Protein 5BU5 (pdb70)

Solvent-accessible surface area: 48165 Å² total; per-residue (Å²): 161,120,120,15,68,108,3,61,102,46,3,62,64,0,53,63,71,1,48,58,10,66,142,32,16,86,94,8,60,82,66,4,66,68,4,51,37,110,6,98,80,1,67,68,31,0,63,117,0,44,87,30,5,113,83,0,58,58,52,2,85,63,0,39,114,58,0,80,35,5,59,58,43,5,64,82,5,96,81,19,26,4,4,68,99,61,107,134,66,9,56,7,37,0,30,4,20,2,107,68,11,3,16,1,51,59,76,65,0,2,6,47,82,33,104,55,26,66,49,12,83,37,86,55,33,56,36,98,5,70,0,66,67,91,17,101,24,20,114,88,37,50,67,74,39,4,33,38,5,5,71,1,3,38,59,0,4,41,0,0,5,3,2,0,58,3,4,63,123,2,1,0,1,44,192,87,54,22,83,116,10,53,107,55,3,61,64,1,55,64,64,0,48,61,7,54,150,28,9,78,98,4,84,102,66,5,77,68,5,46,35,108,7,102,81,2,63,70,32,0,68,121,0,45,97,36,4,118,76,0,52,59,49,2,86,63,0,40,115,60,0,82,36,5,61,59,44,6,63,90,4,96,84,20,28,3,4,60,95,63,104,144,74,11,54,7,39,0,28,4,20,1,96,76,12,4,15,1,76,55,80,64,0,2,5,49,85,26,103,54,27,65,55,13,80,37,85,55,31,64,34,98,7,66,0,72,80,79,18,100,21,20,104,94,43,55,76,77,38,5,35,41,5,5,70,1,3,42,63,0,5,39,0,0,7,2,2,0,48,1,2,64,122,1,1,0,1,53,163,135,57,20,76,110,6,71,109,57,4,62,66,0,56,65,71,1,47,59,9,54,141,30,4,76,91,7,60,100,54,4,80,68,4,54,36,105,8,102,81,1,68,63,28,0,65,122,1,43,91,26,3,115,83,1,48,62,54,1,83,63,0,40,113,60,0,79,35,5,65,60,40,5,66,86,4,96,83,22,30,4,5,62,98,65,96,141,76,12,59,6,38,0,31,4,20,1,102,68,10,3,17,1,73,59,87,61,0,2,6,49,83,28,100,58,23,70,50,9,82,34,87,58,32,63,34,98,5,66,0,69,76,82,24,102,23,20,110,99,42,52,80,72,37,4,36,46,8,5,70,2,4,40,63,0,2,37,0,0,7,3,2,0,61,2,2,56,124,1,2,1,1,55,156,133,98,10,77,96,1,64,105,54,2,61,66,1,55,63,71,1,49,57,10,67,143,33,16,87,94,7,61,81,65,5,67,67,4,51,36,107,6,98,79,1,66,69,32,0,62,118,0,42,89,31,3,112,84,1,58,57,53,1,85,63,0,39,117,58,0,79,36,6,61,59,44,6,66,83,4,96,82,20,27,4,5,68,100,62,96,136,68,7,57,6,38,0,30,4,20,1,108,66,12,2,16,1,77,59,79,61,0,2,6,48,82,28,99,55,24,64,50,11,82,37,85,54,34,56,35,100,8,72,0,69,64,94,16,101,24,22,113,90,37,50,70,76,40,3,34,39,6,5,71,1,4,38,54,0,5,40,0,0,5,3,2,0,57,3,3,59,123,1,1,0,1,50,160,112,79,20,80,116,6,48,106,55,2,60,66,2,53,64,62,1,49,61,6,52,145,27,10,73,99,3,82,101,62,4,77,68,4,48,35,109,6,102,81,1,65,68,32,0,66,118,0,45,91,32,5,113,88,0,54,59,52,1,88,64,0,42,113,60,0,82,35,5,63,59,46,5,65,90,5,96,83,21,27,4,5,63,100,65,102,136,74,9,57,8,41,0,28,4,21,1,80,72,10,4,16,1,75,54,80,64,0,1,6,48,83,26,102,52,27,66,56,13,81,36,83,55,31,64,34,99,6,67,0,73,78,79,20,100,18,20,104,96,40,56,84,75,38,4,36,41,4,5,71,1,3,44,61,0,4,38,0,0,7,2,2,0,56,2,3,63,121,1,1,0,1,52,118,121,69,2,81,110,5,76,108,62,2,62,66,1,58,65,69,1,49,60,11,54,137,32,5,75,93,7,60,102,56,4,78,65,4,55,36,106,7,101,78,2,69,65,29,0,66,117,0,45,89,27,3,112,84,1,55,60,52,1,86,62,0,38,113,60,0,78,34,5,64,60,41,5,65,84,3,97,82,22,28,4,6,62,98,65,102,140,76,12,58,7,35,0,25,4,20,1,103,67,10,3,17,1,70,60,84,60,0,2,5,49,85,28,98,58,23,72,51,10,82,36,86,60,32,63,34,99,6,65,0,69,76,85,22,101,22,18,112,91,34,53,72,77,37,4,35,44,6,5,69,1,4,41,65,0,1,39,0,0,7,3,2,0,58,2,2,57,121,1,2,1,1,56

Secondary structure (DSSP, 8-state):
-HHHHHHHHHHHHHHHHHHHHHHHHHHHHHHHHHHHHHHHHHHHHHHHHHHHHHHHHHHHHHHHHHHHHHHHHHHHHHHHBPBSS--S-EE-SS-EEESSEEEETTEEEEESPB--PPPPBS----S--BTT------SS--HHHHHHHHHHHHHHHHHHHHHHHHHHHHTSB-/--HHHHHHHHHHHHHHHHHHHHHHHHHHHHHHHHHHHHHHHHHHHHHHHHHHHHHHHHHHHHHHHHHHHHHHHHHHHHHHBPBSS--S-EE-SS-EEESSEEEETTEEEEESPB--PPPPBS----S--BTT------SS--HHHHHHHHHHHHHHHHHHHHHHHHHHHHTSB-/--SHHHHHHHHHHHHHHHHHHHHHHHHHHHHHHHHHHHHHHHHHHHHHHHHHHHHHHHHHHHHHHHHHHHHHHHHHHHHHBPBSS--S-EE-SS-EEESS-EEETTEEEE-SPB--PPPPBS----S--BTT------SS--HHHHHHHHHHHHHHHHHHHHHHHHHHHHTSB-/-HHHHHHHHHHHHHHHHHHHHHHHHHHHHHHHHHHHHHHHHHHHHHHHHHHHHHHHHHHHHHHHHHHHHHHHHHHHHHHHBPBSS--S-EE-SS-EEESS-EEETTEEEE-SPB--PPPPBS----S--BTT------SS--HHHHHHHHHHHHHHHHHHHHHHHHHHHHTSB-/-HHHHHHHHHHHHHHHHHHHHHHHHHHHHHHHHHHHHHHHHHHHHHHHHHHHHHHHHHHHHHHHHHHHHHHHHHHHHHHHBPBSS--S-EE-SS-EEESS-EEETTEEEE-SPB--PPPPBS----S--BTT------SS--HHHHHHHHHHHHHHHHHHHHHHHHHHHHTSB-/--TTHHHHHHHHHHHHHHHHHHHHHHHHHHHHHHHHHHHHHHHHHHHHHHHHHHHHHHHHHHHHHHHHHHHHHHHHHHHHBPBSS--S-EE-SS-EEESS-EEETTEEEE-SPB--PPPPBS----S--BTT------SS--HHHHHHHHHHHHHHHHHHHHHHHHHHHHTSB-

Nearest PDB structures (foldseek):
  5bvz-assembly1_A  TM=9.975E-01  e=3.913E-26  Enterobacteria phage HK620
  5bu8-assembly2_B  TM=9.197E-01  e=4.224E-26  Enterobacteria phage HK620
  5bu8-assembly1_A  TM=9.192E-01  e=5.741E-26  Enterobacteria phage HK620
  4zkp-assembly1_A  TM=9.195E-01  e=7.118E-16  Lederbergvirus P22
  3c9i-assembly1_B  TM=7.894E-01  e=1.419E-15  unclassified

B-factor: mean 32.87, std 16.38, range [13.89, 162.77]

Sequence (1044 aa):
QVKNDEQDVELADHDARIAANTKAINILEVRLTTAEGKIVVLRSDVDYLLDEVIDIQAHLVTVDQRLDGVESDVSDIKSDYVSKTVTESQSLASPLDVKTSYSVDGIQVVGARQTGWTAATGTPLLGSFNANQSYTVGTTYTQSEVAALATGLEQARQRILALETALRLHGLIDQVKNDEQDVELADHDARIAANTKAINILEVRLTTAEGKIVVLRSDVDYLLDEVIDIQAHLVTVDQRLDGVESDVSDIKSDYVSKTVTESQSLASPLDVKTSYSVDGIQVVGARQTGWTAATGTPLLGSFNANQSYTVGTTYTQSEVAALATGLEQARQRILALETALRLHGLIDQVKNDEQDVELADHDARIAANTKAINILEVRLTTAEGKIVVLRSDVDYLLDEVIDIQAHLVTVDQRLDGVESDVSDIKSDYVSKTVTESQSLASPLDVKTSYSVDGIQVVGARQTGWTAATGTPLLGSFNANQSYTVGTTYTQSEVAALATGLEQARQRILALETALRLHGLIDQVKNDEQDVELADHDARIAANTKAINILEVRLTTAEGKIVVLRSDVDYLLDEVIDIQAHLVTVDQRLDGVESDVSDIKSDYVSKTVTESQSLASPLDVKTSYSVDGIQVVGARQTGWTAATGTPLLGSFNANQSYTVGTTYTQSEVAALATGLEQARQRILALETALRLHGLIDQVKNDEQDVELADHDARIAANTKAINILEVRLTTAEGKIVVLRSDVDYLLDEVIDIQAHLVTVDQRLDGVESDVSDIKSDYVSKTVTESQSLASPLDVKTSYSVDGIQVVGARQTGWTAATGTPLLGSFNANQSYTVGTTYTQSEVAALATGLEQARQRILALETALRLHGLIDQVKNDEQDVELADHDARIAANTKAINILEVRLTTAEGKIVVLRSDVDYLLDEVIDIQAHLVTVDQRLDGVESDVSDIKSDYVSKTVTESQSLASPLDVKTSYSVDGIQVVGARQTGWTAATGTPLLGSFNANQSYTVGTTYTQSEVAALATGLEQARQRILALETALRLHGLID

CATH classification: 1.20.5.340 (+1 more: 6.10.140.940)

Organism: Enterobacteria phage HK620 (NCBI:txid155148)

Foldseek 3Di:
DVVVVVVVVVVVVVVVVVVVVVVVVVVVVVVVVVVVVVVVVVVVVVVVVVVVVVVVVVVVVVVVVVVVVVVVVVVVCVVPDDDPPDDDDDDDPDDDDDPAADADPPHTDAGAAAEDDDQDDDAADPDDDDPPDDQDDDPDDDPVSVVVVVVNVVNVVNPVNNVSVVCVVVRNYD/DCVVVVVVVVVVVVVVVVVVVVVVVVVVVVVVVVVVVVVVVVVVVVVVVVVVVVVVVVVVVVVVVVVVVVVVVVVVCVVPDDDPPDDDDDDDPDDDDDPAADADPPHTDAGAAAEDDDQDDDAADPDDQDPPDDQDDDPDDDPVSVVVVVVNVVNVVSPVNNVVVVCVVVRNYD/DVPVVVVVVVVVVVVVVVVVVVVVVVVVVVVVVVVVVVVVVVVVVVVVVVVVVVVVVVVVVVVVVVVVVVVVVVVVCVVPDDDPPDDDDDDDPDDDDDPAADDDPPHTDAGAAAEDDDQDDDAADPDDDDPPDDQDDDPDDDPVSVVVVVVNVVNVVNPVNNVSVVCVVVRNYD/DVVVVVVVVVVVVVVVVVVVVVVVVVVVVVVVVVVVVVVVVVVVVVVVVVVVVVVVVVVVVVVVVVCVVVVVVVVVCVVPDDDPPDPDDDDDPDDDDDPAADADPPHTDAGAAAEDDDQDDDAADPDDDDPPDDQDDDPDDDPVSVVVVVVNVVNVVNPVNNVRVVCVVVRNYD/DVVVVVVVVVVVVVVVVVVVVVVVVVVVVVVVVVVVVVVVVVVVVVVVVVVVVVVVVVVVVVVVVVVVVVVVVVVVCVVPDDDPPDDDDDDDPDDDDDPAADDDPPHTDAGAAAEDDDQDDDAADPDDDDPPDDQDDDPDDDPVSVVVVVVNVVNVVSPVNNVVVVCVVVRNYD/DVPVVVVVVVVVVVVVVVVVVVVVVVVVVVVVVVVVVVVVVVVVVVVVVVVVVVVVVVVVVVVVVVVVVVVVVVVVCVVPDDDPPDDDDDDDPDDDDDPAADDDPPHTDAGAAAEDDDQDDDAADPDDDDPPDDQDDDPDDDPVRVVVVVVNVVNVVNPVNNVVVVCVVVRNYD

Structure (mmCIF, N/CA/C/O backbone):
data_5BU5
#
_entry.id   5BU5
#
_cell.length_a   53.032
_cell.length_b   73.265
_cell.length_c   77.355
_cell.angle_alpha   96.64
_cell.angle_beta   89.77
_cell.angle_gamma   111.16
#
_symmetry.space_group_name_H-M   'P 1'
#
loop_
_entity.id
_entity.type
_entity.pdbx_description
1 polymer 'DNA stabilization protein'
2 non-polymer 'CHLORIDE ION'
3 non-polymer 'CALCIUM ION'
4 water water
#
loop_
_atom_site.group_PDB
_atom_site.id
_atom_site.type_symbol
_atom_site.label_atom_id
_atom_site.label_alt_id
_atom_site.label_comp_id
_atom_site.label_asym_id
_atom_site.label_entity_id
_atom_site.label_seq_id
_atom_site.pdbx_PDB_ins_code
_atom_site.Cartn_x
_atom_site.Cartn_y
_atom_site.Cartn_z
_atom_site.occupancy
_atom_site.B_iso_or_equiv
_atom_site.auth_seq_id
_atom_site.auth_comp_id
_atom_site.auth_asym_id
_atom_site.auth_atom_id
_atom_site.pdbx_PDB_model_num
ATOM 1 N N . GLN A 1 60 ? 15.217 -102.211 -126.510 1.00 124.08 60 GLN A N 1
ATOM 2 C CA . GLN A 1 60 ? 16.508 -102.035 -125.853 1.00 126.03 60 GLN A CA 1
ATOM 3 C C . GLN A 1 60 ? 16.805 -100.575 -125.531 1.00 125.97 60 GLN A C 1
ATOM 4 O O . GLN A 1 60 ? 17.174 -100.257 -124.410 1.00 129.03 60 GLN A O 1
ATOM 10 N N . VAL A 1 61 ? 16.737 -99.695 -126.523 1.00 122.33 61 VAL A N 1
ATOM 11 C CA . VAL A 1 61 ? 17.006 -98.287 -126.242 1.00 115.84 61 VAL A CA 1
ATOM 12 C C . VAL A 1 61 ? 15.846 -97.604 -125.507 1.00 111.91 61 VAL A C 1
ATOM 13 O O . VAL A 1 61 ? 15.998 -96.499 -124.985 1.00 112.20 61 VAL A O 1
ATOM 17 N N . LYS A 1 62 ? 14.698 -98.270 -125.447 1.00 105.34 62 LYS A N 1
ATOM 18 C CA . LYS A 1 62 ? 13.609 -97.813 -124.595 1.00 97.65 62 LYS A CA 1
ATOM 19 C C . LYS A 1 62 ? 14.092 -98.078 -123.160 1.00 92.11 62 LYS A C 1
ATOM 20 O O . LYS A 1 62 ? 13.691 -97.397 -122.214 1.00 91.86 62 LYS A O 1
ATOM 26 N N . ASN A 1 63 ? 14.947 -99.097 -123.022 1.00 86.08 63 ASN A N 1
ATOM 27 C CA . ASN A 1 63 ? 15.492 -99.524 -121.732 1.00 80.64 63 ASN A CA 1
ATOM 28 C C . ASN A 1 63 ? 16.705 -98.714 -121.226 1.00 78.59 63 ASN A C 1
ATOM 29 O O . ASN A 1 63 ? 16.871 -98.554 -120.016 1.00 81.39 63 ASN A O 1
ATOM 34 N N . ASP A 1 64 ? 17.540 -98.200 -122.129 1.00 74.40 64 ASP A N 1
ATOM 35 C CA . ASP A 1 64 ? 18.576 -97.230 -121.732 1.00 72.27 64 ASP A CA 1
ATOM 36 C C . ASP A 1 64 ? 17.955 -95.941 -121.212 1.00 65.45 64 ASP A C 1
ATOM 37 O O . ASP A 1 64 ? 18.521 -95.275 -120.342 1.00 62.75 64 ASP A O 1
ATOM 42 N N . GLU A 1 65 ? 16.798 -95.587 -121.761 1.00 60.94 65 GLU A N 1
ATOM 43 C CA . GLU A 1 65 ? 16.102 -94.378 -121.350 1.00 62.34 65 GLU A CA 1
ATOM 44 C C . GLU A 1 65 ? 15.567 -94.617 -119.935 1.00 57.31 65 GLU A C 1
ATOM 45 O O . GLU A 1 65 ? 15.391 -93.667 -119.155 1.00 49.30 65 GLU A O 1
ATOM 51 N N . GLN A 1 66 ? 15.303 -95.885 -119.611 1.00 54.76 66 GLN A N 1
ATOM 52 C CA . GLN A 1 66 ? 14.905 -96.243 -118.263 1.00 49.36 66 GLN A CA 1
ATOM 53 C C . GLN A 1 66 ? 16.124 -96.250 -117.347 1.00 47.43 66 GLN A C 1
ATOM 54 O O . GLN A 1 66 ? 16.016 -95.893 -116.175 1.00 46.12 66 GLN A O 1
ATOM 60 N N . ASP A 1 67 ? 17.276 -96.667 -117.874 1.00 44.20 67 ASP A N 1
ATOM 61 C CA . ASP A 1 67 ? 18.526 -96.635 -117.109 1.00 40.60 67 ASP A CA 1
ATOM 62 C C . ASP A 1 67 ? 18.948 -95.209 -116.768 1.00 37.59 67 ASP A C 1
ATOM 63 O O . ASP A 1 67 ? 19.446 -94.947 -115.669 1.00 39.89 67 ASP A O 1
ATOM 68 N N . VAL A 1 68 ? 18.758 -94.296 -117.715 1.00 35.02 68 VAL A N 1
ATOM 69 C CA . VAL A 1 68 ? 19.095 -92.892 -117.505 1.00 38.01 68 VAL A CA 1
ATOM 70 C C . VAL A 1 68 ? 18.257 -92.276 -116.383 1.00 38.62 68 VAL A C 1
ATOM 71 O O . VAL A 1 68 ? 18.780 -91.556 -115.530 1.00 35.92 68 VAL A O 1
ATOM 75 N N . GLU A 1 69 ? 16.960 -92.568 -116.376 1.00 41.53 69 GLU A N 1
ATOM 76 C CA . GLU A 1 69 ? 16.072 -92.024 -115.353 1.00 45.62 69 GLU A CA 1
ATOM 77 C C . GLU A 1 69 ? 16.330 -92.653 -113.983 1.00 37.39 69 GLU A C 1
ATOM 78 O O . GLU A 1 69 ? 16.227 -91.978 -112.960 1.00 33.46 69 GLU A O 1
ATOM 84 N N . LEU A 1 70 ? 16.670 -93.939 -113.959 1.00 31.69 70 LEU A N 1
ATOM 85 C CA . LEU A 1 70 ? 16.979 -94.599 -112.690 1.00 34.11 70 LEU A CA 1
ATOM 86 C C . LEU A 1 70 ? 18.193 -93.951 -112.028 1.00 35.54 70 LEU A C 1
ATOM 87 O O . LEU A 1 70 ? 18.200 -93.724 -110.816 1.00 29.47 70 LEU A O 1
ATOM 92 N N . ALA A 1 71 ? 19.200 -93.627 -112.836 1.00 29.42 71 ALA A N 1
ATOM 93 C CA . ALA A 1 71 ? 20.390 -92.935 -112.353 1.00 25.88 71 ALA A CA 1
ATOM 94 C C . ALA A 1 71 ? 20.054 -91.523 -111.868 1.00 30.60 71 ALA A C 1
ATOM 95 O O . ALA A 1 71 ? 20.605 -91.054 -110.868 1.00 31.54 71 ALA A O 1
ATOM 97 N N . ASP A 1 72 ? 19.165 -90.847 -112.594 1.00 29.91 72 ASP A N 1
ATOM 98 C CA . ASP A 1 72 ? 18.690 -89.521 -112.205 1.00 30.96 72 ASP A CA 1
ATOM 99 C C . ASP A 1 72 ? 17.957 -89.562 -110.868 1.00 31.79 72 ASP A C 1
ATOM 100 O O . ASP A 1 72 ? 18.200 -88.731 -109.994 1.00 30.30 72 ASP A O 1
ATOM 105 N N . HIS A 1 73 ? 17.047 -90.522 -110.725 1.00 34.10 73 HIS A N 1
ATOM 106 C CA . HIS A 1 73 ? 16.297 -90.687 -109.484 1.00 32.59 73 HIS A CA 1
ATOM 107 C C . HIS A 1 73 ? 17.240 -90.989 -108.329 1.00 31.93 73 HIS A C 1
ATOM 108 O O . HIS A 1 73 ? 17.097 -90.438 -107.242 1.00 32.46 73 HIS A O 1
ATOM 115 N N . ASP A 1 74 ? 18.210 -91.862 -108.585 1.00 30.06 74 ASP A N 1
ATOM 116 C CA . ASP A 1 74 ? 19.205 -92.234 -107.588 1.00 33.90 74 ASP A CA 1
ATOM 117 C C . ASP A 1 74 ? 19.962 -91.015 -107.063 1.00 34.15 74 ASP A C 1
ATOM 118 O O . ASP A 1 74 ? 20.180 -90.880 -105.859 1.00 31.05 74 ASP A O 1
ATOM 123 N N . ALA A 1 75 ? 20.371 -90.137 -107.972 1.00 27.41 75 ALA A N 1
ATOM 124 C CA . ALA A 1 75 ? 21.078 -88.919 -107.596 1.00 22.94 75 ALA A CA 1
ATOM 125 C C . ALA A 1 75 ? 20.170 -87.977 -106.809 1.00 26.17 75 ALA A C 1
ATOM 126 O O . ALA A 1 75 ? 20.607 -87.325 -105.862 1.00 27.52 75 ALA A O 1
ATOM 128 N N . ARG A 1 76 ? 18.907 -87.898 -107.219 1.00 23.66 76 ARG A N 1
ATOM 129 C CA . ARG A 1 76 ? 17.933 -87.035 -106.555 1.00 23.64 76 ARG A CA 1
ATOM 130 C C . ARG A 1 76 ? 17.545 -87.582 -105.179 1.00 24.31 76 ARG A C 1
ATOM 131 O O . ARG A 1 76 ? 17.387 -86.821 -104.223 1.00 24.82 76 ARG A O 1
ATOM 139 N N . ILE A 1 77 ? 17.384 -88.898 -105.079 1.00 21.83 77 ILE A N 1
ATOM 140 C CA . ILE A 1 77 ? 17.069 -89.519 -103.795 1.00 21.59 77 ILE A CA 1
ATOM 141 C C . ILE A 1 77 ? 18.218 -89.302 -102.819 1.00 25.08 77 ILE A C 1
ATOM 142 O O . ILE A 1 77 ? 18.001 -88.953 -101.655 1.00 23.84 77 ILE A O 1
ATOM 147 N N . ALA A 1 78 ? 19.442 -89.484 -103.309 1.00 21.46 78 ALA A N 1
ATOM 148 C CA . ALA A 1 78 ? 20.637 -89.275 -102.501 1.00 24.29 78 ALA A CA 1
ATOM 149 C C . ALA A 1 78 ? 20.736 -87.824 -102.042 1.00 23.77 78 ALA A C 1
ATOM 150 O O . ALA A 1 78 ? 21.129 -87.545 -100.907 1.00 25.37 78 ALA A O 1
ATOM 152 N N . ALA A 1 79 ? 20.380 -86.904 -102.934 1.00 24.45 79 ALA A N 1
ATOM 153 C CA . ALA A 1 79 ? 20.366 -85.482 -102.613 1.00 22.96 79 ALA A CA 1
ATOM 154 C C . ALA A 1 79 ? 19.338 -85.173 -101.525 1.00 20.42 79 ALA A C 1
ATOM 155 O O . ALA A 1 79 ? 19.600 -84.378 -100.620 1.00 20.12 79 ALA A O 1
ATOM 157 N N . ASN A 1 80 ? 18.163 -85.791 -101.622 1.00 20.48 80 ASN A N 1
ATOM 158 C CA . ASN A 1 80 ? 17.139 -85.619 -100.594 1.00 22.25 80 ASN A CA 1
ATOM 159 C C . ASN A 1 80 ? 17.586 -86.174 -99.248 1.00 20.65 80 ASN A C 1
ATOM 160 O O . ASN A 1 80 ? 17.352 -85.566 -98.207 1.00 19.74 80 ASN A O 1
ATOM 165 N N . THR A 1 81 ? 18.226 -87.336 -99.279 1.00 22.79 81 THR A N 1
ATOM 166 C CA . THR A 1 81 ? 18.731 -87.975 -98.066 1.00 23.42 81 THR A CA 1
ATOM 167 C C . THR A 1 81 ? 19.770 -87.087 -97.385 1.00 21.56 81 THR A C 1
ATOM 168 O O . THR A 1 81 ? 19.782 -86.944 -96.160 1.00 19.88 81 THR A O 1
ATOM 172 N N . LYS A 1 82 ? 20.631 -86.480 -98.196 1.00 20.03 82 LYS A N 1
ATOM 173 C CA . LYS A 1 82 ? 21.686 -85.617 -97.691 1.00 19.97 82 LYS A CA 1
ATOM 174 C C . LYS A 1 82 ? 21.093 -84.351 -97.099 1.00 22.63 82 LYS A C 1
ATOM 175 O O . LYS A 1 82 ? 21.539 -83.868 -96.058 1.00 19.34 82 LYS A O 1
ATOM 181 N N . ALA A 1 83 ? 20.054 -83.843 -97.752 1.00 19.39 83 ALA A N 1
ATOM 182 C CA . ALA A 1 83 ? 19.364 -82.653 -97.285 1.00 19.08 83 ALA A CA 1
ATOM 183 C C . ALA A 1 83 ? 18.636 -82.927 -95.976 1.00 18.84 83 ALA A C 1
ATOM 184 O O . ALA A 1 83 ? 18.636 -82.095 -95.071 1.00 21.50 83 ALA A O 1
ATOM 186 N N . ILE A 1 84 ? 18.024 -84.103 -95.874 1.00 19.06 84 ILE A N 1
ATOM 187 C CA . ILE A 1 84 ? 17.331 -84.495 -94.650 1.00 19.09 84 ILE A CA 1
ATOM 188 C C . ILE A 1 84 ? 18.304 -84.577 -93.478 1.00 21.98 84 ILE A C 1
ATOM 189 O O . ILE A 1 84 ? 18.023 -84.080 -92.387 1.00 18.85 84 ILE A O 1
ATOM 194 N N . ASN A 1 85 ? 19.455 -85.197 -93.719 1.00 21.82 85 ASN A N 1
ATOM 195 C CA . ASN A 1 85 ? 20.479 -85.343 -92.691 1.00 22.37 85 ASN A CA 1
ATOM 196 C C . ASN A 1 85 ? 21.011 -84.007 -92.184 1.00 23.08 85 ASN A C 1
ATOM 197 O O . ASN A 1 85 ? 21.225 -83.830 -90.984 1.00 23.76 85 ASN A O 1
ATOM 202 N N . ILE A 1 86 ? 21.207 -83.061 -93.096 1.00 22.42 86 ILE A N 1
ATOM 203 C CA . ILE A 1 86 ? 21.664 -81.733 -92.710 1.00 25.01 86 ILE A CA 1
ATOM 204 C C . ILE A 1 86 ? 20.618 -81.046 -91.838 1.00 24.09 86 ILE A C 1
ATOM 205 O O . ILE A 1 86 ? 20.946 -80.433 -90.818 1.00 24.02 86 ILE A O 1
ATOM 210 N N . LEU A 1 87 ? 19.357 -81.166 -92.239 1.00 26.37 87 LEU A N 1
ATOM 211 C CA . LEU A 1 87 ? 18.247 -80.612 -91.471 1.00 17.85 87 LEU A CA 1
ATOM 212 C C . LEU A 1 87 ? 18.125 -81.235 -90.085 1.00 24.02 87 LEU A C 1
ATOM 213 O O . LEU A 1 87 ? 17.876 -80.538 -89.100 1.00 25.40 87 LEU A O 1
ATOM 218 N N . GLU A 1 88 ? 18.280 -82.553 -90.021 1.00 18.38 88 GLU A N 1
ATOM 219 C CA . GLU A 1 88 ? 18.185 -83.279 -88.761 1.00 18.77 88 GLU A CA 1
ATOM 220 C C . GLU A 1 88 ? 19.208 -82.794 -87.736 1.00 19.56 88 GLU A C 1
ATOM 221 O O . GLU A 1 88 ? 18.874 -82.575 -86.571 1.00 20.80 88 GLU A O 1
ATOM 227 N N . VAL A 1 89 ? 20.450 -82.614 -88.175 1.00 18.66 89 VAL A N 1
ATOM 228 C CA . VAL A 1 89 ? 21.513 -82.161 -87.284 1.00 24.39 89 VAL A CA 1
ATOM 229 C C . VAL A 1 89 ? 21.246 -80.721 -86.831 1.00 18.17 89 VAL A C 1
ATOM 230 O O . VAL A 1 89 ? 21.379 -80.402 -85.652 1.00 18.21 89 VAL A O 1
ATOM 234 N N . ARG A 1 90 ? 20.873 -79.858 -87.772 1.00 17.73 90 ARG A N 1
ATOM 235 C CA . ARG A 1 90 ? 20.526 -78.477 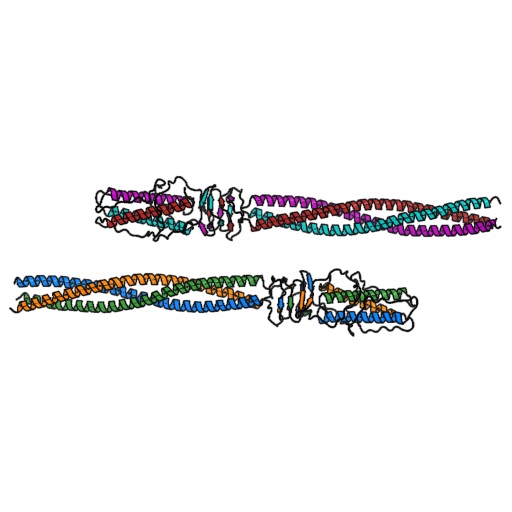-87.443 1.00 21.78 90 ARG A CA 1
ATOM 236 C C . ARG A 1 90 ? 19.391 -78.441 -86.421 1.00 26.66 90 ARG A C 1
ATOM 237 O O . ARG A 1 90 ? 19.419 -77.646 -85.479 1.00 18.74 90 ARG A O 1
ATOM 245 N N . LEU A 1 91 ? 18.395 -79.301 -86.610 1.00 18.35 91 LEU A N 1
ATOM 246 C CA . LEU A 1 91 ? 17.263 -79.360 -85.692 1.00 20.22 91 LEU A CA 1
ATOM 247 C C . LEU A 1 91 ? 17.698 -79.885 -84.322 1.00 25.84 91 LEU A C 1
ATOM 248 O O . LEU A 1 91 ? 17.261 -79.377 -83.286 1.00 17.98 91 LEU A O 1
ATOM 253 N N . THR A 1 92 ? 18.567 -80.894 -84.320 1.00 18.39 92 THR A N 1
ATOM 254 C CA . THR A 1 92 ? 19.095 -81.442 -83.075 1.00 18.98 92 THR A CA 1
ATOM 255 C C . THR A 1 92 ? 19.847 -80.366 -82.296 1.00 18.77 92 THR A C 1
ATOM 256 O O . THR A 1 92 ? 19.696 -80.244 -81.081 1.00 18.91 92 THR A O 1
ATOM 260 N N . THR A 1 93 ? 20.651 -79.582 -83.006 1.00 20.26 93 THR A N 1
ATOM 261 C CA . THR A 1 93 ? 21.369 -78.471 -82.393 1.00 20.84 93 THR A CA 1
ATOM 262 C C . THR A 1 93 ? 20.395 -77.433 -81.847 1.00 20.61 93 THR A C 1
ATOM 263 O O . THR A 1 93 ? 20.553 -76.947 -80.728 1.00 17.42 93 THR A O 1
ATOM 267 N N . ALA A 1 94 ? 19.373 -77.117 -82.635 1.00 19.28 94 ALA A N 1
ATOM 268 C CA . ALA A 1 94 ? 18.358 -76.159 -82.218 1.00 16.77 94 ALA A CA 1
ATOM 269 C C . ALA A 1 94 ? 17.607 -76.660 -80.985 1.00 22.70 94 ALA A C 1
ATOM 270 O O . ALA A 1 94 ? 17.371 -75.900 -80.043 1.00 21.22 94 ALA A O 1
ATOM 272 N N . GLU A 1 95 ? 17.230 -77.936 -80.996 1.00 20.83 95 GLU A N 1
ATOM 273 C CA . GLU A 1 95 ? 16.530 -78.544 -79.864 1.00 20.83 95 GLU A CA 1
ATOM 274 C C . GLU A 1 95 ? 17.341 -78.431 -78.578 1.00 22.22 95 GLU A C 1
ATOM 275 O O . GLU A 1 95 ? 16.789 -78.153 -77.512 1.00 23.00 95 GLU A O 1
ATOM 281 N N . GLY A 1 96 ? 18.650 -78.649 -78.682 1.00 24.74 96 GLY A N 1
ATOM 282 C CA . GLY A 1 96 ? 19.532 -78.517 -77.537 1.00 21.52 96 GLY A CA 1
ATOM 283 C C . GLY A 1 96 ? 19.529 -77.106 -76.978 1.00 27.68 96 G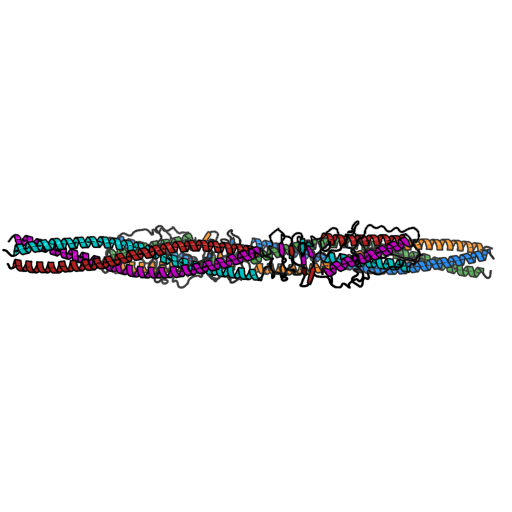LY A C 1
ATOM 284 O O . GLY A 1 96 ? 19.499 -76.904 -75.763 1.00 19.31 96 GLY A O 1
ATOM 285 N N . LYS A 1 97 ? 19.530 -76.123 -77.869 1.00 20.26 97 LYS A N 1
ATOM 286 C CA . LYS A 1 97 ? 19.535 -74.729 -77.450 1.00 19.63 97 LYS A CA 1
ATOM 287 C C . LYS A 1 97 ? 18.227 -74.345 -76.774 1.00 21.13 97 LYS A C 1
ATOM 288 O O . LYS A 1 97 ? 18.210 -73.512 -75.867 1.00 20.79 97 LYS A O 1
ATOM 294 N N . ILE A 1 98 ? 17.131 -74.948 -77.221 1.00 17.35 98 ILE A N 1
ATOM 295 C CA . ILE A 1 98 ? 15.827 -74.693 -76.626 1.00 17.63 98 ILE A CA 1
ATOM 296 C C . ILE A 1 98 ? 15.783 -75.199 -75.179 1.00 22.63 98 ILE A C 1
ATOM 297 O O . ILE A 1 98 ? 15.273 -74.517 -74.286 1.00 18.45 98 ILE A O 1
ATOM 302 N N . VAL A 1 99 ? 16.342 -76.383 -74.947 1.00 23.21 99 VAL A N 1
ATOM 303 C CA . VAL A 1 99 ? 16.413 -76.945 -73.598 1.00 19.99 99 VAL A CA 1
ATOM 304 C C . VAL A 1 99 ? 17.204 -76.027 -72.666 1.00 20.64 99 VAL A C 1
ATOM 305 O O . VAL A 1 99 ? 16.794 -75.767 -71.530 1.00 20.35 99 VAL A O 1
ATOM 309 N N . VAL A 1 100 ? 18.336 -75.530 -73.156 1.00 19.83 100 VAL A N 1
ATOM 310 C CA . VAL A 1 100 ? 19.182 -74.642 -72.368 1.00 19.78 100 VAL A CA 1
ATOM 311 C C . VAL A 1 100 ? 18.481 -73.309 -72.134 1.00 21.29 100 VAL A C 1
ATOM 312 O O . VAL A 1 100 ? 18.562 -72.742 -71.042 1.00 27.34 100 VAL A O 1
ATOM 316 N N . LEU A 1 101 ? 17.782 -72.821 -73.155 1.00 23.28 101 LEU A N 1
ATOM 317 C CA . LEU A 1 101 ? 16.971 -71.613 -73.016 1.00 25.66 101 LEU A CA 1
ATOM 318 C C . LEU A 1 101 ? 15.907 -71.825 -71.947 1.00 26.63 101 LEU A C 1
ATOM 319 O O . LEU A 1 101 ? 15.667 -70.954 -71.112 1.00 20.06 101 LEU A O 1
ATOM 324 N N . ARG A 1 102 ? 15.275 -72.993 -71.979 1.00 18.48 102 ARG A N 1
ATOM 325 C CA . ARG A 1 102 ? 14.260 -73.342 -70.994 1.00 19.88 102 ARG A CA 1
ATOM 326 C C . ARG A 1 102 ? 14.875 -73.398 -69.597 1.00 24.08 102 ARG A C 1
ATOM 327 O O . ARG A 1 102 ? 14.274 -72.928 -68.634 1.00 22.65 102 ARG A O 1
ATOM 335 N N . SER A 1 103 ? 16.079 -73.952 -69.493 1.00 26.57 103 SER A N 1
ATOM 336 C CA . SER A 1 103 ? 16.780 -74.000 -68.214 1.00 20.66 103 SER A CA 1
ATOM 337 C C . SER A 1 103 ? 17.075 -72.596 -67.685 1.00 21.28 103 SER A C 1
ATOM 338 O O . SER A 1 103 ? 16.843 -72.303 -66.511 1.00 23.62 103 SER A O 1
ATOM 341 N N . ASP A 1 104 ? 17.557 -71.723 -68.565 1.00 18.78 104 ASP A N 1
ATOM 342 C CA . ASP A 1 104 ? 17.874 -70.350 -68.188 1.00 22.88 104 ASP A CA 1
ATOM 343 C C . ASP A 1 104 ? 16.632 -69.545 -67.828 1.00 19.08 104 ASP A C 1
ATOM 344 O O . ASP A 1 104 ? 16.638 -68.775 -66.866 1.00 19.29 104 ASP A O 1
ATOM 349 N N . VAL A 1 105 ? 15.575 -69.706 -68.616 1.00 17.93 105 VAL A N 1
ATOM 350 C CA . VAL A 1 105 ? 14.342 -68.971 -68.380 1.00 18.01 105 VAL A CA 1
ATOM 351 C C . VAL A 1 105 ? 13.672 -69.442 -67.087 1.00 21.92 105 VAL A C 1
ATOM 352 O O . VAL A 1 105 ? 13.206 -68.618 -66.298 1.00 27.37 105 VAL A O 1
ATOM 356 N N . ASP A 1 106 ? 13.649 -70.753 -66.854 1.00 21.97 106 ASP A N 1
ATOM 357 C CA . ASP A 1 106 ? 13.135 -71.291 -65.592 1.00 23.04 106 ASP A CA 1
ATOM 358 C C . ASP A 1 106 ? 13.932 -70.751 -64.408 1.00 21.33 106 ASP A C 1
ATOM 359 O O . ASP A 1 106 ? 13.376 -70.472 -63.343 1.00 24.30 106 ASP A O 1
ATOM 364 N N . TYR A 1 107 ? 15.241 -70.615 -64.598 1.00 31.22 107 TYR A N 1
ATOM 365 C CA . TYR A 1 107 ? 16.100 -70.011 -63.589 1.00 26.12 107 TYR A CA 1
ATOM 366 C C . TYR A 1 107 ? 15.703 -68.556 -63.339 1.00 31.16 107 TYR A C 1
ATOM 367 O O . TYR A 1 107 ? 15.582 -68.127 -62.191 1.00 20.22 107 TYR A O 1
ATOM 376 N N . LEU A 1 108 ? 15.509 -67.805 -64.420 1.00 26.56 108 LEU A N 1
ATOM 377 C CA . LEU A 1 108 ? 15.123 -66.399 -64.336 1.00 24.78 108 LEU A CA 1
ATOM 378 C C . LEU A 1 108 ? 13.749 -66.213 -63.702 1.00 24.60 108 LEU A C 1
ATOM 379 O O . LEU A 1 108 ? 13.540 -65.288 -62.919 1.00 18.74 108 LEU A O 1
ATOM 384 N N . LEU A 1 109 ? 12.809 -67.081 -64.063 1.00 19.55 109 LEU A N 1
ATOM 385 C CA . LEU A 1 109 ? 11.471 -67.034 -63.485 1.00 24.01 109 LEU A CA 1
ATOM 386 C C . LEU A 1 109 ? 11.527 -67.264 -61.977 1.00 28.74 109 LEU A C 1
ATOM 387 O O . LEU A 1 109 ? 10.831 -66.599 -61.213 1.00 23.98 109 LEU A O 1
ATOM 392 N N . ASP A 1 110 ? 12.359 -68.209 -61.554 1.00 25.98 110 ASP A N 1
ATOM 393 C CA . ASP A 1 110 ? 12.543 -68.479 -60.132 1.00 26.55 110 ASP A CA 1
ATOM 394 C C . ASP A 1 110 ? 13.227 -67.304 -59.431 1.00 27.00 110 ASP A C 1
ATOM 395 O O . ASP A 1 110 ? 12.884 -66.958 -58.302 1.00 24.73 110 ASP A O 1
ATOM 400 N N . GLU A 1 111 ? 14.199 -66.699 -60.108 1.00 29.60 111 GLU A N 1
ATOM 401 C CA . GLU A 1 111 ? 14.930 -65.557 -59.568 1.00 23.89 111 GLU A CA 1
ATOM 402 C C . GLU A 1 111 ? 14.022 -64.349 -59.366 1.00 27.34 111 GLU A C 1
ATOM 403 O O . GLU A 1 111 ? 14.056 -63.696 -58.321 1.00 27.71 111 GLU A O 1
ATOM 409 N N . VAL A 1 112 ? 13.208 -64.057 -60.372 1.00 20.40 112 VAL A N 1
ATOM 410 C CA . VAL A 1 112 ? 12.321 -62.908 -60.312 1.00 24.86 112 VAL A CA 1
ATOM 411 C C . VAL A 1 112 ? 11.251 -63.097 -59.239 1.00 27.81 112 VAL A C 1
ATOM 412 O O . VAL A 1 112 ? 10.896 -62.148 -58.543 1.00 20.61 112 VAL A O 1
ATOM 416 N N . ILE A 1 113 ? 10.782 -64.329 -59.068 1.00 28.54 113 ILE A N 1
ATOM 417 C CA . ILE A 1 113 ? 9.844 -64.631 -57.991 1.00 27.09 113 ILE A CA 1
ATOM 418 C C . ILE A 1 113 ? 10.493 -64.325 -56.646 1.00 27.33 113 ILE A C 1
ATOM 419 O O . ILE A 1 113 ? 9.876 -63.716 -55.771 1.00 29.58 113 ILE A O 1
ATOM 424 N N . ASP A 1 114 ? 11.752 -64.727 -56.502 1.00 26.19 114 ASP A N 1
ATOM 425 C CA . ASP A 1 114 ? 12.506 -64.466 -55.283 1.00 27.58 114 ASP A CA 1
ATOM 426 C C . ASP A 1 114 ? 12.771 -62.973 -55.113 1.00 25.12 114 ASP A C 1
ATOM 427 O O . ASP A 1 114 ? 12.671 -62.443 -54.009 1.00 28.46 114 ASP A O 1
ATOM 432 N N . ILE A 1 115 ? 13.106 -62.301 -56.210 1.00 22.39 115 ILE A N 1
ATOM 433 C CA . ILE A 1 115 ? 13.361 -60.867 -56.175 1.00 20.89 115 ILE A CA 1
ATOM 434 C C . ILE A 1 115 ? 12.109 -60.093 -55.778 1.00 20.98 115 ILE A C 1
ATOM 435 O O . ILE A 1 115 ? 12.163 -59.211 -54.923 1.00 27.86 115 ILE A O 1
ATOM 440 N N . GLN A 1 116 ? 10.979 -60.440 -56.384 1.00 22.42 116 GLN A N 1
ATOM 441 C CA . GLN A 1 116 ? 9.725 -59.755 -56.089 1.00 24.80 116 GLN A CA 1
ATOM 442 C C . GLN A 1 116 ? 9.263 -60.012 -54.657 1.00 30.76 116 GLN A C 1
ATOM 443 O O . GLN A 1 116 ? 8.652 -59.145 -54.031 1.00 32.21 116 GLN A O 1
ATOM 449 N N . ALA A 1 117 ? 9.550 -61.204 -54.142 1.00 26.87 117 ALA A N 1
ATOM 450 C CA . ALA A 1 117 ? 9.238 -61.523 -52.752 1.00 26.92 117 ALA A CA 1
ATOM 451 C C . ALA A 1 117 ? 10.127 -60.720 -51.814 1.00 29.57 117 ALA A C 1
ATOM 452 O O . ALA A 1 117 ? 9.675 -60.220 -50.781 1.00 33.16 117 ALA A O 1
ATOM 454 N N . HIS A 1 118 ? 11.394 -60.595 -52.189 1.00 25.70 118 HIS A N 1
ATOM 455 C CA . HIS A 1 118 ? 12.351 -59.820 -51.413 1.00 29.34 118 HIS A CA 1
ATOM 456 C C . HIS A 1 118 ? 11.936 -58.353 -51.367 1.00 31.67 118 HIS A C 1
ATOM 457 O O . HIS A 1 118 ? 12.058 -57.697 -50.333 1.00 24.08 118 HIS A O 1
ATOM 464 N N . LEU A 1 119 ? 11.447 -57.843 -52.494 1.00 33.91 119 LEU A N 1
ATOM 465 C CA . LEU A 1 119 ? 11.023 -56.448 -52.585 1.00 26.02 119 LEU A CA 1
ATOM 466 C C . LEU A 1 119 ? 9.791 -56.164 -51.734 1.00 29.30 119 LEU A C 1
ATOM 467 O O . LEU A 1 119 ? 9.613 -55.047 -51.246 1.00 26.74 119 LEU A O 1
ATOM 472 N N . VAL A 1 120 ? 8.936 -57.166 -51.560 1.00 26.12 120 VAL A N 1
ATOM 473 C CA . VAL A 1 120 ? 7.803 -57.015 -50.660 1.00 28.52 120 VAL A CA 1
ATOM 474 C C . VAL A 1 120 ? 8.313 -56.828 -49.235 1.00 33.94 120 VAL A C 1
ATOM 475 O O . VAL A 1 120 ? 7.859 -55.938 -48.516 1.00 30.14 120 VAL A O 1
ATOM 479 N N . THR A 1 121 ? 9.283 -57.651 -48.848 1.00 25.11 121 THR A N 1
ATOM 480 C CA . THR A 1 121 ? 9.902 -57.538 -47.533 1.00 25.90 121 THR A CA 1
ATOM 481 C C . THR A 1 121 ? 10.591 -56.187 -47.360 1.00 24.24 121 THR A C 1
ATOM 482 O O . THR A 1 121 ? 10.488 -55.561 -46.306 1.00 28.32 121 THR A O 1
ATOM 486 N N . VAL A 1 122 ? 11.283 -55.738 -48.402 1.00 22.71 122 VAL A N 1
ATOM 487 C CA . VAL A 1 122 ? 11.971 -54.452 -48.365 1.00 24.34 122 VAL A CA 1
ATOM 488 C C . VAL A 1 122 ? 10.984 -53.313 -48.142 1.00 29.96 122 VAL A C 1
ATOM 489 O O . VAL A 1 122 ? 11.221 -52.433 -47.314 1.00 31.64 122 VAL A O 1
ATOM 493 N N . ASP A 1 123 ? 9.874 -53.343 -48.874 1.00 25.92 123 ASP A N 1
ATOM 494 C CA . ASP A 1 123 ? 8.821 -52.345 -48.722 1.00 30.06 123 ASP A CA 1
ATOM 495 C C . ASP A 1 123 ? 8.230 -52.366 -47.313 1.00 27.75 123 ASP A C 1
ATOM 496 O O . ASP A 1 123 ? 7.917 -51.318 -46.754 1.00 23.72 123 ASP A O 1
ATOM 501 N N . GLN A 1 124 ? 8.077 -53.561 -46.746 1.00 27.71 124 GLN A N 1
ATOM 502 C CA . GLN A 1 124 ? 7.589 -53.700 -45.379 1.00 26.39 124 GLN A CA 1
ATOM 503 C C . GLN A 1 124 ? 8.583 -53.112 -44.388 1.00 28.36 124 GLN A C 1
ATOM 504 O O . GLN A 1 124 ? 8.197 -52.443 -43.427 1.00 26.49 124 GLN A O 1
ATOM 510 N N . ARG A 1 125 ? 9.866 -53.369 -44.621 1.00 24.86 125 ARG A N 1
ATOM 511 C CA . ARG A 1 125 ? 10.899 -52.863 -43.731 1.00 30.16 125 ARG A CA 1
ATOM 512 C C . ARG A 1 125 ? 11.007 -51.344 -43.830 1.00 27.98 125 ARG A C 1
ATOM 513 O O . ARG A 1 125 ? 11.166 -50.662 -42.817 1.00 25.63 125 ARG A O 1
ATOM 521 N N . LEU A 1 126 ? 10.889 -50.815 -45.044 1.00 22.23 126 LEU A N 1
ATOM 522 C CA . LEU A 1 126 ? 10.890 -49.370 -45.242 1.00 21.33 126 LEU A CA 1
ATOM 523 C C . LEU A 1 126 ? 9.701 -48.702 -44.563 1.00 28.84 126 LEU A C 1
ATOM 524 O O . LEU A 1 126 ? 9.859 -47.688 -43.883 1.00 27.89 126 LEU A O 1
ATOM 529 N N . ASP A 1 127 ? 8.512 -49.270 -44.748 1.00 23.38 127 ASP A N 1
ATOM 530 C CA . ASP A 1 127 ? 7.314 -48.760 -44.087 1.00 24.60 127 ASP A CA 1
ATOM 531 C C . ASP A 1 127 ? 7.502 -48.748 -42.575 1.00 32.36 127 ASP A C 1
ATOM 532 O O . ASP A 1 127 ? 7.125 -47.790 -41.900 1.00 25.89 127 ASP A O 1
ATOM 537 N N . GLY A 1 128 ? 8.091 -49.818 -42.051 1.00 28.11 128 GLY A N 1
ATOM 538 C CA . GLY A 1 128 ? 8.321 -49.940 -40.622 1.00 26.88 128 GLY A CA 1
ATOM 539 C C . GLY A 1 128 ? 9.264 -48.875 -40.099 1.00 26.82 128 GLY A C 1
ATOM 540 O O . GLY A 1 128 ? 8.994 -48.242 -39.078 1.00 32.00 128 GLY A O 1
ATOM 541 N N . VAL A 1 129 ? 10.374 -48.666 -40.803 1.00 26.55 129 VAL A N 1
ATOM 542 C CA . VAL A 1 129 ? 11.371 -47.709 -40.343 1.00 30.83 129 VAL A CA 1
ATOM 543 C C . VAL A 1 129 ? 10.864 -46.278 -40.543 1.00 22.76 129 VAL A C 1
ATOM 544 O O . VAL A 1 129 ? 11.111 -45.412 -39.709 1.00 22.70 129 VAL A O 1
ATOM 548 N N . GLU A 1 130 ? 10.135 -46.033 -41.629 1.00 24.79 130 GLU A N 1
ATOM 549 C CA . GLU A 1 130 ? 9.539 -44.720 -41.859 1.00 27.60 130 GLU A CA 1
ATOM 550 C C . GLU A 1 130 ? 8.523 -44.405 -40.772 1.00 28.26 130 GLU A C 1
ATOM 551 O O . GLU A 1 130 ? 8.427 -43.268 -40.304 1.00 26.52 130 GLU A O 1
ATOM 557 N N . SER A 1 131 ? 7.765 -45.419 -40.372 1.00 24.87 131 SER A N 1
ATOM 558 C CA . SER A 1 131 ? 6.781 -45.253 -39.311 1.00 29.79 131 SER A CA 1
ATOM 559 C C . SER A 1 131 ? 7.452 -44.952 -37.972 1.00 26.58 131 SER A C 1
ATOM 560 O O . SER A 1 131 ? 7.043 -44.041 -37.258 1.00 26.98 131 SER A O 1
ATOM 563 N N . ASP A 1 132 ? 8.502 -45.701 -37.647 1.00 26.32 132 ASP A N 1
ATOM 564 C CA . ASP A 1 132 ? 9.220 -45.497 -36.392 1.00 30.91 132 ASP A CA 1
ATOM 565 C C . ASP A 1 132 ? 9.937 -44.149 -36.365 1.00 29.35 132 ASP A C 1
ATOM 566 O O . ASP A 1 132 ? 9.968 -43.478 -35.330 1.00 25.60 132 ASP A O 1
ATOM 571 N N . VAL A 1 133 ? 10.518 -43.757 -37.496 1.00 23.75 133 VAL A N 1
ATOM 572 C CA . VAL A 1 133 ? 11.176 -42.456 -37.592 1.00 22.59 133 VAL A CA 1
ATOM 573 C C . VAL A 1 133 ? 10.147 -41.347 -37.393 1.00 22.92 133 VAL A C 1
ATOM 574 O O . VAL A 1 133 ? 10.392 -40.382 -36.671 1.00 24.50 133 VAL A O 1
ATOM 578 N N . SER A 1 134 ? 8.987 -41.509 -38.022 1.00 23.50 134 SER A N 1
ATOM 579 C CA . SER A 1 134 ? 7.884 -40.563 -37.882 1.00 24.16 134 SER A CA 1
ATOM 580 C C . SER A 1 134 ? 7.431 -40.447 -36.428 1.00 27.39 134 SER A C 1
ATOM 581 O O . SER A 1 134 ? 7.166 -39.347 -35.934 1.00 26.85 134 SER A O 1
ATOM 584 N N . ASP A 1 135 ? 7.337 -41.586 -35.747 1.00 26.48 135 ASP A N 1
ATOM 585 C CA . ASP A 1 135 ? 6.925 -41.605 -34.347 1.00 29.33 135 ASP A CA 1
ATOM 586 C C . ASP A 1 135 ? 7.947 -40.905 -33.459 1.00 27.23 135 ASP A C 1
ATOM 587 O O . ASP A 1 135 ? 7.584 -40.124 -32.585 1.00 27.80 135 ASP A O 1
ATOM 592 N N . ILE A 1 136 ? 9.225 -41.192 -33.685 1.00 29.59 136 ILE A N 1
ATOM 593 C CA . ILE A 1 136 ? 10.292 -40.543 -32.931 1.00 25.52 136 ILE A CA 1
ATOM 594 C C . ILE A 1 136 ? 10.278 -39.038 -33.162 1.00 24.58 136 ILE A C 1
ATOM 595 O O . ILE A 1 136 ? 10.367 -38.260 -32.213 1.00 25.31 136 ILE A O 1
ATOM 600 N N . LYS A 1 137 ? 10.150 -38.637 -34.425 1.00 25.60 137 LYS A N 1
ATOM 601 C CA . LYS A 1 137 ? 10.132 -37.223 -34.792 1.00 26.49 137 LYS A CA 1
ATOM 602 C C . LYS A 1 137 ? 9.082 -36.428 -34.024 1.00 23.88 137 LYS A C 1
ATOM 603 O O . LYS A 1 137 ? 9.327 -35.295 -33.615 1.00 32.76 137 LYS A O 1
ATOM 609 N N . SER A 1 138 ? 7.904 -37.009 -33.846 1.00 25.21 138 SER A N 1
ATOM 610 C CA . SER A 1 138 ? 6.843 -36.305 -33.146 1.00 29.28 138 SER A CA 1
ATOM 611 C C . SER A 1 138 ? 6.955 -36.426 -31.623 1.00 34.49 138 SER A C 1
ATOM 612 O O . SER A 1 138 ? 6.386 -35.615 -30.890 1.00 32.78 138 SER A O 1
ATOM 615 N N . ASP A 1 139 ? 7.648 -37.460 -31.153 1.00 30.18 139 ASP A N 1
ATOM 616 C CA . ASP A 1 139 ? 7.721 -37.742 -29.718 1.00 28.61 139 ASP A CA 1
ATOM 617 C C . ASP A 1 139 ? 8.962 -37.229 -28.963 1.00 35.47 139 ASP A C 1
ATOM 618 O O . ASP A 1 139 ? 8.959 -37.192 -27.732 1.00 28.84 139 ASP A O 1
ATOM 623 N N . TYR A 1 140 ? 10.000 -36.799 -29.677 1.00 26.41 140 TYR A N 1
ATOM 624 C CA . TYR A 1 140 ? 11.297 -36.580 -29.029 1.00 23.47 140 TYR A CA 1
ATOM 625 C C . TYR A 1 140 ? 11.530 -35.133 -28.608 1.00 22.87 140 TYR A C 1
ATOM 626 O O . TYR A 1 140 ? 11.049 -34.199 -29.246 1.00 25.24 140 TYR A O 1
ATOM 635 N N . VAL A 1 141 ? 12.248 -34.958 -27.506 1.00 24.62 141 VAL A N 1
ATOM 636 C CA . VAL A 1 141 ? 12.612 -33.624 -27.042 1.00 25.08 141 VAL A CA 1
ATOM 637 C C . VAL A 1 141 ? 13.791 -33.086 -27.846 1.00 22.89 141 VAL A C 1
ATOM 638 O O . VAL A 1 141 ? 14.874 -33.673 -27.856 1.00 24.19 141 VAL A O 1
ATOM 642 N N . SER A 1 142 ? 13.569 -31.956 -28.509 1.00 22.94 142 SER A N 1
ATOM 643 C CA . SER A 1 142 ? 14.548 -31.375 -29.420 1.00 23.35 142 SER A CA 1
ATOM 644 C C . SER A 1 142 ? 15.398 -30.313 -28.736 1.00 29.69 142 SER A C 1
ATOM 645 O O . SER A 1 142 ? 14.913 -29.571 -27.884 1.00 23.95 142 SER A O 1
ATOM 648 N N . LYS A 1 143 ? 16.673 -30.250 -29.103 1.00 30.67 143 LYS A N 1
ATOM 649 C CA . LYS A 1 143 ? 17.562 -29.248 -28.537 1.00 29.47 143 LYS A CA 1
ATOM 650 C C . LYS A 1 143 ? 17.435 -27.890 -29.235 1.00 33.02 143 LYS A C 1
ATOM 651 O O . LYS A 1 143 ? 17.785 -26.861 -28.660 1.00 43.18 143 LYS A O 1
ATOM 657 N N . THR A 1 144 ? 16.950 -27.887 -30.473 1.00 29.50 144 THR A N 1
ATOM 658 C CA . THR A 1 144 ? 16.827 -26.643 -31.237 1.00 30.38 144 THR A CA 1
ATOM 659 C C . THR A 1 144 ? 15.429 -26.014 -31.348 1.00 29.51 144 THR A C 1
ATOM 660 O O . THR A 1 144 ? 15.297 -24.893 -31.836 1.00 30.45 144 THR A O 1
ATOM 664 N N . VAL A 1 145 ? 14.396 -26.704 -30.882 1.00 24.89 145 VAL A N 1
ATOM 665 C CA . VAL A 1 145 ? 13.038 -26.174 -30.995 1.00 31.25 145 VAL A CA 1
ATOM 666 C C . VAL A 1 145 ? 12.861 -25.044 -29.983 1.00 28.05 145 VAL A C 1
ATOM 667 O O . VAL A 1 145 ? 13.311 -25.168 -28.847 1.00 25.83 145 VAL A O 1
ATOM 671 N N . THR A 1 146 ? 12.271 -23.923 -30.397 1.00 32.28 146 THR A N 1
ATOM 672 C CA . THR A 1 146 ? 12.106 -22.798 -29.470 1.00 27.00 146 THR A CA 1
ATOM 673 C C . THR A 1 146 ? 10.804 -22.788 -28.664 1.00 29.06 146 THR A C 1
ATOM 674 O O . THR A 1 146 ? 10.736 -22.154 -27.617 1.00 32.67 146 THR A O 1
ATOM 678 N N . GLU A 1 147 ? 9.781 -23.506 -29.117 1.00 30.40 147 GLU A N 1
ATOM 679 C CA . GLU A 1 147 ? 8.507 -23.459 -28.405 1.00 28.63 147 GLU A CA 1
ATOM 680 C C . GLU A 1 147 ? 8.513 -24.508 -27.298 1.00 29.24 147 GLU A C 1
ATOM 681 O O . GLU A 1 147 ? 9.111 -25.572 -27.449 1.00 27.35 147 GLU A O 1
ATOM 687 N N . SER A 1 148 ? 7.881 -24.178 -26.174 1.00 21.58 148 SER A N 1
ATOM 688 C CA . SER A 1 148 ? 7.968 -24.993 -24.963 1.00 23.86 148 SER A CA 1
ATOM 689 C C . SER A 1 148 ? 7.633 -26.458 -25.227 1.00 25.13 148 SER A C 1
ATOM 690 O O . SER A 1 148 ? 6.701 -26.776 -25.969 1.00 23.90 148 SER A O 1
ATOM 693 N N . GLN A 1 149 ? 8.421 -27.346 -24.630 1.00 18.43 149 GLN A N 1
ATOM 694 C CA . GLN A 1 149 ? 8.238 -28.781 -24.790 1.00 21.03 149 GLN A CA 1
ATOM 695 C C . GLN A 1 149 ? 7.793 -29.390 -23.469 1.00 23.25 149 GLN A C 1
ATOM 696 O O . GLN A 1 149 ? 8.294 -29.024 -22.404 1.00 28.32 149 GLN A O 1
ATOM 702 N N . SER A 1 150 ? 6.847 -30.318 -23.534 1.00 19.28 150 SER A N 1
ATOM 703 C CA . SER A 1 150 ? 6.288 -30.886 -22.313 1.00 30.50 150 SER A CA 1
ATOM 704 C C . SER A 1 150 ? 6.476 -32.397 -22.235 1.00 26.57 150 SER A C 1
ATOM 705 O O . SER A 1 150 ? 6.237 -33.114 -23.206 1.00 22.35 150 SER A O 1
ATOM 708 N N . LEU A 1 151 ? 6.920 -32.865 -21.072 1.00 20.67 151 LEU A N 1
ATOM 709 C CA . LEU A 1 151 ? 7.029 -34.290 -20.787 1.00 19.45 151 LEU A CA 1
ATOM 710 C C . LEU A 1 151 ? 5.803 -34.770 -20.025 1.00 27.74 151 LEU A C 1
ATOM 711 O O . LEU A 1 151 ? 5.255 -34.045 -19.193 1.00 29.22 151 LEU A O 1
ATOM 716 N N . ALA A 1 152 ? 5.382 -35.997 -20.304 1.00 19.38 152 ALA A N 1
ATOM 717 C CA . ALA A 1 152 ? 4.284 -36.611 -19.573 1.00 20.42 152 ALA A CA 1
ATOM 718 C C . ALA A 1 152 ? 4.819 -37.338 -18.344 1.00 18.15 152 ALA A C 1
ATOM 719 O O . ALA A 1 152 ? 4.071 -37.988 -17.618 1.00 18.31 152 ALA A O 1
ATOM 721 N N . SER A 1 153 ? 6.121 -37.215 -18.115 1.00 19.48 153 SER A N 1
ATOM 722 C CA . SER A 1 153 ? 6.776 -37.902 -17.009 1.00 22.65 153 SER A CA 1
ATOM 723 C C . SER A 1 153 ? 7.547 -36.934 -16.122 1.00 21.59 153 SER A C 1
ATOM 724 O O . SER A 1 153 ? 7.821 -35.801 -16.522 1.00 18.98 153 SER A O 1
ATOM 727 N N . PRO A 1 154 ? 7.908 -37.381 -14.912 1.00 17.25 154 PRO A N 1
ATOM 728 C CA . PRO A 1 154 ? 8.897 -36.629 -14.136 1.00 16.88 154 PRO A CA 1
ATOM 729 C C . PRO A 1 154 ? 10.263 -36.685 -14.808 1.00 18.96 154 PRO A C 1
ATOM 730 O O . PRO A 1 154 ? 10.465 -37.471 -15.734 1.00 17.90 154 PRO A O 1
ATOM 734 N N . LEU A 1 155 ? 11.193 -35.865 -14.337 1.00 18.82 155 LEU A N 1
ATOM 735 C CA . LEU A 1 155 ? 12.514 -35.794 -14.940 1.00 17.88 155 LEU A CA 1
ATOM 736 C C . LEU A 1 155 ? 13.582 -35.785 -13.857 1.00 21.12 155 LEU A C 1
ATOM 737 O O . LEU A 1 155 ? 13.413 -35.168 -12.804 1.00 17.02 155 LEU A O 1
ATOM 742 N N . ASP A 1 156 ? 14.668 -36.502 -14.127 1.00 19.97 156 ASP A N 1
ATOM 743 C CA . ASP A 1 156 ? 15.829 -36.560 -13.250 1.00 21.30 156 ASP A CA 1
ATOM 744 C C . ASP A 1 156 ? 17.087 -36.235 -14.056 1.00 19.01 156 ASP A C 1
ATOM 745 O O . ASP A 1 156 ? 17.249 -36.710 -15.179 1.00 29.59 156 ASP A O 1
ATOM 750 N N . VAL A 1 157 ? 17.968 -35.411 -13.498 1.00 19.46 157 VAL A N 1
ATOM 751 C CA . VAL A 1 157 ? 19.208 -35.056 -14.183 1.00 20.46 157 VAL A CA 1
ATOM 752 C C . VAL A 1 157 ? 20.408 -35.177 -13.262 1.00 26.60 157 VAL A C 1
ATOM 753 O O . VAL A 1 157 ? 20.265 -35.386 -12.054 1.00 20.63 157 VAL A O 1
ATOM 757 N N . LYS A 1 158 ? 21.592 -35.060 -13.852 1.00 24.41 158 LYS A N 1
ATOM 758 C CA . LYS A 1 158 ? 22.831 -35.118 -13.099 1.00 22.28 158 LYS A CA 1
ATOM 759 C C . LYS A 1 158 ? 23.282 -33.715 -12.698 1.00 23.73 158 LYS A C 1
ATOM 760 O O . LYS A 1 158 ? 23.460 -32.837 -13.539 1.00 23.37 158 LYS A O 1
ATOM 766 N N . THR A 1 159 ? 23.375 -33.521 -11.390 1.00 21.70 159 THR A N 1
ATOM 767 C CA . THR A 1 159 ? 24.025 -32.395 -10.718 1.00 31.10 159 THR A CA 1
ATOM 768 C C . THR A 1 159 ? 23.334 -31.024 -10.776 1.00 27.93 159 THR A C 1
ATOM 769 O O . THR A 1 159 ? 23.329 -30.307 -9.768 1.00 21.19 159 THR A O 1
ATOM 773 N N . SER A 1 160 ? 22.648 -30.693 -11.868 1.00 20.62 160 SER A N 1
ATOM 774 C CA . SER A 1 160 ? 22.043 -29.357 -11.933 1.00 23.33 160 SER A CA 1
ATOM 775 C C . SER A 1 160 ? 20.992 -29.117 -13.011 1.00 24.27 160 SER A C 1
ATOM 776 O O . SER A 1 160 ? 20.970 -29.782 -14.053 1.00 23.08 160 SER A O 1
ATOM 779 N N . TYR A 1 161 ? 20.166 -28.106 -12.754 1.00 18.72 161 TYR A N 1
ATOM 780 C CA . TYR A 1 161 ? 19.279 -27.508 -13.745 1.00 22.62 161 TYR A CA 1
ATOM 781 C C . TYR A 1 161 ? 19.704 -26.061 -13.979 1.00 25.02 161 TYR A C 1
ATOM 782 O O . TYR A 1 161 ? 19.948 -25.320 -13.025 1.00 22.54 161 TYR A O 1
ATOM 791 N N . SER A 1 162 ? 19.785 -25.649 -15.240 1.00 28.17 162 SER A N 1
ATOM 792 C CA . SER A 1 162 ? 20.146 -24.271 -15.549 1.00 25.77 162 SER A CA 1
ATOM 793 C C . SER A 1 162 ? 19.075 -23.560 -16.368 1.00 25.76 162 SER A C 1
ATOM 794 O O . SER A 1 162 ? 18.334 -24.188 -17.126 1.00 19.83 162 SER A O 1
ATOM 797 N N . VAL A 1 163 ? 19.001 -22.243 -16.201 1.00 26.46 163 VAL A N 1
ATOM 798 C CA . VAL A 1 163 ? 18.151 -21.406 -17.038 1.00 28.33 163 VAL A CA 1
ATOM 799 C C . VAL A 1 163 ? 19.009 -20.339 -17.709 1.00 26.57 163 VAL A C 1
ATOM 800 O O . VAL A 1 163 ? 19.725 -19.594 -17.037 1.00 28.23 163 VAL A O 1
ATOM 804 N N . ASP A 1 164 ? 18.930 -20.285 -19.037 1.00 21.90 164 ASP A N 1
ATOM 805 C CA . ASP A 1 164 ? 19.671 -19.321 -19.847 1.00 25.65 164 ASP A CA 1
ATOM 806 C C . ASP A 1 164 ? 21.173 -19.387 -19.582 1.00 30.06 164 ASP A C 1
ATOM 807 O O . ASP A 1 164 ? 21.847 -18.357 -19.522 1.00 27.41 164 ASP A O 1
ATOM 812 N N . GLY A 1 165 ? 21.691 -20.605 -19.445 1.00 28.91 165 GLY A N 1
ATOM 813 C CA . GLY A 1 165 ? 23.115 -20.818 -19.256 1.00 33.11 165 GLY A CA 1
ATOM 814 C C . GLY A 1 165 ? 23.597 -20.639 -17.825 1.00 31.61 165 GLY A C 1
ATOM 815 O O . GLY A 1 165 ? 24.798 -20.672 -17.565 1.00 32.70 165 GLY A O 1
ATOM 816 N N . ILE A 1 166 ? 22.663 -20.444 -16.898 1.00 26.71 166 ILE A N 1
ATOM 817 C CA . ILE A 1 166 ? 23.005 -20.206 -15.497 1.00 21.82 166 ILE A CA 1
ATOM 818 C C . ILE A 1 166 ? 22.273 -21.169 -14.560 1.00 20.82 166 ILE A C 1
ATOM 819 O O . ILE A 1 166 ? 21.050 -21.299 -14.632 1.00 24.82 166 ILE A O 1
ATOM 824 N N . GLN A 1 167 ? 23.013 -21.828 -13.667 1.00 21.09 167 GLN A N 1
ATOM 825 C CA . GLN A 1 167 ? 22.400 -22.813 -12.776 1.00 21.24 167 GLN A CA 1
ATOM 826 C C . GLN A 1 167 ? 21.381 -22.176 -11.847 1.00 22.84 167 GLN A C 1
ATOM 827 O O . GLN A 1 167 ? 21.710 -21.259 -11.092 1.00 23.62 167 GLN A O 1
ATOM 833 N N . VAL A 1 168 ? 20.139 -22.646 -11.911 1.00 18.58 168 VAL A N 1
ATOM 834 C CA . VAL A 1 168 ? 19.128 -22.203 -10.959 1.00 17.85 168 VAL A CA 1
ATOM 835 C C . VAL A 1 168 ? 18.832 -23.214 -9.848 1.00 27.55 168 VAL A C 1
ATOM 836 O O . VAL A 1 168 ? 18.413 -22.836 -8.756 1.00 26.39 168 VAL A O 1
ATOM 840 N N . VAL A 1 169 ? 19.056 -24.498 -10.120 1.00 24.70 169 VAL A N 1
ATOM 841 C CA . VAL A 1 169 ? 18.765 -25.543 -9.138 1.00 17.32 169 VAL A CA 1
ATOM 842 C C . VAL A 1 169 ? 19.857 -26.611 -9.114 1.00 18.01 169 VAL A C 1
ATOM 843 O O . VAL A 1 169 ? 20.221 -27.157 -10.156 1.00 23.96 169 VAL A O 1
ATOM 847 N N . GLY A 1 170 ? 20.391 -26.889 -7.929 1.00 19.12 170 GLY A N 1
ATOM 848 C CA . GLY A 1 170 ? 21.361 -27.955 -7.751 1.00 19.03 170 GLY A CA 1
ATOM 849 C C . GLY A 1 170 ? 20.810 -29.121 -6.952 1.00 18.80 170 GLY A C 1
ATOM 850 O O . GLY A 1 170 ? 19.598 -29.266 -6.800 1.00 18.06 170 GLY A O 1
ATOM 851 N N . ALA A 1 171 ? 21.710 -29.941 -6.419 1.00 19.77 171 ALA A N 1
ATOM 852 C CA . ALA A 1 171 ? 21.322 -31.087 -5.603 1.00 27.80 171 ALA A CA 1
ATOM 853 C C . ALA A 1 171 ? 20.666 -30.639 -4.299 1.00 26.66 171 ALA A C 1
ATOM 854 O O . ALA A 1 171 ? 20.928 -29.536 -3.815 1.00 19.79 171 ALA A O 1
ATOM 856 N N . ARG A 1 172 ? 19.805 -31.488 -3.743 1.00 22.88 172 ARG A N 1
ATOM 857 C CA . ARG A 1 172 ? 19.187 -31.202 -2.452 1.00 29.22 172 ARG A CA 1
ATOM 858 C C . ARG A 1 172 ? 20.260 -30.955 -1.395 1.00 31.72 172 ARG A C 1
ATOM 859 O O . ARG A 1 172 ? 21.224 -31.716 -1.284 1.00 34.60 172 ARG A O 1
ATOM 867 N N . GLN A 1 173 ? 20.099 -29.882 -0.630 1.00 25.98 173 GLN A N 1
ATOM 868 C CA . GLN A 1 173 ? 21.071 -29.537 0.398 1.00 28.88 173 GLN A CA 1
ATOM 869 C C . GLN A 1 173 ? 20.694 -30.158 1.732 1.00 26.00 173 GLN A C 1
ATOM 870 O O . GLN A 1 173 ? 19.565 -30.010 2.199 1.00 27.95 173 GLN A O 1
ATOM 876 N N . THR A 1 174 ? 21.642 -30.866 2.333 1.00 27.53 174 THR A N 1
ATOM 877 C CA . THR A 1 174 ? 21.380 -31.569 3.581 1.00 34.08 174 THR A CA 1
ATOM 878 C C . THR A 1 174 ? 21.983 -30.859 4.798 1.00 35.76 174 THR A C 1
ATOM 879 O O . THR A 1 174 ? 22.663 -29.840 4.665 1.00 38.89 174 THR A O 1
ATOM 883 N N . GLY A 1 175 ? 21.735 -31.412 5.982 1.00 28.17 175 GLY A N 1
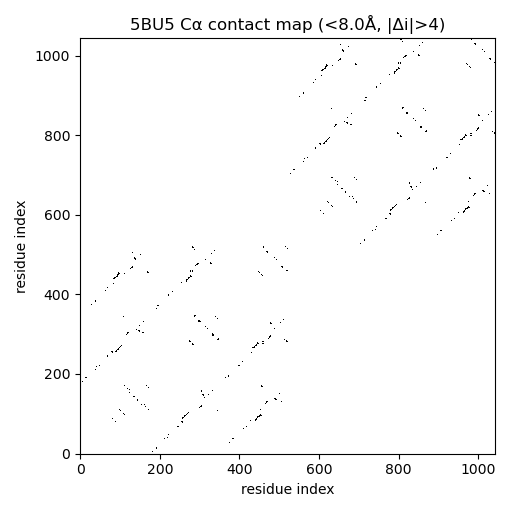ATOM 884 C CA . GLY A 1 175 ? 22.277 -30.863 7.212 1.00 27.10 175 GLY A CA 1
ATOM 885 C C . GLY A 1 175 ? 21.308 -29.994 7.997 1.00 29.86 175 GLY A C 1
ATOM 886 O O . GLY A 1 175 ? 21.678 -29.417 9.017 1.00 38.25 175 GLY A O 1
ATOM 887 N N . TRP A 1 176 ? 20.067 -29.904 7.527 1.00 31.01 176 TRP A N 1
ATOM 888 C CA . TRP A 1 176 ? 19.039 -29.113 8.205 1.00 34.48 176 TRP A CA 1
ATOM 889 C C . TRP A 1 176 ? 18.308 -29.908 9.280 1.00 36.11 176 TRP A C 1
ATOM 890 O O . TRP A 1 176 ? 18.024 -31.093 9.104 1.00 36.02 176 TRP A O 1
ATOM 901 N N . THR A 1 177 ? 18.011 -29.250 10.394 1.00 24.28 177 THR A N 1
ATOM 902 C CA . THR A 1 177 ? 17.031 -29.776 11.330 1.00 26.81 177 THR A CA 1
ATOM 903 C C . THR A 1 177 ? 15.721 -29.075 11.017 1.00 28.94 177 THR A C 1
ATOM 904 O O . THR A 1 177 ? 15.659 -27.847 11.023 1.00 26.32 177 THR A O 1
ATOM 908 N N . ALA A 1 178 ? 14.671 -29.849 10.761 1.00 22.04 178 ALA A N 1
ATOM 909 C CA . ALA A 1 178 ? 13.393 -29.272 10.354 1.00 20.65 178 ALA A CA 1
ATOM 910 C C . ALA A 1 178 ? 12.801 -28.392 11.448 1.00 20.98 178 ALA A C 1
ATOM 911 O O . ALA A 1 178 ? 12.689 -28.808 12.601 1.00 21.78 178 ALA A O 1
ATOM 913 N N . ALA A 1 179 ? 12.429 -27.170 11.079 1.00 26.29 179 ALA A N 1
ATOM 914 C CA . ALA A 1 179 ? 11.765 -26.267 12.007 1.00 24.59 179 ALA A CA 1
ATOM 915 C C . ALA A 1 179 ? 10.390 -26.815 12.375 1.00 24.55 179 ALA A C 1
ATOM 916 O O . ALA A 1 179 ? 9.769 -27.536 11.592 1.00 22.00 179 ALA A O 1
ATOM 918 N N . THR A 1 180 ? 9.921 -26.462 13.566 1.00 21.55 180 THR A N 1
ATOM 919 C CA . THR A 1 180 ? 8.642 -26.946 14.081 1.00 29.82 180 THR A CA 1
ATOM 920 C C . THR A 1 180 ? 7.666 -25.798 14.329 1.00 29.12 180 THR A C 1
ATOM 921 O O . THR A 1 180 ? 8.070 -24.641 14.436 1.00 29.52 180 THR A O 1
ATOM 925 N N . GLY A 1 181 ? 6.379 -26.125 14.411 1.00 25.58 181 GLY A N 1
ATOM 926 C CA . GLY A 1 181 ? 5.352 -25.135 14.676 1.00 26.46 181 GLY A CA 1
ATOM 927 C C . GLY A 1 181 ? 4.325 -24.985 13.571 1.00 25.57 181 GLY A C 1
ATOM 928 O O . GLY A 1 181 ? 4.248 -25.821 12.675 1.00 21.44 181 GLY A O 1
ATOM 929 N N . THR A 1 182 ? 3.528 -23.922 13.642 1.00 23.72 182 THR A N 1
ATOM 930 C CA . THR A 1 182 ? 2.465 -23.680 12.667 1.00 21.12 182 THR A CA 1
ATOM 931 C C . THR A 1 182 ? 2.828 -22.595 11.652 1.00 23.73 182 THR A C 1
ATOM 932 O O . THR A 1 182 ? 2.988 -21.429 12.013 1.00 29.33 182 THR A O 1
ATOM 936 N N . PRO A 1 183 ? 2.955 -22.979 10.372 1.00 24.83 183 PRO A N 1
ATOM 937 C CA . PRO A 1 183 ? 3.367 -22.056 9.307 1.00 21.54 183 PRO A CA 1
ATOM 938 C C . PRO A 1 183 ? 2.382 -20.913 9.072 1.00 24.91 183 PRO A C 1
ATOM 939 O O . PRO A 1 183 ? 1.170 -21.105 9.168 1.00 24.66 183 PRO A O 1
ATOM 943 N N . LEU A 1 184 ? 2.907 -19.726 8.782 1.00 24.72 184 LEU A N 1
ATOM 944 C CA . LEU A 1 184 ? 2.062 -18.575 8.495 1.00 23.26 184 LEU A CA 1
ATOM 945 C C . LEU A 1 184 ? 2.051 -18.289 6.992 1.00 25.89 184 LEU A C 1
ATOM 946 O O . LEU A 1 184 ? 3.018 -17.758 6.447 1.00 20.50 184 LEU A O 1
ATOM 951 N N . LEU A 1 185 ? 0.960 -18.653 6.325 1.00 30.19 185 LEU A N 1
ATOM 952 C CA . LEU A 1 185 ? 0.808 -18.393 4.894 1.00 30.87 185 LEU A CA 1
ATOM 953 C C . LEU A 1 185 ? -0.090 -17.192 4.615 1.00 30.92 185 LEU A C 1
ATOM 954 O O . LEU A 1 185 ? -0.310 -16.828 3.461 1.00 32.14 185 LEU A O 1
ATOM 959 N N . GLY A 1 186 ? -0.616 -16.593 5.677 1.00 18.52 186 GLY A N 1
ATOM 960 C CA . GLY A 1 186 ? -1.584 -15.521 5.547 1.00 19.01 186 GLY A CA 1
ATOM 961 C C . GLY A 1 186 ? -0.931 -14.176 5.326 1.00 21.17 186 GLY A C 1
ATOM 962 O O . GLY A 1 186 ? 0.188 -14.101 4.819 1.00 18.91 186 GLY A O 1
ATOM 963 N N . SER A 1 187 ? -1.642 -13.111 5.690 1.00 22.18 187 SER A N 1
ATOM 964 C CA . SER A 1 187 ? -1.147 -11.754 5.492 1.00 21.04 187 SER A CA 1
ATOM 965 C C . SER A 1 187 ? 0.092 -11.487 6.340 1.00 23.48 187 SER A C 1
ATOM 966 O O . SER A 1 187 ? 0.189 -11.922 7.488 1.00 23.67 187 SER A O 1
ATOM 969 N N . PHE A 1 188 ? 1.067 -10.829 5.730 1.00 21.21 188 PHE A N 1
ATOM 970 C CA . PHE A 1 188 ? 2.311 -10.492 6.400 1.00 22.44 188 PHE A CA 1
ATOM 971 C C . PHE A 1 188 ? 2.704 -9.076 5.991 1.00 27.72 188 PHE A C 1
ATOM 972 O O . PHE A 1 188 ? 3.026 -8.849 4.822 1.00 20.42 188 PHE A O 1
ATOM 980 N N . ASN A 1 189 ? 2.717 -8.132 6.929 1.00 20.81 189 ASN A N 1
ATOM 981 C CA . ASN A 1 189 ? 3.082 -6.762 6.579 1.00 21.25 189 ASN A CA 1
ATOM 982 C C . ASN A 1 189 ? 4.511 -6.483 7.016 1.00 27.79 189 ASN A C 1
ATOM 983 O O . ASN A 1 189 ? 4.787 -6.267 8.197 1.00 23.12 189 ASN A O 1
ATOM 988 N N . ALA A 1 190 ? 5.413 -6.453 6.040 1.00 23.60 190 ALA A N 1
ATOM 989 C CA . ALA A 1 190 ? 6.837 -6.329 6.321 1.00 27.23 190 ALA A CA 1
ATOM 990 C C . ALA A 1 190 ? 7.208 -4.887 6.623 1.00 27.15 190 ALA A C 1
ATOM 991 O O . ALA A 1 190 ? 8.266 -4.614 7.186 1.00 28.92 190 ALA A O 1
ATOM 993 N N . ASN A 1 191 ? 6.334 -3.963 6.240 1.00 26.76 191 ASN A N 1
ATOM 994 C CA . ASN A 1 191 ? 6.567 -2.547 6.497 1.00 23.42 191 ASN A CA 1
ATOM 995 C C . ASN A 1 191 ? 5.906 -2.034 7.769 1.00 27.61 191 ASN A C 1
ATOM 996 O O . ASN A 1 191 ? 5.908 -0.832 8.021 1.00 28.62 191 ASN A O 1
ATOM 1001 N N . GLN A 1 192 ? 5.319 -2.934 8.552 1.00 27.16 192 GLN A N 1
ATOM 1002 C CA . GLN A 1 192 ? 4.808 -2.544 9.858 1.00 35.08 192 GLN A CA 1
ATOM 1003 C C . GLN A 1 192 ? 5.924 -1.920 10.683 1.00 34.31 192 GLN A C 1
ATOM 1004 O O . GLN A 1 192 ? 6.979 -2.525 10.871 1.00 33.08 192 GLN A O 1
ATOM 1010 N N . SER A 1 193 ? 5.685 -0.709 11.169 1.00 36.77 193 SER A N 1
ATOM 1011 C CA . SER A 1 193 ? 6.650 -0.027 12.017 1.00 41.43 193 SER A CA 1
ATOM 1012 C C . SER A 1 193 ? 6.235 -0.233 13.461 1.00 39.76 193 SER A C 1
ATOM 1013 O O . SER A 1 193 ? 5.058 -0.109 13.795 1.00 40.36 193 SER A O 1
ATOM 1016 N N . TYR A 1 194 ? 7.201 -0.538 14.317 1.00 31.71 194 TYR A N 1
ATOM 1017 C CA . TYR A 1 194 ? 6.905 -0.796 15.718 1.00 37.37 194 TYR A CA 1
ATOM 1018 C C . TYR A 1 194 ? 7.304 0.377 16.591 1.00 37.02 194 TYR A C 1
ATOM 1019 O O . TYR A 1 194 ? 8.480 0.729 16.683 1.00 41.28 194 TYR A O 1
ATOM 1028 N N . THR A 1 195 ? 6.302 0.989 17.214 1.00 35.41 195 THR A N 1
ATOM 1029 C CA . THR A 1 195 ? 6.522 2.136 18.079 1.00 33.35 195 THR A CA 1
ATOM 1030 C C . THR A 1 195 ? 7.232 1.705 19.355 1.00 43.44 195 THR A C 1
ATOM 1031 O O . THR A 1 195 ? 6.809 0.759 20.022 1.00 41.00 195 THR A O 1
ATOM 1035 N N . VAL A 1 196 ? 8.320 2.395 19.681 1.00 44.02 196 VAL A N 1
ATOM 1036 C CA . VAL A 1 196 ? 9.044 2.154 20.924 1.00 45.47 196 VAL A CA 1
ATOM 1037 C C . VAL A 1 196 ? 9.226 3.469 21.672 1.00 42.41 196 VAL A C 1
ATOM 1038 O O . VAL A 1 196 ? 9.952 4.352 21.221 1.00 40.52 196 VAL A O 1
ATOM 1042 N N . GLY A 1 197 ? 8.575 3.588 22.822 1.00 43.64 197 GLY A N 1
ATOM 1043 C CA . GLY A 1 197 ? 8.564 4.840 23.555 1.00 43.01 197 GLY A CA 1
ATOM 1044 C C . GLY A 1 197 ? 9.691 5.008 24.554 1.00 46.33 197 GLY A C 1
ATOM 1045 O O . GLY A 1 197 ? 10.443 4.072 24.834 1.00 41.08 197 GLY A O 1
ATOM 1046 N N . THR A 1 198 ? 9.820 6.230 25.063 1.00 48.13 198 THR A N 1
ATOM 1047 C CA . THR A 1 198 ? 10.734 6.548 26.153 1.00 44.52 198 THR A CA 1
ATOM 1048 C C . THR A 1 198 ? 10.518 5.630 27.351 1.00 50.22 198 THR A C 1
ATOM 1049 O O . THR A 1 198 ? 11.463 5.268 28.051 1.00 47.59 198 THR A O 1
ATOM 1053 N N . THR A 1 199 ? 9.261 5.268 27.587 1.00 54.14 199 THR A N 1
ATOM 1054 C CA . THR A 1 199 ? 8.903 4.464 28.747 1.00 58.80 199 THR A CA 1
ATOM 1055 C C . THR A 1 199 ? 8.406 3.082 28.350 1.00 56.04 199 THR A C 1
ATOM 1056 O O . THR A 1 199 ? 7.914 2.882 27.239 1.00 60.87 199 THR A O 1
ATOM 1060 N N . TYR A 1 200 ? 8.560 2.125 29.258 1.00 51.43 200 TYR A N 1
ATOM 1061 C CA . TYR A 1 200 ? 8.127 0.764 28.993 1.00 47.47 200 TYR A CA 1
ATOM 1062 C C . TYR A 1 200 ? 6.612 0.700 28.867 1.00 48.91 200 TYR A C 1
ATOM 1063 O O . TYR A 1 200 ? 5.882 1.135 29.757 1.00 43.68 200 TYR A O 1
ATOM 1072 N N . THR A 1 201 ? 6.151 0.151 27.753 1.00 46.29 201 THR A N 1
ATOM 1073 C CA . THR A 1 201 ? 4.735 -0.074 27.531 1.00 44.63 201 THR A CA 1
ATOM 1074 C C . THR A 1 201 ? 4.579 -1.528 27.129 1.00 45.49 201 THR A C 1
ATOM 1075 O O . THR A 1 201 ? 5.134 -1.952 26.115 1.00 42.43 201 THR A O 1
ATOM 1079 N N . GLN A 1 202 ? 3.850 -2.288 27.941 1.00 39.68 202 GLN A N 1
ATOM 1080 C CA . GLN A 1 202 ? 3.694 -3.721 27.732 1.00 46.88 202 GLN A CA 1
ATOM 1081 C C . GLN A 1 202 ? 3.207 -4.019 26.316 1.00 48.77 202 GLN A C 1
ATOM 1082 O O . GLN A 1 202 ? 3.719 -4.919 25.654 1.00 42.57 202 GLN A O 1
ATOM 1088 N N . SER A 1 203 ? 2.230 -3.244 25.853 1.00 44.26 203 SER A N 1
ATOM 1089 C CA . SER A 1 203 ? 1.632 -3.456 24.538 1.00 40.64 203 SER A CA 1
ATOM 1090 C C . SER A 1 203 ? 2.619 -3.235 23.386 1.00 39.67 203 SER A C 1
ATOM 1091 O O . SER A 1 203 ? 2.526 -3.897 22.350 1.00 34.25 203 SER A O 1
ATOM 1094 N N . GLU A 1 204 ? 3.557 -2.310 23.563 1.00 37.75 204 GLU A N 1
ATOM 1095 C CA . GLU A 1 204 ? 4.550 -2.033 22.527 1.00 34.31 204 GLU A CA 1
ATOM 1096 C C . GLU A 1 204 ? 5.554 -3.179 22.397 1.00 41.94 204 GLU A C 1
ATOM 1097 O O . GLU A 1 204 ? 5.879 -3.616 21.289 1.00 32.34 204 GLU A O 1
ATOM 1103 N N . VAL A 1 205 ? 6.045 -3.665 23.531 1.00 39.42 205 VAL A N 1
ATOM 1104 C CA . VAL A 1 205 ? 6.976 -4.783 23.521 1.00 38.04 205 VAL A CA 1
ATOM 1105 C C . VAL A 1 205 ? 6.233 -6.060 23.127 1.00 36.76 205 VAL A C 1
ATOM 1106 O O . VAL A 1 205 ? 6.798 -6.949 22.495 1.00 41.20 205 VAL A O 1
ATOM 1110 N N . ALA A 1 206 ? 4.954 -6.135 23.485 1.00 33.60 206 ALA A N 1
ATOM 1111 C CA . ALA A 1 206 ? 4.117 -7.262 23.088 1.00 32.19 206 ALA A CA 1
ATOM 1112 C C . ALA A 1 206 ? 3.899 -7.265 21.578 1.00 30.82 206 ALA A C 1
ATOM 1113 O O . ALA A 1 206 ? 3.750 -8.323 20.969 1.00 29.86 206 ALA A O 1
ATOM 1115 N N . ALA A 1 207 ? 3.861 -6.077 20.980 1.00 31.60 207 ALA A N 1
ATOM 1116 C CA . ALA A 1 207 ? 3.736 -5.965 19.531 1.00 33.61 207 ALA A CA 1
ATOM 1117 C C . ALA A 1 207 ? 4.998 -6.501 18.869 1.00 32.42 207 ALA A C 1
ATOM 1118 O O . ALA A 1 207 ? 4.945 -7.103 17.798 1.00 33.64 207 ALA A O 1
ATOM 1120 N N . LEU A 1 208 ? 6.135 -6.275 19.518 1.00 29.31 208 LEU A N 1
ATOM 1121 C CA . LEU A 1 208 ? 7.408 -6.816 19.056 1.00 28.68 208 LEU A CA 1
ATOM 1122 C C . LEU A 1 208 ? 7.386 -8.336 19.131 1.00 28.07 208 LEU A C 1
ATOM 1123 O O . LEU A 1 208 ? 7.817 -9.025 18.204 1.00 30.30 208 LEU A O 1
ATOM 1128 N N . ALA A 1 209 ? 6.881 -8.851 20.247 1.00 28.79 209 ALA A N 1
ATOM 1129 C CA . ALA A 1 209 ? 6.768 -10.289 20.445 1.00 29.15 209 ALA A CA 1
ATOM 1130 C C . ALA A 1 209 ? 5.864 -10.904 19.386 1.00 27.34 209 ALA A C 1
ATOM 1131 O O . ALA A 1 209 ? 6.212 -11.913 18.775 1.00 26.50 209 ALA A O 1
ATOM 1133 N N . THR A 1 210 ? 4.716 -10.275 19.156 1.00 27.45 210 THR A N 1
ATOM 1134 C CA . THR A 1 210 ? 3.782 -10.746 18.142 1.00 26.58 210 THR A CA 1
ATOM 1135 C C . THR A 1 210 ? 4.439 -10.722 16.767 1.00 30.50 210 THR A C 1
ATOM 1136 O O . THR A 1 210 ? 4.318 -11.671 15.992 1.00 24.56 210 THR A O 1
ATOM 1140 N N . GLY A 1 211 ? 5.159 -9.641 16.483 1.00 33.64 211 GLY A N 1
ATOM 1141 C CA . GLY A 1 211 ? 5.831 -9.483 15.206 1.00 30.25 211 GLY A CA 1
ATOM 1142 C C . GLY A 1 211 ? 6.955 -10.476 14.980 1.00 26.27 211 GLY A C 1
ATOM 1143 O O . GLY A 1 211 ? 7.184 -10.914 13.852 1.00 24.58 211 GLY A O 1
ATOM 1144 N N . LEU A 1 212 ? 7.671 -10.815 16.047 1.00 25.11 212 LEU A N 1
ATOM 1145 C CA . LEU A 1 212 ? 8.743 -11.801 15.969 1.00 24.43 212 LEU A CA 1
ATOM 1146 C C . LEU A 1 212 ? 8.179 -13.197 15.727 1.00 27.31 212 LEU A C 1
ATOM 1147 O O . LEU A 1 212 ? 8.707 -13.956 14.914 1.00 30.99 212 LEU A O 1
ATOM 1152 N N . GLU A 1 213 ? 7.115 -13.536 16.451 1.00 27.09 213 GLU A N 1
ATOM 1153 C CA . GLU A 1 213 ? 6.439 -14.818 16.275 1.00 24.89 213 GLU A CA 1
ATOM 1154 C C . GLU A 1 213 ? 5.896 -14.954 14.853 1.00 24.61 213 GLU A C 1
ATOM 1155 O O . GLU A 1 213 ? 5.979 -16.027 14.254 1.00 31.05 213 GLU A O 1
ATOM 1161 N N . GLN A 1 214 ? 5.327 -13.871 14.326 1.00 22.66 214 GLN A N 1
ATOM 1162 C CA . GLN A 1 214 ? 4.872 -13.846 12.937 1.00 21.78 214 GLN A CA 1
ATOM 1163 C C . GLN A 1 214 ? 6.030 -14.151 11.998 1.00 21.04 214 GLN A C 1
ATOM 1164 O O . GLN A 1 214 ? 5.909 -14.991 11.106 1.00 21.03 214 GLN A O 1
ATOM 1170 N N . ALA A 1 215 ? 7.153 -13.471 12.215 1.00 24.92 215 ALA A N 1
ATOM 1171 C CA . ALA A 1 215 ? 8.335 -13.645 11.376 1.00 24.50 215 ALA A CA 1
ATOM 1172 C C . ALA A 1 215 ? 8.844 -15.078 11.413 1.00 20.55 215 ALA A C 1
ATOM 1173 O O . ALA A 1 215 ? 9.141 -15.658 10.374 1.00 23.31 215 ALA A O 1
ATOM 1175 N N . ARG A 1 216 ? 8.923 -15.655 12.607 1.00 21.16 216 ARG A N 1
ATOM 1176 C CA . ARG A 1 216 ? 9.438 -17.011 12.756 1.00 22.53 216 ARG A CA 1
ATOM 1177 C C . ARG A 1 216 ? 8.512 -18.031 12.098 1.00 23.45 216 ARG A C 1
ATOM 1178 O O . ARG A 1 216 ? 8.973 -19.014 11.520 1.00 19.98 216 ARG A O 1
ATOM 1186 N N . GLN A 1 217 ? 7.209 -17.790 12.176 1.00 20.44 217 GLN A N 1
ATOM 1187 C CA . GLN A 1 217 ? 6.248 -18.688 11.557 1.00 19.97 217 GLN A CA 1
ATOM 1188 C C . GLN A 1 217 ? 6.215 -18.498 10.045 1.00 19.11 217 GLN A C 1
ATOM 1189 O O . GLN A 1 217 ? 5.843 -19.410 9.309 1.00 18.63 217 GLN A O 1
ATOM 1195 N N . ARG A 1 218 ? 6.600 -17.315 9.583 1.00 19.00 218 ARG A N 1
ATOM 1196 C CA . ARG A 1 218 ? 6.726 -17.082 8.149 1.00 18.29 218 ARG A CA 1
ATOM 1197 C C . ARG A 1 218 ? 7.996 -17.751 7.624 1.00 25.78 218 ARG A C 1
ATOM 1198 O O . ARG A 1 218 ? 8.005 -18.315 6.529 1.00 17.38 218 ARG A O 1
ATOM 1206 N N . ILE A 1 219 ? 9.069 -17.679 8.410 1.00 24.20 219 ILE A N 1
ATOM 1207 C CA . ILE A 1 219 ? 10.299 -18.397 8.088 1.00 25.34 219 ILE A CA 1
ATOM 1208 C C . ILE A 1 219 ? 10.011 -19.893 7.981 1.00 24.02 219 ILE A C 1
ATOM 1209 O O . ILE A 1 219 ? 10.476 -20.567 7.060 1.00 18.11 219 ILE A O 1
ATOM 1214 N N . LEU A 1 220 ? 9.240 -20.403 8.935 1.00 24.11 220 LEU A N 1
ATOM 1215 C CA . LEU A 1 220 ? 8.818 -21.800 8.924 1.00 18.33 220 LEU A CA 1
ATOM 1216 C C . LEU A 1 220 ? 8.053 -22.138 7.649 1.00 17.63 220 LEU A C 1
ATOM 1217 O O . LEU A 1 220 ? 8.250 -23.200 7.057 1.00 17.36 220 LEU A O 1
ATOM 1222 N N . ALA A 1 221 ? 7.168 -21.237 7.235 1.00 17.80 221 ALA A N 1
ATOM 1223 C CA . ALA A 1 221 ? 6.384 -21.445 6.024 1.00 22.50 221 ALA A CA 1
ATOM 1224 C C . ALA A 1 221 ? 7.292 -21.545 4.804 1.00 23.14 221 ALA A C 1
ATOM 1225 O O . ALA A 1 221 ? 7.097 -22.402 3.942 1.00 15.99 221 ALA A O 1
ATOM 1227 N N . LEU A 1 222 ? 8.287 -20.666 4.739 1.00 25.32 222 LEU A N 1
ATOM 1228 C CA . LEU A 1 222 ? 9.243 -20.683 3.641 1.00 18.69 222 LEU A CA 1
ATOM 1229 C C . LEU A 1 222 ? 10.075 -21.956 3.663 1.00 21.11 222 LEU A C 1
ATOM 1230 O O . LEU A 1 222 ? 10.218 -22.627 2.647 1.00 21.18 222 LEU A O 1
ATOM 1235 N N . GLU A 1 223 ? 10.609 -22.290 4.832 1.00 19.98 223 GLU A N 1
ATOM 1236 C CA . GLU A 1 223 ? 11.433 -23.482 4.977 1.00 20.38 223 GLU A CA 1
ATOM 1237 C C . GLU A 1 223 ? 10.650 -24.740 4.606 1.00 21.27 223 GLU A C 1
ATOM 1238 O O . GLU A 1 223 ? 11.167 -25.628 3.928 1.00 19.11 223 GLU A O 1
ATOM 1244 N N . THR A 1 224 ? 9.397 -24.806 5.047 1.00 17.79 224 THR A N 1
ATOM 1245 C CA . THR A 1 224 ? 8.540 -25.953 4.768 1.00 16.53 224 THR A CA 1
ATOM 1246 C C . THR A 1 224 ? 8.304 -26.078 3.267 1.00 16.28 224 THR A C 1
ATOM 1247 O O . THR A 1 224 ? 8.256 -27.184 2.730 1.00 15.89 224 THR A O 1
ATOM 1251 N N . ALA A 1 225 ? 8.167 -24.937 2.595 1.00 18.45 225 ALA A N 1
ATOM 1252 C CA . ALA A 1 225 ? 7.977 -24.915 1.148 1.00 20.85 225 ALA A CA 1
ATOM 1253 C C . ALA A 1 225 ? 9.177 -25.507 0.410 1.00 22.70 225 ALA A C 1
ATOM 1254 O O . ALA A 1 225 ? 9.006 -26.269 -0.542 1.00 17.88 225 ALA A O 1
ATOM 1256 N N . LEU A 1 226 ? 10.386 -25.146 0.836 1.00 20.31 226 LEU A N 1
ATOM 1257 C CA . LEU A 1 226 ? 11.595 -25.680 0.209 1.00 19.32 226 LEU A CA 1
ATOM 1258 C C . LEU A 1 226 ? 11.748 -27.164 0.489 1.00 18.72 226 LEU A C 1
ATOM 1259 O O . LEU A 1 226 ? 12.157 -27.926 -0.390 1.00 17.42 226 LEU A O 1
ATOM 1264 N N . ARG A 1 227 ? 11.418 -27.572 1.711 1.00 16.00 227 ARG A N 1
ATOM 1265 C CA . ARG A 1 227 ? 11.534 -28.973 2.087 1.00 21.38 227 ARG A CA 1
ATOM 1266 C C . ARG A 1 227 ? 10.531 -29.822 1.317 1.00 22.17 227 ARG A C 1
ATOM 1267 O O . ARG A 1 227 ? 10.857 -30.925 0.880 1.00 22.29 227 ARG A O 1
ATOM 1275 N N . LEU A 1 228 ? 9.313 -29.311 1.143 1.00 17.48 228 LEU A N 1
ATOM 1276 C CA . LEU A 1 228 ? 8.301 -30.046 0.392 1.00 17.48 228 LEU A CA 1
ATOM 1277 C C . LEU A 1 228 ? 8.685 -30.144 -1.088 1.00 21.00 228 LEU A C 1
ATOM 1278 O O . LEU A 1 228 ? 8.432 -31.162 -1.734 1.00 21.96 228 LEU A O 1
ATOM 1283 N N . HIS A 1 229 ? 9.312 -29.097 -1.618 1.00 19.09 229 HIS A N 1
ATOM 1284 C CA . HIS A 1 229 ? 9.831 -29.142 -2.988 1.00 24.05 229 HIS A CA 1
ATOM 1285 C C . HIS A 1 229 ? 10.980 -30.131 -3.104 1.00 25.55 229 HIS A C 1
ATOM 1286 O O . HIS A 1 229 ? 11.108 -30.830 -4.113 1.00 24.59 229 HIS A O 1
ATOM 1293 N N . GLY A 1 230 ? 11.807 -30.189 -2.064 1.00 15.58 230 GLY A N 1
ATOM 1294 C CA . GLY A 1 230 ? 12.981 -31.040 -2.057 1.00 16.05 230 GLY A CA 1
ATOM 1295 C C . GLY A 1 230 ? 14.296 -30.290 -2.184 1.00 19.81 230 GLY A C 1
ATOM 1296 O O . GLY A 1 230 ? 15.355 -30.907 -2.257 1.00 21.59 230 GLY A O 1
ATOM 1297 N N . LEU A 1 231 ? 14.234 -28.961 -2.207 1.00 22.70 231 LEU A N 1
ATOM 1298 C CA . LEU A 1 231 ? 15.438 -28.135 -2.319 1.00 19.62 231 LEU A CA 1
ATOM 1299 C C . LEU A 1 231 ? 16.349 -28.247 -1.100 1.00 20.49 231 LEU A C 1
ATOM 1300 O O . LEU A 1 231 ? 17.564 -28.087 -1.207 1.00 23.24 231 LEU A O 1
ATOM 1305 N N . ILE A 1 232 ? 15.756 -28.519 0.055 1.00 17.76 232 ILE A N 1
ATOM 1306 C CA . ILE A 1 232 ? 16.514 -28.758 1.278 1.00 17.66 232 ILE A CA 1
ATOM 1307 C C . ILE A 1 232 ? 15.977 -30.002 1.976 1.00 23.62 232 ILE A C 1
ATOM 1308 O O . ILE A 1 232 ? 14.840 -30.407 1.731 1.00 26.43 232 ILE A O 1
ATOM 1313 N N . ASP A 1 233 ? 16.783 -30.605 2.847 1.00 25.48 233 ASP A N 1
ATOM 1314 C CA . ASP A 1 233 ? 16.322 -31.761 3.615 1.00 41.05 233 ASP A CA 1
ATOM 1315 C C . ASP A 1 233 ? 15.379 -31.369 4.759 1.00 55.47 233 ASP A C 1
ATOM 1316 O O . ASP A 1 233 ? 15.771 -30.738 5.743 1.00 64.43 233 ASP A O 1
ATOM 1321 N N . GLN B 1 60 ? 6.696 -106.761 -123.616 1.00 125.10 60 GLN B N 1
ATOM 1322 C CA . GLN B 1 60 ? 5.238 -106.794 -123.554 1.00 127.64 60 GLN B CA 1
ATOM 1323 C C . GLN B 1 60 ? 4.736 -105.820 -122.460 1.00 125.69 60 GLN B C 1
ATOM 1324 O O . GLN B 1 60 ? 4.884 -104.614 -122.617 1.00 123.77 60 GLN B O 1
ATOM 1330 N N . VAL B 1 61 ? 4.148 -106.352 -121.379 1.00 122.40 61 VAL B N 1
ATOM 1331 C CA . VAL B 1 61 ? 3.651 -105.605 -120.199 1.00 112.52 61 VAL B CA 1
ATOM 1332 C C . VAL B 1 61 ? 4.802 -105.306 -119.260 1.00 108.02 61 VAL B C 1
ATOM 1333 O O . VAL B 1 61 ? 4.664 -104.727 -118.178 1.00 107.60 61 VAL B O 1
ATOM 1337 N N . LYS B 1 62 ? 5.931 -105.807 -119.715 1.00 102.57 62 LYS B N 1
ATOM 1338 C CA . LYS B 1 62 ? 7.257 -105.598 -119.185 1.00 94.51 62 LYS B CA 1
ATOM 1339 C C . LYS B 1 62 ? 7.569 -104.167 -118.721 1.00 86.65 62 LYS B C 1
ATOM 1340 O O . LYS B 1 62 ? 7.747 -103.893 -117.542 1.00 80.32 62 LYS B O 1
ATOM 1346 N N . ASN B 1 63 ? 7.645 -103.293 -119.711 1.00 84.63 63 ASN B N 1
ATOM 1347 C CA . ASN B 1 63 ? 7.977 -101.871 -119.641 1.00 82.82 63 ASN B CA 1
ATOM 1348 C C . ASN B 1 63 ? 6.843 -100.889 -119.327 1.00 81.60 63 ASN B C 1
ATOM 1349 O O . ASN B 1 63 ? 7.105 -99.752 -118.925 1.00 80.06 63 ASN B O 1
ATOM 1354 N N . ASP B 1 64 ? 5.603 -101.306 -119.566 1.00 80.47 64 ASP B N 1
ATOM 1355 C CA . ASP B 1 64 ? 4.439 -100.549 -119.135 1.00 83.27 64 ASP B CA 1
ATOM 1356 C C . ASP B 1 64 ? 4.418 -100.380 -117.616 1.00 83.51 64 ASP B C 1
ATOM 1357 O O . ASP B 1 64 ? 4.047 -99.333 -117.087 1.00 86.82 64 ASP B O 1
ATOM 1362 N N . GLU B 1 65 ? 4.802 -101.443 -116.922 1.00 79.44 65 GLU B N 1
ATOM 1363 C CA . GLU B 1 65 ? 4.808 -101.465 -115.463 1.00 74.40 65 GLU B CA 1
ATOM 1364 C C . GLU B 1 65 ? 5.996 -100.750 -114.827 1.00 66.99 65 GLU B C 1
ATOM 1365 O O . GLU B 1 65 ? 5.888 -100.208 -113.724 1.00 66.28 65 GLU B O 1
ATOM 1371 N N . GLN B 1 66 ? 7.121 -100.731 -115.534 1.00 57.75 66 GLN B N 1
ATOM 1372 C CA . GLN B 1 66 ? 8.297 -100.024 -115.048 1.00 51.66 66 GLN B CA 1
ATOM 1373 C C . GLN B 1 66 ? 8.216 -98.521 -115.271 1.00 50.94 66 GLN B C 1
ATOM 1374 O O . GLN B 1 66 ? 8.656 -97.744 -114.427 1.00 51.34 66 GLN B O 1
ATOM 1380 N N . ASP B 1 67 ? 7.652 -98.111 -116.402 1.00 50.99 67 ASP B N 1
ATOM 1381 C CA . ASP B 1 67 ? 7.457 -96.690 -116.673 1.00 48.55 67 ASP B CA 1
ATOM 1382 C C . ASP B 1 67 ? 6.459 -96.069 -115.702 1.00 41.57 67 ASP B C 1
ATOM 1383 O O . ASP B 1 67 ? 6.645 -94.937 -115.257 1.00 42.85 67 ASP B O 1
ATOM 1388 N N . VAL B 1 68 ? 5.404 -96.811 -115.375 1.00 43.75 68 VAL B N 1
ATOM 1389 C CA . VAL B 1 68 ? 4.408 -96.343 -114.411 1.00 44.88 68 VAL B CA 1
ATOM 1390 C C . VAL B 1 68 ? 5.039 -96.151 -113.032 1.00 42.76 68 VAL B C 1
ATOM 1391 O O . VAL B 1 68 ? 4.772 -95.159 -112.349 1.00 40.16 68 VAL B O 1
ATOM 1395 N N . GLU B 1 69 ? 5.879 -97.098 -112.626 1.00 42.03 69 GLU B N 1
ATOM 1396 C CA . GLU B 1 69 ? 6.541 -97.007 -111.331 1.00 42.90 69 GLU B CA 1
ATOM 1397 C C . GLU B 1 69 ? 7.593 -95.898 -111.336 1.00 40.11 69 GLU B C 1
ATOM 1398 O O . GLU B 1 69 ? 7.778 -95.210 -110.334 1.00 33.21 69 GLU B O 1
ATOM 1404 N N . LEU B 1 70 ? 8.280 -95.727 -112.463 1.00 37.98 70 LEU B N 1
ATOM 1405 C CA . LEU B 1 70 ? 9.258 -94.648 -112.602 1.00 33.72 70 LEU B CA 1
ATOM 1406 C C . LEU B 1 70 ? 8.586 -93.282 -112.504 1.00 34.89 70 LEU B C 1
ATOM 1407 O O . LEU B 1 70 ? 9.126 -92.357 -111.898 1.00 32.14 70 LEU B O 1
ATOM 1412 N N . ALA B 1 71 ? 7.411 -93.159 -113.110 1.00 37.50 71 ALA B N 1
ATOM 1413 C CA . ALA B 1 71 ? 6.634 -91.929 -113.023 1.00 35.38 71 ALA B CA 1
ATOM 1414 C C . ALA B 1 71 ? 6.182 -91.696 -111.586 1.00 35.24 71 ALA B C 1
ATOM 1415 O O . ALA B 1 71 ? 6.174 -90.564 -111.097 1.00 32.07 71 ALA B O 1
ATOM 1417 N N . ASP B 1 72 ? 5.799 -92.779 -110.917 1.00 38.09 72 ASP B N 1
ATOM 1418 C CA . ASP B 1 72 ? 5.412 -92.723 -109.511 1.00 36.85 72 ASP B CA 1
ATOM 1419 C C . ASP B 1 72 ? 6.563 -92.256 -108.634 1.00 33.24 72 ASP B C 1
ATOM 1420 O O . ASP B 1 72 ? 6.390 -91.380 -107.788 1.00 33.80 72 ASP B O 1
ATOM 1425 N N . HIS B 1 73 ? 7.736 -92.845 -108.837 1.00 30.81 73 HIS B N 1
ATOM 1426 C CA . HIS B 1 73 ? 8.915 -92.468 -108.068 1.00 29.21 73 HIS B CA 1
ATOM 1427 C C . HIS B 1 73 ? 9.279 -91.008 -108.301 1.00 28.11 73 HIS B C 1
ATOM 1428 O O . HIS B 1 73 ? 9.639 -90.297 -107.365 1.00 27.49 73 HIS B O 1
ATOM 1435 N N . ASP B 1 74 ? 9.201 -90.574 -109.556 1.00 34.37 74 ASP B N 1
ATOM 1436 C CA . ASP B 1 74 ? 9.501 -89.191 -109.917 1.00 36.00 74 ASP B CA 1
ATOM 1437 C C . ASP B 1 74 ? 8.622 -88.198 -109.159 1.00 36.57 74 ASP B C 1
ATOM 1438 O O . ASP B 1 74 ? 9.108 -87.196 -108.631 1.00 34.20 74 ASP B O 1
ATOM 1443 N N . ALA B 1 75 ? 7.327 -88.488 -109.107 1.00 36.55 75 ALA B N 1
ATOM 1444 C CA . ALA B 1 75 ? 6.376 -87.638 -108.405 1.00 28.15 75 ALA B CA 1
ATOM 1445 C C . ALA B 1 75 ? 6.648 -87.646 -106.905 1.00 34.66 75 ALA B C 1
ATOM 1446 O O . ALA B 1 75 ? 6.537 -86.618 -106.238 1.00 33.97 75 ALA B O 1
ATOM 1448 N N . ARG B 1 76 ? 7.008 -88.812 -106.380 1.00 30.39 76 ARG B N 1
ATOM 1449 C CA . ARG B 1 76 ? 7.273 -88.952 -104.955 1.00 28.08 76 ARG B CA 1
ATOM 1450 C C . ARG B 1 76 ? 8.570 -88.251 -104.555 1.00 26.92 76 ARG B C 1
ATOM 1451 O O . ARG B 1 76 ? 8.630 -87.612 -103.507 1.00 26.55 76 ARG B O 1
ATOM 1459 N N . ILE B 1 77 ? 9.600 -88.360 -105.390 1.00 26.43 77 ILE B N 1
ATOM 1460 C CA . ILE B 1 77 ? 10.866 -87.689 -105.109 1.00 26.12 77 ILE B CA 1
ATOM 1461 C C . ILE B 1 77 ? 10.671 -86.172 -105.101 1.00 27.32 77 ILE B C 1
ATOM 1462 O O . ILE B 1 77 ? 11.170 -85.478 -104.214 1.00 24.25 77 ILE B O 1
ATOM 1467 N N . ALA B 1 78 ? 9.927 -85.669 -106.082 1.00 25.94 78 ALA B N 1
ATOM 1468 C CA . ALA B 1 78 ? 9.625 -84.243 -106.167 1.00 24.60 78 ALA B CA 1
ATOM 1469 C C . ALA B 1 78 ? 8.804 -83.766 -104.972 1.00 28.99 78 ALA B C 1
ATOM 1470 O O . ALA B 1 78 ? 9.025 -82.667 -104.461 1.00 24.86 78 ALA B O 1
ATOM 1472 N N . ALA B 1 79 ? 7.854 -84.589 -104.533 1.00 25.55 79 ALA B N 1
ATOM 1473 C CA . ALA B 1 79 ? 7.042 -84.261 -103.363 1.00 28.44 79 ALA B CA 1
ATOM 1474 C C . ALA B 1 79 ? 7.908 -84.167 -102.114 1.00 28.31 79 ALA B C 1
ATOM 1475 O O . ALA B 1 79 ? 7.733 -83.269 -101.287 1.00 27.46 79 ALA B O 1
ATOM 1477 N N . ASN B 1 80 ? 8.839 -85.105 -101.983 1.00 27.43 80 ASN B N 1
ATOM 1478 C CA . ASN B 1 80 ? 9.782 -85.096 -100.875 1.00 24.65 80 ASN B CA 1
ATOM 1479 C C . ASN B 1 80 ? 10.655 -83.853 -100.937 1.00 23.68 80 ASN B C 1
ATOM 1480 O O . ASN B 1 80 ? 10.904 -83.211 -99.920 1.00 30.14 80 ASN B O 1
ATOM 1485 N N . THR B 1 81 ? 11.102 -83.517 -102.144 1.00 23.63 81 THR B N 1
ATOM 1486 C CA . THR B 1 81 ? 11.936 -82.342 -102.357 1.00 22.61 81 THR B CA 1
ATOM 1487 C C . THR B 1 81 ? 11.215 -81.062 -101.957 1.00 27.85 81 THR B C 1
ATOM 1488 O O . THR B 1 81 ? 11.786 -80.208 -101.281 1.00 27.22 81 THR B O 1
ATOM 1492 N N . LYS B 1 82 ? 9.946 -80.946 -102.331 1.00 28.48 82 LYS B N 1
ATOM 1493 C CA . LYS B 1 82 ? 9.187 -79.749 -101.995 1.00 30.14 82 LYS B CA 1
ATOM 1494 C C . LYS B 1 82 ? 8.902 -79.701 -100.491 1.00 28.07 82 LYS B C 1
ATOM 1495 O O . LYS B 1 82 ? 8.907 -78.626 -99.892 1.00 30.65 82 LYS B O 1
ATOM 1501 N N . ALA B 1 83 ? 8.649 -80.859 -99.888 1.00 23.36 83 ALA B N 1
ATOM 1502 C CA . ALA B 1 83 ? 8.426 -80.930 -98.451 1.00 23.42 83 ALA B CA 1
ATOM 1503 C C . ALA B 1 83 ? 9.705 -80.598 -97.676 1.00 22.68 83 ALA B C 1
ATOM 1504 O O . ALA B 1 83 ? 9.659 -79.903 -96.658 1.00 22.41 83 ALA B O 1
ATOM 1506 N N . ILE B 1 84 ? 10.843 -81.084 -98.168 1.00 22.41 84 ILE B N 1
ATOM 1507 C CA . ILE B 1 84 ? 12.127 -80.789 -97.541 1.00 21.83 84 ILE B CA 1
ATOM 1508 C C . ILE B 1 84 ? 12.388 -79.283 -97.544 1.00 24.09 84 ILE B C 1
ATOM 1509 O O . ILE B 1 84 ? 12.777 -78.708 -96.526 1.00 20.90 84 ILE B O 1
ATOM 1514 N N . ASN B 1 85 ? 12.139 -78.645 -98.682 1.00 21.16 85 ASN B N 1
ATOM 1515 C CA . ASN B 1 85 ? 12.346 -77.208 -98.813 1.00 20.77 85 ASN B CA 1
ATOM 1516 C C . ASN B 1 85 ? 11.473 -76.397 -97.855 1.00 29.51 85 ASN B C 1
ATOM 1517 O O . ASN B 1 85 ? 11.910 -75.377 -97.321 1.00 29.40 85 ASN B O 1
ATOM 1522 N N . ILE B 1 86 ? 10.239 -76.847 -97.649 1.00 2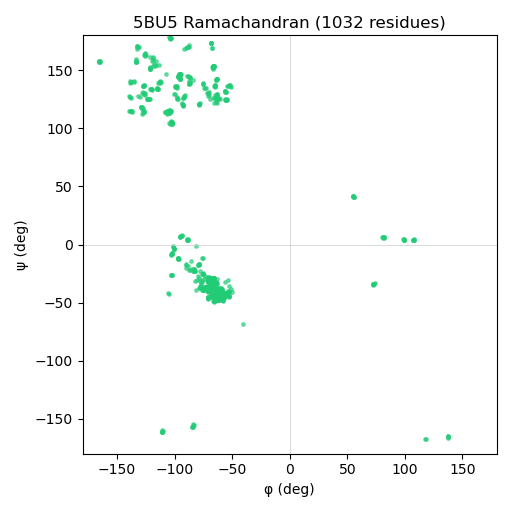6.43 86 ILE B N 1
ATOM 1523 C CA . ILE B 1 86 ? 9.341 -76.202 -96.699 1.00 27.93 86 ILE B CA 1
ATOM 1524 C C . ILE B 1 86 ? 9.920 -76.310 -95.291 1.00 25.29 86 ILE B C 1
ATOM 1525 O O . ILE B 1 86 ? 9.895 -75.346 -94.526 1.00 23.92 86 ILE B O 1
ATOM 1530 N N . LEU B 1 87 ? 10.457 -77.481 -94.958 1.00 25.56 87 LEU B N 1
ATOM 1531 C CA . LEU B 1 87 ? 11.111 -77.680 -93.665 1.00 23.08 87 LEU B CA 1
ATOM 1532 C C . LEU B 1 87 ? 12.290 -76.729 -93.477 1.00 20.82 87 LEU B C 1
ATOM 1533 O O . LEU B 1 87 ? 12.475 -76.184 -92.389 1.00 20.14 87 LEU B O 1
ATOM 1538 N N . GLU B 1 88 ? 13.076 -76.533 -94.534 1.00 20.12 88 GLU B N 1
ATOM 1539 C CA . GLU B 1 88 ? 14.204 -75.601 -94.490 1.00 20.46 88 GLU B CA 1
ATOM 1540 C C . GLU B 1 88 ? 13.789 -74.193 -94.107 1.00 19.40 88 GLU B C 1
ATOM 1541 O O . GLU B 1 88 ? 14.461 -73.531 -93.315 1.00 19.11 88 GLU B O 1
ATOM 1547 N N . VAL B 1 89 ? 12.685 -73.732 -94.682 1.00 20.86 89 VAL B N 1
ATOM 1548 C CA . VAL B 1 89 ? 12.215 -72.38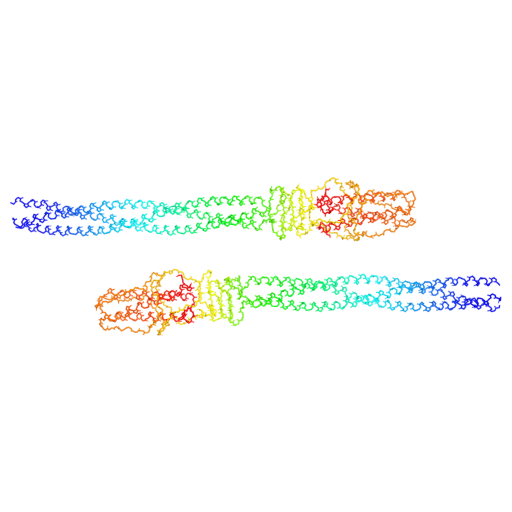2 -94.413 1.00 21.81 89 VAL B CA 1
ATOM 1549 C C . VAL B 1 89 ? 11.786 -72.255 -92.962 1.00 20.10 89 VAL B C 1
ATOM 1550 O O . VAL B 1 89 ? 12.209 -71.342 -92.253 1.00 19.51 89 VAL B O 1
ATOM 1554 N N . ARG B 1 90 ? 10.967 -73.200 -92.518 1.00 21.83 90 ARG B N 1
ATOM 1555 C CA . ARG B 1 90 ? 10.500 -73.225 -91.139 1.00 19.89 90 ARG B CA 1
ATOM 1556 C C . ARG B 1 90 ? 11.654 -73.311 -90.152 1.00 22.62 90 ARG B C 1
ATOM 1557 O O . ARG B 1 90 ? 11.657 -72.631 -89.125 1.00 25.81 90 ARG B O 1
ATOM 1565 N N . LEU B 1 91 ? 12.636 -74.150 -90.467 1.00 19.52 91 LEU B N 1
ATOM 1566 C CA . LEU B 1 91 ? 13.778 -74.333 -89.583 1.00 19.34 91 LEU B CA 1
ATOM 1567 C C . LEU B 1 91 ? 14.613 -73.059 -89.506 1.00 21.44 91 LEU B C 1
ATOM 1568 O O . LEU B 1 91 ? 15.077 -72.681 -88.433 1.00 23.86 91 LEU B O 1
ATOM 1573 N N . THR B 1 92 ? 14.787 -72.398 -90.648 1.00 18.76 92 THR B N 1
ATOM 1574 C CA . THR B 1 92 ? 15.524 -71.140 -90.704 1.00 24.10 92 THR B CA 1
ATOM 1575 C C . THR B 1 92 ? 14.880 -70.077 -89.825 1.00 21.52 92 THR B C 1
ATOM 1576 O O . THR B 1 92 ? 15.565 -69.377 -89.081 1.00 18.20 92 THR B O 1
ATOM 1580 N N . THR B 1 93 ? 13.558 -69.983 -89.898 1.00 19.27 93 THR B N 1
ATOM 1581 C CA . THR B 1 93 ? 12.808 -69.046 -89.073 1.00 20.23 93 THR B CA 1
ATOM 1582 C C . THR B 1 93 ? 12.953 -69.380 -87.589 1.00 23.69 93 THR B C 1
ATOM 1583 O O . THR B 1 93 ? 13.153 -68.492 -86.763 1.00 19.28 93 THR B O 1
ATOM 1587 N N . ALA B 1 94 ? 12.854 -70.664 -87.257 1.00 18.65 94 ALA B N 1
ATOM 1588 C CA . ALA B 1 94 ? 13.011 -71.111 -85.877 1.00 18.71 94 ALA B CA 1
ATOM 1589 C C . ALA B 1 94 ? 14.421 -70.838 -85.344 1.00 18.47 94 ALA B C 1
ATOM 1590 O O . ALA B 1 94 ? 14.580 -70.348 -84.224 1.00 20.58 94 ALA B O 1
ATOM 1592 N N . GLU B 1 95 ? 15.438 -71.158 -86.140 1.00 18.44 95 GLU B N 1
ATOM 1593 C CA . GLU B 1 95 ? 16.824 -70.911 -85.736 1.00 18.35 95 GLU B CA 1
ATOM 1594 C C . GLU B 1 95 ? 17.059 -69.432 -85.441 1.00 22.48 95 GLU B C 1
ATOM 1595 O O . GLU B 1 95 ? 17.726 -69.084 -84.468 1.00 18.11 95 GLU B O 1
ATOM 1601 N N . GLY B 1 96 ? 16.504 -68.573 -86.289 1.00 17.99 96 GLY B N 1
ATOM 1602 C CA . GLY B 1 96 ? 16.580 -67.137 -86.099 1.00 22.34 96 GLY B CA 1
ATOM 1603 C C . GLY B 1 96 ? 15.906 -66.671 -84.819 1.00 23.38 96 GLY B C 1
ATOM 1604 O O . GLY B 1 96 ? 16.395 -65.767 -84.145 1.00 18.94 96 GLY B O 1
ATOM 1605 N N . LYS B 1 97 ? 14.760 -67.261 -84.494 1.00 17.88 97 LYS B N 1
ATOM 1606 C CA . LYS B 1 97 ? 14.054 -66.881 -83.273 1.00 19.63 97 LYS B CA 1
ATOM 1607 C C . LYS B 1 97 ? 14.831 -67.322 -82.040 1.00 17.87 97 LYS B C 1
ATOM 1608 O O . LYS B 1 97 ? 14.799 -66.660 -81.002 1.00 17.80 97 LYS B O 1
ATOM 1614 N N . ILE B 1 98 ? 15.526 -68.445 -82.162 1.00 18.03 98 ILE B N 1
ATOM 1615 C CA . ILE B 1 98 ? 16.352 -68.951 -81.078 1.00 18.17 98 ILE B CA 1
ATOM 1616 C C . ILE B 1 98 ? 17.499 -67.982 -80.788 1.00 21.74 98 ILE B C 1
ATOM 1617 O O . ILE B 1 98 ? 17.814 -67.715 -79.629 1.00 18.11 98 ILE B O 1
ATOM 1622 N N . VAL B 1 99 ? 18.107 -67.443 -81.842 1.00 21.62 99 VAL B N 1
ATOM 1623 C CA . VAL B 1 99 ? 19.174 -66.450 -81.698 1.00 17.99 99 VAL B CA 1
ATOM 1624 C C . VAL B 1 99 ? 18.692 -65.205 -80.951 1.00 18.92 99 VAL B C 1
ATOM 1625 O O . VAL B 1 99 ? 19.371 -64.703 -80.054 1.00 17.94 99 VAL B O 1
ATOM 1629 N N . VAL B 1 100 ? 17.512 -64.717 -81.318 1.00 24.12 100 VAL B N 1
ATOM 1630 C CA . VAL B 1 100 ? 16.948 -63.530 -80.682 1.00 22.31 100 VAL B CA 1
ATOM 1631 C C . VAL B 1 100 ? 16.551 -63.807 -79.231 1.00 24.63 100 VAL B C 1
ATOM 1632 O O . VAL B 1 100 ? 16.778 -62.974 -78.349 1.00 19.51 100 VAL B O 1
ATOM 1636 N N . LEU B 1 101 ? 15.982 -64.983 -78.977 1.00 17.64 101 LEU B N 1
ATOM 1637 C CA . LEU B 1 101 ? 15.667 -65.388 -77.605 1.00 21.26 101 LEU B CA 1
ATOM 1638 C C . LEU B 1 101 ? 16.915 -65.468 -76.731 1.00 20.00 101 LEU B C 1
ATOM 1639 O O . LEU B 1 101 ? 16.908 -65.008 -75.591 1.00 24.77 101 LEU B O 1
ATOM 1644 N N . ARG B 1 102 ? 17.983 -66.050 -77.269 1.00 18.36 102 ARG B N 1
ATOM 1645 C CA . ARG B 1 102 ? 19.242 -66.169 -76.539 1.00 18.31 102 ARG B CA 1
ATOM 1646 C C . ARG B 1 102 ? 19.793 -64.782 -76.211 1.00 23.20 102 ARG B C 1
ATOM 1647 O O . ARG B 1 102 ? 20.312 -64.559 -75.118 1.00 23.23 102 ARG B O 1
ATOM 1655 N N . SER B 1 103 ? 19.667 -63.853 -77.152 1.00 18.07 103 SER B N 1
ATOM 1656 C CA . SER B 1 103 ? 20.084 -62.473 -76.928 1.00 21.89 103 SER B CA 1
ATOM 1657 C C . SER B 1 103 ? 19.282 -61.822 -75.796 1.00 24.34 103 SER B C 1
ATOM 1658 O O . SER B 1 103 ? 19.841 -61.141 -74.936 1.00 20.01 103 SER B O 1
ATOM 1661 N N . ASP B 1 104 ? 17.971 -62.042 -75.798 1.00 18.52 104 ASP B N 1
ATOM 1662 C CA . ASP B 1 104 ? 17.101 -61.494 -74.764 1.00 18.73 104 ASP B CA 1
ATOM 1663 C C . ASP B 1 104 ? 17.383 -62.119 -73.399 1.00 20.27 104 ASP B C 1
ATOM 1664 O O . ASP B 1 104 ? 17.433 -61.422 -72.386 1.00 24.88 104 ASP B O 1
ATOM 1669 N N . VAL B 1 105 ? 17.569 -63.435 -73.377 1.00 17.93 105 VAL B N 1
ATOM 1670 C CA . VAL B 1 105 ? 17.801 -64.147 -72.125 1.00 18.21 105 VAL B CA 1
ATOM 1671 C C . VAL B 1 105 ? 19.154 -63.748 -71.530 1.00 25.37 105 VAL B C 1
ATOM 1672 O O . VAL B 1 105 ? 19.275 -63.564 -70.318 1.00 26.48 105 VAL B O 1
ATOM 1676 N N . ASP B 1 106 ? 20.163 -63.607 -72.386 1.00 22.43 106 ASP B N 1
ATOM 1677 C CA . ASP B 1 106 ? 21.470 -63.128 -71.949 1.00 18.96 106 ASP B CA 1
ATOM 1678 C C . ASP B 1 106 ? 21.349 -61.742 -71.322 1.00 18.86 106 ASP B C 1
ATOM 1679 O O . ASP B 1 106 ? 22.002 -61.444 -70.331 1.00 19.18 106 ASP B O 1
ATOM 1684 N N . TYR B 1 107 ? 20.506 -60.901 -71.911 1.00 18.48 107 TYR B N 1
ATOM 1685 C CA . TYR B 1 107 ? 20.234 -59.578 -71.358 1.00 22.38 107 TYR B CA 1
ATOM 1686 C C . TYR B 1 107 ? 19.598 -59.708 -69.980 1.00 21.98 107 TYR B C 1
ATOM 1687 O O . TYR B 1 107 ? 20.020 -59.049 -69.031 1.00 18.53 107 TYR B O 1
ATOM 1696 N N . LEU B 1 108 ? 18.595 -60.576 -69.877 1.00 18.16 108 LEU B N 1
ATOM 1697 C CA . LEU B 1 108 ? 17.882 -60.805 -68.620 1.00 20.61 108 LEU B CA 1
ATOM 1698 C C . LEU B 1 108 ? 18.780 -61.370 -67.525 1.00 25.96 108 LEU B C 1
ATOM 1699 O O . LEU B 1 108 ? 18.653 -61.000 -66.356 1.00 21.81 108 LEU B O 1
ATOM 1704 N N . LEU B 1 109 ? 19.676 -62.275 -67.901 1.00 18.89 109 LEU B N 1
ATOM 1705 C CA . LEU B 1 109 ? 20.603 -62.861 -66.944 1.00 23.40 109 LEU B CA 1
ATOM 1706 C C . LEU B 1 109 ? 21.478 -61.775 -66.315 1.00 23.64 109 LEU B C 1
ATOM 1707 O O . LEU B 1 109 ? 21.679 -61.764 -65.100 1.00 19.98 109 LEU B O 1
ATOM 1712 N N . ASP B 1 110 ? 21.961 -60.840 -67.131 1.00 20.80 110 ASP B N 1
ATOM 1713 C CA . ASP B 1 110 ? 22.753 -59.720 -66.617 1.00 19.87 110 ASP B CA 1
ATOM 1714 C C . ASP B 1 110 ? 21.943 -58.761 -65.755 1.00 19.60 110 ASP B C 1
ATOM 1715 O O . ASP B 1 110 ? 22.453 -58.243 -64.761 1.00 23.97 110 ASP B O 1
ATOM 1720 N N . GLU B 1 111 ? 20.696 -58.512 -66.140 1.00 22.74 111 GLU B N 1
ATOM 1721 C CA . GLU B 1 111 ? 19.831 -57.619 -65.376 1.00 24.29 111 GLU B CA 1
ATOM 1722 C C . GLU B 1 111 ? 19.583 -58.189 -63.985 1.00 27.83 111 GLU B C 1
ATOM 1723 O O . GLU B 1 111 ? 19.675 -57.476 -62.988 1.00 26.90 111 GLU B O 1
ATOM 1729 N N . VAL B 1 112 ? 19.283 -59.482 -63.921 1.00 19.62 112 VAL B N 1
ATOM 1730 C CA . VAL B 1 112 ? 19.000 -60.124 -62.642 1.00 21.15 112 VAL B CA 1
ATOM 1731 C C . VAL B 1 112 ? 20.241 -60.179 -61.745 1.00 25.26 112 VAL B C 1
ATOM 1732 O O . VAL B 1 112 ? 20.136 -60.010 -60.530 1.00 25.58 112 VAL B O 1
ATOM 1736 N N . ILE B 1 113 ? 21.417 -60.377 -62.337 1.00 24.30 113 ILE B N 1
ATOM 1737 C CA . ILE B 1 113 ? 22.663 -60.329 -61.569 1.00 23.39 113 ILE B CA 1
ATOM 1738 C C . ILE B 1 113 ? 22.842 -58.942 -60.955 1.00 27.29 113 ILE B C 1
ATOM 1739 O O . ILE B 1 113 ? 23.200 -58.805 -59.783 1.00 28.39 113 ILE B O 1
ATOM 1744 N N . ASP B 1 114 ? 22.565 -57.915 -61.749 1.00 24.50 114 ASP B N 1
ATOM 1745 C CA . ASP B 1 114 ? 22.679 -56.538 -61.287 1.00 27.34 114 ASP B CA 1
ATOM 1746 C C . ASP B 1 114 ? 21.649 -56.219 -60.211 1.00 28.60 114 ASP B C 1
ATOM 1747 O O . ASP B 1 114 ? 21.962 -55.561 -59.220 1.00 32.21 114 ASP B O 1
ATOM 1752 N N . ILE B 1 115 ? 20.424 -56.700 -60.407 1.00 24.06 115 ILE B N 1
ATOM 1753 C CA . ILE B 1 115 ? 19.347 -56.480 -59.451 1.00 22.46 115 ILE B CA 1
ATOM 1754 C C . ILE B 1 115 ? 19.639 -57.120 -58.098 1.00 24.21 115 ILE B C 1
ATOM 1755 O O . ILE B 1 115 ? 19.483 -56.483 -57.055 1.00 20.02 115 ILE B O 1
ATOM 1760 N N . GLN B 1 116 ? 20.100 -58.367 -58.122 1.00 27.93 116 GLN B N 1
ATOM 1761 C CA . GLN B 1 116 ? 20.395 -59.098 -56.893 1.00 32.31 116 GLN B CA 1
ATOM 1762 C C . GLN B 1 116 ? 21.560 -58.472 -56.126 1.00 31.69 116 GLN B C 1
ATOM 1763 O O . GLN B 1 116 ? 21.592 -58.507 -54.896 1.00 32.44 116 GLN B O 1
ATOM 1769 N N . ALA B 1 117 ? 22.513 -57.900 -56.854 1.00 23.65 117 ALA B N 1
ATOM 1770 C CA . ALA B 1 117 ? 23.623 -57.198 -56.223 1.00 27.34 117 ALA B CA 1
ATOM 1771 C C . ALA B 1 117 ? 23.120 -55.934 -55.538 1.00 26.23 117 ALA B C 1
ATOM 1772 O O . ALA B 1 117 ? 23.557 -55.591 -54.437 1.00 27.53 117 ALA B O 1
ATOM 1774 N N . HIS B 1 118 ? 22.198 -55.245 -56.202 1.00 21.25 118 HIS B N 1
ATOM 1775 C CA . HIS B 1 118 ? 21.581 -54.046 -55.649 1.00 20.98 118 HIS B CA 1
ATOM 1776 C C . HIS B 1 118 ? 20.782 -54.376 -54.387 1.00 29.50 118 HIS B C 1
ATOM 1777 O O . HIS B 1 118 ? 20.823 -53.634 -53.405 1.00 26.11 118 HIS B O 1
ATOM 1784 N N . LEU B 1 119 ? 20.067 -55.496 -54.408 1.00 28.43 119 LEU B N 1
ATOM 1785 C CA . LEU B 1 119 ? 19.255 -55.893 -53.259 1.00 20.74 119 LEU B CA 1
ATOM 1786 C C . LEU B 1 119 ? 20.109 -56.248 -52.045 1.00 34.53 119 LEU B C 1
ATOM 1787 O O . LEU B 1 119 ? 19.673 -56.073 -50.908 1.00 33.05 119 LEU B O 1
ATOM 1792 N N . VAL B 1 120 ? 21.322 -56.741 -52.283 1.00 31.76 120 VAL B N 1
ATOM 1793 C CA . VAL B 1 120 ? 22.248 -57.002 -51.188 1.00 31.93 120 VAL B CA 1
ATOM 1794 C C . VAL B 1 120 ? 22.606 -55.696 -50.485 1.00 28.42 120 VAL B C 1
ATOM 1795 O O . VAL B 1 120 ? 22.604 -55.615 -49.254 1.00 26.75 120 VAL B O 1
ATOM 1799 N N . THR B 1 121 ? 22.892 -54.671 -51.280 1.00 25.51 121 THR B N 1
ATOM 1800 C CA . THR B 1 121 ? 23.200 -53.345 -50.755 1.00 27.22 121 THR B CA 1
ATOM 1801 C C . THR B 1 121 ? 22.016 -52.773 -49.983 1.00 24.25 121 THR B C 1
ATOM 1802 O O . THR B 1 121 ? 22.190 -52.178 -48.920 1.00 26.36 121 THR B O 1
ATOM 1806 N N . VAL B 1 122 ? 20.815 -52.969 -50.519 1.00 21.73 122 VAL B N 1
ATOM 1807 C CA . VAL B 1 122 ? 19.595 -52.482 -49.883 1.00 21.56 122 VAL B CA 1
ATOM 1808 C C . VAL B 1 122 ? 19.414 -53.091 -48.491 1.00 26.31 122 VAL B C 1
ATOM 1809 O O . VAL B 1 122 ? 19.095 -52.382 -47.536 1.00 29.10 122 VAL B O 1
ATOM 1813 N N . ASP B 1 123 ? 19.627 -54.400 -48.379 1.00 25.85 123 ASP B N 1
ATOM 1814 C CA . ASP B 1 123 ? 19.543 -55.086 -47.089 1.00 27.89 123 ASP B CA 1
ATOM 1815 C C . ASP B 1 123 ? 20.559 -54.562 -46.076 1.00 28.24 123 ASP B C 1
ATOM 1816 O O . ASP B 1 123 ? 20.252 -54.446 -44.889 1.00 33.42 123 ASP B O 1
ATOM 1821 N N . GLN B 1 124 ? 21.766 -54.247 -46.540 1.00 23.62 124 GLN B N 1
ATOM 1822 C CA . GLN B 1 124 ? 22.786 -53.694 -45.654 1.00 24.40 124 GLN B CA 1
ATOM 1823 C C . GLN B 1 124 ? 22.347 -52.337 -45.134 1.00 24.07 124 GLN B C 1
ATOM 1824 O O . GLN B 1 124 ? 22.512 -52.030 -43.956 1.00 24.52 124 GLN B O 1
ATOM 1830 N N . ARG B 1 125 ? 21.781 -51.532 -46.027 1.00 23.34 125 ARG B N 1
ATOM 1831 C CA . ARG B 1 125 ? 21.334 -50.193 -45.672 1.00 28.67 125 ARG B CA 1
ATOM 1832 C C . ARG B 1 125 ? 20.140 -50.265 -44.733 1.00 30.09 125 ARG B C 1
ATOM 1833 O O . ARG B 1 125 ? 20.027 -49.469 -43.800 1.00 31.80 125 ARG B O 1
ATOM 1841 N N . LEU B 1 126 ? 19.254 -51.225 -44.978 1.00 25.20 126 LEU B N 1
ATOM 1842 C CA . LEU B 1 126 ? 18.117 -51.450 -44.093 1.00 25.96 126 LEU B CA 1
ATOM 1843 C C . LEU B 1 126 ? 18.597 -51.854 -42.707 1.00 24.76 126 LEU B C 1
ATOM 1844 O O . LEU B 1 126 ? 18.085 -51.362 -41.703 1.00 22.82 126 LEU B O 1
ATOM 1849 N N . ASP B 1 127 ? 19.573 -52.756 -42.659 1.00 26.67 127 ASP B N 1
ATOM 1850 C CA . ASP B 1 127 ? 20.183 -53.156 -41.395 1.00 31.06 127 ASP B CA 1
ATOM 1851 C C . ASP B 1 127 ? 20.744 -51.954 -40.653 1.00 28.91 127 ASP B C 1
ATOM 1852 O O . ASP B 1 127 ? 20.568 -51.819 -39.445 1.00 25.01 127 ASP B O 1
ATOM 1857 N N . GLY B 1 128 ? 21.423 -51.085 -41.393 1.00 30.52 128 GLY B N 1
ATOM 1858 C CA . GLY B 1 128 ? 22.051 -49.915 -40.814 1.00 25.00 128 GLY B CA 1
ATOM 1859 C C . GLY B 1 128 ? 21.067 -48.942 -40.211 1.00 24.48 128 GLY B C 1
ATOM 1860 O O . GLY B 1 128 ? 21.249 -48.492 -39.080 1.00 24.92 128 GLY B O 1
ATOM 1861 N N . VAL B 1 129 ? 20.011 -48.625 -40.952 1.00 23.59 129 VAL B N 1
ATOM 1862 C CA . VAL B 1 129 ? 19.052 -47.640 -40.477 1.00 33.37 129 VAL B CA 1
ATOM 1863 C C . VAL B 1 129 ? 18.182 -48.215 -39.356 1.00 29.37 129 VAL B C 1
ATOM 1864 O O . VAL B 1 129 ? 17.875 -47.511 -38.398 1.00 24.49 129 VAL B O 1
ATOM 1868 N N . GLU B 1 130 ? 17.821 -49.494 -39.445 1.00 27.08 130 GLU B N 1
ATOM 1869 C CA . GLU B 1 130 ? 17.046 -50.132 -38.383 1.00 25.60 130 GLU B CA 1
ATOM 1870 C C . GLU B 1 130 ? 17.838 -50.157 -37.083 1.00 26.85 130 GLU B C 1
ATOM 1871 O O . GLU B 1 130 ? 17.288 -49.952 -36.003 1.00 30.27 130 GLU B O 1
ATOM 1877 N N . SER B 1 131 ? 19.137 -50.410 -37.197 1.00 27.63 131 SER B N 1
ATOM 1878 C CA . SER B 1 131 ? 20.017 -50.414 -36.038 1.00 25.72 131 SER B CA 1
ATOM 1879 C C . SER B 1 131 ? 20.132 -49.025 -35.423 1.00 32.35 131 SER B C 1
ATOM 1880 O O . SER B 1 131 ? 20.105 -48.879 -34.201 1.00 34.62 131 SER B O 1
ATOM 1883 N N . ASP B 1 132 ? 20.275 -48.007 -36.268 1.00 25.28 132 ASP B N 1
ATOM 1884 C CA . ASP B 1 132 ? 20.383 -46.634 -35.781 1.00 25.32 132 ASP B CA 1
ATOM 1885 C C . ASP B 1 132 ? 19.094 -46.183 -35.116 1.00 32.53 132 ASP B C 1
ATOM 1886 O O . ASP B 1 132 ? 19.124 -45.497 -34.092 1.00 29.16 132 ASP B O 1
ATOM 1891 N N . VAL B 1 133 ? 17.965 -46.565 -35.703 1.00 23.98 133 VAL B N 1
ATOM 1892 C CA . VAL B 1 133 ? 16.664 -46.232 -35.138 1.00 23.49 133 VAL B CA 1
ATOM 1893 C C . VAL B 1 133 ? 16.490 -46.903 -33.774 1.00 26.19 133 VAL B C 1
ATOM 1894 O O . VAL B 1 133 ? 16.008 -46.284 -32.824 1.00 27.30 133 VAL B O 1
ATOM 1898 N N . SER B 1 134 ? 16.900 -48.164 -33.682 1.00 24.48 134 SER B N 1
ATOM 1899 C CA . SER B 1 134 ? 16.841 -48.906 -32.428 1.00 28.05 134 SER B CA 1
ATOM 1900 C C . SER B 1 134 ? 17.669 -48.235 -31.326 1.00 27.06 134 SER B C 1
ATOM 1901 O O . SER B 1 134 ? 17.229 -48.141 -30.180 1.00 28.22 134 SER B O 1
ATOM 1904 N N . ASP B 1 135 ? 18.867 -47.771 -31.673 1.00 29.28 135 ASP B N 1
ATOM 1905 C CA . ASP B 1 135 ? 19.728 -47.101 -30.704 1.00 30.05 135 ASP B CA 1
ATOM 1906 C C . ASP B 1 135 ? 19.106 -45.792 -30.238 1.00 28.24 135 ASP B C 1
ATOM 1907 O O . ASP B 1 135 ? 19.121 -45.479 -29.048 1.00 27.01 135 ASP B O 1
ATOM 1912 N N . ILE B 1 136 ? 18.568 -45.025 -31.179 1.00 28.56 136 ILE B N 1
ATOM 1913 C CA . ILE B 1 136 ? 17.890 -43.780 -30.839 1.00 26.06 136 ILE B CA 1
ATOM 1914 C C . ILE B 1 136 ? 16.687 -44.066 -29.950 1.00 25.59 136 ILE B C 1
ATOM 1915 O O . ILE B 1 136 ? 16.472 -43.379 -28.951 1.00 26.20 136 ILE B O 1
ATOM 1920 N N . LYS B 1 137 ? 15.918 -45.089 -30.316 1.00 24.68 137 LYS B N 1
ATOM 1921 C CA . LYS B 1 137 ? 14.709 -45.468 -29.584 1.00 27.84 137 LYS B CA 1
ATOM 1922 C C . LYS B 1 137 ? 14.957 -45.669 -28.095 1.00 29.26 137 LYS B C 1
ATOM 1923 O O . LYS B 1 137 ? 14.141 -45.270 -27.267 1.00 27.27 137 LYS B O 1
ATOM 1929 N N . SER B 1 138 ? 16.076 -46.297 -27.754 1.00 28.38 138 SER B N 1
ATOM 1930 C CA . SER B 1 138 ? 16.383 -46.550 -26.353 1.00 33.26 138 SER B CA 1
ATOM 1931 C C . SER B 1 138 ? 17.033 -45.352 -25.658 1.00 38.09 138 SER B C 1
ATOM 1932 O O . SER B 1 138 ? 17.001 -45.254 -24.433 1.00 45.14 138 SER B O 1
ATOM 1935 N N . ASP B 1 139 ? 17.642 -44.460 -26.435 1.00 33.55 139 ASP B N 1
ATOM 1936 C CA . ASP B 1 139 ? 18.397 -43.348 -25.859 1.00 27.53 139 ASP B CA 1
ATOM 1937 C C . ASP B 1 139 ? 17.663 -41.998 -25.741 1.00 33.72 139 ASP B C 1
ATOM 1938 O O . ASP B 1 139 ? 18.156 -41.091 -25.070 1.00 28.46 139 ASP B O 1
ATOM 1943 N N . TYR B 1 140 ? 16.496 -41.849 -26.364 1.00 26.00 140 TYR B N 1
ATOM 1944 C CA . TYR B 1 140 ? 15.912 -40.508 -26.489 1.00 25.50 140 TYR B CA 1
ATOM 1945 C C . TYR B 1 140 ? 14.882 -40.201 -25.406 1.00 25.33 140 TYR B C 1
ATOM 1946 O O . TYR B 1 140 ? 14.188 -41.092 -24.920 1.00 25.89 140 TYR B O 1
ATOM 1955 N N . VAL B 1 141 ? 14.820 -38.931 -25.011 1.00 25.35 141 VAL B N 1
ATOM 1956 C CA . VAL B 1 141 ? 13.830 -38.471 -24.044 1.00 25.17 141 VAL B CA 1
ATOM 1957 C C . VAL B 1 141 ? 12.477 -38.282 -24.728 1.00 27.59 141 VAL B C 1
ATOM 1958 O O . VAL B 1 141 ? 12.349 -37.491 -25.663 1.00 27.14 141 VAL B O 1
ATOM 1962 N N . SER B 1 142 ? 11.469 -39.003 -24.250 1.00 25.95 142 SER B N 1
ATOM 1963 C CA . SER B 1 142 ? 10.151 -39.009 -24.882 1.00 23.47 142 SER B CA 1
ATOM 1964 C C . SER B 1 142 ? 9.198 -38.013 -24.241 1.00 28.07 142 SER B C 1
ATOM 1965 O O . SER B 1 142 ? 9.210 -37.826 -23.026 1.00 23.68 142 SER B O 1
ATOM 1968 N N . LYS B 1 143 ? 8.368 -37.375 -25.060 1.00 22.81 143 LYS B N 1
ATOM 1969 C CA . LYS B 1 143 ? 7.379 -36.437 -24.539 1.00 23.21 143 LYS B CA 1
ATOM 1970 C C . LYS B 1 143 ? 6.110 -37.117 -24.038 1.00 23.75 143 LYS B C 1
ATOM 1971 O O . LYS B 1 143 ? 5.367 -36.527 -23.252 1.00 25.97 143 LYS B O 1
ATOM 1977 N N . THR B 1 144 ? 5.834 -38.330 -24.513 1.00 22.51 144 THR B N 1
ATOM 1978 C CA . THR B 1 144 ? 4.625 -39.034 -24.087 1.00 26.05 144 THR B CA 1
ATOM 1979 C C . THR B 1 144 ? 4.766 -40.158 -23.047 1.00 23.07 144 THR B C 1
ATOM 1980 O O . THR B 1 144 ? 3.753 -40.650 -22.555 1.00 34.13 144 THR B O 1
ATOM 1984 N N . VAL B 1 145 ? 5.982 -40.566 -22.689 1.00 25.74 145 VAL B N 1
ATOM 1985 C CA . VAL B 1 145 ? 6.114 -41.661 -21.719 1.00 25.57 145 VAL B CA 1
ATOM 1986 C C . VAL B 1 145 ? 5.806 -41.136 -20.320 1.00 29.89 145 VAL B C 1
ATOM 1987 O O . VAL B 1 145 ? 6.181 -40.015 -19.978 1.00 24.32 145 VAL B O 1
ATOM 1991 N N . THR B 1 146 ? 5.071 -41.924 -19.538 1.00 29.21 146 THR B N 1
ATOM 1992 C CA . THR B 1 146 ? 4.640 -41.499 -18.206 1.00 25.16 146 THR B CA 1
ATOM 1993 C C . THR B 1 146 ? 5.620 -41.816 -17.073 1.00 28.94 146 THR B C 1
ATOM 1994 O O . THR B 1 146 ? 5.542 -41.219 -15.996 1.00 32.26 146 THR B O 1
ATOM 1998 N N . GLU B 1 147 ? 6.542 -42.744 -17.309 1.00 26.27 147 GLU B N 1
ATOM 1999 C CA . GLU B 1 147 ? 7.490 -43.138 -16.271 1.00 31.66 147 GLU B CA 1
ATOM 2000 C C . GLU B 1 147 ? 8.711 -42.228 -16.275 1.00 27.88 147 GLU B C 1
ATOM 2001 O O . GLU B 1 147 ? 9.165 -41.792 -17.333 1.00 26.64 147 GLU B O 1
ATOM 2007 N N . SER B 1 148 ? 9.226 -41.944 -15.081 1.00 19.55 148 SER B N 1
ATOM 2008 C CA . SER B 1 148 ? 10.292 -40.965 -14.897 1.00 30.38 148 SER B CA 1
ATOM 2009 C C . SER B 1 148 ? 11.490 -41.243 -15.788 1.00 27.81 148 SER B C 1
ATOM 2010 O O . SER B 1 148 ? 11.924 -42.386 -15.926 1.00 22.23 148 SER B O 1
ATOM 2013 N N . GLN B 1 149 ? 12.015 -40.186 -16.396 1.00 19.12 149 GLN B N 1
ATOM 2014 C CA . GLN B 1 149 ? 13.167 -40.311 -17.273 1.00 19.44 149 GLN B CA 1
ATOM 2015 C C . GLN B 1 149 ? 14.360 -39.613 -16.644 1.00 22.04 149 GLN B C 1
ATOM 2016 O O . GLN B 1 149 ? 14.219 -38.538 -16.060 1.00 21.68 149 GLN B O 1
ATOM 2022 N N . SER B 1 150 ? 15.532 -40.225 -16.759 1.00 19.70 150 SER B N 1
ATOM 2023 C CA . SER B 1 150 ? 16.728 -39.690 -16.126 1.00 28.19 150 SER B CA 1
ATOM 2024 C C . SER B 1 150 ? 17.833 -39.378 -17.139 1.00 26.26 150 SER B C 1
ATOM 2025 O O . SER B 1 150 ? 18.126 -40.178 -18.024 1.00 27.81 150 SER B O 1
ATOM 2028 N N . LEU B 1 151 ? 18.434 -38.202 -17.002 1.00 23.37 151 LEU B N 1
ATOM 2029 C CA . LEU B 1 151 ? 19.593 -37.820 -17.803 1.00 22.91 151 LEU B CA 1
ATOM 2030 C C . LEU B 1 151 ? 20.880 -38.112 -17.047 1.00 21.60 151 LEU B C 1
ATOM 2031 O O . LEU B 1 151 ? 20.926 -38.019 -15.822 1.00 24.86 151 LEU B O 1
ATOM 2036 N N . ALA B 1 152 ? 21.917 -38.492 -17.784 1.00 21.68 152 ALA B N 1
ATOM 2037 C CA . ALA B 1 152 ? 23.234 -38.690 -17.196 1.00 26.58 152 ALA B CA 1
ATOM 2038 C C . ALA B 1 152 ? 24.013 -37.376 -17.212 1.00 25.33 152 ALA B C 1
ATOM 2039 O O . ALA B 1 152 ? 25.189 -37.332 -16.846 1.00 23.04 152 ALA B O 1
ATOM 2041 N N . SER B 1 153 ? 23.351 -36.310 -17.653 1.00 21.94 153 SER B N 1
ATOM 2042 C CA . SER B 1 153 ? 23.985 -35.004 -17.784 1.00 22.14 153 SER B CA 1
ATOM 2043 C C . SER B 1 153 ? 23.202 -33.932 -17.043 1.00 21.41 153 SER B C 1
ATOM 2044 O O . SER B 1 153 ? 22.039 -34.138 -16.707 1.00 20.75 153 SER B O 1
ATOM 2047 N N . PRO B 1 154 ? 23.837 -32.778 -16.791 1.00 21.64 154 PRO B N 1
ATOM 2048 C CA . PRO B 1 154 ? 23.042 -31.626 -16.365 1.00 26.35 154 PRO B CA 1
ATOM 2049 C C . PRO B 1 154 ? 22.158 -31.134 -17.505 1.00 31.08 154 PRO B C 1
ATOM 2050 O O . PRO B 1 154 ? 22.298 -31.609 -18.636 1.00 21.24 154 PRO B O 1
ATOM 2054 N N . LEU B 1 155 ? 21.286 -30.176 -17.215 1.00 20.41 155 LEU B N 1
ATOM 2055 C CA . LEU B 1 155 ? 20.348 -29.668 -18.205 1.00 20.26 155 LEU B CA 1
ATOM 2056 C C . LEU B 1 155 ? 20.227 -28.151 -18.151 1.00 29.15 155 LEU B C 1
ATOM 2057 O O . LEU B 1 155 ? 20.202 -27.555 -17.077 1.00 20.14 155 LEU B O 1
ATOM 2062 N N . ASP B 1 156 ? 20.151 -27.532 -19.322 1.00 26.00 156 ASP B N 1
ATOM 2063 C CA . ASP B 1 156 ? 19.923 -26.096 -19.419 1.00 26.72 156 ASP B CA 1
ATOM 2064 C C . ASP B 1 156 ? 18.733 -25.857 -20.347 1.00 22.96 156 ASP B C 1
ATOM 2065 O O . ASP B 1 156 ? 18.613 -26.513 -21.381 1.00 25.97 156 ASP B O 1
ATOM 2070 N N . VAL B 1 157 ? 17.835 -24.950 -19.968 1.00 20.55 157 VAL B N 1
ATOM 2071 C CA . VAL B 1 157 ? 16.679 -24.633 -20.805 1.00 24.02 157 VAL B CA 1
ATOM 2072 C C . VAL B 1 157 ? 16.511 -23.129 -20.942 1.00 27.38 157 VAL B C 1
ATOM 2073 O O . VAL B 1 157 ? 17.126 -22.361 -20.201 1.00 21.14 157 VAL B O 1
ATOM 2077 N N . LYS B 1 158 ? 15.650 -22.707 -21.865 1.00 22.50 158 LYS B N 1
ATOM 2078 C CA . LYS B 1 158 ? 15.395 -21.281 -22.041 1.00 29.36 158 LYS B CA 1
ATOM 2079 C C . LYS B 1 158 ? 14.186 -20.800 -21.232 1.00 31.39 158 LYS B C 1
ATOM 2080 O O . LYS B 1 158 ? 13.080 -21.325 -21.351 1.00 31.92 158 LYS B O 1
ATOM 2086 N N . THR B 1 159 ? 14.467 -19.832 -20.367 1.00 21.47 159 THR B N 1
ATOM 2087 C CA . THR B 1 159 ? 13.525 -18.989 -19.623 1.00 21.41 159 THR B CA 1
ATOM 2088 C C . THR B 1 159 ? 12.766 -19.620 -18.450 1.00 21.44 159 THR B C 1
ATOM 2089 O O . THR B 1 159 ? 12.583 -18.953 -17.431 1.00 22.96 159 THR B O 1
ATOM 2093 N N . SER B 1 160 ? 12.424 -20.904 -18.508 1.00 20.12 160 SER B N 1
ATOM 2094 C CA . SER B 1 160 ? 11.667 -21.475 -17.388 1.00 20.97 160 SER B CA 1
ATOM 2095 C C . SER B 1 160 ? 11.591 -22.996 -17.328 1.00 19.03 160 SER B C 1
ATOM 2096 O O . SER B 1 160 ? 11.664 -23.682 -18.350 1.00 19.11 160 SER B O 1
ATOM 2099 N N . TYR B 1 161 ? 11.346 -23.494 -16.120 1.00 20.09 161 TYR B N 1
ATOM 2100 C CA . TYR B 1 161 ? 10.958 -24.877 -15.886 1.00 19.91 161 TYR B CA 1
ATOM 2101 C C . TYR B 1 161 ? 9.537 -24.875 -15.339 1.00 19.54 161 TYR B C 1
ATOM 2102 O O . TYR B 1 161 ? 9.217 -24.089 -14.449 1.00 18.61 161 TYR B O 1
ATOM 2111 N N . SER B 1 162 ? 8.683 -25.743 -15.866 1.00 18.04 162 SER B N 1
ATOM 2112 C CA . SER B 1 162 ? 7.313 -25.829 -15.371 1.00 18.59 162 SER B CA 1
ATOM 2113 C C . SER B 1 162 ? 6.992 -27.224 -14.867 1.00 22.65 162 SER B C 1
ATOM 2114 O O . SER B 1 162 ? 7.585 -28.207 -15.309 1.00 17.68 162 SER B O 1
ATOM 2117 N N . VAL B 1 163 ? 6.061 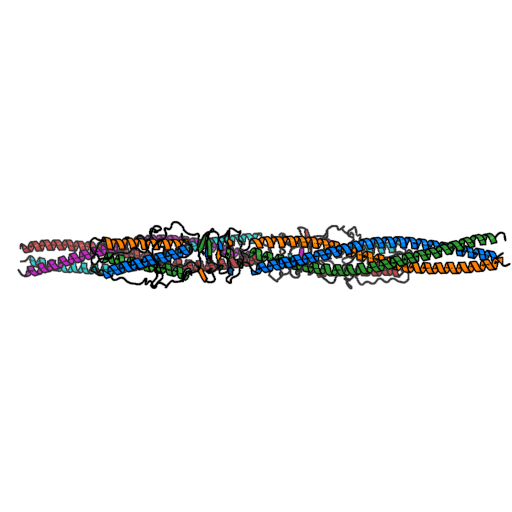-27.296 -13.922 1.00 20.08 163 VAL B N 1
ATOM 2118 C CA . VAL B 1 163 ? 5.538 -28.571 -13.456 1.00 17.78 163 VAL B CA 1
ATOM 2119 C C . VAL B 1 163 ? 4.030 -28.568 -13.657 1.00 22.80 163 VAL B C 1
ATOM 2120 O O . VAL B 1 163 ? 3.349 -27.650 -13.199 1.00 19.10 163 VAL B O 1
ATOM 2124 N N . ASP B 1 164 ? 3.519 -29.577 -14.358 1.00 18.25 164 ASP B N 1
ATOM 2125 C CA . ASP B 1 164 ? 2.085 -29.697 -14.613 1.00 21.34 164 ASP B CA 1
ATOM 2126 C C . ASP B 1 164 ? 1.516 -28.439 -15.266 1.00 19.06 164 ASP B C 1
ATOM 2127 O O . ASP B 1 164 ? 0.442 -27.969 -14.889 1.00 21.05 164 ASP B O 1
ATOM 2132 N N . GLY B 1 165 ? 2.258 -27.883 -16.221 1.00 19.00 165 GLY B N 1
ATOM 2133 C CA . GLY B 1 165 ? 1.796 -26.748 -17.000 1.00 19.45 165 GLY B CA 1
ATOM 2134 C C . GLY B 1 165 ? 1.939 -25.400 -16.319 1.00 24.53 165 GLY B C 1
ATOM 2135 O O . GLY B 1 165 ? 1.498 -24.381 -16.849 1.00 26.48 165 GLY B O 1
ATOM 2136 N N . ILE B 1 166 ? 2.578 -25.385 -15.154 1.00 19.69 166 ILE B N 1
ATOM 2137 C CA . ILE B 1 166 ? 2.698 -24.166 -14.364 1.00 19.27 166 ILE B CA 1
ATOM 2138 C C . ILE B 1 166 ? 4.166 -23.876 -14.037 1.00 18.91 166 ILE B C 1
ATOM 2139 O O . ILE B 1 166 ? 4.879 -24.758 -13.567 1.00 18.50 166 ILE B O 1
ATOM 2144 N N . GLN B 1 167 ? 4.621 -22.649 -14.284 1.00 19.17 167 GLN B N 1
ATOM 2145 C CA . GLN B 1 167 ? 6.026 -22.310 -14.042 1.00 26.55 167 GLN B CA 1
ATOM 2146 C C . GLN B 1 167 ? 6.401 -22.396 -12.558 1.00 18.81 167 GLN B C 1
ATOM 2147 O O . GLN B 1 167 ? 5.746 -21.804 -11.702 1.00 19.10 167 GLN B O 1
ATOM 2153 N N . VAL B 1 168 ? 7.442 -23.172 -12.272 1.00 18.44 168 VAL B N 1
ATOM 2154 C CA . VAL B 1 168 ? 8.012 -23.303 -10.931 1.00 18.37 168 VAL B CA 1
ATOM 2155 C C . VAL B 1 168 ? 9.350 -22.569 -10.790 1.00 22.23 168 VAL B C 1
ATOM 2156 O O . VAL B 1 168 ? 9.623 -21.967 -9.751 1.00 21.03 168 VAL B O 1
ATOM 2160 N N . VAL B 1 169 ? 10.206 -22.670 -11.802 1.00 18.45 169 VAL B N 1
ATOM 2161 C CA . VAL B 1 169 ? 11.522 -22.046 -11.737 1.00 18.70 169 VAL B CA 1
ATOM 2162 C C . VAL B 1 169 ? 11.822 -21.202 -12.977 1.00 21.05 169 VAL B C 1
ATOM 2163 O O . VAL B 1 169 ? 11.682 -21.666 -14.108 1.00 22.41 169 VAL B O 1
ATOM 2167 N N . GLY B 1 170 ? 12.200 -19.946 -12.747 1.00 19.54 170 GLY B N 1
ATOM 2168 C CA . GLY B 1 170 ? 12.619 -19.050 -13.812 1.00 20.03 170 GLY B CA 1
ATOM 2169 C C . GLY B 1 170 ? 14.104 -18.730 -13.763 1.00 24.57 170 GLY B C 1
ATOM 2170 O O . GLY B 1 170 ? 14.884 -19.427 -13.112 1.00 20.19 170 GLY B O 1
ATOM 2171 N N . ALA B 1 171 ? 14.491 -17.648 -14.432 1.00 21.76 171 ALA B N 1
ATOM 2172 C CA . ALA B 1 171 ? 15.885 -17.215 -14.456 1.00 24.76 171 ALA B CA 1
ATOM 2173 C C . ALA B 1 171 ? 16.353 -16.772 -13.077 1.00 22.82 171 ALA B C 1
ATOM 2174 O O . ALA B 1 171 ? 15.548 -16.359 -12.241 1.00 21.78 171 ALA B O 1
ATOM 2176 N N . ARG B 1 172 ? 17.656 -16.888 -12.841 1.00 22.13 172 ARG B N 1
ATOM 2177 C CA . ARG B 1 172 ? 18.259 -16.418 -11.602 1.00 22.55 172 ARG B CA 1
ATOM 2178 C C . ARG B 1 172 ? 17.962 -14.939 -11.377 1.00 23.29 172 ARG B C 1
ATOM 2179 O O . ARG B 1 172 ? 18.120 -14.115 -12.279 1.00 23.85 172 ARG B O 1
ATOM 2187 N N . GLN B 1 173 ? 17.528 -14.609 -10.168 1.00 23.38 173 GLN B N 1
ATOM 2188 C CA . GLN B 1 173 ? 17.194 -13.233 -9.832 1.00 24.17 173 GLN B CA 1
ATOM 2189 C C . GLN B 1 173 ? 18.407 -12.523 -9.259 1.00 25.08 173 GLN B C 1
ATOM 2190 O O . GLN B 1 173 ? 19.069 -13.035 -8.360 1.00 31.89 173 GLN B O 1
ATOM 2196 N N . THR B 1 174 ? 18.713 -11.356 -9.811 1.00 28.05 174 THR B N 1
ATOM 2197 C CA . THR B 1 174 ? 19.895 -10.610 -9.412 1.00 31.62 174 THR B CA 1
ATOM 2198 C C . THR B 1 174 ? 19.532 -9.440 -8.503 1.00 31.49 174 THR B C 1
ATOM 2199 O O . THR B 1 174 ? 18.356 -9.197 -8.230 1.00 28.35 174 THR B O 1
ATOM 2203 N N . GLY B 1 175 ? 20.546 -8.719 -8.033 1.00 31.91 175 GLY B N 1
ATOM 2204 C CA . GLY B 1 175 ? 20.324 -7.541 -7.212 1.00 33.89 175 GLY B CA 1
ATOM 2205 C C . GLY B 1 175 ? 20.456 -7.772 -5.719 1.00 37.21 175 GLY B C 1
ATOM 2206 O O . GLY B 1 175 ? 20.194 -6.869 -4.923 1.00 40.19 175 GLY B O 1
ATOM 2207 N N . TRP B 1 176 ? 20.845 -8.981 -5.332 1.00 24.15 176 TRP B N 1
ATOM 2208 C CA . TRP B 1 176 ? 21.011 -9.301 -3.918 1.00 29.82 176 TRP B CA 1
ATOM 2209 C C . TRP B 1 176 ? 22.395 -8.972 -3.377 1.00 37.71 176 TRP B C 1
ATOM 2210 O O . TRP B 1 176 ? 23.409 -9.217 -4.031 1.00 40.85 176 TRP B O 1
ATOM 2221 N N . THR B 1 177 ? 22.420 -8.425 -2.167 1.00 36.05 177 THR B N 1
ATOM 2222 C CA . THR B 1 177 ? 23.644 -8.336 -1.391 1.00 35.55 177 THR B CA 1
ATOM 2223 C C . THR B 1 177 ? 23.642 -9.507 -0.418 1.00 38.59 177 THR B C 1
ATOM 2224 O O . THR B 1 177 ? 22.673 -9.700 0.318 1.00 33.99 177 THR B O 1
ATOM 2228 N N . ALA B 1 178 ? 24.712 -10.296 -0.427 1.00 38.09 178 ALA B N 1
ATOM 2229 C CA . ALA B 1 178 ? 24.770 -11.493 0.404 1.00 38.86 178 ALA B CA 1
ATOM 2230 C C . ALA B 1 178 ? 24.757 -11.143 1.887 1.00 37.04 178 ALA B C 1
ATOM 2231 O O . ALA B 1 178 ? 25.576 -10.356 2.357 1.00 35.53 178 ALA B O 1
ATOM 2233 N N . ALA B 1 179 ? 23.832 -11.752 2.621 1.00 36.65 179 ALA B N 1
ATOM 2234 C CA . ALA B 1 179 ? 23.774 -11.589 4.065 1.00 36.83 179 ALA B CA 1
ATOM 2235 C C . ALA B 1 179 ? 24.998 -12.219 4.711 1.00 39.52 179 ALA B C 1
ATOM 2236 O O . ALA B 1 179 ? 25.593 -13.145 4.161 1.00 36.90 179 ALA B O 1
ATOM 2238 N N . THR B 1 180 ? 25.369 -11.715 5.882 1.00 38.77 180 THR B N 1
ATOM 2239 C CA . THR B 1 180 ? 26.539 -12.222 6.581 1.00 42.44 180 THR B CA 1
ATOM 2240 C C . THR B 1 180 ? 26.123 -12.843 7.904 1.00 42.65 180 THR B C 1
ATOM 2241 O O . THR B 1 180 ? 25.083 -12.492 8.459 1.00 42.76 180 THR B O 1
ATOM 2245 N N . GLY B 1 181 ? 26.923 -13.784 8.396 1.00 39.26 181 GLY B N 1
ATOM 2246 C CA . GLY B 1 181 ? 26.654 -14.390 9.685 1.00 38.21 181 GLY B CA 1
ATOM 2247 C C . GLY B 1 181 ? 26.852 -15.894 9.710 1.00 38.39 181 GLY B C 1
ATOM 2248 O O . GLY B 1 181 ? 27.436 -16.479 8.798 1.00 35.09 181 GLY B O 1
ATOM 2249 N N . THR B 1 182 ? 26.356 -16.516 10.774 1.00 37.63 182 THR B N 1
ATOM 2250 C CA . THR B 1 182 ? 26.403 -17.963 10.925 1.00 37.33 182 THR B CA 1
ATOM 2251 C C . THR B 1 182 ? 25.006 -18.537 10.706 1.00 38.39 182 THR B C 1
ATOM 2252 O O . THR B 1 182 ? 24.094 -18.247 11.480 1.00 37.07 182 THR B O 1
ATOM 2256 N N . PRO B 1 183 ? 24.824 -19.334 9.641 1.00 37.11 183 PRO B N 1
ATOM 2257 C CA . PRO B 1 183 ? 23.495 -19.885 9.345 1.00 26.49 183 PRO B CA 1
ATOM 2258 C C . PRO B 1 183 ? 23.018 -20.802 10.466 1.00 32.37 183 PRO B C 1
ATOM 2259 O O . PRO B 1 183 ? 23.831 -21.523 11.044 1.00 38.82 183 PRO B O 1
ATOM 2263 N N . LEU B 1 184 ? 21.726 -20.772 10.776 1.00 28.32 184 LEU B N 1
ATOM 2264 C CA . LEU B 1 184 ? 21.199 -21.632 11.825 1.00 32.74 184 LEU B CA 1
ATOM 2265 C C . LEU B 1 184 ? 20.500 -22.813 11.169 1.00 27.84 184 LEU B C 1
ATOM 2266 O O . LEU B 1 184 ? 19.394 -22.684 10.648 1.00 29.81 184 LEU B O 1
ATOM 2271 N N . LEU B 1 185 ? 21.161 -23.964 11.198 1.00 29.44 185 LEU B N 1
ATOM 2272 C CA . LEU B 1 185 ? 20.616 -25.177 10.601 1.00 34.28 185 LEU B CA 1
ATOM 2273 C C . LEU B 1 185 ? 20.010 -26.116 11.638 1.00 36.00 185 LEU B C 1
ATOM 2274 O O . LEU B 1 185 ? 19.438 -27.149 11.290 1.00 29.93 185 LEU B O 1
ATOM 2279 N N . GLY B 1 186 ? 20.127 -25.744 12.909 1.00 38.28 186 GLY B N 1
ATOM 2280 C CA . GLY B 1 186 ? 19.698 -26.599 14.001 1.00 34.89 186 GLY B CA 1
ATOM 2281 C C . GLY B 1 186 ? 18.219 -26.457 14.298 1.00 28.22 186 GLY B C 1
ATOM 2282 O O . GLY B 1 186 ? 17.453 -26.038 13.437 1.00 22.85 186 GLY B O 1
ATOM 2283 N N . SER B 1 187 ? 17.821 -26.793 15.522 1.00 27.25 187 SER B N 1
ATOM 2284 C CA . SER B 1 187 ? 16.413 -26.737 15.902 1.00 30.71 187 SER B CA 1
ATOM 2285 C C . SER B 1 187 ? 15.895 -25.303 15.882 1.00 28.42 187 SER B C 1
ATOM 2286 O O . SER B 1 187 ? 16.579 -24.375 16.315 1.00 26.05 187 SER B O 1
ATOM 2289 N N . PHE B 1 188 ? 14.692 -25.136 15.343 1.00 21.46 188 PHE B N 1
ATOM 2290 C CA . PHE B 1 188 ? 14.035 -23.842 15.243 1.00 31.91 188 PHE B CA 1
ATOM 2291 C C . PHE B 1 188 ? 12.566 -24.007 15.628 1.00 29.81 188 PHE B C 1
ATOM 2292 O O . PHE B 1 188 ? 11.804 -24.657 14.909 1.00 23.06 188 PHE B O 1
ATOM 2300 N N . ASN B 1 189 ? 12.155 -23.397 16.736 1.00 21.41 189 ASN B N 1
ATOM 2301 C CA . ASN B 1 189 ? 10.772 -23.528 17.187 1.00 21.24 189 ASN B CA 1
ATOM 2302 C C . ASN B 1 189 ? 9.978 -22.279 16.849 1.00 27.70 189 ASN B C 1
ATOM 2303 O O . ASN B 1 189 ? 10.084 -21.258 17.530 1.00 21.49 189 ASN B O 1
ATOM 2308 N N . ALA B 1 190 ? 9.134 -22.389 15.829 1.00 27.34 190 ALA B N 1
ATOM 2309 C CA . ALA B 1 190 ? 8.404 -21.238 15.318 1.00 25.92 190 ALA B CA 1
ATOM 2310 C C . ALA B 1 190 ? 7.212 -20.919 16.208 1.00 22.46 190 ALA B C 1
ATOM 2311 O O . ALA B 1 190 ? 6.653 -19.827 16.146 1.00 23.63 190 ALA B O 1
ATOM 2313 N N . ASN B 1 191 ? 6.823 -21.880 17.037 1.00 23.91 191 ASN B N 1
ATOM 2314 C CA . ASN B 1 191 ? 5.713 -21.678 17.957 1.00 29.02 191 ASN B CA 1
ATOM 2315 C C . ASN B 1 191 ? 6.140 -21.238 19.353 1.00 29.62 191 ASN B C 1
ATOM 2316 O O . ASN B 1 191 ? 5.315 -21.183 20.265 1.00 29.62 191 ASN B O 1
ATOM 2321 N N . GLN B 1 192 ? 7.428 -20.960 19.531 1.00 27.68 192 GLN B N 1
ATOM 2322 C CA . GLN B 1 192 ? 7.889 -20.369 20.778 1.00 29.67 192 GLN B CA 1
ATOM 2323 C C . GLN B 1 192 ? 7.125 -19.080 21.045 1.00 31.37 192 GLN B C 1
ATOM 2324 O O . GLN B 1 192 ? 7.110 -18.170 20.217 1.00 30.98 192 GLN B O 1
ATOM 2330 N N . SER B 1 193 ? 6.493 -19.012 22.210 1.00 24.27 193 SER B N 1
ATOM 2331 C CA . SER B 1 193 ? 5.755 -17.826 22.603 1.00 31.19 193 SER B CA 1
ATOM 2332 C C . SER B 1 193 ? 6.624 -16.995 23.526 1.00 29.37 193 SER B C 1
ATOM 2333 O O . SER B 1 193 ? 7.265 -17.531 24.428 1.00 33.65 193 SER B O 1
ATOM 2336 N N . TYR B 1 194 ? 6.652 -15.687 23.303 1.00 31.86 194 TYR B N 1
ATOM 2337 C CA . TYR B 1 194 ? 7.481 -14.816 24.124 1.00 32.42 194 TYR B CA 1
ATOM 2338 C C . TYR B 1 194 ? 6.623 -14.010 25.083 1.00 33.58 194 TYR B C 1
ATOM 2339 O O . TYR B 1 194 ? 5.854 -13.143 24.671 1.00 30.16 194 TYR B O 1
ATOM 2348 N N . THR B 1 195 ? 6.775 -14.302 26.371 1.00 42.61 195 THR B N 1
ATOM 2349 C CA . THR B 1 195 ? 6.011 -13.630 27.410 1.00 42.29 195 THR B CA 1
ATOM 2350 C C . THR B 1 195 ? 6.468 -12.191 27.580 1.00 41.18 195 THR B C 1
ATOM 2351 O O . THR B 1 195 ? 7.661 -11.919 27.706 1.00 45.23 195 THR B O 1
ATOM 2355 N N . VAL B 1 196 ? 5.510 -11.271 27.578 1.00 39.38 196 VAL B N 1
ATOM 2356 C CA . VAL B 1 196 ? 5.795 -9.869 27.834 1.00 37.99 196 VAL B CA 1
ATOM 2357 C C . VAL B 1 196 ? 4.881 -9.394 28.956 1.00 40.15 196 VAL B C 1
ATOM 2358 O O . VAL B 1 196 ? 3.665 -9.316 28.790 1.00 39.16 196 VAL B O 1
ATOM 2362 N N . GLY B 1 197 ? 5.475 -9.061 30.096 1.00 35.02 197 GLY B N 1
ATOM 2363 C CA . GLY B 1 197 ? 4.701 -8.748 31.280 1.00 40.60 197 GLY B CA 1
ATOM 2364 C C . GLY B 1 197 ? 4.305 -7.291 31.344 1.00 46.20 197 GLY B C 1
ATOM 2365 O O . GLY B 1 197 ? 4.776 -6.473 30.552 1.00 47.64 197 GLY B O 1
ATOM 2366 N N . THR B 1 198 ? 3.419 -6.977 32.285 1.00 53.25 198 THR B N 1
ATOM 2367 C CA . THR B 1 198 ? 3.014 -5.602 32.551 1.00 57.68 198 THR B CA 1
ATOM 2368 C C . THR B 1 198 ? 4.221 -4.692 32.738 1.00 60.89 198 THR B C 1
ATOM 2369 O O . THR B 1 198 ? 4.210 -3.534 32.325 1.00 64.86 198 THR B O 1
ATOM 2373 N N . THR B 1 199 ? 5.245 -5.213 33.399 1.00 58.25 199 THR B N 1
ATOM 2374 C CA . THR B 1 199 ? 6.444 -4.440 33.684 1.00 58.94 199 THR B CA 1
ATOM 2375 C C . THR B 1 199 ? 7.718 -5.027 33.080 1.00 60.02 199 THR B C 1
ATOM 2376 O O . THR B 1 199 ? 7.777 -6.217 32.768 1.00 63.97 199 THR B O 1
ATOM 2380 N N . TYR B 1 200 ? 8.729 -4.176 32.912 1.00 56.93 200 TYR B N 1
ATOM 2381 C CA . TYR B 1 200 ? 9.973 -4.570 32.256 1.00 54.50 200 TYR B CA 1
ATOM 2382 C C . TYR B 1 200 ? 10.736 -5.653 33.012 1.00 53.18 200 TYR B C 1
ATOM 2383 O O . TYR B 1 200 ? 11.044 -5.509 34.196 1.00 50.29 200 TYR B O 1
ATOM 2392 N N . THR B 1 201 ? 11.036 -6.735 32.299 1.00 39.54 201 THR B N 1
ATOM 2393 C CA . THR B 1 201 ? 11.834 -7.838 32.816 1.00 45.01 201 THR B CA 1
ATOM 2394 C C . THR B 1 201 ? 12.952 -8.165 31.836 1.00 44.79 201 THR B C 1
ATOM 2395 O O . THR B 1 201 ? 12.683 -8.537 30.690 1.00 40.95 201 THR B O 1
ATOM 2399 N N . GLN B 1 202 ? 14.197 -8.026 32.284 1.00 41.04 202 GLN B N 1
ATOM 2400 C CA . GLN B 1 202 ? 15.356 -8.214 31.412 1.00 43.01 202 GLN B CA 1
ATOM 2401 C C . GLN B 1 202 ? 15.325 -9.553 30.676 1.00 39.52 202 GLN B C 1
ATOM 2402 O O . GLN B 1 202 ? 15.575 -9.614 29.472 1.00 40.24 202 GLN B O 1
ATOM 2408 N N . SER B 1 203 ? 14.999 -10.616 31.402 1.00 38.03 203 SER B N 1
ATOM 2409 C CA . SER B 1 203 ? 15.009 -11.963 30.843 1.00 36.32 203 SER B CA 1
ATOM 2410 C C . SER B 1 203 ? 13.977 -12.136 29.734 1.00 44.21 203 SER B C 1
ATOM 2411 O O . SER B 1 203 ? 14.199 -12.889 28.786 1.00 39.20 203 SER B O 1
ATOM 2414 N N . GLU B 1 204 ? 12.850 -11.442 29.859 1.00 44.41 204 GLU B N 1
ATOM 2415 C CA . GLU B 1 204 ? 11.788 -11.527 28.860 1.00 42.45 204 GLU B CA 1
ATOM 2416 C C . GLU B 1 204 ? 12.193 -10.841 27.560 1.00 32.80 204 GLU B C 1
ATOM 2417 O O . GLU B 1 204 ? 11.999 -11.387 26.478 1.00 31.52 204 GLU B O 1
ATOM 2423 N N . VAL B 1 205 ? 12.759 -9.643 27.673 1.00 40.49 205 VAL B N 1
ATOM 2424 C CA . VAL B 1 205 ? 13.215 -8.902 26.504 1.00 37.70 205 VAL B CA 1
ATOM 2425 C C . VAL B 1 205 ? 14.444 -9.582 25.918 1.00 40.89 205 VAL B C 1
ATOM 2426 O O . VAL B 1 205 ? 14.661 -9.560 24.704 1.00 47.74 205 VAL B O 1
ATOM 2430 N N . ALA B 1 206 ? 15.232 -10.212 26.785 1.00 35.95 206 ALA B N 1
ATOM 2431 C CA . ALA B 1 206 ? 16.394 -10.979 26.349 1.00 33.39 206 ALA B CA 1
ATOM 2432 C C . ALA B 1 206 ? 15.951 -12.194 25.544 1.00 34.98 206 ALA B C 1
ATOM 2433 O O . ALA B 1 206 ? 16.654 -12.637 24.633 1.00 33.74 206 ALA B O 1
ATOM 2435 N N . ALA B 1 207 ? 14.786 -12.735 25.887 1.00 35.67 207 ALA B N 1
ATOM 2436 C CA . ALA B 1 207 ? 14.228 -13.857 25.145 1.00 37.97 207 ALA B CA 1
ATOM 2437 C C . ALA B 1 207 ? 13.850 -13.416 23.734 1.00 37.04 207 ALA B C 1
ATOM 2438 O O . ALA B 1 207 ? 14.011 -14.179 22.777 1.00 27.85 207 ALA B O 1
ATOM 2440 N N . LEU B 1 208 ? 13.364 -12.180 23.610 1.00 29.03 208 LEU B N 1
ATOM 2441 C CA . LEU B 1 208 ? 13.064 -11.596 22.303 1.00 28.10 208 LEU B CA 1
ATOM 2442 C C . LEU B 1 208 ? 14.320 -11.428 21.465 1.00 29.69 208 LEU B C 1
ATOM 2443 O O . LEU B 1 208 ? 14.327 -11.752 20.279 1.00 26.85 208 LEU B O 1
ATOM 2448 N N . ALA B 1 209 ? 15.378 -10.922 22.092 1.00 30.18 209 ALA B N 1
ATOM 2449 C CA . ALA B 1 209 ? 16.653 -10.722 21.415 1.00 28.83 209 ALA B CA 1
ATOM 2450 C C . ALA B 1 209 ? 17.205 -12.040 20.894 1.00 28.99 209 ALA B C 1
ATOM 2451 O O . ALA B 1 209 ? 17.644 -12.126 19.750 1.00 35.52 209 ALA B O 1
ATOM 2453 N N . THR B 1 210 ? 17.177 -13.064 21.741 1.00 28.43 210 THR B N 1
ATOM 2454 C CA . THR B 1 210 ? 17.633 -14.393 21.356 1.00 27.89 210 THR B CA 1
ATOM 2455 C C . THR B 1 210 ? 16.800 -14.948 20.205 1.00 32.26 210 THR B C 1
ATOM 2456 O O . THR B 1 210 ? 17.336 -15.508 19.248 1.00 27.21 210 THR B O 1
ATOM 2460 N N . GLY B 1 211 ? 15.485 -14.772 20.299 1.00 33.27 211 GLY B N 1
ATOM 2461 C CA . GLY B 1 211 ? 14.577 -15.255 19.276 1.00 30.04 211 GLY B CA 1
ATOM 2462 C C . GLY B 1 211 ? 14.745 -14.528 17.958 1.00 25.37 211 GLY B C 1
ATOM 2463 O O . GLY B 1 211 ? 14.613 -15.123 16.890 1.00 23.62 211 GLY B O 1
ATOM 2464 N N . LEU B 1 212 ? 15.036 -13.234 18.039 1.00 26.42 212 LEU B N 1
ATOM 2465 C CA . LEU B 1 212 ? 15.274 -12.424 16.851 1.00 24.82 212 LEU B CA 1
ATOM 2466 C C . LEU B 1 212 ? 16.561 -12.849 16.164 1.00 25.22 212 LEU B C 1
ATOM 2467 O O . LEU B 1 212 ? 16.607 -12.978 14.940 1.00 23.72 212 LEU B O 1
ATOM 2472 N N . GLU B 1 213 ? 17.606 -13.058 16.959 1.00 27.28 213 GLU B N 1
ATOM 2473 C CA . GLU B 1 213 ? 18.887 -13.518 16.435 1.00 28.72 213 GLU B CA 1
ATOM 2474 C C . GLU B 1 213 ? 18.735 -14.874 15.759 1.00 27.22 213 GLU B C 1
ATOM 2475 O O . GLU B 1 213 ? 19.270 -15.095 14.675 1.00 32.35 213 GLU B O 1
ATOM 2481 N N . GLN B 1 214 ? 17.992 -15.772 16.398 1.00 28.81 214 GLN B N 1
ATOM 2482 C CA . GLN B 1 214 ? 17.682 -17.074 15.813 1.00 25.48 214 GLN B CA 1
ATOM 2483 C C . GLN B 1 214 ? 16.955 -16.927 14.482 1.00 22.68 214 GLN B C 1
ATOM 2484 O O . GLN B 1 214 ? 17.304 -17.577 13.498 1.00 22.19 214 GLN B O 1
ATOM 2490 N N . ALA B 1 215 ? 15.936 -16.073 14.466 1.00 23.87 215 ALA B N 1
ATOM 2491 C CA . ALA B 1 215 ? 15.135 -15.839 13.268 1.00 21.60 215 ALA B CA 1
ATOM 2492 C C . ALA B 1 215 ? 15.987 -15.293 12.132 1.00 23.64 215 ALA B C 1
ATOM 2493 O O . ALA B 1 215 ? 15.843 -15.706 10.987 1.00 24.21 215 ALA B O 1
ATOM 2495 N N . ARG B 1 216 ? 16.858 -14.342 12.449 1.00 24.50 216 ARG B N 1
ATOM 2496 C CA . ARG B 1 216 ? 17.717 -13.733 11.441 1.00 25.40 216 ARG B CA 1
ATOM 2497 C C . ARG B 1 216 ? 18.737 -14.738 10.893 1.00 27.91 216 ARG B C 1
ATOM 2498 O O . ARG B 1 216 ? 19.057 -14.727 9.703 1.00 21.70 216 ARG B O 1
ATOM 2506 N N . GLN B 1 217 ? 19.230 -15.615 11.761 1.00 22.49 217 GLN B N 1
ATOM 2507 C CA . GLN B 1 217 ? 20.204 -16.623 11.355 1.00 22.56 217 GLN B CA 1
ATOM 2508 C C . GLN B 1 217 ? 19.532 -17.740 10.567 1.00 22.68 217 GLN B C 1
ATOM 2509 O O . GLN B 1 217 ? 20.165 -18.415 9.756 1.00 23.97 217 GLN B O 1
ATOM 2515 N N . ARG B 1 218 ? 18.241 -17.930 10.808 1.00 23.11 218 ARG B N 1
ATOM 2516 C CA . ARG B 1 218 ? 17.470 -18.897 10.046 1.00 20.56 218 ARG B CA 1
ATOM 2517 C C . ARG B 1 218 ? 17.155 -18.334 8.662 1.00 27.51 218 ARG B C 1
ATOM 2518 O O . ARG B 1 218 ? 17.176 -19.059 7.667 1.00 25.58 218 ARG B O 1
ATOM 2526 N N . ILE B 1 219 ? 16.857 -17.038 8.611 1.00 22.96 219 ILE B N 1
ATOM 2527 C CA . ILE B 1 219 ? 16.686 -16.338 7.341 1.00 21.95 219 ILE B CA 1
ATOM 2528 C C . ILE B 1 219 ? 17.955 -16.467 6.506 1.00 25.93 219 ILE B C 1
ATOM 2529 O O . ILE B 1 219 ? 17.898 -16.734 5.301 1.00 24.51 219 ILE B O 1
ATOM 2534 N N . LEU B 1 220 ? 19.100 -16.282 7.160 1.00 25.89 220 LEU B N 1
ATOM 2535 C CA . LEU B 1 220 ? 20.396 -16.439 6.509 1.00 26.03 220 LEU B CA 1
ATOM 2536 C C . LEU B 1 220 ? 20.577 -17.838 5.922 1.00 24.13 220 LEU B C 1
ATOM 2537 O O . LEU B 1 220 ? 21.059 -17.986 4.800 1.00 23.25 220 LEU B O 1
ATOM 2542 N N . ALA B 1 221 ? 20.181 -18.858 6.681 1.00 26.02 221 ALA B N 1
ATOM 2543 C CA . ALA B 1 221 ? 20.290 -20.246 6.230 1.00 20.46 221 ALA B CA 1
ATOM 2544 C C . ALA B 1 221 ? 19.458 -20.496 4.971 1.00 20.65 221 ALA B C 1
ATOM 2545 O O . ALA B 1 221 ? 19.903 -21.183 4.053 1.00 26.28 221 ALA B O 1
ATOM 2547 N N . LEU B 1 222 ? 18.244 -19.948 4.946 1.00 19.23 222 LEU B N 1
ATOM 2548 C CA . LEU B 1 222 ? 17.365 -20.052 3.787 1.00 18.60 222 LEU B CA 1
ATOM 2549 C C . LEU B 1 222 ? 17.947 -19.321 2.583 1.00 22.48 222 LEU B C 1
ATOM 2550 O O . LEU B 1 222 ? 17.951 -19.844 1.470 1.00 24.87 222 LEU B O 1
ATOM 2555 N N . GLU B 1 223 ? 18.406 -18.094 2.809 1.00 20.75 223 GLU B N 1
ATOM 2556 C CA . GLU B 1 223 ? 19.000 -17.289 1.749 1.00 28.25 223 GLU B CA 1
ATOM 2557 C C . GLU B 1 223 ? 20.225 -17.992 1.179 1.00 33.32 223 GLU B C 1
ATOM 2558 O O . GLU B 1 223 ? 20.438 -17.996 -0.032 1.00 43.36 223 GLU B O 1
ATOM 2564 N N . THR B 1 224 ? 21.027 -18.581 2.063 1.00 25.55 224 THR B N 1
ATOM 2565 C CA . THR B 1 224 ? 22.231 -19.302 1.664 1.00 20.54 224 THR B CA 1
ATOM 2566 C C . THR B 1 224 ? 21.878 -20.499 0.784 1.00 30.14 224 THR B C 1
ATOM 2567 O O . THR B 1 224 ? 22.575 -20.801 -0.188 1.00 33.45 224 THR B O 1
ATOM 2571 N N . ALA B 1 225 ? 20.790 -21.176 1.133 1.00 21.37 225 ALA B N 1
ATOM 2572 C CA . ALA B 1 225 ? 20.310 -22.313 0.361 1.00 20.99 225 ALA B CA 1
ATOM 2573 C C . ALA B 1 225 ? 19.888 -21.900 -1.045 1.00 23.09 225 ALA B C 1
ATOM 2574 O O . ALA B 1 225 ? 20.182 -22.593 -2.017 1.00 24.73 225 ALA B O 1
ATOM 2576 N N . LEU B 1 226 ? 19.188 -20.772 -1.141 1.00 20.21 226 LEU B N 1
ATOM 2577 C CA . LEU B 1 226 ? 18.699 -20.270 -2.420 1.00 19.84 226 LEU B CA 1
ATOM 2578 C C . LEU B 1 226 ? 19.842 -19.831 -3.322 1.00 19.03 226 LEU B C 1
ATOM 2579 O O . LEU B 1 226 ? 19.826 -20.076 -4.528 1.00 27.81 226 LEU B O 1
ATOM 2584 N N . ARG B 1 227 ? 20.834 -19.176 -2.731 1.00 19.50 227 ARG B N 1
ATOM 2585 C CA . ARG B 1 227 ? 21.991 -18.703 -3.484 1.00 29.18 227 ARG B CA 1
ATOM 2586 C C . ARG B 1 227 ? 22.835 -19.878 -3.969 1.00 31.34 227 ARG B C 1
ATOM 2587 O O . ARG B 1 227 ? 23.363 -19.862 -5.084 1.00 27.92 227 ARG B O 1
ATOM 2595 N N . LEU B 1 228 ? 22.969 -20.895 -3.125 1.00 30.25 228 LEU B N 1
ATOM 2596 C CA . LEU B 1 228 ? 23.744 -22.075 -3.486 1.00 33.35 228 LEU B CA 1
ATOM 2597 C C . LEU B 1 228 ? 23.082 -22.864 -4.611 1.00 26.08 228 LEU B C 1
ATOM 2598 O O . LEU B 1 228 ? 23.764 -23.435 -5.460 1.00 29.90 228 LEU B O 1
ATOM 2603 N N . HIS B 1 229 ? 21.753 -22.897 -4.614 1.00 27.69 229 HIS B N 1
ATOM 2604 C CA . HIS B 1 229 ? 21.013 -23.522 -5.705 1.00 29.61 229 HIS B CA 1
ATOM 2605 C C . HIS B 1 229 ? 21.182 -22.716 -6.987 1.00 31.67 229 HIS B C 1
ATOM 2606 O O . HIS B 1 229 ? 21.306 -23.281 -8.076 1.00 27.07 229 HIS B O 1
ATOM 2613 N N . GLY B 1 230 ? 21.216 -21.393 -6.846 1.00 21.24 230 GLY B N 1
ATOM 2614 C CA . GLY B 1 230 ? 21.312 -20.508 -7.991 1.00 20.15 230 GLY B CA 1
ATOM 2615 C C . GLY B 1 230 ? 20.036 -19.750 -8.298 1.00 23.27 230 GLY B C 1
ATOM 2616 O O . GLY B 1 230 ? 19.955 -19.042 -9.301 1.00 24.12 230 GLY B O 1
ATOM 2617 N N . LEU B 1 231 ? 19.030 -19.910 -7.444 1.00 25.20 231 LEU B N 1
ATOM 2618 C CA . LEU B 1 231 ? 17.758 -19.215 -7.618 1.00 23.19 231 LEU B CA 1
ATOM 2619 C C . LEU B 1 231 ? 17.911 -17.701 -7.459 1.00 22.79 231 LEU B C 1
ATOM 2620 O O . LEU B 1 231 ? 17.150 -16.930 -8.046 1.00 20.93 231 LEU B O 1
ATOM 2625 N N . ILE B 1 232 ? 18.885 -17.282 -6.653 1.00 26.96 232 ILE B N 1
ATOM 2626 C CA . ILE B 1 232 ? 19.230 -15.866 -6.514 1.00 21.90 232 ILE B CA 1
ATOM 2627 C C . ILE B 1 232 ? 20.747 -15.718 -6.601 1.00 29.47 232 ILE B C 1
ATOM 2628 O O . ILE B 1 232 ? 21.472 -16.681 -6.356 1.00 27.26 232 ILE B O 1
ATOM 2633 N N . ASP B 1 233 ? 21.234 -14.533 -6.964 1.00 29.76 233 ASP B N 1
ATOM 2634 C CA . ASP B 1 233 ? 22.680 -14.314 -6.999 1.00 41.43 233 ASP B CA 1
ATOM 2635 C C . ASP B 1 233 ? 23.240 -14.045 -5.603 1.00 47.58 233 ASP B C 1
ATOM 2636 O O . ASP B 1 233 ? 22.513 -13.634 -4.698 1.00 48.15 233 ASP B O 1
ATOM 2641 N N . GLN C 1 60 ? 16.369 -108.805 -121.196 1.00 143.27 60 GLN C N 1
ATOM 2642 C CA . GLN C 1 60 ? 15.708 -109.725 -120.277 1.00 142.34 60 GLN C CA 1
ATOM 2643 C C . GLN C 1 60 ? 16.662 -110.142 -119.153 1.00 135.52 60 GLN C C 1
ATOM 2644 O O . GLN C 1 60 ? 16.235 -110.606 -118.099 1.00 134.98 60 GLN C O 1
ATOM 2650 N N . VAL C 1 61 ? 17.957 -110.047 -119.408 1.00 128.18 61 VAL C N 1
ATOM 2651 C CA . VAL C 1 61 ? 18.964 -110.339 -118.404 1.00 118.01 61 VAL C CA 1
ATOM 2652 C C . VAL C 1 61 ? 19.114 -109.100 -117.530 1.00 111.43 61 VAL C C 1
ATOM 2653 O O . VAL C 1 61 ? 19.314 -109.157 -116.317 1.00 109.91 61 VAL C O 1
ATOM 2657 N N . LYS C 1 62 ? 19.047 -107.980 -118.241 1.00 106.97 62 LYS C N 1
ATOM 2658 C CA . LYS C 1 62 ? 19.072 -106.591 -117.785 1.00 100.41 62 LYS C CA 1
ATOM 2659 C C . LYS C 1 62 ? 17.841 -106.001 -117.044 1.00 93.41 62 LYS C C 1
ATOM 2660 O O . LYS C 1 62 ? 18.021 -105.134 -116.189 1.00 95.30 62 LYS C O 1
ATOM 2666 N N . ASN C 1 63 ? 16.621 -106.485 -117.318 1.00 91.22 63 ASN C N 1
ATOM 2667 C CA . ASN C 1 63 ? 15.394 -105.896 -116.728 1.00 88.43 63 ASN C CA 1
ATOM 2668 C C . ASN C 1 63 ? 15.104 -106.246 -115.255 1.00 85.14 63 ASN C C 1
ATOM 2669 O O . ASN C 1 63 ? 14.489 -105.456 -114.528 1.00 86.80 63 ASN C O 1
ATOM 2674 N N . ASP C 1 64 ? 15.520 -107.437 -114.831 1.00 80.41 64 ASP C N 1
ATOM 2675 C CA . ASP C 1 64 ? 15.457 -107.858 -113.444 1.00 74.57 64 ASP C CA 1
ATOM 2676 C C . ASP C 1 64 ? 16.342 -106.960 -112.585 1.00 67.07 64 ASP C C 1
ATOM 2677 O O . ASP C 1 64 ? 16.055 -106.733 -111.404 1.00 72.12 64 ASP C O 1
ATOM 2682 N N . GLU C 1 65 ? 17.410 -106.446 -113.196 1.00 54.30 65 GLU C N 1
ATOM 2683 C CA . GLU C 1 65 ? 18.354 -105.582 -112.509 1.00 48.70 65 GLU C CA 1
ATOM 2684 C C . GLU C 1 65 ? 17.669 -104.261 -112.223 1.00 46.24 65 GLU C C 1
ATOM 2685 O O . GLU C 1 65 ? 17.976 -103.574 -111.242 1.00 40.36 65 GLU C O 1
ATOM 2691 N N . GLN C 1 66 ? 16.716 -103.929 -113.086 1.00 45.76 66 GLN C N 1
ATOM 2692 C CA . GLN C 1 66 ? 15.907 -102.736 -112.923 1.00 41.68 66 GLN C CA 1
ATOM 2693 C C . GLN C 1 66 ? 14.850 -102.983 -111.856 1.00 36.70 66 GLN C C 1
ATOM 2694 O O . GLN C 1 66 ? 14.489 -102.071 -111.115 1.00 38.40 66 GLN C O 1
ATOM 2700 N N . ASP C 1 67 ? 14.375 -104.223 -111.770 1.00 40.59 67 ASP C N 1
ATOM 2701 C CA . ASP C 1 67 ? 13.422 -104.613 -110.738 1.00 45.31 67 ASP C CA 1
ATOM 2702 C C . ASP C 1 67 ? 14.068 -104.453 -109.369 1.00 41.21 67 ASP C C 1
ATOM 2703 O O . ASP C 1 67 ? 13.448 -103.961 -108.427 1.00 40.61 67 ASP C O 1
ATOM 2708 N N . VAL C 1 68 ? 15.334 -104.855 -109.284 1.00 38.77 68 VAL C N 1
ATOM 2709 C CA . VAL C 1 68 ? 16.108 -104.752 -108.054 1.00 36.26 68 VAL C CA 1
ATOM 2710 C C . VAL C 1 68 ? 16.339 -103.309 -107.634 1.00 32.57 68 VAL C C 1
ATOM 2711 O O . VAL C 1 68 ? 16.139 -102.953 -106.474 1.00 31.84 68 VAL C O 1
ATOM 2715 N N . GLU C 1 69 ? 16.732 -102.468 -108.584 1.00 31.92 69 GLU C N 1
ATOM 2716 C CA . GLU C 1 69 ? 16.990 -101.069 -108.270 1.00 29.59 69 GLU C CA 1
ATOM 2717 C C . GLU C 1 69 ? 15.717 -100.300 -107.971 1.00 30.98 69 GLU C C 1
ATOM 2718 O O . GLU C 1 69 ? 15.707 -99.434 -107.099 1.00 29.47 69 GLU C O 1
ATOM 2724 N N . LEU C 1 70 ? 14.647 -100.619 -108.688 1.00 24.98 70 LEU C N 1
ATOM 2725 C CA . LEU C 1 70 ? 13.360 -99.984 -108.441 1.00 29.64 70 LEU C CA 1
ATOM 2726 C C . LEU C 1 70 ? 12.841 -100.293 -107.040 1.00 31.00 70 LEU C C 1
ATOM 2727 O O . LEU C 1 70 ? 12.272 -99.421 -106.379 1.00 24.17 70 LEU C O 1
ATOM 2732 N N . ALA C 1 71 ? 13.028 -101.532 -106.594 1.00 27.08 71 ALA C N 1
ATOM 2733 C CA . ALA C 1 71 ? 12.631 -101.917 -105.244 1.00 23.73 71 ALA C CA 1
ATOM 2734 C C . ALA C 1 71 ? 13.459 -101.149 -104.221 1.00 32.54 71 ALA C C 1
ATOM 2735 O O . ALA C 1 71 ? 12.943 -100.706 -103.195 1.00 29.14 71 ALA C O 1
ATOM 2737 N N . ASP C 1 72 ? 14.747 -100.995 -104.513 1.00 28.51 72 ASP C N 1
ATOM 2738 C CA . ASP C 1 72 ? 15.642 -100.216 -103.668 1.00 29.28 72 ASP C CA 1
ATOM 2739 C C . ASP C 1 72 ? 15.184 -98.760 -103.604 1.00 26.89 72 ASP C C 1
ATOM 2740 O O . ASP C 1 72 ? 15.123 -98.164 -102.522 1.00 21.42 72 ASP C O 1
ATOM 2745 N N . HIS C 1 73 ? 14.873 -98.185 -104.763 1.00 23.59 73 HIS C N 1
ATOM 2746 C CA . HIS C 1 73 ? 14.407 -96.803 -104.806 1.00 25.94 73 HIS C CA 1
ATOM 2747 C C . HIS C 1 73 ? 13.105 -96.613 -104.042 1.00 24.51 73 HIS C C 1
ATOM 2748 O O . HIS C 1 73 ? 12.959 -95.643 -103.301 1.00 26.95 73 HIS C O 1
ATOM 2755 N N . ASP C 1 74 ? 12.169 -97.540 -104.220 1.00 22.45 74 ASP C N 1
ATOM 2756 C CA . ASP C 1 74 ? 10.881 -97.470 -103.535 1.00 32.11 74 ASP C CA 1
ATOM 2757 C C . ASP C 1 74 ? 11.077 -97.426 -102.020 1.00 28.36 74 ASP C C 1
ATOM 2758 O O . ASP C 1 74 ? 10.468 -96.607 -101.333 1.00 27.31 74 ASP C O 1
ATOM 2763 N N . ALA C 1 75 ? 11.948 -98.292 -101.510 1.00 28.23 75 ALA C N 1
ATOM 2764 C CA . ALA C 1 75 ? 12.233 -98.341 -100.077 1.00 26.30 75 ALA C CA 1
ATOM 2765 C C . ALA C 1 75 ? 12.928 -97.071 -99.585 1.00 31.18 75 ALA C C 1
ATOM 2766 O O . ALA C 1 75 ? 12.629 -96.574 -98.496 1.00 21.63 75 ALA C O 1
ATOM 2768 N N . ARG C 1 76 ? 13.850 -96.546 -100.389 1.00 27.72 76 ARG C N 1
ATOM 2769 C CA . ARG C 1 76 ? 14.591 -95.345 -100.018 1.00 24.34 76 ARG C CA 1
ATOM 2770 C C . ARG C 1 76 ? 13.720 -94.088 -100.059 1.00 25.47 76 ARG C C 1
ATOM 2771 O O . ARG C 1 76 ? 13.833 -93.223 -99.190 1.00 20.16 76 ARG C O 1
ATOM 2779 N N . ILE C 1 77 ? 12.861 -93.986 -101.071 1.00 21.07 77 ILE C N 1
ATOM 2780 C CA . ILE C 1 77 ? 11.945 -92.852 -101.184 1.00 21.20 77 ILE C CA 1
ATOM 2781 C C . ILE C 1 77 ? 10.964 -92.857 -100.019 1.00 22.81 77 ILE C C 1
ATOM 2782 O O . ILE C 1 77 ? 10.707 -91.821 -99.404 1.00 21.92 77 ILE C O 1
ATOM 2787 N N . ALA C 1 78 ? 10.439 -94.036 -99.703 1.00 22.97 78 ALA C N 1
ATOM 2788 C CA . ALA C 1 78 ? 9.521 -94.191 -98.581 1.00 24.03 78 ALA C CA 1
ATOM 2789 C C . ALA C 1 78 ? 10.216 -93.823 -97.273 1.00 24.44 78 ALA C C 1
ATOM 2790 O O . ALA C 1 78 ? 9.614 -93.202 -96.395 1.00 21.79 78 ALA C O 1
ATOM 2792 N N . ALA C 1 79 ? 11.488 -94.196 -97.155 1.00 21.17 79 ALA C N 1
ATOM 2793 C CA . ALA C 1 79 ? 12.273 -93.863 -95.971 1.00 24.62 79 ALA C CA 1
ATOM 2794 C C . ALA C 1 79 ? 12.429 -92.351 -95.813 1.00 25.92 79 ALA C C 1
ATOM 2795 O O . ALA C 1 79 ? 12.297 -91.819 -94.712 1.00 20.04 79 ALA C O 1
ATOM 2797 N N . ASN C 1 80 ? 12.707 -91.662 -96.915 1.00 23.04 80 ASN C N 1
ATOM 2798 C CA . ASN C 1 80 ? 12.803 -90.209 -96.890 1.00 19.63 80 ASN C CA 1
ATOM 2799 C C . ASN C 1 80 ? 11.474 -89.547 -96.556 1.00 21.75 80 ASN C C 1
ATOM 2800 O O . ASN C 1 80 ? 11.436 -88.590 -95.789 1.00 21.91 80 ASN C O 1
ATOM 2805 N N . THR C 1 81 ? 10.388 -90.055 -97.125 1.00 20.69 81 THR C N 1
ATOM 2806 C CA . THR C 1 81 ? 9.070 -89.493 -96.850 1.00 21.28 81 THR C CA 1
ATOM 2807 C C . THR C 1 81 ? 8.748 -89.603 -95.362 1.00 21.30 81 THR C C 1
ATOM 2808 O O . THR C 1 81 ? 8.233 -88.655 -94.758 1.00 21.36 81 THR C O 1
ATOM 2812 N N . LYS C 1 82 ? 9.065 -90.752 -94.766 1.00 21.33 82 LYS C N 1
ATOM 2813 C CA . LYS C 1 82 ? 8.791 -90.959 -93.347 1.00 21.51 82 LYS C CA 1
ATOM 2814 C C . LYS C 1 82 ? 9.720 -90.131 -92.487 1.00 20.71 82 LYS C C 1
ATOM 2815 O O . LYS C 1 82 ? 9.331 -89.630 -91.434 1.00 30.24 82 LYS C O 1
ATOM 2821 N N . ALA C 1 83 ? 10.955 -89.992 -92.948 1.00 20.05 83 ALA C N 1
ATOM 2822 C CA . ALA C 1 83 ? 11.942 -89.211 -92.228 1.00 19.40 83 ALA C CA 1
ATOM 2823 C C . ALA C 1 83 ? 11.531 -87.750 -92.208 1.00 23.72 83 ALA C C 1
ATOM 2824 O O . ALA C 1 83 ? 11.716 -87.060 -91.203 1.00 21.05 83 ALA C O 1
ATOM 2826 N N . ILE C 1 84 ? 10.980 -87.284 -93.324 1.00 21.32 84 ILE C N 1
ATOM 2827 C CA . ILE C 1 84 ? 10.481 -85.917 -93.425 1.00 21.70 84 ILE C CA 1
ATOM 2828 C C . ILE C 1 84 ? 9.342 -85.687 -92.434 1.00 19.93 84 ILE C C 1
ATOM 2829 O O . ILE C 1 84 ? 9.294 -84.662 -91.753 1.00 19.73 84 ILE C O 1
ATOM 2834 N N . ASN C 1 85 ? 8.426 -86.647 -92.369 1.00 20.61 85 ASN C N 1
ATOM 2835 C CA . ASN C 1 85 ? 7.297 -86.578 -91.452 1.00 31.63 85 ASN C CA 1
ATOM 2836 C C . ASN C 1 85 ? 7.745 -86.541 -89.999 1.00 29.69 85 ASN C C 1
ATOM 2837 O O . ASN C 1 85 ? 7.171 -85.824 -89.182 1.00 28.11 85 ASN C O 1
ATOM 2842 N N . ILE C 1 86 ? 8.771 -87.325 -89.685 1.00 23.77 86 ILE C N 1
ATOM 2843 C CA . ILE C 1 86 ? 9.336 -87.344 -88.343 1.00 20.15 86 ILE C CA 1
ATOM 2844 C C . ILE C 1 86 ? 9.967 -85.991 -88.001 1.00 24.11 86 ILE C C 1
ATOM 2845 O O . ILE C 1 86 ? 9.776 -85.473 -86.898 1.00 24.09 86 ILE C O 1
ATOM 2850 N N . LEU C 1 87 ? 10.700 -85.414 -88.949 1.00 21.46 87 LEU C N 1
ATOM 2851 C CA . LEU C 1 87 ? 11.279 -84.083 -88.766 1.00 21.47 87 LEU C CA 1
ATOM 2852 C C . LEU C 1 87 ? 10.209 -83.021 -88.544 1.00 18.70 87 LEU C C 1
ATOM 2853 O O . LEU C 1 87 ? 10.374 -82.138 -87.704 1.00 24.40 87 LEU C O 1
ATOM 2858 N N . GLU C 1 88 ? 9.123 -83.109 -89.308 1.00 27.13 88 GLU C N 1
ATOM 2859 C CA . GLU C 1 88 ? 8.002 -82.176 -89.187 1.00 25.64 88 GLU C CA 1
ATOM 2860 C C . GLU C 1 88 ? 7.434 -82.189 -87.776 1.00 24.65 88 GLU C C 1
ATOM 2861 O O . GLU C 1 88 ? 7.087 -81.141 -87.226 1.00 22.29 88 GLU C O 1
ATOM 2867 N N . VAL C 1 89 ? 7.315 -83.380 -87.201 1.00 25.16 89 VAL C N 1
ATOM 2868 C CA . VAL C 1 89 ? 6.786 -83.500 -85.852 1.00 28.16 89 VAL C CA 1
ATOM 2869 C C . VAL C 1 89 ? 7.742 -82.839 -84.861 1.00 25.04 89 VAL C C 1
ATOM 2870 O O . VAL C 1 89 ? 7.326 -82.045 -84.016 1.00 26.89 89 VAL C O 1
ATOM 2874 N N . ARG C 1 90 ? 9.027 -83.157 -84.983 1.00 20.59 90 ARG C N 1
ATOM 2875 C CA . ARG C 1 90 ? 10.049 -82.563 -84.127 1.00 21.07 90 ARG C CA 1
ATOM 2876 C C . ARG C 1 90 ? 10.086 -81.040 -84.242 1.00 20.44 90 ARG C C 1
ATOM 2877 O O . ARG C 1 90 ? 10.214 -80.329 -83.241 1.00 21.95 90 ARG C O 1
ATOM 2885 N N . LEU C 1 91 ? 9.980 -80.548 -85.469 1.00 18.25 91 LEU C N 1
ATOM 2886 C CA . LEU C 1 91 ? 10.026 -79.117 -85.731 1.00 19.23 91 LEU C CA 1
ATOM 2887 C C . LEU C 1 91 ? 8.804 -78.416 -85.151 1.00 28.38 91 LEU C C 1
ATOM 2888 O O . LEU C 1 91 ? 8.908 -77.320 -84.604 1.00 29.39 91 LEU C O 1
ATOM 2893 N N . THR C 1 92 ? 7.646 -79.053 -85.283 1.00 26.36 92 THR C N 1
ATOM 2894 C CA . THR C 1 92 ? 6.409 -78.529 -84.715 1.00 25.83 92 THR C CA 1
ATOM 2895 C C . THR C 1 92 ? 6.518 -78.418 -83.196 1.00 31.93 92 THR C C 1
ATOM 2896 O O . THR C 1 92 ? 6.083 -77.430 -82.601 1.00 31.39 92 THR C O 1
ATOM 2900 N N . THR C 1 93 ? 7.104 -79.437 -82.575 1.00 30.69 93 THR C N 1
ATOM 2901 C CA . THR C 1 93 ? 7.323 -79.434 -81.133 1.00 23.95 93 THR C CA 1
ATOM 2902 C C . THR C 1 93 ? 8.263 -78.297 -80.733 1.00 24.72 93 THR C C 1
ATOM 2903 O O . THR C 1 93 ? 8.018 -77.594 -79.750 1.00 30.40 93 THR C O 1
ATOM 2907 N N . ALA C 1 94 ? 9.336 -78.119 -81.498 1.00 20.25 94 ALA C N 1
ATOM 2908 C CA . ALA C 1 94 ? 10.297 -77.050 -81.238 1.00 22.48 94 ALA C CA 1
ATOM 2909 C C . ALA C 1 94 ? 9.666 -75.667 -81.405 1.00 22.34 94 ALA C C 1
ATOM 2910 O O . ALA C 1 94 ? 9.859 -74.785 -80.566 1.00 22.60 94 ALA C O 1
ATOM 2912 N N . GLU C 1 95 ? 8.919 -75.481 -82.490 1.00 24.41 95 GLU C N 1
ATOM 2913 C CA . GLU C 1 95 ? 8.237 -74.210 -82.743 1.00 25.94 95 GLU C CA 1
ATOM 2914 C C . GLU C 1 95 ? 7.289 -73.860 -81.605 1.00 29.13 95 GLU C C 1
ATOM 2915 O O . GLU C 1 95 ? 7.211 -72.707 -81.182 1.00 28.87 95 GLU C O 1
ATOM 2921 N N . GLY C 1 96 ? 6.566 -74.864 -81.119 1.00 24.54 96 GLY C N 1
ATOM 2922 C CA . GLY C 1 96 ? 5.664 -74.682 -80.000 1.00 19.87 96 GLY C CA 1
ATOM 2923 C C . GLY C 1 96 ? 6.389 -74.251 -78.740 1.00 26.37 96 GLY C C 1
ATOM 2924 O O . GLY C 1 96 ? 5.910 -73.389 -78.005 1.00 23.78 96 GLY C O 1
ATOM 2925 N N . LYS C 1 97 ? 7.547 -74.849 -78.483 1.00 20.10 97 LYS C N 1
ATOM 2926 C CA . LYS C 1 97 ? 8.320 -74.494 -77.298 1.00 19.90 97 LYS C CA 1
ATOM 2927 C C . LYS C 1 97 ? 8.890 -73.084 -77.412 1.00 22.15 97 LYS C C 1
ATOM 2928 O O . LYS C 1 97 ? 8.985 -72.365 -76.416 1.00 17.53 97 LYS C O 1
ATOM 2934 N N . ILE C 1 98 ? 9.238 -72.683 -78.631 1.00 20.67 98 ILE C N 1
ATOM 2935 C CA . ILE C 1 98 ? 9.767 -71.341 -78.869 1.00 18.46 98 ILE C CA 1
ATOM 2936 C C . ILE C 1 98 ? 8.730 -70.274 -78.535 1.00 17.75 98 ILE C C 1
ATOM 2937 O O . ILE C 1 98 ? 9.053 -69.255 -77.916 1.00 18.25 98 ILE C O 1
ATOM 2942 N N . VAL C 1 99 ? 7.484 -70.523 -78.925 1.00 18.48 99 VAL C N 1
ATOM 2943 C CA . VAL C 1 99 ? 6.384 -69.610 -78.618 1.00 19.18 99 VAL C CA 1
ATOM 2944 C C . VAL C 1 99 ? 6.216 -69.435 -77.111 1.00 27.83 99 VAL C C 1
ATOM 2945 O O . VAL C 1 99 ? 6.062 -68.317 -76.621 1.00 23.66 99 VAL C O 1
ATOM 2949 N N . VAL C 1 100 ? 6.260 -70.540 -76.374 1.00 23.62 100 VAL C N 1
ATOM 2950 C CA . VAL C 1 100 ? 6.102 -70.479 -74.924 1.00 21.26 100 VAL C CA 1
ATOM 2951 C C . VAL C 1 100 ? 7.307 -69.783 -74.289 1.00 26.48 100 VAL C C 1
ATOM 2952 O O . VAL C 1 100 ? 7.162 -69.008 -73.343 1.00 27.72 100 VAL C O 1
ATOM 2956 N N . LEU C 1 101 ? 8.496 -70.050 -74.819 1.00 24.19 101 LEU C N 1
ATOM 2957 C CA . LEU C 1 101 ? 9.698 -69.362 -74.363 1.00 20.69 101 LEU C CA 1
ATOM 2958 C C . LEU C 1 101 ? 9.577 -67.851 -74.570 1.00 23.81 101 LEU C C 1
ATOM 2959 O O . LEU C 1 101 ? 9.934 -67.069 -73.691 1.00 16.85 101 LEU C O 1
ATOM 2964 N N . ARG C 1 102 ? 9.063 -67.450 -75.731 1.00 25.37 102 ARG C N 1
ATOM 2965 C CA . ARG C 1 102 ? 8.883 -66.034 -76.053 1.00 26.05 102 ARG C CA 1
ATOM 2966 C C . ARG C 1 102 ? 7.906 -65.360 -75.090 1.00 27.81 102 ARG C C 1
ATOM 2967 O O . ARG C 1 102 ? 8.142 -64.236 -74.652 1.00 20.37 102 ARG C O 1
ATOM 2975 N N . SER C 1 103 ? 6.818 -66.047 -74.751 1.00 18.62 103 SER C N 1
ATOM 2976 C CA . SER C 1 103 ? 5.859 -65.513 -73.788 1.00 29.91 103 SER C CA 1
ATOM 2977 C C . SER C 1 103 ? 6.514 -65.318 -72.422 1.00 32.97 103 SER C C 1
ATOM 2978 O O . SER C 1 103 ? 6.285 -64.310 -71.749 1.00 29.79 103 SER C O 1
ATOM 2981 N N . ASP C 1 104 ? 7.327 -66.287 -72.013 1.00 28.93 104 ASP C N 1
ATOM 2982 C CA . ASP C 1 104 ? 8.020 -66.204 -70.732 1.00 27.60 104 ASP C CA 1
ATOM 2983 C C . ASP C 1 104 ? 9.042 -65.072 -70.716 1.00 23.87 104 ASP C C 1
ATOM 2984 O O . ASP C 1 104 ? 9.132 -64.322 -69.742 1.00 27.71 104 ASP C O 1
ATOM 2989 N N . VAL C 1 105 ? 9.800 -64.945 -71.802 1.00 18.49 105 VAL C N 1
ATOM 2990 C CA . VAL C 1 105 ? 10.840 -63.927 -71.894 1.00 16.59 105 VAL C CA 1
ATOM 2991 C C . VAL C 1 105 ? 10.218 -62.533 -71.953 1.00 28.91 105 VAL C C 1
ATOM 2992 O O . VAL C 1 105 ? 10.690 -61.605 -71.289 1.00 25.93 105 VAL C O 1
ATOM 2996 N N . ASP C 1 106 ? 9.141 -62.397 -72.723 1.00 23.96 106 ASP C N 1
ATOM 2997 C CA . ASP C 1 106 ? 8.400 -61.140 -72.786 1.00 21.04 106 ASP C CA 1
ATOM 2998 C C . ASP C 1 106 ? 7.870 -60.732 -71.412 1.00 19.88 106 ASP C C 1
ATOM 2999 O O . ASP C 1 106 ? 7.860 -59.552 -71.070 1.00 22.54 106 ASP C O 1
ATOM 3004 N N . TYR C 1 107 ? 7.417 -61.711 -70.637 1.00 21.12 107 TYR C N 1
ATOM 3005 C CA . TYR C 1 107 ? 6.991 -61.466 -69.263 1.00 21.36 107 TYR C CA 1
ATOM 3006 C C . TYR C 1 107 ? 8.163 -60.973 -68.419 1.00 22.91 107 TYR C C 1
ATOM 3007 O O . TYR C 1 107 ? 8.046 -59.985 -67.693 1.00 25.34 107 TYR C O 1
ATOM 3016 N N . LEU C 1 108 ? 9.296 -61.661 -68.529 1.00 19.68 108 LEU C N 1
ATOM 3017 C CA . LEU C 1 108 ? 10.494 -61.305 -67.772 1.00 16.67 108 LEU C CA 1
ATOM 3018 C C . LEU C 1 108 ? 11.033 -59.931 -68.149 1.00 16.69 108 LEU C C 1
ATOM 3019 O O . LEU C 1 108 ? 11.457 -59.164 -67.282 1.00 17.57 108 LEU C O 1
ATOM 3024 N N . LEU C 1 109 ? 11.007 -59.617 -69.440 1.00 16.91 109 LEU C N 1
ATOM 3025 C CA . LEU C 1 109 ? 11.496 -58.326 -69.912 1.00 21.20 109 LEU C CA 1
ATOM 3026 C C . LEU C 1 109 ? 10.710 -57.187 -69.271 1.00 19.74 109 LEU C C 1
ATOM 3027 O O . LEU C 1 109 ? 11.285 -56.178 -68.874 1.00 17.96 109 LEU C O 1
ATOM 3032 N N . ASP C 1 110 ? 9.395 -57.355 -69.176 1.00 18.79 110 ASP C N 1
ATOM 3033 C CA . ASP C 1 110 ? 8.545 -56.380 -68.508 1.00 24.67 110 ASP C CA 1
ATOM 3034 C C . ASP C 1 110 ? 8.791 -56.353 -66.999 1.00 26.39 110 ASP C C 1
ATOM 3035 O O . ASP C 1 110 ? 8.740 -55.292 -66.372 1.00 18.60 110 ASP C O 1
ATOM 3040 N N . GLU C 1 111 ? 9.039 -57.524 -66.418 1.00 21.66 111 GLU C N 1
ATOM 3041 C CA . GLU C 1 111 ? 9.270 -57.627 -64.977 1.00 26.61 111 GLU C CA 1
ATOM 3042 C C . GLU C 1 111 ? 10.514 -56.881 -64.506 1.00 26.54 111 GLU C C 1
ATOM 3043 O O . GLU C 1 111 ? 10.461 -56.177 -63.497 1.00 28.12 111 GLU C O 1
ATOM 3049 N N . VAL C 1 112 ? 11.626 -57.031 -65.221 1.00 17.44 112 VAL C N 1
ATOM 3050 C CA . VAL C 1 112 ? 12.858 -56.365 -64.813 1.00 21.98 112 VAL C CA 1
ATOM 3051 C C . VAL C 1 112 ? 12.725 -54.845 -64.934 1.00 25.06 112 VAL C C 1
ATOM 3052 O O . VAL C 1 112 ? 13.314 -54.110 -64.149 1.00 29.50 112 VAL C O 1
ATOM 3056 N N . ILE C 1 113 ? 11.956 -54.377 -65.913 1.00 20.13 113 ILE C N 1
ATOM 3057 C CA . ILE C 1 113 ? 11.677 -52.950 -66.041 1.00 23.63 113 ILE C CA 1
ATOM 3058 C C . ILE C 1 113 ? 10.946 -52.438 -64.798 1.00 25.41 113 ILE C C 1
ATOM 3059 O O . ILE C 1 113 ? 11.273 -51.378 -64.264 1.00 18.25 113 ILE C O 1
ATOM 3064 N N . ASP C 1 114 ? 9.966 -53.205 -64.330 1.00 22.66 114 ASP C N 1
ATOM 3065 C CA . ASP C 1 114 ? 9.227 -52.836 -63.128 1.00 24.65 114 ASP C CA 1
ATOM 3066 C C . ASP C 1 114 ? 10.110 -52.910 -61.885 1.00 18.83 114 ASP C C 1
ATOM 3067 O O . ASP C 1 114 ? 10.067 -52.028 -61.032 1.00 19.65 114 ASP C O 1
ATOM 3072 N N . ILE C 1 115 ? 10.923 -53.957 -61.799 1.00 17.27 115 ILE C N 1
ATOM 3073 C CA . ILE C 1 115 ? 11.825 -54.136 -60.665 1.00 29.10 115 ILE C CA 1
ATOM 3074 C C . ILE C 1 115 ? 12.865 -53.016 -60.578 1.00 24.62 115 ILE C C 1
ATOM 3075 O O . ILE C 1 115 ? 13.123 -52.484 -59.496 1.00 18.19 115 ILE C O 1
ATOM 3080 N N . GLN C 1 116 ? 13.458 -52.654 -61.713 1.00 17.07 116 GLN C N 1
ATOM 3081 C CA . GLN C 1 116 ? 14.467 -51.595 -61.721 1.00 22.77 116 GLN C CA 1
ATOM 3082 C C . GLN C 1 116 ? 13.880 -50.227 -61.365 1.00 18.39 116 GLN C C 1
ATOM 3083 O O . GLN C 1 116 ? 14.562 -49.390 -60.779 1.00 17.88 116 GLN C O 1
ATOM 3089 N N . ALA C 1 117 ? 12.625 -49.993 -61.735 1.00 18.21 117 ALA C N 1
ATOM 3090 C CA . ALA C 1 117 ? 11.944 -48.762 -61.347 1.00 21.87 117 ALA C CA 1
ATOM 3091 C C . ALA C 1 117 ? 11.700 -48.773 -59.843 1.00 18.57 117 ALA C C 1
ATOM 3092 O O . ALA C 1 117 ? 11.842 -47.757 -59.167 1.00 18.61 117 ALA C O 1
ATOM 3094 N N . HIS C 1 118 ? 11.333 -49.941 -59.331 1.00 20.92 118 HIS C N 1
ATOM 3095 C CA . HIS C 1 118 ? 11.091 -50.114 -57.909 1.00 24.09 118 HIS C CA 1
ATOM 3096 C C . HIS C 1 118 ? 12.370 -49.874 -57.105 1.00 23.89 118 HIS C C 1
ATOM 3097 O O . HIS C 1 118 ? 12.336 -49.249 -56.046 1.00 23.33 118 HIS C O 1
ATOM 3104 N N . LEU C 1 119 ? 13.499 -50.356 -57.617 1.00 17.37 119 LEU C N 1
ATOM 3105 C CA . LEU C 1 119 ? 14.775 -50.221 -56.913 1.00 17.33 119 LEU C CA 1
ATOM 3106 C C . LEU C 1 119 ? 15.255 -48.770 -56.819 1.00 26.47 119 LEU C C 1
ATOM 3107 O O . LEU C 1 119 ? 15.930 -48.394 -55.856 1.00 25.53 119 LEU C O 1
ATOM 3112 N N . VAL C 1 120 ? 14.913 -47.963 -57.819 1.00 19.39 120 VAL C N 1
ATOM 3113 C CA . VAL C 1 120 ? 15.206 -46.535 -57.788 1.00 18.49 120 VAL C CA 1
ATOM 3114 C C . VAL C 1 120 ? 14.404 -45.885 -56.669 1.00 25.24 120 VAL C C 1
ATOM 3115 O O . VAL C 1 120 ? 14.917 -45.059 -55.918 1.00 21.42 120 VAL C O 1
ATOM 3119 N N . THR C 1 121 ? 13.137 -46.274 -56.566 1.00 22.90 121 THR C N 1
ATOM 3120 C CA . THR C 1 121 ? 12.266 -45.787 -55.508 1.00 21.49 121 THR C CA 1
ATOM 3121 C C . THR C 1 121 ? 12.793 -46.177 -54.127 1.00 24.75 121 THR C C 1
ATOM 3122 O O . THR C 1 121 ? 12.780 -45.369 -53.197 1.00 22.73 121 THR C O 1
ATOM 3126 N N . VAL C 1 122 ? 13.255 -47.416 -53.999 1.00 18.01 122 VAL C N 1
ATOM 3127 C CA . VAL C 1 122 ? 13.811 -47.911 -52.740 1.00 17.91 122 VAL C CA 1
ATOM 3128 C C . VAL C 1 122 ? 15.041 -47.121 -52.293 1.00 23.20 122 VAL C C 1
ATOM 3129 O O . VAL C 1 122 ? 15.162 -46.761 -51.120 1.00 21.43 122 VAL C O 1
ATOM 3133 N N . ASP C 1 123 ? 15.954 -46.855 -53.222 1.00 18.17 123 ASP C N 1
ATOM 3134 C CA . ASP C 1 123 ? 17.146 -46.067 -52.909 1.00 19.95 123 ASP C CA 1
ATOM 3135 C C . ASP C 1 123 ? 16.788 -44.659 -52.454 1.00 18.87 123 ASP C C 1
ATOM 3136 O O . ASP C 1 123 ? 17.415 -44.115 -51.548 1.00 26.10 123 ASP C O 1
ATOM 3141 N N . GLN C 1 124 ? 15.776 -44.075 -53.087 1.00 20.58 124 GLN C N 1
ATOM 3142 C CA . GLN C 1 124 ? 15.305 -42.745 -52.714 1.00 23.48 124 GLN C CA 1
ATOM 3143 C C . GLN C 1 124 ? 14.723 -42.758 -51.303 1.00 24.51 124 GLN C C 1
ATOM 3144 O O . GLN C 1 124 ? 14.951 -41.835 -50.517 1.00 23.82 124 GLN C O 1
ATOM 3150 N N . ARG C 1 125 ? 13.971 -43.808 -50.988 1.00 18.90 125 ARG C N 1
ATOM 3151 C CA . ARG C 1 125 ? 13.372 -43.947 -49.667 1.00 24.56 125 ARG C CA 1
ATOM 3152 C C . ARG C 1 125 ? 14.438 -44.201 -48.608 1.00 18.90 125 ARG C C 1
ATOM 3153 O O . ARG C 1 125 ? 14.335 -43.707 -47.487 1.00 24.10 125 ARG C O 1
ATOM 3161 N N . LEU C 1 126 ? 15.457 -44.979 -48.960 1.00 18.82 126 LEU C N 1
ATOM 3162 C CA . LEU C 1 126 ? 16.580 -45.199 -48.057 1.00 18.97 126 LEU C CA 1
ATOM 3163 C C . LEU C 1 126 ? 17.294 -43.879 -47.793 1.00 23.04 126 LEU C C 1
ATOM 3164 O O . LEU C 1 126 ? 17.626 -43.565 -46.652 1.00 25.44 126 LEU C O 1
ATOM 3169 N N . ASP C 1 127 ? 17.514 -43.104 -48.851 1.00 23.66 127 ASP C N 1
ATOM 3170 C CA . ASP C 1 127 ? 18.103 -41.776 -48.713 1.00 26.43 127 ASP C CA 1
ATOM 3171 C C . ASP C 1 127 ? 17.286 -40.924 -47.747 1.00 21.66 127 ASP C C 1
ATOM 3172 O O . ASP C 1 127 ? 17.843 -40.208 -46.920 1.00 22.82 127 ASP C O 1
ATOM 3177 N N . GLY C 1 128 ? 15.965 -41.012 -47.858 1.00 19.87 128 GLY C N 1
ATOM 3178 C CA . GLY C 1 128 ? 15.073 -40.233 -47.021 1.00 20.03 128 GLY C CA 1
ATOM 3179 C C . GLY C 1 128 ? 15.185 -40.552 -45.541 1.00 20.50 128 GLY C C 1
ATOM 3180 O O . GLY C 1 128 ? 15.250 -39.643 -44.716 1.00 25.08 128 GLY C O 1
ATOM 3181 N N . VAL C 1 129 ? 15.191 -41.835 -45.192 1.00 19.77 129 VAL C N 1
ATOM 3182 C CA . VAL C 1 129 ? 15.253 -42.219 -43.784 1.00 28.26 129 VAL C CA 1
ATOM 3183 C C . VAL C 1 129 ? 16.648 -42.015 -43.201 1.00 27.74 129 VAL C C 1
ATOM 3184 O O . VAL C 1 129 ? 16.789 -41.628 -42.044 1.00 27.44 129 VAL C O 1
ATOM 3188 N N . GLU C 1 130 ? 17.677 -42.265 -44.004 1.00 28.24 130 GLU C N 1
ATOM 3189 C CA . GLU C 1 130 ? 19.049 -42.055 -43.561 1.00 23.98 130 GLU C CA 1
ATOM 3190 C C . GLU C 1 130 ? 19.254 -40.580 -43.228 1.00 23.97 130 GLU C C 1
ATOM 3191 O O . GLU C 1 130 ? 19.890 -40.239 -42.233 1.00 23.06 130 GLU C O 1
ATOM 3197 N N . SER C 1 131 ? 18.677 -39.713 -44.054 1.00 21.08 131 SER C N 1
ATOM 3198 C CA . SER C 1 131 ? 18.737 -38.275 -43.838 1.00 32.88 131 SER C CA 1
ATOM 3199 C C . SER C 1 131 ? 17.984 -37.866 -42.572 1.00 31.35 131 SER C C 1
ATOM 3200 O O . SER C 1 131 ? 18.477 -37.057 -41.785 1.00 32.28 131 SER C O 1
ATOM 3203 N N . ASP C 1 132 ? 16.790 -38.424 -42.385 1.00 25.42 132 ASP C N 1
ATOM 3204 C CA . ASP C 1 132 ? 15.974 -38.120 -41.211 1.00 26.63 132 ASP C CA 1
ATOM 3205 C C . ASP C 1 132 ? 16.599 -38.643 -39.922 1.00 27.70 132 ASP C C 1
ATOM 3206 O O . ASP C 1 132 ? 16.577 -37.965 -38.896 1.00 25.60 132 ASP C O 1
ATOM 3211 N N . VAL C 1 133 ? 17.162 -39.844 -39.981 1.00 25.85 133 VAL C N 1
ATOM 3212 C CA . VAL C 1 133 ? 17.840 -40.424 -38.828 1.00 26.54 133 VAL C CA 1
ATOM 3213 C C . VAL C 1 133 ? 19.040 -39.568 -38.440 1.00 27.03 133 VAL C C 1
ATOM 3214 O O . VAL C 1 133 ? 19.286 -39.316 -37.259 1.00 23.94 133 VAL C O 1
ATOM 3218 N N . SER C 1 134 ? 19.777 -39.119 -39.449 1.00 25.47 134 SER C N 1
ATOM 3219 C CA . SER C 1 134 ? 20.924 -38.251 -39.237 1.00 27.05 134 SER C CA 1
ATOM 3220 C C . SER C 1 134 ? 20.526 -36.947 -38.547 1.00 25.95 134 SER C C 1
ATOM 3221 O O . SER C 1 134 ? 21.221 -36.479 -37.649 1.00 24.92 134 SER C O 1
ATOM 3224 N N . ASP C 1 135 ? 19.412 -36.360 -38.975 1.00 23.09 135 ASP C N 1
ATOM 3225 C CA . ASP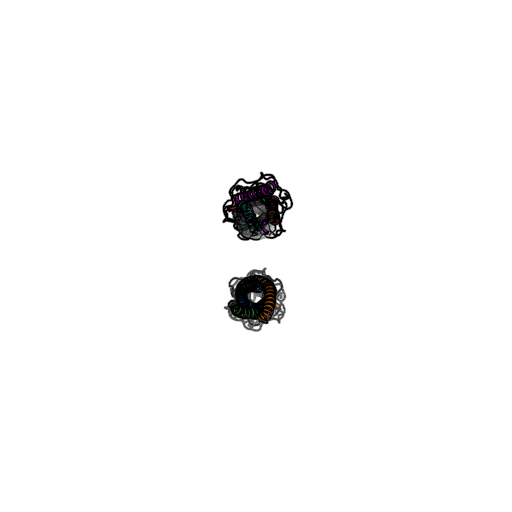 C 1 135 ? 18.937 -35.105 -38.395 1.00 26.98 135 ASP C CA 1
ATOM 3226 C C . ASP C 1 135 ? 18.516 -35.279 -36.939 1.00 29.82 135 ASP C C 1
ATOM 3227 O O . ASP C 1 135 ? 18.837 -34.451 -36.087 1.00 28.02 135 ASP C O 1
ATOM 3232 N N . ILE C 1 136 ? 17.793 -36.359 -36.663 1.00 29.91 136 ILE C N 1
ATOM 3233 C CA . ILE C 1 136 ? 17.355 -36.663 -35.305 1.00 28.24 136 ILE C CA 1
ATOM 3234 C C . ILE C 1 136 ? 18.543 -36.865 -34.373 1.00 23.68 136 ILE C C 1
ATOM 3235 O O . ILE C 1 136 ? 18.570 -36.322 -33.270 1.00 24.12 136 ILE C O 1
ATOM 3240 N N . LYS C 1 137 ? 19.532 -37.626 -34.838 1.00 27.60 137 LYS C N 1
ATOM 3241 C CA . LYS C 1 137 ? 20.718 -37.949 -34.043 1.00 33.49 137 LYS C CA 1
ATOM 3242 C C . LYS C 1 137 ? 21.420 -36.726 -33.457 1.00 33.38 137 LYS C C 1
ATOM 3243 O O . LYS C 1 137 ? 21.861 -36.749 -32.309 1.00 38.20 137 LYS C O 1
ATOM 3249 N N . SER C 1 138 ? 21.533 -35.663 -34.243 1.00 29.09 138 SER C N 1
ATOM 3250 C CA . SER C 1 138 ? 22.214 -34.463 -33.770 1.00 33.85 138 SER C CA 1
ATOM 3251 C C . SER C 1 138 ? 21.303 -33.561 -32.943 1.00 37.70 138 SER C C 1
ATOM 3252 O O . SER C 1 138 ? 21.778 -32.747 -32.152 1.00 45.81 138 SER C O 1
ATOM 3255 N N . ASP C 1 139 ? 19.995 -33.702 -33.130 1.00 34.60 139 ASP C N 1
ATOM 3256 C CA . ASP C 1 139 ? 19.048 -32.799 -32.488 1.00 27.63 139 ASP C CA 1
ATOM 3257 C C . ASP C 1 139 ? 18.431 -33.291 -31.172 1.00 32.16 139 ASP C C 1
ATOM 3258 O O . ASP C 1 139 ? 17.837 -32.500 -30.438 1.00 28.55 139 ASP C O 1
ATOM 3263 N N . TYR C 1 140 ? 18.601 -34.568 -30.841 1.00 23.14 140 TYR C N 1
ATOM 3264 C CA . TYR C 1 140 ? 17.808 -35.153 -29.758 1.00 24.81 140 TYR C CA 1
ATOM 3265 C C . TYR C 1 140 ? 18.514 -35.129 -28.406 1.00 22.25 140 TYR C C 1
ATOM 3266 O O . TYR C 1 140 ? 19.740 -35.233 -28.323 1.00 24.99 140 TYR C O 1
ATOM 3275 N N . VAL C 1 141 ? 17.724 -34.968 -27.349 1.00 26.77 141 VAL C N 1
ATOM 3276 C CA . VAL C 1 141 ? 18.244 -35.002 -25.987 1.00 26.53 141 VAL C CA 1
ATOM 3277 C C . VAL C 1 141 ? 18.470 -36.443 -25.562 1.00 29.73 141 VAL C C 1
ATOM 3278 O O . VAL C 1 141 ? 17.539 -37.249 -25.545 1.00 25.92 141 VAL C O 1
ATOM 3282 N N . SER C 1 142 ? 19.716 -36.752 -25.216 1.00 21.87 142 SER C N 1
ATOM 3283 C CA . SER C 1 142 ? 20.128 -38.108 -24.897 1.00 22.20 142 SER C CA 1
ATOM 3284 C C . SER C 1 142 ? 20.095 -38.401 -23.401 1.00 21.85 142 SER C C 1
ATOM 3285 O O . SER C 1 142 ? 20.440 -37.553 -22.581 1.00 21.58 142 SER C O 1
ATOM 3288 N N . LYS C 1 143 ? 19.686 -39.617 -23.055 1.00 21.93 143 LYS C N 1
ATOM 3289 C CA . LYS C 1 143 ? 19.663 -40.042 -21.664 1.00 21.71 143 LYS C CA 1
ATOM 3290 C C . LYS C 1 143 ? 21.021 -40.536 -21.170 1.00 22.23 143 LYS C C 1
ATOM 3291 O O . LYS C 1 143 ? 21.242 -40.617 -19.965 1.00 28.24 143 LYS C O 1
ATOM 3297 N N . THR C 1 144 ? 21.906 -40.931 -22.081 1.00 22.89 144 THR C N 1
ATOM 3298 C CA . THR C 1 144 ? 23.209 -41.447 -21.652 1.00 31.11 144 THR C CA 1
ATOM 3299 C C . THR C 1 144 ? 24.440 -40.533 -21.767 1.00 30.81 144 THR C C 1
ATOM 3300 O O . THR C 1 144 ? 25.496 -40.876 -21.240 1.00 31.17 144 THR C O 1
ATOM 3304 N N . VAL C 1 145 ? 24.323 -39.375 -22.410 1.00 27.72 145 VAL C N 1
ATOM 3305 C CA . VAL C 1 145 ? 25.492 -38.502 -22.554 1.00 29.86 145 VAL C CA 1
ATOM 3306 C C . VAL C 1 145 ? 25.765 -37.812 -21.215 1.00 26.59 145 VAL C C 1
ATOM 3307 O O . VAL C 1 145 ? 24.829 -37.444 -20.505 1.00 25.62 145 VAL C O 1
ATOM 3311 N N . THR C 1 146 ? 27.036 -37.711 -20.832 1.00 24.32 146 THR C N 1
ATOM 3312 C CA . THR C 1 146 ? 27.380 -37.126 -19.536 1.00 30.01 146 THR C CA 1
ATOM 3313 C C . THR C 1 146 ? 27.550 -35.607 -19.510 1.00 33.38 146 THR C C 1
ATOM 3314 O O . THR C 1 146 ? 27.409 -34.977 -18.458 1.00 33.04 146 THR C O 1
ATOM 3318 N N . GLU C 1 147 ? 27.824 -35.013 -20.664 1.00 33.69 147 GLU C N 1
ATOM 3319 C CA . GLU C 1 147 ? 28.073 -33.578 -20.717 1.00 35.01 147 GLU C CA 1
ATOM 3320 C C . GLU C 1 147 ? 26.791 -32.775 -20.922 1.00 37.28 147 GLU C C 1
ATOM 3321 O O . GLU C 1 147 ? 25.869 -33.210 -21.617 1.00 33.32 147 GLU C O 1
ATOM 3327 N N . SER C 1 148 ? 26.750 -31.602 -20.296 1.00 35.32 148 SER C N 1
ATOM 3328 C CA . SER C 1 148 ? 25.534 -30.800 -20.182 1.00 30.48 148 SER C CA 1
ATOM 3329 C C . SER C 1 148 ? 24.821 -30.568 -21.509 1.00 27.31 148 SER C C 1
ATOM 3330 O O . SER C 1 148 ? 25.436 -30.261 -22.527 1.00 28.00 148 SER C O 1
ATOM 3333 N N . GLN C 1 149 ? 23.504 -30.719 -21.469 1.00 30.06 149 GLN C N 1
ATOM 3334 C CA . GLN C 1 149 ? 22.665 -30.544 -22.640 1.00 28.88 149 GLN C CA 1
ATOM 3335 C C . GLN C 1 149 ? 21.795 -29.313 -22.461 1.00 27.20 149 GLN C C 1
ATOM 3336 O O . GLN C 1 149 ? 21.278 -29.054 -21.372 1.00 22.16 149 GLN C O 1
ATOM 3342 N N . SER C 1 150 ? 21.635 -28.562 -23.543 1.00 25.34 150 SER C N 1
ATOM 3343 C CA . SER C 1 150 ? 20.915 -27.299 -23.510 1.00 31.26 150 SER C CA 1
ATOM 3344 C C . SER C 1 150 ? 19.710 -27.329 -24.438 1.00 31.21 150 SER C C 1
ATOM 3345 O O . SER C 1 150 ? 19.812 -27.755 -25.589 1.00 31.32 150 SER C O 1
ATOM 3348 N N . LEU C 1 151 ? 18.571 -26.876 -23.928 1.00 24.67 151 LEU C N 1
ATOM 3349 C CA . LEU C 1 151 ? 17.363 -26.730 -24.729 1.00 22.85 151 LEU C CA 1
ATOM 3350 C C . LEU C 1 151 ? 17.220 -25.287 -25.208 1.00 30.72 151 LEU C C 1
ATOM 3351 O O . LEU C 1 151 ? 17.549 -24.352 -24.476 1.00 26.34 151 LEU C O 1
ATOM 3356 N N . ALA C 1 152 ? 16.710 -25.100 -26.420 1.00 20.72 152 ALA C N 1
ATOM 3357 C CA . ALA C 1 152 ? 16.443 -23.759 -26.931 1.00 21.27 152 ALA C CA 1
ATOM 3358 C C . ALA C 1 152 ? 15.033 -23.322 -26.556 1.00 22.70 152 ALA C C 1
ATOM 3359 O O . ALA C 1 152 ? 14.588 -22.237 -26.924 1.00 25.08 152 ALA C O 1
ATOM 3361 N N . SER C 1 153 ? 14.357 -24.170 -25.789 1.00 22.48 153 SER C N 1
ATOM 3362 C CA . SER C 1 153 ? 12.964 -23.968 -25.413 1.00 23.96 153 SER C CA 1
ATOM 3363 C C . SER C 1 153 ? 12.783 -23.999 -23.906 1.00 25.52 153 SER C C 1
ATOM 3364 O O . SER C 1 153 ? 13.661 -24.467 -23.182 1.00 25.46 153 SER C O 1
ATOM 3367 N N . PRO C 1 154 ? 11.640 -23.495 -23.421 1.00 20.14 154 PRO C N 1
ATOM 3368 C CA . PRO C 1 154 ? 11.300 -23.797 -22.029 1.00 20.10 154 PRO C CA 1
ATOM 3369 C C . PRO C 1 154 ? 10.967 -25.273 -21.879 1.00 18.17 154 PRO C C 1
ATOM 3370 O O . PRO C 1 154 ? 10.875 -25.978 -22.879 1.00 20.49 154 PRO C O 1
ATOM 3374 N N . LEU C 1 155 ? 10.768 -25.733 -20.652 1.00 20.07 155 LEU C N 1
ATOM 3375 C CA . LEU C 1 155 ? 10.471 -27.139 -20.426 1.00 17.69 155 LEU C CA 1
ATOM 3376 C C . LEU C 1 155 ? 9.369 -27.287 -19.384 1.00 19.41 155 LEU C C 1
ATOM 3377 O O . LEU C 1 155 ? 9.342 -26.565 -18.385 1.00 17.18 155 LEU C O 1
ATOM 3382 N N . ASP C 1 156 ? 8.462 -28.225 -19.629 1.00 17.37 156 ASP C N 1
ATOM 3383 C CA . ASP C 1 156 ? 7.411 -28.558 -18.681 1.00 23.64 156 ASP C CA 1
ATOM 3384 C C . ASP C 1 156 ? 7.437 -30.059 -18.427 1.00 22.76 156 ASP C C 1
ATOM 3385 O O . ASP C 1 156 ? 7.578 -30.843 -19.363 1.00 17.43 156 ASP C O 1
ATOM 3390 N N . VAL C 1 157 ? 7.309 -30.464 -17.168 1.00 17.00 157 VAL C N 1
ATOM 3391 C CA . VAL C 1 157 ? 7.306 -31.888 -16.843 1.00 22.04 157 VAL C CA 1
ATOM 3392 C C . VAL C 1 157 ? 6.157 -32.253 -15.921 1.00 18.74 157 VAL C C 1
ATOM 3393 O O . VAL C 1 157 ? 5.482 -31.381 -15.366 1.00 19.26 157 VAL C O 1
ATOM 3397 N N . LYS C 1 158 ? 5.955 -33.554 -15.749 1.00 17.20 158 LYS C N 1
ATOM 3398 C CA . LYS C 1 158 ? 4.907 -34.051 -14.880 1.00 19.83 158 LYS C CA 1
ATOM 3399 C C . LYS C 1 158 ? 5.444 -34.301 -13.471 1.00 21.59 158 LYS C C 1
ATOM 3400 O O . LYS C 1 158 ? 6.393 -35.058 -13.274 1.00 25.85 158 LYS C O 1
ATOM 3406 N N . THR C 1 159 ? 4.850 -33.592 -12.520 1.00 17.76 159 THR C N 1
ATOM 3407 C CA . THR C 1 159 ? 4.967 -33.797 -11.075 1.00 16.90 159 THR C CA 1
ATOM 3408 C C . THR C 1 159 ? 6.277 -33.410 -10.387 1.00 20.68 159 THR C C 1
ATOM 3409 O O . THR C 1 159 ? 6.235 -32.842 -9.291 1.00 22.29 159 THR C O 1
ATOM 3413 N N . SER C 1 160 ? 7.422 -33.573 -11.044 1.00 19.76 160 SER C N 1
ATOM 3414 C CA . SER C 1 160 ? 8.676 -33.256 -10.350 1.00 20.67 160 SER C CA 1
ATOM 3415 C C . SER C 1 160 ? 9.928 -33.129 -11.210 1.00 20.43 160 SER C C 1
ATOM 3416 O O . SER C 1 160 ? 10.024 -33.707 -12.296 1.00 21.54 160 SER C O 1
ATOM 3419 N N . TYR C 1 161 ? 10.907 -32.412 -10.664 1.00 16.82 161 TYR C N 1
ATOM 3420 C CA . TYR C 1 161 ? 12.274 -32.398 -11.171 1.00 18.59 161 TYR C CA 1
ATOM 3421 C C . TYR C 1 161 ? 13.184 -33.005 -10.113 1.00 20.79 161 TYR C C 1
ATOM 3422 O O . TYR C 1 161 ? 13.073 -32.666 -8.932 1.00 17.18 161 TYR C O 1
ATOM 3431 N N . SER C 1 162 ? 14.085 -33.891 -10.529 1.00 21.97 162 SER C N 1
ATOM 3432 C CA . SER C 1 162 ? 15.030 -34.489 -9.594 1.00 25.69 162 SER C CA 1
ATOM 3433 C C . SER C 1 162 ? 16.476 -34.219 -9.995 1.00 18.18 162 SER C C 1
ATOM 3434 O O . SER C 1 162 ? 16.777 -34.031 -11.171 1.00 18.25 162 SER C O 1
ATOM 3437 N N . VAL C 1 163 ? 17.356 -34.177 -8.998 1.00 19.11 163 VAL C N 1
ATOM 3438 C CA . VAL C 1 163 ? 18.797 -34.106 -9.227 1.00 24.48 163 VAL C CA 1
ATOM 3439 C C . VAL C 1 163 ? 19.481 -35.271 -8.520 1.00 23.93 163 VAL C C 1
ATOM 3440 O O . VAL C 1 163 ? 19.301 -35.463 -7.315 1.00 19.38 163 VAL C O 1
ATOM 3444 N N . ASP C 1 164 ? 20.255 -36.047 -9.275 1.00 29.28 164 ASP C N 1
ATOM 3445 C CA . ASP C 1 164 ? 20.984 -37.193 -8.736 1.00 26.07 164 ASP C CA 1
ATOM 3446 C C . ASP C 1 164 ? 20.053 -38.164 -8.007 1.00 24.38 164 ASP C C 1
ATOM 3447 O O . ASP C 1 164 ? 20.386 -38.669 -6.934 1.00 23.11 164 ASP C O 1
ATOM 3452 N N . GLY C 1 165 ? 18.883 -38.401 -8.593 1.00 22.33 165 GLY C N 1
ATOM 3453 C CA . GLY C 1 165 ? 17.934 -39.374 -8.078 1.00 31.27 165 GLY C CA 1
ATOM 3454 C C . GLY C 1 165 ? 17.048 -38.912 -6.934 1.00 30.37 165 GLY C C 1
ATOM 3455 O O . GLY C 1 165 ? 16.302 -39.708 -6.369 1.00 31.41 165 GLY C O 1
ATOM 3456 N N . ILE C 1 166 ? 17.136 -37.633 -6.584 1.00 24.33 166 ILE C N 1
ATOM 3457 C CA . ILE C 1 166 ? 16.379 -37.081 -5.462 1.00 18.93 166 ILE C CA 1
ATOM 3458 C C . ILE C 1 166 ? 15.610 -35.823 -5.890 1.00 30.83 166 ILE C C 1
ATOM 3459 O O . ILE C 1 166 ? 16.192 -34.929 -6.508 1.00 18.34 166 ILE C O 1
ATOM 3464 N N . GLN C 1 167 ? 14.314 -35.755 -5.575 1.00 21.97 167 GLN C N 1
ATOM 3465 C CA . GLN C 1 167 ? 13.486 -34.629 -6.016 1.00 17.69 167 GLN C CA 1
ATOM 3466 C C . GLN C 1 167 ? 13.935 -33.299 -5.425 1.00 17.61 167 GLN C C 1
ATOM 3467 O O . GLN C 1 167 ? 14.085 -33.176 -4.210 1.00 18.14 167 GLN C O 1
ATOM 3473 N N . VAL C 1 168 ? 14.228 -32.332 -6.292 1.00 20.79 168 VAL C N 1
ATOM 3474 C CA . VAL C 1 168 ? 14.513 -30.971 -5.845 1.00 20.20 168 VAL C CA 1
ATOM 3475 C C . VAL C 1 168 ? 13.366 -29.962 -6.034 1.00 27.39 168 VAL C C 1
ATOM 3476 O O . VAL C 1 168 ? 13.280 -28.966 -5.316 1.00 17.08 168 VAL C O 1
ATOM 3480 N N . VAL C 1 169 ? 12.496 -30.214 -7.008 1.00 21.79 169 VAL C N 1
ATOM 3481 C CA . VAL C 1 169 ? 11.389 -29.303 -7.307 1.00 20.69 169 VAL C CA 1
ATOM 3482 C C . VAL C 1 169 ? 10.102 -30.060 -7.628 1.00 22.04 169 VAL C C 1
ATOM 3483 O O . VAL C 1 169 ? 10.098 -30.962 -8.473 1.00 20.32 169 VAL C O 1
ATOM 3487 N N . GLY C 1 170 ? 9.022 -29.702 -6.939 1.00 16.87 170 GLY C N 1
ATOM 3488 C CA . GLY C 1 170 ? 7.701 -30.254 -7.197 1.00 18.01 170 GLY C CA 1
ATOM 3489 C C . GLY C 1 170 ? 6.741 -29.244 -7.805 1.00 20.05 170 GLY C C 1
ATOM 3490 O O . GLY C 1 170 ? 7.160 -28.247 -8.394 1.00 19.36 170 GLY C O 1
ATOM 3491 N N . ALA C 1 171 ? 5.445 -29.518 -7.680 1.00 20.21 171 ALA C N 1
ATOM 3492 C CA . ALA C 1 171 ? 4.405 -28.618 -8.175 1.00 16.28 171 ALA C CA 1
ATOM 3493 C C . ALA C 1 171 ? 4.360 -27.307 -7.390 1.00 20.83 171 ALA C C 1
ATOM 3494 O O . ALA C 1 171 ? 4.735 -27.270 -6.214 1.00 19.29 171 ALA C O 1
ATOM 3496 N N . ARG C 1 172 ? 3.899 -26.236 -8.037 1.00 20.79 172 ARG C N 1
ATOM 3497 C CA . ARG C 1 172 ? 3.733 -24.955 -7.352 1.00 19.34 172 ARG C CA 1
ATOM 3498 C C . ARG C 1 172 ? 2.839 -25.124 -6.132 1.00 16.84 172 ARG C C 1
ATOM 3499 O O . ARG C 1 172 ? 1.774 -25.730 -6.212 1.00 16.52 172 ARG C O 1
ATOM 3507 N N . GLN C 1 173 ? 3.284 -24.600 -4.998 1.00 16.45 173 GLN C N 1
ATOM 3508 C CA . GLN C 1 173 ? 2.506 -24.715 -3.779 1.00 17.62 173 GLN C CA 1
ATOM 3509 C C . GLN C 1 173 ? 1.608 -23.498 -3.613 1.00 19.79 173 GLN C C 1
ATOM 3510 O O . GLN C 1 173 ? 2.070 -22.357 -3.626 1.00 25.01 173 GLN C O 1
ATOM 3516 N N . THR C 1 174 ? 0.318 -23.752 -3.439 1.00 21.57 174 THR C N 1
ATOM 3517 C CA . THR C 1 174 ? -0.652 -22.673 -3.371 1.00 27.28 174 THR C CA 1
ATOM 3518 C C . THR C 1 174 ? -1.093 -22.403 -1.937 1.00 28.74 174 THR C C 1
ATOM 3519 O O . THR C 1 174 ? -0.681 -23.098 -1.007 1.00 25.26 174 THR C O 1
ATOM 3523 N N . GLY C 1 175 ? -1.939 -21.394 -1.765 1.00 25.61 175 GLY C N 1
ATOM 3524 C CA . GLY C 1 175 ? -2.455 -21.052 -0.455 1.00 26.29 175 GLY C CA 1
ATOM 3525 C C . GLY C 1 175 ? -1.731 -19.885 0.188 1.00 28.32 175 GLY C C 1
ATOM 3526 O O . GLY C 1 175 ? -2.015 -19.528 1.332 1.00 28.23 175 GLY C O 1
ATOM 3527 N N . TRP C 1 176 ? -0.797 -19.282 -0.541 1.00 21.41 176 TRP C N 1
ATOM 3528 C CA . TRP C 1 176 ? -0.068 -18.135 -0.013 1.00 21.67 176 TRP C CA 1
ATOM 3529 C C . TRP C 1 176 ? -0.780 -16.818 -0.282 1.00 26.57 176 TRP C C 1
ATOM 3530 O O . TRP C 1 176 ? -1.319 -16.592 -1.364 1.00 19.86 176 TRP C O 1
ATOM 3541 N N . THR C 1 177 ? -0.788 -15.956 0.725 1.00 27.46 177 THR C N 1
ATOM 3542 C CA . THR C 1 177 ? -1.116 -14.554 0.531 1.00 25.67 177 THR C CA 1
ATOM 3543 C C . THR C 1 177 ? 0.202 -13.793 0.484 1.00 25.52 177 THR C C 1
ATOM 3544 O O . THR C 1 177 ? 1.069 -13.999 1.334 1.00 25.48 177 THR C O 1
ATOM 3548 N N . ALA C 1 178 ? 0.378 -12.968 -0.543 1.00 19.24 178 ALA C N 1
ATOM 3549 C CA . ALA C 1 178 ? 1.632 -12.249 -0.735 1.00 19.32 178 ALA C CA 1
ATOM 3550 C C . ALA C 1 178 ? 1.897 -11.281 0.409 1.00 26.30 178 ALA C C 1
ATOM 3551 O O . ALA C 1 178 ? 1.023 -10.501 0.790 1.00 21.16 178 ALA C O 1
ATOM 3553 N N . ALA C 1 179 ? 3.093 -11.361 0.981 1.00 26.43 179 ALA C N 1
ATOM 3554 C CA . ALA C 1 179 ? 3.503 -10.392 1.984 1.00 26.65 179 ALA C CA 1
ATOM 3555 C C . ALA C 1 179 ? 3.648 -9.039 1.303 1.00 26.58 179 ALA C C 1
ATOM 3556 O O . ALA C 1 179 ? 3.948 -8.972 0.112 1.00 24.32 179 ALA C O 1
ATOM 3558 N N . THR C 1 180 ? 3.437 -7.961 2.048 1.00 26.00 180 THR C N 1
ATOM 3559 C CA . THR C 1 180 ? 3.529 -6.627 1.468 1.00 30.97 180 THR C CA 1
ATOM 3560 C C . THR C 1 180 ? 4.634 -5.832 2.139 1.00 31.27 180 THR C C 1
ATOM 3561 O O . THR C 1 180 ? 5.014 -6.116 3.275 1.00 31.54 180 THR C O 1
ATOM 3565 N N . GLY C 1 181 ? 5.166 -4.847 1.428 1.00 28.39 181 GLY C N 1
ATOM 3566 C CA . GLY C 1 181 ? 6.188 -3.998 2.002 1.00 29.12 181 GLY C CA 1
ATOM 3567 C C . GLY C 1 181 ? 7.305 -3.721 1.023 1.00 33.02 181 GLY C C 1
ATOM 3568 O O . GLY C 1 181 ? 7.176 -3.969 -0.174 1.00 30.08 181 GLY C O 1
ATOM 3569 N N . THR C 1 182 ? 8.414 -3.218 1.549 1.00 30.36 182 THR C N 1
ATOM 3570 C CA . THR C 1 182 ? 9.587 -2.941 0.741 1.00 25.69 182 THR C CA 1
ATOM 3571 C C . THR C 1 182 ? 10.634 -4.016 1.005 1.00 29.13 182 THR C C 1
ATOM 3572 O O . THR C 1 182 ? 11.172 -4.102 2.108 1.00 31.44 182 THR C O 1
ATOM 3576 N N . PRO C 1 183 ? 10.925 -4.845 -0.008 1.00 29.54 183 PRO C N 1
ATOM 3577 C CA . PRO C 1 183 ? 11.869 -5.953 0.179 1.00 28.18 183 PRO C CA 1
ATOM 3578 C C . PRO C 1 183 ? 13.270 -5.447 0.499 1.00 27.08 183 PRO C C 1
ATOM 3579 O O . PRO C 1 183 ? 13.697 -4.442 -0.066 1.00 33.06 183 PRO C O 1
ATOM 3583 N N . LEU C 1 184 ? 13.975 -6.136 1.390 1.00 24.12 184 LEU C N 1
ATOM 3584 C CA . LEU C 1 184 ? 15.326 -5.724 1.750 1.00 29.50 184 LEU C CA 1
ATOM 3585 C C . LEU C 1 184 ? 16.328 -6.619 1.035 1.00 31.36 184 LEU C C 1
ATOM 3586 O O . LEU C 1 184 ? 16.543 -7.765 1.422 1.00 31.14 184 LEU C O 1
ATOM 3591 N N . LEU C 1 185 ? 16.943 -6.075 -0.011 1.00 36.12 185 LEU C N 1
ATOM 3592 C CA . LEU C 1 185 ? 17.921 -6.810 -0.798 1.00 34.98 185 LEU C CA 1
ATOM 3593 C C . LEU C 1 185 ? 19.349 -6.427 -0.432 1.00 36.20 185 LEU C C 1
ATOM 3594 O O . LEU C 1 185 ? 20.307 -7.010 -0.940 1.00 36.87 185 LEU C O 1
ATOM 3599 N N . GLY C 1 186 ? 19.486 -5.454 0.463 1.00 29.16 186 GLY C N 1
ATOM 3600 C CA . GLY C 1 186 ? 20.788 -4.905 0.793 1.00 28.60 186 GLY C CA 1
ATOM 3601 C C . GLY C 1 186 ? 21.523 -5.714 1.839 1.00 28.99 186 GLY C C 1
ATOM 3602 O O . GLY C 1 186 ? 21.253 -6.900 2.017 1.00 28.29 186 GLY C O 1
ATOM 3603 N N . SER C 1 187 ? 22.456 -5.070 2.534 1.00 30.71 187 SER C N 1
ATOM 3604 C CA . SER C 1 187 ? 23.250 -5.761 3.538 1.00 35.90 187 SER C CA 1
ATOM 3605 C C . SER C 1 187 ? 22.376 -6.218 4.704 1.00 38.71 187 SER C C 1
ATOM 3606 O O . SER C 1 187 ? 21.504 -5.484 5.174 1.00 35.01 187 SER C O 1
ATOM 3609 N N . PHE C 1 188 ? 22.611 -7.451 5.140 1.00 40.26 188 PHE C N 1
ATOM 3610 C CA . PHE C 1 188 ? 21.874 -8.064 6.238 1.00 36.90 188 PHE C CA 1
ATOM 3611 C C . PHE C 1 188 ? 22.852 -8.815 7.136 1.00 33.36 188 PHE C C 1
ATOM 3612 O O . PHE C 1 188 ? 23.457 -9.791 6.703 1.00 34.49 188 PHE C O 1
ATOM 3620 N N . ASN C 1 189 ? 23.006 -8.377 8.382 1.00 29.86 189 ASN C N 1
ATOM 3621 C CA . ASN C 1 189 ? 23.949 -9.037 9.280 1.00 28.96 189 ASN C CA 1
ATOM 3622 C C . ASN C 1 189 ? 23.230 -9.929 10.287 1.00 28.51 189 ASN C C 1
ATOM 3623 O O . ASN C 1 189 ? 22.656 -9.442 11.260 1.00 30.07 189 ASN C O 1
ATOM 3628 N N . ALA C 1 190 ? 23.319 -11.238 10.075 1.00 27.92 190 ALA C N 1
ATOM 3629 C CA . ALA C 1 190 ? 22.561 -12.207 10.863 1.00 27.41 190 ALA C CA 1
ATOM 3630 C C . ALA C 1 190 ? 23.172 -12.471 12.234 1.00 31.47 190 ALA C C 1
ATOM 3631 O O . ALA C 1 190 ? 22.512 -13.004 13.124 1.00 36.66 190 ALA C O 1
ATOM 3633 N N . ASN C 1 191 ? 24.433 -12.094 12.402 1.00 30.49 191 ASN C N 1
ATOM 3634 C CA . ASN C 1 191 ? 25.127 -12.280 13.671 1.00 33.73 191 ASN C CA 1
ATOM 3635 C C . ASN C 1 191 ? 25.041 -11.045 14.554 1.00 34.77 191 ASN C C 1
ATOM 3636 O O . ASN C 1 191 ? 25.711 -10.963 15.585 1.00 32.23 191 ASN C O 1
ATOM 3641 N N . GLN C 1 192 ? 24.237 -10.075 14.128 1.00 34.37 192 GLN C N 1
ATOM 3642 C CA . GLN C 1 192 ? 23.974 -8.897 14.944 1.00 40.23 192 GLN C CA 1
ATOM 3643 C C . GLN C 1 192 ? 23.458 -9.289 16.323 1.00 42.85 192 GLN C C 1
ATOM 3644 O O . GLN C 1 192 ? 22.466 -10.008 16.448 1.00 43.80 192 GLN C O 1
ATOM 3650 N N . SER C 1 193 ? 24.148 -8.810 17.352 1.00 43.79 193 SER C N 1
ATOM 3651 C CA . SER C 1 193 ? 23.771 -9.062 18.736 1.00 40.16 193 SER C CA 1
ATOM 3652 C C . SER C 1 193 ? 23.025 -7.866 19.305 1.00 42.40 193 SER C C 1
ATOM 3653 O O . SER C 1 193 ? 23.409 -6.722 19.074 1.00 49.87 193 SER C O 1
ATOM 3656 N N . TYR C 1 194 ? 21.944 -8.133 20.028 1.00 38.92 194 TYR C N 1
ATOM 3657 C CA . TYR C 1 194 ? 21.135 -7.075 20.614 1.00 36.78 194 TYR C CA 1
ATOM 3658 C C . TYR C 1 194 ? 21.298 -7.013 22.130 1.00 44.35 194 TYR C C 1
ATOM 3659 O O . TYR C 1 194 ? 20.917 -7.943 22.842 1.00 45.10 194 TYR C O 1
ATOM 3668 N N . THR C 1 195 ? 21.875 -5.915 22.613 1.00 46.37 195 THR C N 1
ATOM 3669 C CA . THR C 1 195 ? 22.107 -5.719 24.043 1.00 49.54 195 THR C CA 1
ATOM 3670 C C . THR C 1 195 ? 20.805 -5.463 24.799 1.00 49.93 195 THR C C 1
ATOM 3671 O O . THR C 1 195 ? 20.005 -4.617 24.402 1.00 54.64 195 THR C O 1
ATOM 3675 N N . VAL C 1 196 ? 20.600 -6.197 25.889 1.00 46.30 196 VAL C N 1
ATOM 3676 C CA . VAL C 1 196 ? 19.430 -6.001 26.739 1.00 42.75 196 VAL C CA 1
ATOM 3677 C C . VAL C 1 196 ? 19.845 -5.800 28.196 1.00 44.95 196 VAL C C 1
ATOM 3678 O O . VAL C 1 196 ? 20.405 -6.701 28.823 1.00 43.97 196 VAL C O 1
ATOM 3682 N N . GLY C 1 197 ? 19.577 -4.607 28.721 1.00 44.45 197 GLY C N 1
ATOM 3683 C CA . GLY C 1 197 ? 20.030 -4.229 30.049 1.00 46.39 197 GLY C CA 1
ATOM 3684 C C . GLY C 1 197 ? 19.084 -4.575 31.184 1.00 50.72 197 GLY C C 1
ATOM 3685 O O . GLY C 1 197 ? 17.944 -4.980 30.960 1.00 49.86 197 GLY C O 1
ATOM 3686 N N . THR C 1 198 ? 19.579 -4.428 32.410 1.00 55.64 198 THR C N 1
ATOM 3687 C CA . THR C 1 198 ? 18.779 -4.595 33.621 1.00 56.11 198 THR C CA 1
ATOM 3688 C C . THR C 1 198 ? 17.500 -3.757 33.634 1.00 52.71 198 THR C C 1
ATOM 3689 O O . THR C 1 198 ? 16.447 -4.215 34.079 1.00 53.08 198 THR C O 1
ATOM 3693 N N . THR C 1 199 ? 17.602 -2.525 33.145 1.00 47.64 199 THR C N 1
ATOM 3694 C CA . THR C 1 199 ? 16.478 -1.598 33.149 1.00 50.02 199 THR C CA 1
ATOM 3695 C C . THR C 1 199 ? 16.080 -1.244 31.725 1.00 50.82 199 THR C C 1
ATOM 3696 O O . THR C 1 199 ? 16.881 -1.377 30.798 1.00 45.53 199 THR C O 1
ATOM 3700 N N . TYR C 1 200 ? 14.839 -0.801 31.554 1.00 55.99 200 TYR C N 1
ATOM 3701 C CA . TYR C 1 200 ? 14.325 -0.483 30.229 1.00 50.44 200 TYR C CA 1
ATOM 3702 C C . TYR C 1 200 ? 15.115 0.658 29.601 1.00 45.49 200 TYR C C 1
ATOM 3703 O O . TYR C 1 200 ? 15.249 1.734 30.183 1.00 42.60 200 TYR C O 1
ATOM 3712 N N . THR C 1 201 ? 15.631 0.408 28.404 1.00 42.47 201 THR C N 1
ATOM 3713 C CA . THR C 1 201 ? 16.347 1.418 27.641 1.00 47.55 201 THR C CA 1
ATOM 3714 C C . THR C 1 201 ? 15.755 1.491 26.239 1.00 46.92 201 THR C C 1
ATOM 3715 O O . THR C 1 201 ? 15.810 0.516 25.488 1.00 38.59 201 THR C O 1
ATOM 3719 N N . GLN C 1 202 ? 15.190 2.647 25.897 1.00 47.29 202 GLN C N 1
ATOM 3720 C CA . GLN C 1 202 ? 14.508 2.839 24.618 1.00 47.38 202 GLN C CA 1
ATOM 3721 C C . GLN C 1 202 ? 15.369 2.454 23.421 1.00 40.89 202 GLN C C 1
ATOM 3722 O O . GLN C 1 202 ? 14.901 1.772 22.509 1.00 38.52 202 GLN C O 1
ATOM 3728 N N . SER C 1 203 ? 16.633 2.866 23.438 1.00 44.48 203 SER C N 1
ATOM 3729 C CA . SER C 1 203 ? 17.523 2.614 22.308 1.00 46.14 203 SER C CA 1
ATOM 3730 C C . SER C 1 203 ? 17.753 1.118 22.088 1.00 49.07 203 SER C C 1
ATOM 3731 O O . SER C 1 203 ? 17.894 0.665 20.949 1.00 46.80 203 SER C O 1
ATOM 3734 N N . GLU C 1 204 ? 17.767 0.352 23.175 1.00 47.33 204 GLU C N 1
ATOM 3735 C CA . GLU C 1 204 ? 17.968 -1.092 23.082 1.00 41.90 204 GLU C CA 1
ATOM 3736 C C . GLU C 1 204 ? 16.746 -1.769 22.472 1.00 43.87 204 GLU C C 1
ATOM 3737 O O . GLU C 1 204 ? 16.872 -2.629 21.597 1.00 44.27 204 GLU C O 1
ATOM 3743 N N . VAL C 1 205 ? 15.563 -1.384 22.940 1.00 35.63 205 VAL C N 1
ATOM 3744 C CA . VAL C 1 205 ? 14.322 -1.936 22.413 1.00 34.50 205 VAL C CA 1
ATOM 3745 C C . VAL C 1 205 ? 14.050 -1.413 20.999 1.00 38.39 205 VAL C C 1
ATOM 3746 O O . VAL C 1 205 ? 13.465 -2.113 20.171 1.00 38.90 205 VAL C O 1
ATOM 3750 N N . ALA C 1 206 ? 14.483 -0.186 20.717 1.00 39.80 206 ALA C N 1
ATOM 3751 C CA . ALA C 1 206 ? 14.347 0.370 19.370 1.00 37.02 206 ALA C CA 1
ATOM 3752 C C . ALA C 1 206 ? 15.247 -0.358 18.377 1.00 38.33 206 ALA C C 1
ATOM 3753 O O . ALA C 1 206 ? 14.888 -0.525 17.212 1.00 36.49 206 ALA C O 1
ATOM 3755 N N . ALA C 1 207 ? 16.418 -0.785 18.842 1.00 37.22 207 ALA C N 1
ATOM 3756 C CA . ALA C 1 207 ? 17.335 -1.557 18.013 1.00 33.46 207 ALA C CA 1
ATOM 3757 C C . ALA C 1 207 ? 16.730 -2.924 17.724 1.00 37.24 207 ALA C C 1
ATOM 3758 O O . ALA C 1 207 ? 16.899 -3.483 16.640 1.00 38.27 207 ALA C O 1
ATOM 3760 N N . LEU C 1 208 ? 16.016 -3.449 18.713 1.00 36.56 208 LEU C N 1
ATOM 3761 C CA . LEU C 1 208 ? 15.291 -4.702 18.573 1.00 36.00 208 LEU C CA 1
ATOM 3762 C C . LEU C 1 208 ? 14.195 -4.557 17.521 1.00 35.03 208 LEU C C 1
ATOM 3763 O O . LEU C 1 208 ? 14.020 -5.426 16.671 1.00 34.82 208 LEU C O 1
ATOM 3768 N N . ALA C 1 209 ? 13.465 -3.447 17.588 1.00 33.28 209 ALA C N 1
ATOM 3769 C CA . ALA C 1 209 ? 12.416 -3.144 16.620 1.00 33.81 209 ALA C CA 1
ATOM 3770 C C . ALA C 1 209 ? 12.987 -3.029 15.210 1.00 35.51 209 ALA C C 1
ATOM 3771 O O . ALA C 1 209 ? 12.416 -3.553 14.254 1.00 28.66 209 ALA C O 1
ATOM 3773 N N . THR C 1 210 ? 14.111 -2.328 15.091 1.00 30.29 210 THR C N 1
ATOM 3774 C CA . THR C 1 210 ? 14.784 -2.157 13.809 1.00 33.03 210 THR C CA 1
ATOM 3775 C C . THR C 1 210 ? 15.214 -3.507 13.233 1.00 37.17 210 THR C C 1
ATOM 3776 O O . THR C 1 210 ? 15.039 -3.767 12.041 1.00 30.45 210 THR C O 1
ATOM 3780 N N . GLY C 1 211 ? 15.758 -4.369 14.088 1.00 29.25 211 GLY C N 1
ATOM 3781 C CA . GLY C 1 211 ? 16.191 -5.689 13.669 1.00 28.52 211 GLY C CA 1
ATOM 3782 C C . GLY C 1 211 ? 15.033 -6.570 13.242 1.00 27.45 211 GLY C C 1
ATOM 3783 O O . GLY C 1 211 ? 15.157 -7.378 12.321 1.00 26.71 211 GLY C O 1
ATOM 3784 N N . LEU C 1 212 ? 13.896 -6.418 13.912 1.00 28.03 212 LEU C N 1
ATOM 3785 C CA . LEU C 1 212 ? 12.707 -7.185 13.557 1.00 29.54 212 LEU C CA 1
ATOM 3786 C C . LEU C 1 212 ? 12.158 -6.761 12.194 1.00 26.03 212 LEU C C 1
ATOM 3787 O O . LEU C 1 212 ? 11.813 -7.607 11.367 1.00 31.45 212 LEU C O 1
ATOM 3792 N N . GLU C 1 213 ? 12.086 -5.453 11.962 1.00 26.58 213 GLU C N 1
ATOM 3793 C CA . GLU C 1 213 ? 11.619 -4.929 10.682 1.00 26.24 213 GLU C CA 1
ATOM 3794 C C . GLU C 1 213 ? 12.523 -5.389 9.543 1.00 26.28 213 GLU C C 1
ATOM 3795 O O . GLU C 1 213 ? 12.046 -5.779 8.478 1.00 25.13 213 GLU C O 1
ATOM 3801 N N . GLN C 1 214 ? 13.830 -5.345 9.779 1.00 28.15 214 GLN C N 1
ATOM 3802 C CA . GLN C 1 214 ? 14.794 -5.855 8.815 1.00 26.03 214 GLN C CA 1
ATOM 3803 C C . GLN C 1 214 ? 14.535 -7.323 8.517 1.00 25.34 214 GLN C C 1
ATOM 3804 O O . GLN C 1 214 ? 14.515 -7.733 7.356 1.00 35.17 214 GLN C O 1
ATOM 3810 N N . ALA C 1 215 ? 14.341 -8.110 9.570 1.00 25.03 215 ALA C N 1
ATOM 3811 C CA . ALA C 1 215 ? 14.101 -9.537 9.415 1.00 24.27 215 ALA C CA 1
ATOM 3812 C C . ALA C 1 215 ? 12.847 -9.775 8.588 1.00 23.51 215 ALA C C 1
ATOM 3813 O O . ALA C 1 215 ? 12.843 -10.587 7.667 1.00 22.88 215 ALA C O 1
ATOM 3815 N N . ARG C 1 216 ? 11.790 -9.034 8.898 1.00 23.66 216 ARG C N 1
ATOM 3816 C CA . ARG C 1 216 ? 10.521 -9.198 8.204 1.00 29.39 216 ARG C CA 1
ATOM 3817 C C . ARG C 1 216 ? 10.609 -8.781 6.737 1.00 34.30 216 ARG C C 1
ATOM 3818 O O . ARG C 1 216 ? 10.005 -9.412 5.865 1.00 27.64 216 ARG C O 1
ATOM 3826 N N . GLN C 1 217 ? 11.377 -7.731 6.464 1.00 33.77 217 GLN C N 1
ATOM 3827 C CA . GLN C 1 217 ? 11.544 -7.250 5.097 1.00 28.79 217 GLN C CA 1
ATOM 3828 C C . GLN C 1 217 ? 12.477 -8.146 4.288 1.00 26.98 217 GLN C C 1
ATOM 3829 O O . GLN C 1 217 ? 12.386 -8.200 3.061 1.00 22.92 217 GLN C O 1
ATOM 3835 N N . ARG C 1 218 ? 13.366 -8.854 4.978 1.00 22.97 218 ARG C N 1
ATOM 3836 C CA . ARG C 1 218 ? 14.236 -9.816 4.323 1.00 24.24 218 ARG C CA 1
ATOM 3837 C C . ARG C 1 218 ? 13.430 -11.057 3.969 1.00 25.07 218 ARG C C 1
ATOM 3838 O O . ARG C 1 218 ? 13.617 -11.651 2.908 1.00 24.22 218 ARG C O 1
ATOM 3846 N N . ILE C 1 219 ? 12.531 -11.436 4.872 1.00 23.43 219 ILE C N 1
ATOM 3847 C CA . ILE C 1 219 ? 11.582 -12.508 4.615 1.00 20.97 219 ILE C CA 1
ATOM 3848 C C . ILE C 1 219 ? 10.754 -12.199 3.369 1.00 21.84 219 ILE C C 1
ATOM 3849 O O . ILE C 1 219 ? 10.546 -13.066 2.515 1.00 24.54 219 ILE C O 1
ATOM 3854 N N . LEU C 1 220 ? 10.295 -10.954 3.273 1.00 24.21 220 LEU C N 1
ATOM 3855 C CA . LEU C 1 220 ? 9.542 -10.486 2.115 1.00 20.76 220 LEU C CA 1
ATOM 3856 C C . LEU C 1 220 ? 10.326 -10.653 0.821 1.00 24.32 220 LEU C C 1
ATOM 3857 O O . LEU C 1 220 ? 9.779 -11.091 -0.191 1.00 20.42 220 LEU C O 1
ATOM 3862 N N . ALA C 1 221 ? 11.608 -10.304 0.862 1.00 22.42 221 ALA C N 1
ATOM 3863 C CA . ALA C 1 221 ? 12.470 -10.438 -0.306 1.00 25.83 221 ALA C CA 1
ATOM 3864 C C . ALA C 1 221 ? 12.603 -11.897 -0.740 1.00 24.42 221 ALA C C 1
ATOM 3865 O O . ALA C 1 221 ? 12.541 -12.206 -1.932 1.00 23.06 221 ALA C O 1
ATOM 3867 N N . LEU C 1 222 ? 12.784 -12.789 0.231 1.00 22.78 222 LEU C N 1
ATOM 3868 C CA . LEU C 1 222 ? 12.902 -14.218 -0.052 1.00 25.55 222 LEU C CA 1
ATOM 3869 C C . LEU C 1 222 ? 11.605 -14.768 -0.624 1.00 28.08 222 LEU C C 1
ATOM 3870 O O . LEU C 1 222 ? 11.612 -15.506 -1.610 1.00 29.17 222 LEU C O 1
ATOM 3875 N N . GLU C 1 223 ? 10.496 -14.420 0.019 1.00 19.14 223 GLU C N 1
ATOM 3876 C CA . GLU C 1 223 ? 9.179 -14.849 -0.430 1.00 20.07 223 GLU C CA 1
ATOM 3877 C C . GLU C 1 223 ? 8.898 -14.354 -1.847 1.00 24.20 223 GLU C C 1
ATOM 3878 O O . GLU C 1 223 ? 8.392 -15.098 -2.685 1.00 18.27 223 GLU C O 1
ATOM 3884 N N . THR C 1 224 ? 9.250 -13.099 -2.111 1.00 23.53 224 THR C N 1
ATOM 3885 C CA . THR C 1 224 ? 9.034 -12.503 -3.422 1.00 19.10 224 THR C CA 1
ATOM 3886 C C . THR C 1 224 ? 9.836 -13.249 -4.476 1.00 26.18 224 THR C C 1
ATOM 3887 O O . THR C 1 224 ? 9.364 -13.468 -5.593 1.00 24.56 224 THR C O 1
ATOM 3891 N N . ALA C 1 225 ? 11.049 -13.650 -4.109 1.00 23.38 225 ALA C N 1
ATOM 3892 C CA . ALA C 1 225 ? 11.899 -14.410 -5.013 1.00 22.71 225 ALA C CA 1
ATOM 3893 C C . ALA C 1 225 ? 11.262 -15.745 -5.357 1.00 23.61 225 ALA C C 1
ATOM 3894 O O . ALA C 1 225 ? 11.251 -16.159 -6.517 1.00 20.94 225 ALA C O 1
ATOM 3896 N N . LEU C 1 226 ? 10.710 -16.404 -4.345 1.00 18.06 226 LEU C N 1
ATOM 3897 C CA . LEU C 1 226 ? 10.100 -17.708 -4.537 1.00 17.63 226 LEU C CA 1
ATOM 3898 C C . LEU C 1 226 ? 8.862 -17.591 -5.425 1.00 23.95 226 LEU C C 1
ATOM 3899 O O . LEU C 1 226 ? 8.615 -18.446 -6.277 1.00 26.54 226 LEU C O 1
ATOM 3904 N N . ARG C 1 227 ? 8.091 -16.527 -5.222 1.00 17.63 227 ARG C N 1
ATOM 3905 C CA . ARG C 1 227 ? 6.870 -16.294 -5.993 1.00 18.94 227 ARG C CA 1
ATOM 3906 C C . ARG C 1 227 ? 7.162 -15.948 -7.456 1.00 22.35 227 ARG C C 1
ATOM 3907 O O . ARG C 1 227 ? 6.467 -16.411 -8.360 1.00 21.80 227 ARG C O 1
ATOM 3915 N N . LEU C 1 228 ? 8.194 -15.143 -7.689 1.00 17.93 228 LEU C N 1
ATOM 3916 C CA . LEU C 1 228 ? 8.566 -14.762 -9.048 1.00 22.63 228 LEU C CA 1
ATOM 3917 C C . LEU C 1 228 ? 9.062 -15.979 -9.828 1.00 17.80 228 LEU C C 1
ATOM 3918 O O . LEU C 1 228 ? 8.851 -16.082 -11.036 1.00 21.99 228 LEU C O 1
ATOM 3923 N N . HIS C 1 229 ? 9.723 -16.898 -9.133 1.00 19.55 229 HIS C N 1
ATOM 3924 C CA . HIS C 1 229 ? 10.133 -18.157 -9.748 1.00 20.61 229 HIS C CA 1
ATOM 3925 C C . HIS C 1 229 ? 8.917 -19.010 -10.083 1.00 20.88 229 HIS C C 1
ATOM 3926 O O . HIS C 1 229 ? 8.859 -19.638 -11.141 1.00 19.96 229 HIS C O 1
ATOM 3933 N N . GLY C 1 230 ? 7.934 -19.001 -9.189 1.00 21.20 230 GLY C N 1
ATOM 3934 C CA . GLY C 1 230 ? 6.747 -19.821 -9.350 1.00 21.61 230 GLY C CA 1
ATOM 3935 C C . GLY C 1 230 ? 6.692 -21.002 -8.399 1.00 24.19 230 GLY C C 1
ATOM 3936 O O . GLY C 1 230 ? 5.780 -21.821 -8.485 1.00 20.15 230 GLY C O 1
ATOM 3937 N N . LEU C 1 231 ? 7.668 -21.095 -7.497 1.00 26.64 231 LEU C N 1
ATOM 3938 C CA . LEU C 1 231 ? 7.713 -22.181 -6.517 1.00 23.26 231 LEU C CA 1
ATOM 3939 C C . LEU C 1 231 ? 6.544 -22.112 -5.536 1.00 19.68 231 LEU C C 1
ATOM 3940 O O . LEU C 1 231 ? 6.112 -23.134 -4.998 1.00 19.36 231 LEU C O 1
ATOM 3945 N N . ILE C 1 232 ? 6.062 -20.899 -5.288 1.00 16.67 232 ILE C N 1
ATOM 3946 C CA . ILE C 1 232 ? 4.856 -20.676 -4.498 1.00 16.76 232 ILE C CA 1
ATOM 3947 C C . ILE C 1 232 ? 3.973 -19.677 -5.235 1.00 23.09 232 ILE C C 1
ATOM 3948 O O . ILE C 1 232 ? 4.468 -18.912 -6.063 1.00 24.21 232 ILE C O 1
ATOM 3953 N N . ASP C 1 233 ? 2.671 -19.689 -4.960 1.00 16.98 233 ASP C N 1
ATOM 3954 C CA . ASP C 1 233 ? 1.778 -18.703 -5.564 1.00 27.55 233 ASP C CA 1
ATOM 3955 C C . ASP C 1 233 ? 1.866 -17.364 -4.838 1.00 37.72 233 ASP C C 1
ATOM 3956 O O . ASP C 1 233 ? 1.380 -16.347 -5.335 1.00 48.50 233 ASP C O 1
ATOM 3961 N N . GLN D 1 60 ? 42.745 45.824 45.920 1.00 122.17 60 GLN D N 1
ATOM 3962 C CA . GLN D 1 60 ? 44.111 45.314 45.931 1.00 125.15 60 GLN D CA 1
ATOM 3963 C C . GLN D 1 60 ? 44.172 43.786 45.894 1.00 122.33 60 GLN D C 1
ATOM 3964 O O . GLN D 1 60 ? 44.737 43.215 44.961 1.00 124.96 60 GLN D O 1
ATOM 3970 N N . VAL D 1 61 ? 43.605 43.122 46.898 1.00 116.67 61 VAL D N 1
ATOM 3971 C CA . VAL D 1 61 ? 43.641 41.661 46.923 1.00 112.70 61 VAL D CA 1
ATOM 3972 C C . VAL D 1 61 ? 42.614 41.018 45.991 1.00 106.65 61 VAL D C 1
ATOM 3973 O O . VAL D 1 61 ? 42.807 39.896 45.512 1.00 108.27 61 VAL D O 1
ATOM 3977 N N . LYS D 1 62 ? 41.559 41.748 45.664 1.00 96.38 62 LYS D N 1
ATOM 3978 C CA . LYS D 1 62 ? 40.630 41.278 44.649 1.00 86.84 62 LYS D CA 1
ATOM 3979 C C . LYS D 1 62 ? 41.316 41.462 43.307 1.00 80.56 62 LYS D C 1
ATOM 3980 O O . LYS D 1 62 ? 41.089 40.705 42.355 1.00 79.56 62 LYS D O 1
ATOM 3986 N N . ASN D 1 63 ? 42.179 42.475 43.262 1.00 73.61 63 ASN D N 1
ATOM 3987 C CA . ASN D 1 63 ? 42.874 42.884 42.047 1.00 66.66 63 ASN D CA 1
ATOM 3988 C C . ASN D 1 63 ? 44.076 42.022 41.629 1.00 65.85 63 ASN D C 1
ATOM 3989 O O . ASN D 1 63 ? 44.362 41.888 40.436 1.00 66.04 63 ASN D O 1
ATOM 3994 N N . ASP D 1 64 ? 44.787 41.446 42.590 1.00 62.96 64 ASP D N 1
ATOM 3995 C CA . ASP D 1 64 ? 45.772 40.421 42.249 1.00 63.20 64 ASP D CA 1
ATOM 3996 C C . ASP D 1 64 ? 45.110 39.172 41.686 1.00 55.68 64 ASP D C 1
ATOM 3997 O O . ASP D 1 64 ? 45.684 38.494 40.836 1.00 54.29 64 ASP D O 1
ATOM 4002 N N . GLU D 1 65 ? 43.906 38.867 42.160 1.00 49.75 65 GLU D N 1
ATOM 4003 C CA . GLU D 1 65 ? 43.200 37.679 41.691 1.00 50.22 65 GLU D CA 1
ATOM 4004 C C . GLU D 1 65 ? 42.747 37.930 40.254 1.00 47.00 65 GLU D C 1
ATOM 4005 O O . GLU D 1 65 ? 42.659 37.010 39.436 1.00 36.56 65 GLU D O 1
ATOM 4011 N N . GLN D 1 66 ? 42.521 39.201 39.941 1.00 44.55 66 GLN D N 1
ATOM 4012 C CA . GLN D 1 66 ? 42.171 39.603 38.588 1.00 39.35 66 GLN D CA 1
ATOM 4013 C C . GLN D 1 66 ? 43.401 39.640 37.683 1.00 42.67 66 GLN D C 1
ATOM 4014 O O . GLN D 1 66 ? 43.317 39.289 36.510 1.00 46.05 66 GLN D O 1
ATOM 4020 N N . ASP D 1 67 ? 44.541 40.055 38.230 1.00 39.04 67 ASP D N 1
ATOM 4021 C CA . ASP D 1 67 ? 45.796 40.034 37.480 1.00 38.33 67 ASP D CA 1
ATOM 4022 C C . ASP D 1 67 ? 46.231 38.606 37.155 1.00 33.91 67 ASP D C 1
ATOM 4023 O O . ASP D 1 67 ? 46.705 38.327 36.052 1.00 32.92 67 ASP D O 1
ATOM 4028 N N . VAL D 1 68 ? 46.064 37.706 38.119 1.00 29.95 68 VAL D N 1
ATOM 4029 C CA . VAL D 1 68 ? 46.404 36.301 37.923 1.00 33.29 68 VAL D CA 1
ATOM 4030 C C . VAL D 1 68 ? 45.526 35.677 36.842 1.00 39.54 68 VAL D C 1
ATOM 4031 O O . VAL D 1 68 ? 46.017 34.957 35.972 1.00 38.15 68 VAL D O 1
ATOM 4035 N N . GLU D 1 69 ? 44.231 35.979 36.883 1.00 38.99 69 GLU D N 1
ATOM 4036 C CA . GLU D 1 69 ? 43.290 35.423 35.915 1.00 42.15 69 GLU D CA 1
ATOM 4037 C C . GLU D 1 69 ? 43.499 36.005 34.516 1.00 35.24 69 GLU D C 1
ATOM 4038 O O . GLU D 1 69 ? 43.371 35.298 33.516 1.00 35.55 69 GLU D O 1
ATOM 4044 N N . LEU D 1 70 ? 43.832 37.289 34.452 1.00 31.95 70 LEU D N 1
ATOM 4045 C CA . LEU D 1 70 ? 44.124 37.935 33.177 1.00 28.11 70 LEU D CA 1
ATOM 4046 C C . LEU D 1 70 ? 45.351 37.297 32.521 1.00 30.23 70 LEU D C 1
ATOM 4047 O O . LEU D 1 70 ? 45.375 37.076 31.308 1.00 29.85 70 LEU D O 1
ATOM 4052 N N . ALA D 1 71 ? 46.362 36.990 33.328 1.00 28.90 71 ALA D N 1
ATOM 4053 C CA . ALA D 1 71 ? 47.555 36.305 32.837 1.00 23.93 71 ALA D CA 1
ATOM 4054 C C . ALA D 1 71 ? 47.213 34.892 32.367 1.00 29.71 71 ALA D C 1
ATOM 4055 O O . ALA D 1 71 ? 47.749 34.412 31.368 1.00 34.00 71 ALA D O 1
ATOM 4057 N N . ASP D 1 72 ? 46.328 34.225 33.105 1.00 35.22 72 ASP D N 1
ATOM 4058 C CA . ASP D 1 72 ? 45.840 32.900 32.730 1.00 32.84 72 ASP D CA 1
ATOM 4059 C C . ASP D 1 72 ? 45.102 32.928 31.396 1.00 33.87 72 ASP D C 1
ATOM 4060 O O . ASP D 1 72 ? 45.346 32.088 30.524 1.00 30.69 72 ASP D O 1
ATOM 4065 N N . HIS D 1 73 ? 44.192 33.887 31.245 1.00 31.35 73 HIS D N 1
ATOM 4066 C CA . HIS D 1 73 ? 43.440 34.035 30.003 1.00 32.49 73 HIS D CA 1
ATOM 4067 C C . HIS D 1 73 ? 44.390 34.326 28.847 1.00 32.08 73 HIS D C 1
ATOM 4068 O O . HIS D 1 73 ? 44.251 33.765 27.760 1.00 28.60 73 HIS D O 1
ATOM 4075 N N . ASP D 1 74 ? 45.363 35.194 29.101 1.00 27.38 74 ASP D N 1
ATOM 4076 C CA . ASP D 1 74 ? 46.357 35.557 28.099 1.00 26.89 74 ASP D CA 1
ATOM 4077 C C . ASP D 1 74 ? 47.100 34.331 27.567 1.00 30.83 74 ASP D C 1
ATOM 4078 O O . ASP D 1 74 ? 47.296 34.196 26.360 1.00 30.14 74 ASP D O 1
ATOM 4083 N N . ALA D 1 75 ? 47.514 33.444 28.468 1.00 26.55 75 ALA D N 1
ATOM 4084 C CA . ALA D 1 75 ? 48.204 32.218 28.071 1.00 25.46 75 ALA D CA 1
ATOM 4085 C C . ALA D 1 75 ? 47.273 31.285 27.299 1.00 27.13 75 ALA D C 1
ATOM 4086 O O . ALA D 1 75 ? 47.686 30.629 26.343 1.00 25.48 75 ALA D O 1
ATOM 4088 N N . ARG D 1 76 ? 46.015 31.222 27.726 1.00 28.99 76 ARG D N 1
ATOM 4089 C CA . ARG D 1 76 ? 45.028 30.363 27.078 1.00 28.72 76 ARG D CA 1
ATOM 4090 C C . ARG D 1 76 ? 44.637 30.896 25.698 1.00 25.01 76 ARG D C 1
ATOM 4091 O O . ARG D 1 76 ? 44.466 30.125 24.756 1.00 20.86 76 ARG D O 1
ATOM 4099 N N . ILE D 1 77 ? 44.485 32.212 25.587 1.00 21.56 77 ILE D N 1
ATOM 4100 C CA . ILE D 1 77 ? 44.174 32.837 24.303 1.00 23.40 77 ILE D CA 1
ATOM 4101 C C . ILE D 1 77 ? 45.326 32.628 23.330 1.00 22.27 77 ILE D C 1
ATOM 4102 O O . ILE D 1 77 ? 45.109 32.322 22.157 1.00 22.56 77 ILE D O 1
ATOM 4107 N N . ALA D 1 78 ? 46.550 32.795 23.826 1.00 18.20 78 ALA D N 1
ATOM 4108 C CA . ALA D 1 78 ? 47.746 32.580 23.017 1.00 22.87 78 ALA D CA 1
ATOM 4109 C C . ALA D 1 78 ? 47.832 31.128 22.556 1.00 22.88 78 ALA D C 1
ATOM 4110 O O . ALA D 1 78 ? 48.226 30.849 21.422 1.00 22.42 78 ALA D O 1
ATOM 4112 N N . ALA D 1 79 ? 47.466 30.206 23.442 1.00 21.85 79 ALA D N 1
ATOM 4113 C CA . ALA D 1 79 ? 47.441 28.784 23.108 1.00 21.35 79 ALA D CA 1
ATOM 4114 C C . ALA D 1 79 ? 46.410 28.479 22.020 1.00 21.19 79 ALA D C 1
ATOM 4115 O O . ALA D 1 79 ? 46.664 27.679 21.113 1.00 19.01 79 ALA D O 1
ATOM 4117 N N . ASN D 1 80 ? 45.239 29.099 22.121 1.00 20.15 80 ASN D N 1
ATOM 4118 C CA . ASN D 1 80 ? 44.209 28.929 21.102 1.00 17.43 80 ASN D CA 1
ATOM 4119 C C . ASN D 1 80 ? 44.653 29.481 19.759 1.00 18.60 80 ASN D C 1
ATOM 4120 O O . ASN D 1 80 ? 44.405 28.879 18.719 1.00 16.97 80 ASN D O 1
ATOM 4125 N N . THR D 1 81 ? 45.292 30.645 19.792 1.00 18.83 81 THR D N 1
ATOM 4126 C CA . THR D 1 81 ? 45.800 31.279 18.582 1.00 18.47 81 THR D CA 1
ATOM 4127 C C . THR D 1 81 ? 46.848 30.394 17.916 1.00 22.27 81 THR D C 1
ATOM 4128 O O . THR D 1 81 ? 46.860 30.233 16.694 1.00 17.33 81 THR D O 1
ATOM 4132 N N . LYS D 1 82 ? 47.713 29.801 18.731 1.00 20.24 82 LYS D N 1
ATOM 4133 C CA . LYS D 1 82 ? 48.769 28.946 18.214 1.00 17.79 82 LYS D CA 1
ATOM 4134 C C . LYS D 1 82 ? 48.177 27.679 17.616 1.00 22.28 82 LYS D C 1
ATOM 4135 O O . LYS D 1 82 ? 48.630 27.198 16.574 1.00 23.34 82 LYS D O 1
ATOM 4141 N N . ALA D 1 83 ? 47.134 27.170 18.261 1.00 17.41 83 ALA D N 1
ATOM 4142 C CA . ALA D 1 83 ? 46.449 25.972 17.792 1.00 17.09 83 ALA D CA 1
ATOM 4143 C C . ALA D 1 83 ? 45.715 26.208 16.476 1.00 20.65 83 ALA D C 1
ATOM 4144 O O . ALA D 1 83 ? 45.706 25.347 15.597 1.00 24.52 83 ALA D O 1
ATOM 4146 N N . ILE D 1 84 ? 45.089 27.374 16.351 1.00 21.23 84 ILE D N 1
ATOM 4147 C CA . ILE D 1 84 ? 44.388 27.750 15.127 1.00 18.28 84 ILE D CA 1
ATOM 4148 C C . ILE D 1 84 ? 45.355 27.842 13.947 1.00 19.13 84 ILE D C 1
ATOM 4149 O O . ILE D 1 84 ? 45.070 27.356 12.849 1.00 17.29 84 ILE D O 1
ATOM 4154 N N . ASN D 1 85 ? 46.504 28.464 14.184 1.00 16.92 85 ASN D N 1
ATOM 4155 C CA . ASN D 1 85 ? 47.514 28.622 13.146 1.00 17.19 85 ASN D CA 1
ATOM 4156 C C . ASN D 1 85 ? 48.029 27.287 12.619 1.00 25.97 85 ASN D C 1
ATOM 4157 O O . ASN D 1 85 ? 48.228 27.122 11.417 1.00 30.40 85 ASN D O 1
ATOM 4162 N N . ILE D 1 86 ? 48.229 26.331 13.519 1.00 22.28 86 ILE D N 1
ATOM 4163 C CA . ILE D 1 86 ? 48.663 25.000 13.117 1.00 26.22 86 ILE D CA 1
ATOM 4164 C C . ILE D 1 86 ? 47.593 24.319 12.271 1.00 26.79 86 ILE D C 1
ATOM 4165 O O . ILE D 1 86 ? 47.896 23.713 11.242 1.00 25.70 86 ILE D O 1
ATOM 4170 N N . LEU D 1 87 ? 46.340 24.438 12.699 1.00 22.84 87 LEU D N 1
ATOM 4171 C CA . LEU D 1 87 ? 45.216 23.890 11.947 1.00 20.32 87 LEU D CA 1
ATOM 4172 C C . LEU D 1 87 ? 45.088 24.539 10.572 1.00 23.88 87 LEU D C 1
ATOM 4173 O O . LEU D 1 87 ? 44.856 23.859 9.569 1.00 22.43 87 LEU D O 1
ATOM 4178 N N . GLU D 1 88 ? 45.242 25.859 10.535 1.00 19.87 88 GLU D N 1
ATOM 4179 C CA . GLU D 1 88 ? 45.159 26.603 9.286 1.00 22.53 88 GLU D CA 1
ATOM 4180 C C . GLU D 1 88 ? 46.191 26.127 8.268 1.00 21.57 88 GLU D C 1
ATOM 4181 O O . GLU D 1 88 ? 45.862 25.924 7.101 1.00 17.07 88 GLU D O 1
ATOM 4187 N N . VAL D 1 89 ? 47.429 25.939 8.715 1.00 16.79 89 VAL D N 1
ATOM 4188 C CA . VAL D 1 89 ? 48.506 25.491 7.836 1.00 24.71 89 VAL D CA 1
ATOM 4189 C C . VAL D 1 89 ? 48.246 24.063 7.370 1.00 16.60 89 VAL D C 1
ATOM 4190 O O . VAL D 1 89 ? 48.378 23.756 6.187 1.00 19.35 89 VAL D O 1
ATOM 4194 N N . ARG D 1 90 ? 47.874 23.194 8.306 1.00 16.28 90 ARG D N 1
ATOM 4195 C CA . ARG D 1 90 ? 47.524 21.820 7.969 1.00 23.58 90 ARG D CA 1
ATOM 4196 C C . ARG D 1 90 ? 46.388 21.780 6.953 1.00 27.04 90 ARG D C 1
ATOM 4197 O O . ARG D 1 90 ? 46.437 21.011 5.989 1.00 15.72 90 ARG D O 1
ATOM 4205 N N . LEU D 1 91 ? 45.383 22.625 7.156 1.00 21.78 91 LEU D N 1
ATOM 4206 C CA . LEU D 1 91 ? 44.236 22.674 6.253 1.00 15.95 91 LEU D CA 1
ATOM 4207 C C . LEU D 1 91 ? 44.654 23.184 4.876 1.00 25.08 91 LEU D C 1
ATOM 4208 O O . LEU D 1 91 ? 44.193 22.676 3.852 1.00 17.86 91 LEU D O 1
ATOM 4213 N N . THR D 1 92 ? 45.535 24.182 4.862 1.00 16.54 92 THR D N 1
ATOM 4214 C CA . THR D 1 92 ? 46.059 24.730 3.615 1.00 18.33 92 THR D CA 1
ATOM 4215 C C . THR D 1 92 ? 46.787 23.652 2.816 1.00 20.89 92 THR D C 1
ATOM 4216 O O . THR D 1 92 ? 46.633 23.552 1.599 1.00 17.09 92 THR D O 1
ATOM 4220 N N . THR D 1 93 ? 47.583 22.847 3.511 1.00 18.97 93 THR D N 1
ATOM 4221 C CA . THR D 1 93 ? 48.280 21.734 2.879 1.00 21.24 93 THR D CA 1
ATOM 4222 C C . THR D 1 93 ? 47.283 20.715 2.331 1.00 20.91 93 THR D C 1
ATOM 4223 O O . THR D 1 93 ? 47.427 20.227 1.209 1.00 16.11 93 THR D O 1
ATOM 4227 N N . ALA D 1 94 ? 46.258 20.415 3.121 1.00 22.56 94 ALA D N 1
ATOM 4228 C CA . ALA D 1 94 ? 45.229 19.469 2.707 1.00 17.82 94 ALA D CA 1
ATOM 4229 C C . ALA D 1 94 ? 44.494 19.967 1.464 1.00 19.62 94 ALA D C 1
ATOM 4230 O O . ALA D 1 94 ? 44.266 19.207 0.521 1.00 19.29 94 ALA D O 1
ATOM 4232 N N . GLU D 1 95 ? 44.131 21.246 1.471 1.00 17.85 95 GLU D N 1
ATOM 4233 C CA . GLU D 1 95 ? 43.446 21.866 0.339 1.00 19.06 95 GLU D CA 1
ATOM 4234 C C . GLU D 1 95 ? 44.265 21.755 -0.943 1.00 20.21 95 GLU D C 1
ATOM 4235 O O . GLU D 1 95 ? 43.719 21.492 -2.013 1.00 19.56 95 GLU D O 1
ATOM 4241 N N . GLY D 1 96 ? 45.573 21.964 -0.831 1.00 23.75 96 GLY D N 1
ATOM 4242 C CA . GLY D 1 96 ? 46.466 21.830 -1.967 1.00 22.81 96 GLY D CA 1
ATOM 4243 C C . GLY D 1 96 ? 46.469 20.419 -2.525 1.00 24.31 96 GLY D C 1
ATOM 4244 O O . GLY D 1 96 ? 46.468 20.212 -3.737 1.00 26.74 96 GLY D O 1
ATOM 4245 N N . LYS D 1 97 ? 46.462 19.439 -1.631 1.00 16.29 97 LYS D N 1
ATOM 4246 C CA . LYS D 1 97 ? 46.458 18.044 -2.044 1.00 16.33 97 LYS D CA 1
ATOM 4247 C C . LYS D 1 97 ? 45.136 17.674 -2.703 1.00 20.48 97 LYS D C 1
ATOM 4248 O O . LYS D 1 97 ? 45.102 16.850 -3.614 1.00 20.46 97 LYS D O 1
ATOM 4254 N N . ILE D 1 98 ? 44.048 18.282 -2.241 1.00 16.08 98 ILE D N 1
ATOM 4255 C CA . ILE D 1 98 ? 42.732 18.042 -2.830 1.00 16.33 98 ILE D CA 1
ATOM 4256 C C . ILE D 1 98 ? 42.684 18.558 -4.273 1.00 17.08 98 ILE D C 1
ATOM 4257 O O . ILE D 1 98 ? 42.143 17.903 -5.169 1.00 17.04 98 ILE D O 1
ATOM 4262 N N . VAL D 1 99 ? 43.264 19.733 -4.496 1.00 18.07 99 VAL D N 1
ATOM 4263 C CA . VAL D 1 99 ? 43.345 20.298 -5.838 1.00 18.10 99 VAL D CA 1
ATOM 4264 C C . VAL D 1 99 ? 44.136 19.378 -6.771 1.00 17.99 99 VAL D C 1
ATOM 4265 O O . VAL D 1 99 ? 43.727 19.122 -7.907 1.00 20.87 99 VAL D O 1
ATOM 4269 N N . VAL D 1 100 ? 45.265 18.875 -6.285 1.00 17.39 100 VAL D N 1
ATOM 4270 C CA . VAL D 1 100 ? 46.100 17.991 -7.088 1.00 17.25 100 VAL D CA 1
ATOM 4271 C C . VAL D 1 100 ? 45.382 16.667 -7.337 1.00 21.77 100 VAL D C 1
ATOM 4272 O O . VAL D 1 100 ? 45.448 16.114 -8.436 1.00 29.56 100 VAL D O 1
ATOM 4276 N N . LEU D 1 101 ? 44.679 16.173 -6.321 1.00 19.38 101 LEU D N 1
ATOM 4277 C CA . LEU D 1 101 ? 43.857 14.971 -6.465 1.00 23.52 101 LEU D CA 1
ATOM 4278 C C . LEU D 1 101 ? 42.779 15.155 -7.529 1.00 25.12 101 LEU D C 1
ATOM 4279 O O . LEU D 1 101 ? 42.545 14.261 -8.341 1.00 16.65 101 LEU D O 1
ATOM 4284 N N . ARG D 1 102 ? 42.122 16.312 -7.511 1.00 17.17 102 ARG D N 1
ATOM 4285 C CA . ARG D 1 102 ? 41.095 16.638 -8.495 1.00 17.96 102 ARG D CA 1
ATOM 4286 C C . ARG D 1 102 ? 41.711 16.687 -9.890 1.00 25.77 102 ARG D C 1
ATOM 4287 O O . ARG D 1 102 ? 41.122 16.205 -10.858 1.00 22.11 102 ARG D O 1
ATOM 4295 N N . SER D 1 103 ? 42.910 17.253 -9.983 1.00 26.31 103 SER D N 1
ATOM 4296 C CA . SER D 1 103 ? 43.627 17.313 -11.252 1.00 25.97 103 SER D CA 1
ATOM 4297 C C . SER D 1 103 ? 43.937 15.912 -11.786 1.00 23.51 103 SER D C 1
ATOM 4298 O O . SER D 1 103 ? 43.733 15.629 -12.969 1.00 21.61 103 SER D O 1
ATOM 4301 N N . ASP D 1 104 ? 44.409 15.034 -10.908 1.00 17.37 104 ASP D N 1
ATOM 4302 C CA . ASP D 1 104 ? 44.724 13.660 -11.293 1.00 21.83 104 ASP D CA 1
ATOM 4303 C C . ASP D 1 104 ? 43.471 12.865 -11.661 1.00 16.86 104 ASP D C 1
ATOM 4304 O O . ASP D 1 104 ? 43.470 12.111 -12.632 1.00 16.90 104 ASP D O 1
ATOM 4309 N N . VAL D 1 105 ? 42.411 13.026 -10.877 1.00 17.15 105 VAL D N 1
ATOM 4310 C CA . VAL D 1 105 ? 41.178 12.289 -11.122 1.00 20.92 105 VAL D CA 1
ATOM 4311 C C . VAL D 1 105 ? 40.512 12.747 -12.423 1.00 27.28 105 VAL D C 1
ATOM 4312 O O . VAL D 1 105 ? 40.059 11.917 -13.214 1.00 29.12 105 VAL D O 1
ATOM 4316 N N . ASP D 1 106 ? 40.483 14.058 -12.659 1.00 25.34 106 ASP D N 1
ATOM 4317 C CA . ASP D 1 106 ? 39.970 14.599 -13.919 1.00 24.03 106 ASP D CA 1
ATOM 4318 C C . ASP D 1 106 ? 40.769 14.066 -15.104 1.00 21.91 106 ASP D C 1
ATOM 4319 O O . ASP D 1 106 ? 40.214 13.804 -16.170 1.00 23.80 106 ASP D O 1
ATOM 4324 N N . TYR D 1 107 ? 42.078 13.928 -14.913 1.00 23.54 107 TYR D N 1
ATOM 4325 C CA . TYR D 1 107 ? 42.939 13.316 -15.917 1.00 25.45 107 TYR D CA 1
ATOM 4326 C C . TYR D 1 107 ? 42.539 11.861 -16.156 1.00 26.01 107 TYR D C 1
ATOM 4327 O O . TYR D 1 107 ? 42.408 11.425 -17.295 1.00 19.86 107 TYR D O 1
ATOM 4336 N N . LEU D 1 108 ? 42.347 11.118 -15.071 1.00 25.73 108 LEU D N 1
ATOM 4337 C CA . LEU D 1 108 ? 41.962 9.714 -15.153 1.00 23.73 108 LEU D CA 1
ATOM 4338 C C . LEU D 1 108 ? 40.583 9.518 -15.781 1.00 25.47 108 LEU D C 1
ATOM 4339 O O . LEU D 1 108 ? 40.379 8.594 -16.569 1.00 23.17 108 LEU D O 1
ATOM 4344 N N . LEU D 1 109 ? 39.636 10.376 -15.417 1.00 18.59 109 LEU D N 1
ATOM 4345 C CA . LEU D 1 109 ? 38.291 10.302 -15.976 1.00 26.39 109 LEU D CA 1
ATOM 4346 C C . LEU D 1 109 ? 38.324 10.520 -17.485 1.00 25.53 109 LEU D C 1
ATOM 4347 O O . LEU D 1 109 ? 37.656 9.813 -18.237 1.00 21.78 109 LEU D O 1
ATOM 4352 N N . ASP D 1 110 ? 39.122 11.490 -17.921 1.00 21.24 110 ASP D N 1
ATOM 4353 C CA . ASP D 1 110 ? 39.281 11.767 -19.344 1.00 24.19 110 ASP D CA 1
ATOM 4354 C C . ASP D 1 110 ? 39.986 10.608 -20.047 1.00 27.15 110 ASP D C 1
ATOM 4355 O O . ASP D 1 110 ? 39.630 10.244 -21.170 1.00 24.95 110 ASP D O 1
ATOM 4360 N N . GLU D 1 111 ? 40.980 10.029 -19.377 1.00 24.88 111 GLU D N 1
ATOM 4361 C CA . GLU D 1 111 ? 41.723 8.897 -19.922 1.00 24.41 111 GLU D CA 1
ATOM 4362 C C . GLU D 1 111 ? 40.818 7.691 -20.115 1.00 25.79 111 GLU D C 1
ATOM 4363 O O . GLU D 1 111 ? 40.845 7.040 -21.160 1.00 29.17 111 GLU D O 1
ATOM 4369 N N . VAL D 1 112 ? 40.013 7.400 -19.100 1.00 21.23 112 VAL D N 1
ATOM 4370 C CA . VAL D 1 112 ? 39.125 6.251 -19.155 1.00 24.19 112 VAL D CA 1
ATOM 4371 C C . VAL D 1 112 ? 38.048 6.444 -20.218 1.00 24.48 112 VAL D C 1
ATOM 4372 O O . VAL D 1 112 ? 37.683 5.495 -20.912 1.00 24.13 112 VAL D O 1
ATOM 4376 N N . ILE D 1 113 ? 37.580 7.677 -20.388 1.00 27.06 113 ILE D N 1
ATOM 4377 C CA . ILE D 1 113 ? 36.627 7.977 -21.454 1.00 29.07 113 ILE D CA 1
ATOM 4378 C C . ILE D 1 113 ? 37.244 7.669 -22.814 1.00 29.56 113 ILE D C 1
ATOM 4379 O O . ILE D 1 113 ? 36.600 7.054 -23.666 1.00 26.39 113 ILE D O 1
ATOM 4384 N N . ASP D 1 114 ? 38.500 8.070 -23.002 1.00 28.82 114 ASP D N 1
ATOM 4385 C CA . ASP D 1 114 ? 39.220 7.787 -24.243 1.00 34.85 114 ASP D CA 1
ATOM 4386 C C . ASP D 1 114 ? 39.487 6.294 -24.403 1.00 32.80 114 ASP D C 1
ATOM 4387 O O . ASP D 1 114 ? 39.392 5.758 -25.507 1.00 27.09 114 ASP D O 1
ATOM 4392 N N . ILE D 1 115 ? 39.844 5.634 -23.306 1.00 19.92 115 ILE D N 1
ATOM 4393 C CA . ILE D 1 115 ? 40.095 4.200 -23.331 1.00 30.91 115 ILE D CA 1
ATOM 4394 C C . ILE D 1 115 ? 38.828 3.431 -23.704 1.00 30.51 115 ILE D C 1
ATOM 4395 O O . ILE D 1 115 ? 38.872 2.511 -24.526 1.00 29.54 115 ILE D O 1
ATOM 4400 N N . GLN D 1 116 ? 37.702 3.805 -23.102 1.00 23.57 116 GLN D N 1
ATOM 4401 C CA . GLN D 1 116 ? 36.440 3.127 -23.381 1.00 21.12 116 GLN D CA 1
ATOM 4402 C C . GLN D 1 116 ? 35.974 3.363 -24.816 1.00 24.28 116 GLN D C 1
ATOM 4403 O O . GLN D 1 116 ? 35.382 2.478 -25.432 1.00 26.87 116 GLN D O 1
ATOM 4409 N N . ALA D 1 117 ? 36.252 4.551 -25.347 1.00 24.66 117 ALA D N 1
ATOM 4410 C CA . ALA D 1 117 ? 35.941 4.858 -26.741 1.00 26.32 117 ALA D CA 1
ATOM 4411 C C . ALA D 1 117 ? 36.837 4.053 -27.669 1.00 31.13 117 ALA D C 1
ATOM 4412 O O . ALA D 1 117 ? 36.401 3.566 -28.715 1.00 35.97 117 ALA D O 1
ATOM 4414 N N . HIS D 1 118 ? 38.101 3.929 -27.280 1.00 23.65 118 HIS D N 1
ATOM 4415 C CA . HIS D 1 118 ? 39.064 3.150 -28.044 1.00 21.66 118 HIS D CA 1
ATOM 4416 C C . HIS D 1 118 ? 38.654 1.681 -28.083 1.00 29.29 118 HIS D C 1
ATOM 4417 O O . HIS D 1 118 ? 38.771 1.027 -29.120 1.00 22.17 118 HIS D O 1
ATOM 4424 N N . LEU D 1 119 ? 38.174 1.164 -26.953 1.00 21.28 119 LEU D N 1
ATOM 4425 C CA . LEU D 1 119 ? 37.751 -0.232 -26.880 1.00 21.81 119 LEU D CA 1
ATOM 4426 C C . LEU D 1 119 ? 36.501 -0.502 -27.719 1.00 27.21 119 LEU D C 1
ATOM 4427 O O . LEU D 1 119 ? 36.315 -1.611 -28.219 1.00 27.11 119 LEU D O 1
ATOM 4432 N N . VAL D 1 120 ? 35.642 0.504 -27.867 1.00 22.85 120 VAL D N 1
ATOM 4433 C CA . VAL D 1 120 ? 34.491 0.380 -28.751 1.00 29.03 120 VAL D CA 1
ATOM 4434 C C . VAL D 1 120 ? 34.976 0.219 -30.188 1.00 34.75 120 VAL D C 1
ATOM 4435 O O . VAL D 1 120 ? 34.483 -0.633 -30.928 1.00 40.71 120 VAL D O 1
ATOM 4439 N N . THR D 1 121 ? 35.954 1.032 -30.575 1.00 27.06 121 THR D N 1
ATOM 4440 C CA . THR D 1 121 ? 36.548 0.925 -31.902 1.00 26.54 121 THR D CA 1
ATOM 4441 C C . THR D 1 121 ? 37.227 -0.433 -32.090 1.00 23.43 121 THR D C 1
ATOM 4442 O O . THR D 1 121 ? 37.096 -1.061 -33.139 1.00 27.51 121 THR D O 1
ATOM 4446 N N . VAL D 1 122 ? 37.936 -0.890 -31.063 1.00 22.86 122 VAL D N 1
ATOM 4447 C CA . VAL D 1 122 ? 38.607 -2.183 -31.113 1.00 22.32 122 VAL D CA 1
ATOM 4448 C C . VAL D 1 122 ? 37.597 -3.306 -31.326 1.00 28.42 122 VAL D C 1
ATOM 4449 O O . VAL D 1 122 ? 37.814 -4.197 -32.144 1.00 33.12 122 VAL D O 1
ATOM 4453 N N . ASP D 1 123 ? 36.487 -3.249 -30.596 1.00 29.73 123 ASP D N 1
ATOM 4454 C CA . ASP D 1 123 ? 35.424 -4.239 -30.738 1.00 31.16 123 ASP D CA 1
ATOM 4455 C C . ASP D 1 123 ? 34.843 -4.245 -32.154 1.00 25.41 123 ASP D C 1
ATOM 4456 O O . ASP D 1 123 ? 34.520 -5.300 -32.688 1.00 24.06 123 ASP D O 1
ATOM 4461 N N . GLN D 1 124 ? 34.703 -3.064 -32.751 1.00 28.56 124 GLN D N 1
ATOM 4462 C CA . GLN D 1 124 ? 34.214 -2.951 -34.123 1.00 26.07 124 GLN D CA 1
ATOM 4463 C C . GLN D 1 124 ? 35.196 -3.554 -35.116 1.00 25.42 124 GLN D C 1
ATOM 4464 O O . GLN D 1 124 ? 34.799 -4.229 -36.067 1.00 26.41 124 GLN D O 1
ATOM 4470 N N . ARG D 1 125 ? 36.480 -3.302 -34.895 1.00 24.27 125 ARG D N 1
ATOM 4471 C CA . ARG D 1 125 ? 37.510 -3.817 -35.783 1.00 29.38 125 ARG D CA 1
ATOM 4472 C C . ARG D 1 125 ? 37.624 -5.337 -35.676 1.00 29.53 125 ARG D C 1
ATOM 4473 O O . ARG D 1 125 ? 37.810 -6.022 -36.682 1.00 22.95 125 ARG D O 1
ATOM 4481 N N . LEU D 1 126 ? 37.504 -5.859 -34.459 1.00 22.76 126 LEU D N 1
ATOM 4482 C CA . LEU D 1 126 ? 37.498 -7.301 -34.251 1.00 21.49 126 LEU D CA 1
ATOM 4483 C C . LEU D 1 126 ? 36.294 -7.953 -34.925 1.00 29.42 126 LEU D C 1
ATOM 4484 O O . LEU D 1 126 ? 36.431 -8.967 -35.610 1.00 32.35 126 LEU D O 1
ATOM 4489 N N . ASP D 1 127 ? 35.118 -7.364 -34.730 1.00 23.77 127 ASP D N 1
ATOM 4490 C CA . ASP D 1 127 ? 33.903 -7.841 -35.380 1.00 25.14 127 ASP D CA 1
ATOM 4491 C C . ASP D 1 127 ? 34.073 -7.850 -36.891 1.00 32.57 127 ASP D C 1
ATOM 4492 O O . ASP D 1 127 ? 33.671 -8.797 -37.566 1.00 26.15 127 ASP D O 1
ATOM 4497 N N . GLY D 1 128 ? 34.670 -6.783 -37.413 1.00 29.86 128 GLY D N 1
ATOM 4498 C CA . GLY D 1 128 ? 34.900 -6.654 -38.839 1.00 27.16 128 GLY D CA 1
ATOM 4499 C C . GLY D 1 128 ? 35.843 -7.722 -39.356 1.00 25.41 128 GLY D C 1
ATOM 4500 O O . GLY D 1 128 ? 35.576 -8.358 -40.377 1.00 25.99 128 GLY D O 1
ATOM 4501 N N . VAL D 1 129 ? 36.949 -7.934 -38.650 1.00 23.92 129 VAL D N 1
ATOM 4502 C CA . VAL D 1 129 ? 37.937 -8.899 -39.117 1.00 22.97 129 VAL D CA 1
ATOM 4503 C C . VAL D 1 129 ? 37.425 -10.327 -38.916 1.00 22.73 129 VAL D C 1
ATOM 4504 O O . VAL D 1 129 ? 37.670 -11.193 -39.749 1.00 22.65 129 VAL D O 1
ATOM 4508 N N . GLU D 1 130 ? 36.701 -10.575 -37.828 1.00 23.74 130 GLU D N 1
ATOM 4509 C CA . GLU D 1 130 ? 36.105 -11.891 -37.613 1.00 23.88 130 GLU D CA 1
ATOM 4510 C C . GLU D 1 130 ? 35.076 -12.195 -38.697 1.00 24.20 130 GLU D C 1
ATOM 4511 O O . GLU D 1 130 ? 34.979 -13.328 -39.173 1.00 26.41 130 GLU D O 1
ATOM 4517 N N . SER D 1 131 ? 34.314 -11.179 -39.092 1.00 25.45 131 SER D N 1
ATOM 4518 C CA . SER D 1 131 ? 33.323 -11.355 -40.148 1.00 33.72 131 SER D CA 1
ATOM 4519 C C . SER D 1 131 ? 33.988 -11.678 -41.489 1.00 31.27 131 SER D C 1
ATOM 4520 O O . SER D 1 131 ? 33.557 -12.585 -42.200 1.00 27.61 131 SER D O 1
ATOM 4523 N N . ASP D 1 132 ? 35.051 -10.951 -41.820 1.00 26.23 132 ASP D N 1
ATOM 4524 C CA . ASP D 1 132 ? 35.766 -11.170 -43.074 1.00 26.18 132 ASP D CA 1
ATOM 4525 C C . ASP D 1 132 ? 36.464 -12.528 -43.110 1.00 25.25 132 ASP D C 1
ATOM 4526 O O . ASP D 1 132 ? 36.478 -13.196 -44.147 1.00 25.29 132 ASP D O 1
ATOM 4531 N N . VAL D 1 133 ? 37.046 -12.936 -41.986 1.00 23.70 133 VAL D N 1
ATOM 4532 C CA . VAL D 1 133 ? 37.694 -14.241 -41.907 1.00 22.70 133 VAL D CA 1
ATOM 4533 C C . VAL D 1 133 ? 36.660 -15.346 -42.116 1.00 27.61 133 VAL D C 1
ATOM 4534 O O . VAL D 1 133 ? 36.891 -16.301 -42.864 1.00 25.01 133 VAL D O 1
ATOM 4538 N N . SER D 1 134 ? 35.506 -15.189 -41.476 1.00 24.25 134 SER D N 1
ATOM 4539 C CA . SER D 1 134 ? 34.398 -16.130 -41.614 1.00 25.25 134 SER D CA 1
ATOM 4540 C C . SER D 1 134 ? 33.926 -16.239 -43.065 1.00 26.36 134 SER D C 1
ATOM 4541 O O . SER D 1 134 ? 33.659 -17.336 -43.559 1.00 26.64 134 SER D O 1
ATOM 4544 N N . ASP D 1 135 ? 33.828 -15.098 -43.744 1.00 28.08 135 ASP D N 1
ATOM 4545 C CA . ASP D 1 135 ? 33.406 -15.074 -45.141 1.00 29.59 135 ASP D CA 1
ATOM 4546 C C . ASP D 1 135 ? 34.426 -15.782 -46.023 1.00 27.45 135 ASP D C 1
ATOM 4547 O O . ASP D 1 135 ? 34.061 -16.573 -46.890 1.00 28.06 135 ASP D O 1
ATOM 4552 N N . ILE D 1 136 ? 35.705 -15.501 -45.795 1.00 26.09 136 ILE D N 1
ATOM 4553 C CA . ILE D 1 136 ? 36.773 -16.155 -46.543 1.00 25.25 136 ILE D CA 1
ATOM 4554 C C . ILE D 1 136 ? 36.761 -17.663 -46.314 1.00 27.66 136 ILE D C 1
ATOM 4555 O O . ILE D 1 136 ? 36.851 -18.440 -47.263 1.00 28.32 136 ILE D O 1
ATOM 4560 N N . LYS D 1 137 ? 36.637 -18.066 -45.052 1.00 31.61 137 LYS D N 1
ATOM 4561 C CA . LYS D 1 137 ? 36.620 -19.482 -44.689 1.00 23.62 137 LYS D CA 1
ATOM 4562 C C . LYS D 1 137 ? 35.566 -20.273 -45.452 1.00 24.82 137 LYS D C 1
ATOM 4563 O O . LYS D 1 137 ? 35.805 -21.407 -45.851 1.00 26.92 137 LYS D O 1
ATOM 4569 N N . SER D 1 138 ? 34.386 -19.694 -45.628 1.00 26.25 138 SER D N 1
ATOM 4570 C CA . SER D 1 138 ? 33.331 -20.407 -46.329 1.00 36.58 138 SER D CA 1
ATOM 4571 C C . SER D 1 138 ? 33.454 -20.273 -47.846 1.00 35.71 138 SER D C 1
ATOM 4572 O O . SER D 1 138 ? 32.923 -21.097 -48.590 1.00 36.82 138 SER D O 1
ATOM 4575 N N . ASP D 1 139 ? 34.136 -19.225 -48.299 1.00 30.65 139 ASP D N 1
ATOM 4576 C CA . ASP D 1 139 ? 34.213 -18.931 -49.728 1.00 32.10 139 ASP D CA 1
ATOM 4577 C C . ASP D 1 139 ? 35.461 -19.431 -50.475 1.00 31.96 139 ASP D C 1
ATOM 4578 O O . ASP D 1 139 ? 35.474 -19.444 -51.705 1.00 32.98 139 ASP D O 1
ATOM 4583 N N . TYR D 1 140 ? 36.493 -19.869 -49.760 1.00 26.93 140 TYR D N 1
ATOM 4584 C CA . TYR D 1 140 ? 37.782 -20.095 -50.419 1.00 24.58 140 TYR D CA 1
ATOM 4585 C C . TYR D 1 140 ? 37.998 -21.543 -50.847 1.00 21.61 140 TYR D C 1
ATOM 4586 O O . TYR D 1 140 ? 37.512 -22.474 -50.209 1.00 26.94 140 TYR D O 1
ATOM 4595 N N . VAL D 1 141 ? 38.703 -21.717 -51.960 1.00 22.53 141 VAL D N 1
ATOM 4596 C CA . VAL D 1 141 ? 39.052 -23.048 -52.447 1.00 22.73 141 VAL D CA 1
ATOM 4597 C C . VAL D 1 141 ? 40.242 -23.599 -51.660 1.00 25.97 141 VAL D C 1
ATOM 4598 O O . VAL D 1 141 ? 41.321 -23.006 -51.651 1.00 26.58 141 VAL D O 1
ATOM 4602 N N . SER D 1 142 ? 40.038 -24.738 -51.006 1.00 27.27 142 SER D N 1
ATOM 4603 C CA . SER D 1 142 ? 41.042 -25.318 -50.121 1.00 22.65 142 SER D CA 1
ATOM 4604 C C . SER D 1 142 ? 41.895 -26.383 -50.807 1.00 26.52 142 SER D C 1
ATOM 4605 O O . SER D 1 142 ? 41.407 -27.146 -51.639 1.00 21.87 142 SER D O 1
ATOM 4608 N N . LYS D 1 143 ? 43.173 -26.428 -50.450 1.00 26.74 143 LYS D N 1
ATOM 4609 C CA . LYS D 1 143 ? 44.076 -27.430 -51.001 1.00 28.49 143 LYS D CA 1
ATOM 4610 C C . LYS D 1 143 ? 43.966 -28.775 -50.274 1.00 33.14 143 LYS D C 1
ATOM 4611 O O . LYS D 1 143 ? 44.344 -29.808 -50.825 1.00 40.89 143 LYS D O 1
ATOM 4617 N N . THR D 1 144 ? 43.481 -28.763 -49.033 1.00 29.37 144 THR D N 1
ATOM 4618 C CA . THR D 1 144 ? 43.363 -30.003 -48.259 1.00 27.72 144 THR D CA 1
ATOM 4619 C C . THR D 1 144 ? 41.965 -30.631 -48.153 1.00 29.43 144 THR D C 1
ATOM 4620 O O . THR D 1 144 ? 41.837 -31.758 -47.677 1.00 33.74 144 THR D O 1
ATOM 4624 N N . VAL D 1 145 ? 40.929 -29.941 -48.622 1.00 25.40 145 VAL D N 1
ATOM 4625 C CA . VAL D 1 145 ? 39.568 -30.471 -48.515 1.00 30.37 145 VAL D CA 1
ATOM 4626 C C . VAL D 1 145 ? 39.367 -31.598 -49.529 1.00 29.81 145 VAL D C 1
ATOM 4627 O O . VAL D 1 145 ? 39.792 -31.474 -50.668 1.00 25.69 145 VAL D O 1
ATOM 4631 N N . THR D 1 146 ? 38.765 -32.709 -49.106 1.00 30.81 146 THR D N 1
ATOM 4632 C CA . THR D 1 146 ? 38.553 -33.858 -49.996 1.00 30.75 146 THR D CA 1
ATOM 4633 C C . THR D 1 146 ? 37.227 -33.831 -50.750 1.00 30.36 146 THR D C 1
ATOM 4634 O O . THR D 1 146 ? 37.061 -34.530 -51.752 1.00 30.25 146 THR D O 1
ATOM 4638 N N . GLU D 1 147 ? 36.296 -33.004 -50.290 1.00 30.20 147 GLU D N 1
ATOM 4639 C CA . GLU D 1 147 ? 34.965 -32.963 -50.873 1.00 27.48 147 GLU D CA 1
ATOM 4640 C C . GLU D 1 147 ? 34.981 -32.050 -52.085 1.00 26.66 147 GLU D C 1
ATOM 4641 O O . GLU D 1 147 ? 35.642 -31.011 -52.064 1.00 29.22 147 GLU D O 1
ATOM 4647 N N . SER D 1 148 ? 34.248 -32.433 -53.130 1.00 23.35 148 SER D N 1
ATOM 4648 C CA . SER D 1 148 ? 34.294 -31.709 -54.396 1.00 24.25 148 SER D CA 1
ATOM 4649 C C . SER D 1 148 ? 33.999 -30.229 -54.196 1.00 24.62 148 SER D C 1
ATOM 4650 O O . SER D 1 148 ? 33.093 -29.865 -53.446 1.00 26.94 148 SER D O 1
ATOM 4653 N N . GLN D 1 149 ? 34.783 -29.385 -54.858 1.00 18.73 149 GLN D N 1
ATOM 4654 C CA . GLN D 1 149 ? 34.613 -27.946 -54.742 1.00 18.68 149 GLN D CA 1
ATOM 4655 C C . GLN D 1 149 ? 34.164 -27.347 -56.067 1.00 23.00 149 GLN D C 1
ATOM 4656 O O . GLN D 1 149 ? 34.660 -27.724 -57.132 1.00 25.15 149 GLN D O 1
ATOM 4662 N N . SER D 1 150 ? 33.227 -26.408 -56.001 1.00 21.51 150 SER D N 1
ATOM 4663 C CA . SER D 1 150 ? 32.662 -25.836 -57.213 1.00 30.33 150 SER D CA 1
ATOM 4664 C C . SER D 1 150 ? 32.859 -24.323 -57.286 1.00 26.77 150 SER D C 1
ATOM 4665 O O . SER D 1 150 ? 32.647 -23.608 -56.301 1.00 18.80 150 SER D O 1
ATOM 4668 N N . LEU D 1 151 ? 33.287 -23.850 -58.455 1.00 17.24 151 LEU D N 1
ATOM 4669 C CA . LEU D 1 151 ? 33.386 -22.419 -58.738 1.00 17.34 151 LEU D CA 1
ATOM 4670 C C . LEU D 1 151 ? 32.160 -21.926 -59.493 1.00 29.40 151 LEU D C 1
ATOM 4671 O O . LEU D 1 151 ? 31.607 -22.638 -60.333 1.00 26.50 151 LEU D O 1
ATOM 4676 N N . ALA D 1 152 ? 31.751 -20.696 -59.201 1.00 23.76 152 ALA D N 1
ATOM 4677 C CA . ALA D 1 152 ? 30.655 -20.061 -59.922 1.00 17.60 152 ALA D CA 1
ATOM 4678 C C . ALA D 1 152 ? 31.195 -19.332 -61.151 1.00 17.42 152 ALA D C 1
ATOM 4679 O O . ALA D 1 152 ? 30.453 -18.668 -61.871 1.00 18.30 152 ALA D O 1
ATOM 4681 N N . SER D 1 153 ? 32.495 -19.472 -61.385 1.00 18.93 153 SER D N 1
ATOM 4682 C CA . SER D 1 153 ? 33.163 -18.788 -62.486 1.00 19.96 153 SER D CA 1
ATOM 4683 C C . SER D 1 153 ? 33.913 -19.768 -63.373 1.00 21.13 153 SER D C 1
ATOM 4684 O O . SER D 1 153 ? 34.155 -20.909 -62.979 1.00 16.52 153 SER D O 1
ATOM 4687 N N . PRO D 1 154 ? 34.281 -19.328 -64.584 1.00 17.55 154 PRO D N 1
ATOM 4688 C CA . PRO D 1 154 ? 35.257 -20.085 -65.371 1.00 17.71 154 PRO D CA 1
ATOM 4689 C C . PRO D 1 154 ? 36.626 -20.044 -64.703 1.00 16.64 154 PRO D C 1
ATOM 4690 O O . PRO D 1 154 ? 36.828 -19.266 -63.775 1.00 17.04 154 PRO D O 1
ATOM 4694 N N . LEU D 1 155 ? 37.554 -20.866 -65.172 1.00 16.97 155 LEU D N 1
ATOM 4695 C CA . LEU D 1 155 ? 38.874 -20.930 -64.562 1.00 20.55 155 LEU D CA 1
ATOM 4696 C C . LEU D 1 155 ? 39.963 -20.945 -65.623 1.00 18.30 155 LEU D C 1
ATOM 4697 O O . LEU D 1 155 ? 39.823 -21.587 -66.667 1.00 22.21 155 LEU D O 1
ATOM 4702 N N . ASP D 1 156 ? 41.041 -20.221 -65.348 1.00 18.90 156 ASP D N 1
ATOM 4703 C CA . ASP D 1 156 ? 42.201 -20.179 -66.223 1.00 17.81 156 ASP D CA 1
ATOM 4704 C C . ASP D 1 156 ? 43.455 -20.496 -65.414 1.00 23.33 156 ASP D C 1
ATOM 4705 O O . ASP D 1 156 ? 43.620 -20.001 -64.301 1.00 30.50 156 ASP D O 1
ATOM 4710 N N . VAL D 1 157 ? 44.332 -21.330 -65.958 1.00 20.11 157 VAL D N 1
ATOM 4711 C CA . VAL D 1 157 ? 45.570 -21.673 -65.265 1.00 19.88 157 VAL D CA 1
ATOM 4712 C C . VAL D 1 157 ? 46.763 -21.561 -66.191 1.00 24.31 157 VAL D C 1
ATOM 4713 O O . VAL D 1 157 ? 46.615 -21.361 -67.398 1.00 19.44 157 VAL D O 1
ATOM 4717 N N . LYS D 1 158 ? 47.951 -21.666 -65.609 1.00 22.07 158 LYS D N 1
ATOM 4718 C CA . LYS D 1 158 ? 49.172 -21.609 -66.386 1.00 21.10 158 LYS D CA 1
ATOM 4719 C C . LYS D 1 158 ? 49.624 -23.012 -66.780 1.00 26.52 158 LYS D C 1
ATOM 4720 O O . LYS D 1 158 ? 49.817 -23.879 -65.935 1.00 21.18 158 LYS D O 1
ATOM 4726 N N . THR D 1 159 ? 49.697 -23.215 -68.089 1.00 20.91 159 THR D N 1
ATOM 4727 C CA . THR D 1 159 ? 50.351 -24.333 -68.771 1.00 26.22 159 THR D CA 1
ATOM 4728 C C . THR D 1 159 ? 49.684 -25.713 -68.714 1.00 26.03 159 THR D C 1
ATOM 4729 O O . THR D 1 159 ? 49.684 -26.421 -69.722 1.00 20.30 159 THR D O 1
ATOM 4733 N N . SER D 1 160 ? 49.012 -26.065 -67.621 1.00 20.09 160 SER D N 1
ATOM 4734 C CA . SER D 1 160 ? 48.429 -27.412 -67.571 1.00 19.61 160 SER D CA 1
ATOM 4735 C C . SER D 1 160 ? 47.389 -27.666 -66.490 1.00 27.02 160 SER D C 1
ATOM 4736 O O . SER D 1 160 ? 47.374 -27.008 -65.444 1.00 27.31 160 SER D O 1
ATOM 4739 N N . TYR D 1 161 ? 46.563 -28.678 -66.746 1.00 21.14 161 TYR D N 1
ATOM 4740 C CA . TYR D 1 161 ? 45.681 -29.274 -65.750 1.00 20.92 161 TYR D CA 1
ATOM 4741 C C . TYR D 1 161 ? 46.112 -30.719 -65.514 1.00 26.13 161 TYR D C 1
ATOM 4742 O O . TYR D 1 161 ? 46.345 -31.466 -66.467 1.00 21.14 161 TYR D O 1
ATOM 4751 N N . SER D 1 162 ? 46.207 -31.121 -64.253 1.00 27.95 162 SER D N 1
ATOM 4752 C CA . SER D 1 162 ? 46.573 -32.497 -63.947 1.00 23.72 162 SER D CA 1
ATOM 4753 C C . SER D 1 162 ? 45.507 -33.200 -63.126 1.00 26.60 162 SER D C 1
ATOM 4754 O O . SER D 1 162 ? 44.774 -32.572 -62.358 1.00 21.46 162 SER D O 1
ATOM 4757 N N . VAL D 1 163 ? 45.434 -34.514 -63.294 1.00 21.82 163 VAL D N 1
ATOM 4758 C CA . VAL D 1 163 ? 44.588 -35.347 -62.457 1.00 25.34 163 VAL D CA 1
ATOM 4759 C C . VAL D 1 163 ? 45.456 -36.392 -61.775 1.00 26.56 163 VAL D C 1
ATOM 4760 O O . VAL D 1 163 ? 46.193 -37.128 -62.437 1.00 22.03 163 VAL D O 1
ATOM 4764 N N . ASP D 1 164 ? 45.370 -36.433 -60.448 1.00 25.20 164 ASP D N 1
ATOM 4765 C CA . ASP D 1 164 ? 46.121 -37.381 -59.630 1.00 27.34 164 ASP D CA 1
ATOM 4766 C C . ASP D 1 164 ? 47.625 -37.300 -59.893 1.00 30.14 164 ASP D C 1
ATOM 4767 O O . ASP D 1 164 ? 48.312 -38.322 -59.953 1.00 25.80 164 ASP D O 1
ATOM 4772 N N . GLY D 1 165 ? 48.131 -36.079 -60.039 1.00 27.24 165 GLY D N 1
ATOM 4773 C CA . GLY D 1 165 ? 49.554 -35.856 -60.227 1.00 27.89 165 GLY D CA 1
ATOM 4774 C C . GLY D 1 165 ? 50.044 -36.056 -61.654 1.00 25.25 165 GLY D C 1
ATOM 4775 O O . GLY D 1 165 ? 51.246 -36.005 -61.912 1.00 28.67 165 GLY D O 1
ATOM 4776 N N . ILE D 1 166 ? 49.117 -36.283 -62.581 1.00 22.19 166 ILE D N 1
ATOM 4777 C CA . ILE D 1 166 ? 49.459 -36.544 -63.977 1.00 25.10 166 ILE D CA 1
ATOM 4778 C C . ILE D 1 166 ? 48.699 -35.595 -64.909 1.00 25.24 166 ILE D C 1
ATOM 4779 O O . ILE D 1 166 ? 47.477 -35.473 -64.811 1.00 20.25 166 ILE D O 1
ATOM 4784 N N . GLN D 1 167 ? 49.412 -34.930 -65.818 1.00 21.14 167 GLN D N 1
ATOM 4785 C CA . GLN D 1 167 ? 48.775 -33.946 -66.698 1.00 20.63 167 GLN D CA 1
ATOM 4786 C C . GLN D 1 167 ? 47.749 -34.562 -67.636 1.00 24.09 167 GLN D C 1
ATOM 4787 O O . GLN D 1 167 ? 48.066 -35.485 -68.387 1.00 23.20 167 GLN D O 1
ATOM 4793 N N . VAL D 1 168 ? 46.509 -34.083 -67.568 1.00 22.77 168 VAL D N 1
ATOM 4794 C CA . VAL D 1 168 ? 45.496 -34.499 -68.533 1.00 23.26 168 VAL D CA 1
ATOM 4795 C C . VAL D 1 168 ? 45.187 -33.482 -69.637 1.00 24.81 168 VAL D C 1
ATOM 4796 O O . VAL D 1 168 ? 44.790 -33.862 -70.736 1.00 29.65 168 VAL D O 1
ATOM 4800 N N . VAL D 1 169 ? 45.402 -32.196 -69.361 1.00 21.27 169 VAL D N 1
ATOM 4801 C CA . VAL D 1 169 ? 45.090 -31.147 -70.332 1.00 17.43 169 VAL D CA 1
ATOM 4802 C C . VAL D 1 169 ? 46.195 -30.095 -70.380 1.00 18.45 169 VAL D C 1
ATOM 4803 O O . VAL D 1 169 ? 46.575 -29.537 -69.349 1.00 22.18 169 VAL D O 1
ATOM 4807 N N . GLY D 1 170 ? 46.718 -29.833 -71.574 1.00 22.80 170 GLY D N 1
ATOM 4808 C CA . GLY D 1 170 ? 47.706 -28.785 -71.766 1.00 18.77 170 GLY D CA 1
ATOM 4809 C C . GLY D 1 170 ? 47.173 -27.610 -72.563 1.00 18.52 170 GLY D C 1
ATOM 4810 O O . GLY D 1 170 ? 45.964 -27.451 -72.714 1.00 18.89 170 GLY D O 1
ATOM 4811 N N . ALA D 1 171 ? 48.082 -26.805 -73.104 1.00 21.00 171 ALA D N 1
ATOM 4812 C CA . ALA D 1 171 ? 47.703 -25.649 -73.910 1.00 25.96 171 ALA D CA 1
ATOM 4813 C C . ALA D 1 171 ? 47.029 -26.079 -75.208 1.00 31.43 171 ALA D C 1
ATOM 4814 O O . ALA D 1 171 ? 47.296 -27.171 -75.717 1.00 18.82 171 ALA D O 1
ATOM 4816 N N . ARG D 1 172 ? 46.160 -25.220 -75.740 1.00 22.15 172 ARG D N 1
ATOM 4817 C CA . ARG D 1 172 ? 45.520 -25.494 -77.025 1.00 29.08 172 ARG D CA 1
ATOM 4818 C C . ARG D 1 172 ? 46.575 -25.737 -78.101 1.00 28.62 172 ARG D C 1
ATOM 4819 O O . ARG D 1 172 ? 47.526 -24.966 -78.241 1.00 33.87 172 ARG D O 1
ATOM 4827 N N . GLN D 1 173 ? 46.403 -26.813 -78.858 1.00 27.63 173 GLN D N 1
ATOM 4828 C CA . GLN D 1 173 ? 47.354 -27.168 -79.900 1.00 25.52 173 GLN D CA 1
ATOM 4829 C C . GLN D 1 173 ? 46.942 -26.562 -81.233 1.00 24.00 173 GLN D C 1
ATOM 4830 O O . GLN D 1 173 ? 45.805 -26.726 -81.676 1.00 28.45 173 GLN D O 1
ATOM 4836 N N . THR D 1 174 ? 47.866 -25.845 -81.858 1.00 23.39 174 THR D N 1
ATOM 4837 C CA . THR D 1 174 ? 47.582 -25.154 -83.107 1.00 33.59 174 THR D CA 1
ATOM 4838 C C . THR D 1 174 ? 48.200 -25.869 -84.304 1.00 34.68 174 THR D C 1
ATOM 4839 O O . THR D 1 174 ? 48.873 -26.890 -84.155 1.00 38.26 174 THR D O 1
ATOM 4843 N N . GLY D 1 175 ? 47.965 -25.326 -85.494 1.00 28.85 175 GLY D N 1
ATOM 4844 C CA . GLY D 1 175 ? 48.524 -25.891 -86.706 1.00 28.70 175 GLY D CA 1
ATOM 4845 C C . GLY D 1 175 ? 47.522 -26.751 -87.449 1.00 30.84 175 GLY D C 1
ATOM 4846 O O . GLY D 1 175 ? 47.853 -27.361 -88.463 1.00 38.42 175 GLY D O 1
ATOM 4847 N N . TRP D 1 176 ? 46.291 -26.792 -86.948 1.00 31.44 176 TRP D N 1
ATOM 4848 C CA . TRP D 1 176 ? 45.231 -27.564 -87.591 1.00 36.10 176 TRP D CA 1
ATOM 4849 C C . TRP D 1 176 ? 44.520 -26.767 -88.673 1.00 37.50 176 TRP D C 1
ATOM 4850 O O . TRP D 1 176 ? 44.250 -25.576 -88.510 1.00 33.86 176 TRP D O 1
ATOM 4861 N N . THR D 1 177 ? 44.225 -27.438 -89.779 1.00 30.59 177 THR D N 1
ATOM 4862 C CA . THR D 1 177 ? 43.275 -26.919 -90.745 1.00 30.42 177 THR D CA 1
ATOM 4863 C C . THR D 1 177 ? 41.954 -27.602 -90.436 1.00 32.81 177 THR D C 1
ATOM 4864 O O . THR D 1 177 ? 41.885 -28.830 -90.400 1.00 26.82 177 THR D O 1
ATOM 4868 N N . ALA D 1 178 ? 40.908 -26.814 -90.209 1.00 21.10 178 ALA D N 1
ATOM 4869 C CA . ALA D 1 178 ? 39.623 -27.376 -89.809 1.00 26.58 178 ALA D CA 1
ATOM 4870 C C . ALA D 1 178 ? 39.034 -28.247 -90.913 1.00 20.85 178 ALA D C 1
ATOM 4871 O O . ALA D 1 178 ? 38.932 -27.825 -92.063 1.00 21.59 178 ALA D O 1
ATOM 4873 N N . ALA D 1 179 ? 38.655 -29.468 -90.548 1.00 23.85 179 ALA D N 1
ATOM 4874 C CA . ALA D 1 179 ? 37.982 -30.377 -91.467 1.00 29.49 179 ALA D CA 1
ATOM 4875 C C . ALA D 1 179 ? 36.605 -29.829 -91.833 1.00 25.56 179 ALA D C 1
ATOM 4876 O O . ALA D 1 179 ? 36.006 -29.071 -91.068 1.00 22.28 179 ALA D O 1
ATOM 4878 N N . THR D 1 180 ? 36.117 -30.202 -93.011 1.00 21.80 180 THR D N 1
ATOM 4879 C CA . THR D 1 180 ? 34.837 -29.712 -93.517 1.00 23.75 180 THR D CA 1
ATOM 4880 C C . THR D 1 180 ? 33.850 -30.854 -93.744 1.00 26.35 180 THR D C 1
ATOM 4881 O O . THR D 1 180 ? 34.244 -32.019 -93.826 1.00 29.24 180 THR D O 1
ATOM 4885 N N . GLY D 1 181 ? 32.568 -30.516 -93.831 1.00 22.24 181 GLY D N 1
ATOM 4886 C CA . GLY D 1 181 ? 31.534 -31.502 -94.090 1.00 25.93 181 GLY D CA 1
ATOM 4887 C C . GLY D 1 181 ? 30.515 -31.655 -92.979 1.00 25.77 181 GLY D C 1
ATOM 4888 O O . GLY D 1 181 ? 30.449 -30.831 -92.068 1.00 27.47 181 GLY D O 1
ATOM 4889 N N . THR D 1 182 ? 29.719 -32.717 -93.058 1.00 24.80 182 THR D N 1
ATOM 4890 C CA . THR D 1 182 ? 28.659 -32.967 -92.086 1.00 21.79 182 THR D CA 1
ATOM 4891 C C . THR D 1 182 ? 29.047 -34.051 -91.083 1.00 24.49 182 THR D C 1
ATOM 4892 O O . THR D 1 182 ? 29.229 -35.212 -91.451 1.00 25.75 182 THR D O 1
ATOM 4896 N N . PRO D 1 183 ? 29.181 -33.667 -89.804 1.00 23.01 183 PRO D N 1
ATOM 4897 C CA . PRO D 1 183 ? 29.613 -34.584 -88.741 1.00 26.34 183 PRO D CA 1
ATOM 4898 C C . PRO D 1 183 ? 28.629 -35.726 -88.501 1.00 28.74 183 PRO D C 1
ATOM 4899 O O . PRO D 1 183 ? 27.419 -35.519 -88.591 1.00 23.56 183 PRO D O 1
ATOM 4903 N N . LEU D 1 184 ? 29.146 -36.920 -88.221 1.00 26.21 184 LEU D N 1
ATOM 4904 C CA . LEU D 1 184 ? 28.289 -38.063 -87.935 1.00 22.98 184 LEU D CA 1
ATOM 4905 C C . LEU D 1 184 ? 28.283 -38.368 -86.433 1.00 26.59 184 LEU D C 1
ATOM 4906 O O . LEU D 1 184 ? 29.248 -38.921 -85.901 1.00 22.18 184 LEU D O 1
ATOM 4911 N N . LEU D 1 185 ? 27.198 -38.002 -85.755 1.00 23.67 185 LEU D N 1
ATOM 4912 C CA . LEU D 1 185 ? 27.047 -38.263 -84.323 1.00 26.99 185 LEU D CA 1
ATOM 4913 C C . LEU D 1 185 ? 26.147 -39.458 -84.029 1.00 28.22 185 LEU D C 1
ATOM 4914 O O . LEU D 1 185 ? 25.946 -39.819 -82.870 1.00 30.09 185 LEU D O 1
ATOM 4919 N N . GLY D 1 186 ? 25.601 -40.056 -85.083 1.00 20.90 186 GLY D N 1
ATOM 4920 C CA . GLY D 1 186 ? 24.633 -41.131 -84.957 1.00 20.89 186 GLY D CA 1
ATOM 4921 C C . GLY D 1 186 ? 25.273 -42.492 -84.769 1.00 20.96 186 GLY D C 1
ATOM 4922 O O . GLY D 1 186 ? 26.392 -42.591 -84.265 1.00 21.86 186 GLY D O 1
ATOM 4923 N N . SER D 1 187 ? 24.554 -43.543 -85.159 1.00 24.86 187 SER D N 1
ATOM 4924 C CA . SER D 1 187 ? 25.043 -44.910 -84.987 1.00 22.39 187 SER D CA 1
ATOM 4925 C C . SER D 1 187 ? 26.291 -45.167 -85.823 1.00 26.08 187 SER D C 1
ATOM 4926 O O . SER D 1 187 ? 26.401 -44.716 -86.964 1.00 23.88 187 SER D O 1
ATOM 4929 N N . PHE D 1 188 ? 27.259 -45.836 -85.207 1.00 24.92 188 PHE D N 1
ATOM 4930 C CA . PHE D 1 188 ? 28.516 -46.171 -85.855 1.00 21.63 188 PHE D CA 1
ATOM 4931 C C . PHE D 1 188 ? 28.926 -47.589 -85.460 1.00 25.10 188 PHE D C 1
ATOM 4932 O O . PHE D 1 188 ? 29.234 -47.831 -84.295 1.00 25.81 188 PHE D O 1
ATOM 4940 N N . ASN D 1 189 ? 28.969 -48.520 -86.410 1.00 22.82 189 ASN D N 1
ATOM 4941 C CA . ASN D 1 189 ? 29.340 -49.889 -86.067 1.00 26.95 189 ASN D CA 1
ATOM 4942 C C . ASN D 1 189 ? 30.781 -50.155 -86.480 1.00 30.20 189 ASN D C 1
ATOM 4943 O O . ASN D 1 189 ? 31.075 -50.376 -87.657 1.00 26.57 189 ASN D O 1
ATOM 4948 N N . ALA D 1 190 ? 31.672 -50.187 -85.494 1.00 22.87 190 ALA D N 1
ATOM 4949 C CA . ALA D 1 190 ? 33.098 -50.296 -85.768 1.00 29.71 190 ALA D CA 1
ATOM 4950 C C . ALA D 1 190 ? 33.481 -51.734 -86.083 1.00 30.78 190 ALA D C 1
ATOM 4951 O O . ALA D 1 190 ? 34.540 -51.990 -86.655 1.00 26.49 190 ALA D O 1
ATOM 4953 N N . ASN D 1 191 ? 32.611 -52.667 -85.709 1.00 24.34 191 ASN D N 1
ATOM 4954 C CA . ASN D 1 191 ? 32.836 -54.082 -85.971 1.00 28.75 191 ASN D CA 1
ATOM 4955 C C . ASN D 1 191 ? 32.170 -54.558 -87.250 1.00 31.42 191 ASN D C 1
ATOM 4956 O O . ASN D 1 191 ? 32.137 -55.752 -87.523 1.00 30.34 191 ASN D O 1
ATOM 4961 N N . GLN D 1 192 ? 31.612 -53.629 -88.016 1.00 30.95 192 GLN D N 1
ATOM 4962 C CA . GLN D 1 192 ? 31.065 -53.969 -89.323 1.00 37.53 192 GLN D CA 1
ATOM 4963 C C . GLN D 1 192 ? 32.125 -54.644 -90.194 1.00 34.76 192 GLN D C 1
ATOM 4964 O O . GLN D 1 192 ? 33.209 -54.101 -90.414 1.00 29.07 192 GLN D O 1
ATOM 4970 N N . SER D 1 193 ? 31.808 -55.836 -90.687 1.00 35.74 193 SER D N 1
ATOM 4971 C CA . SER D 1 193 ? 32.727 -56.555 -91.559 1.00 40.72 193 SER D CA 1
ATOM 4972 C C . SER D 1 193 ? 32.328 -56.338 -93.005 1.00 39.96 193 SER D C 1
ATOM 4973 O O . SER D 1 193 ? 31.155 -56.445 -93.357 1.00 44.08 193 SER D O 1
ATOM 4976 N N . TYR D 1 194 ? 33.314 -56.056 -93.846 1.00 29.94 194 TYR D N 1
ATOM 4977 C CA . TYR D 1 194 ? 33.048 -55.793 -95.250 1.00 36.54 194 TYR D CA 1
ATOM 4978 C C . TYR D 1 194 ? 33.452 -56.972 -96.113 1.00 34.33 194 TYR D C 1
ATOM 4979 O O . TYR D 1 194 ? 34.625 -57.328 -96.191 1.00 46.65 194 TYR D O 1
ATOM 4988 N N . THR D 1 195 ? 32.461 -57.584 -96.749 1.00 36.85 195 THR D N 1
ATOM 4989 C CA . THR D 1 195 ? 32.704 -58.740 -97.598 1.00 40.99 195 THR D CA 1
ATOM 4990 C C . THR D 1 195 ? 33.432 -58.328 -98.873 1.00 46.17 195 THR D C 1
ATOM 4991 O O . THR D 1 195 ? 33.008 -57.404 -99.569 1.00 44.44 195 THR D O 1
ATOM 4995 N N . VAL D 1 196 ? 34.539 -59.006 -99.164 1.00 47.31 196 VAL D N 1
ATOM 4996 C CA . VAL D 1 196 ? 35.266 -58.785 -100.408 1.00 45.16 196 VAL D CA 1
ATOM 4997 C C . VAL D 1 196 ? 35.513 -60.108 -101.119 1.00 46.11 196 VAL D C 1
ATOM 4998 O O . VAL D 1 196 ? 36.285 -60.944 -100.648 1.00 43.81 196 VAL D O 1
ATOM 5002 N N . GLY D 1 197 ? 34.863 -60.291 -102.260 1.00 38.36 197 GLY D N 1
ATOM 5003 C CA . GLY D 1 197 ? 34.941 -61.552 -102.967 1.00 39.92 197 GLY D CA 1
ATOM 5004 C C . GLY D 1 197 ? 36.046 -61.616 -104.000 1.00 45.71 197 GLY D C 1
ATOM 5005 O O . GLY D 1 197 ? 36.681 -60.610 -104.323 1.00 41.98 197 GLY D O 1
ATOM 5006 N N . THR D 1 198 ? 36.286 -62.828 -104.488 1.00 45.59 198 THR D N 1
ATOM 5007 C CA . THR D 1 198 ? 37.155 -63.085 -105.631 1.00 49.03 198 THR D CA 1
ATOM 5008 C C . THR D 1 198 ? 36.729 -62.238 -106.827 1.00 53.95 198 THR D C 1
ATOM 5009 O O . THR D 1 198 ? 37.552 -61.865 -107.662 1.00 50.00 198 THR D O 1
ATOM 5013 N N . THR D 1 199 ? 35.433 -61.949 -106.907 1.00 60.82 199 THR D N 1
ATOM 5014 C CA . THR D 1 199 ? 34.877 -61.243 -108.052 1.00 59.88 199 THR D CA 1
ATOM 5015 C C . THR D 1 199 ? 34.508 -59.805 -107.694 1.00 55.91 199 THR D C 1
ATOM 5016 O O . THR D 1 199 ? 34.113 -59.518 -106.564 1.00 54.44 199 THR D O 1
ATOM 5020 N N . TYR D 1 200 ? 34.655 -58.898 -108.658 1.00 53.46 200 TYR D N 1
ATOM 5021 C CA . TYR D 1 200 ? 34.298 -57.508 -108.428 1.00 52.07 200 TYR D CA 1
ATOM 5022 C C . TYR D 1 200 ? 32.789 -57.408 -108.295 1.00 54.45 200 TYR D C 1
ATOM 5023 O O . TYR D 1 200 ? 32.048 -57.830 -109.185 1.00 62.01 200 TYR D O 1
ATOM 5032 N N . THR D 1 201 ? 32.337 -56.838 -107.190 1.00 48.88 201 THR D N 1
ATOM 5033 C CA . THR D 1 201 ? 30.920 -56.601 -106.992 1.00 43.71 201 THR D CA 1
ATOM 5034 C C . THR D 1 201 ? 30.750 -55.152 -106.597 1.00 38.94 201 THR D C 1
ATOM 5035 O O . THR D 1 201 ? 31.287 -54.722 -105.577 1.00 37.64 201 THR D O 1
ATOM 5039 N N . GLN D 1 202 ? 30.026 -54.403 -107.423 1.00 41.61 202 GLN D N 1
ATOM 5040 C CA . GLN D 1 202 ? 29.852 -52.971 -107.219 1.00 45.56 202 GLN D CA 1
ATOM 5041 C C . GLN D 1 202 ? 29.340 -52.681 -105.812 1.00 50.24 202 GLN D C 1
ATOM 5042 O O . GLN D 1 202 ? 29.831 -51.778 -105.141 1.00 51.41 202 GLN D O 1
ATOM 5048 N N . SER D 1 203 ? 28.366 -53.467 -105.367 1.00 51.32 203 SER D N 1
ATOM 5049 C CA . SER D 1 203 ? 27.753 -53.259 -104.061 1.00 46.16 203 SER D CA 1
ATOM 5050 C C . SER D 1 203 ? 28.741 -53.467 -102.914 1.00 42.39 203 SER D C 1
ATOM 5051 O O . SER D 1 203 ? 28.647 -52.802 -101.883 1.00 43.28 203 SER D O 1
ATOM 5054 N N . GLU D 1 204 ? 29.686 -54.386 -103.091 1.00 38.99 204 GLU D N 1
ATOM 5055 C CA . GLU D 1 204 ? 30.677 -54.650 -102.052 1.00 36.58 204 GLU D CA 1
ATOM 5056 C C . GLU D 1 204 ? 31.666 -53.498 -101.923 1.00 38.22 204 GLU D C 1
ATOM 5057 O O . GLU D 1 204 ? 31.972 -53.048 -100.819 1.00 34.86 204 GLU D O 1
ATOM 5063 N N . VAL D 1 205 ? 32.160 -53.020 -103.059 1.00 43.66 205 VAL D N 1
ATOM 5064 C CA . VAL D 1 205 ? 33.097 -51.906 -103.066 1.00 40.27 205 VAL D CA 1
ATOM 5065 C C . VAL D 1 205 ? 32.367 -50.622 -102.677 1.00 38.26 205 VAL D C 1
ATOM 5066 O O . VAL D 1 205 ? 32.944 -49.729 -102.057 1.00 38.07 205 VAL D O 1
ATOM 5070 N N . ALA D 1 206 ? 31.084 -50.546 -103.021 1.00 38.38 206 ALA D N 1
ATOM 5071 C CA . ALA D 1 206 ? 30.258 -49.412 -102.627 1.00 32.55 206 ALA D CA 1
ATOM 5072 C C . ALA D 1 206 ? 30.070 -49.391 -101.115 1.00 33.86 206 ALA D C 1
ATOM 5073 O O . ALA D 1 206 ? 29.948 -48.324 -100.513 1.00 30.45 206 ALA D O 1
ATOM 5075 N N . ALA D 1 207 ? 30.040 -50.576 -100.508 1.00 33.52 207 ALA D N 1
ATOM 5076 C CA . ALA D 1 207 ? 29.923 -50.690 -99.056 1.00 30.48 207 ALA D CA 1
ATOM 5077 C C . ALA D 1 207 ? 31.172 -50.150 -98.375 1.00 29.44 207 ALA D C 1
ATOM 5078 O O . ALA D 1 207 ? 31.097 -49.562 -97.295 1.00 30.29 207 ALA D O 1
ATOM 5080 N N . LEU D 1 208 ? 32.320 -50.361 -99.011 1.00 29.79 208 LEU D N 1
ATOM 5081 C CA . LEU D 1 208 ? 33.583 -49.813 -98.531 1.00 29.03 208 LEU D CA 1
ATOM 5082 C C . LEU D 1 208 ? 33.559 -48.291 -98.588 1.00 28.37 208 LEU D C 1
ATOM 5083 O O . LEU D 1 208 ? 33.994 -47.619 -97.654 1.00 31.96 208 LEU D O 1
ATOM 5088 N N . ALA D 1 209 ? 33.058 -47.756 -99.696 1.00 30.86 209 ALA D N 1
ATOM 5089 C CA . ALA D 1 209 ? 32.946 -46.315 -99.870 1.00 28.59 209 ALA D CA 1
ATOM 5090 C C . ALA D 1 209 ? 32.043 -45.718 -98.803 1.00 30.83 209 ALA D C 1
ATOM 5091 O O . ALA D 1 209 ? 32.381 -44.709 -98.188 1.00 26.86 209 ALA D O 1
ATOM 5093 N N . THR D 1 210 ? 30.897 -46.354 -98.580 1.00 31.63 210 THR D N 1
ATOM 5094 C CA . THR D 1 210 ? 29.964 -45.901 -97.558 1.00 27.31 210 THR D CA 1
ATOM 5095 C C . THR D 1 210 ? 30.636 -45.953 -96.195 1.00 26.24 210 THR D C 1
ATOM 5096 O O . THR D 1 210 ? 30.518 -45.025 -95.398 1.00 25.41 210 THR D O 1
ATOM 5100 N N . GLY D 1 211 ? 31.362 -47.037 -95.944 1.00 33.54 211 GLY D N 1
ATOM 5101 C CA . GLY D 1 211 ? 32.059 -47.214 -94.684 1.00 25.53 211 GLY D CA 1
ATOM 5102 C C . GLY D 1 211 ? 33.185 -46.217 -94.483 1.00 24.86 211 GLY D C 1
ATOM 5103 O O . GLY D 1 211 ? 33.429 -45.775 -93.364 1.00 24.02 211 GLY D O 1
ATOM 5104 N N . LEU D 1 212 ? 33.875 -45.869 -95.564 1.00 25.33 212 LEU D N 1
ATOM 5105 C CA . LEU D 1 212 ? 34.948 -44.883 -95.498 1.00 24.88 212 LEU D CA 1
ATOM 5106 C C . LEU D 1 212 ? 34.378 -43.497 -95.230 1.00 24.47 212 LEU D C 1
ATOM 5107 O O . LEU D 1 212 ? 34.902 -42.750 -94.404 1.00 25.34 212 LEU D O 1
ATOM 5112 N N . GLU D 1 213 ? 33.303 -43.161 -95.937 1.00 25.52 213 GLU D N 1
ATOM 5113 C CA . GLU D 1 213 ? 32.625 -41.882 -95.746 1.00 26.65 213 GLU D CA 1
ATOM 5114 C C . GLU D 1 213 ? 32.098 -41.748 -94.320 1.00 23.45 213 GLU D C 1
ATOM 5115 O O . GLU D 1 213 ? 32.220 -40.685 -93.712 1.00 27.72 213 GLU D O 1
ATOM 5121 N N . GLN D 1 214 ? 31.516 -42.824 -93.790 1.00 23.52 214 GLN D N 1
ATOM 5122 C CA . GLN D 1 214 ? 31.065 -42.845 -92.399 1.00 22.79 214 GLN D CA 1
ATOM 5123 C C . GLN D 1 214 ? 32.227 -42.552 -91.463 1.00 22.83 214 GLN D C 1
ATOM 5124 O O . GLN D 1 214 ? 32.118 -41.722 -90.557 1.00 25.32 214 GLN D O 1
ATOM 5130 N N . ALA D 1 215 ? 33.340 -43.240 -91.698 1.00 22.22 215 ALA D N 1
ATOM 5131 C CA . ALA D 1 215 ? 34.534 -43.088 -90.878 1.00 21.68 215 ALA D CA 1
ATOM 5132 C C . ALA D 1 215 ? 35.057 -41.657 -90.916 1.00 21.27 215 ALA D C 1
ATOM 5133 O O . ALA D 1 215 ? 35.387 -41.091 -89.883 1.00 20.60 215 ALA D O 1
ATOM 5135 N N . ARG D 1 216 ? 35.120 -41.074 -92.107 1.00 21.75 216 ARG D N 1
ATOM 5136 C CA . ARG D 1 216 ? 35.642 -39.721 -92.256 1.00 21.79 216 ARG D CA 1
ATOM 5137 C C . ARG D 1 216 ? 34.731 -38.689 -91.592 1.00 24.54 216 ARG D C 1
ATOM 5138 O O . ARG D 1 216 ? 35.209 -37.710 -91.016 1.00 20.51 216 ARG D O 1
ATOM 5146 N N . GLN D 1 217 ? 33.423 -38.915 -91.663 1.00 21.13 217 GLN D N 1
ATOM 5147 C CA . GLN D 1 217 ? 32.469 -38.010 -91.032 1.00 20.73 217 GLN D CA 1
ATOM 5148 C C . GLN D 1 217 ? 32.442 -38.194 -89.517 1.00 19.97 217 GLN D C 1
ATOM 5149 O O . GLN D 1 217 ? 32.095 -37.270 -88.781 1.00 19.52 217 GLN D O 1
ATOM 5155 N N . ARG D 1 218 ? 32.814 -39.380 -89.051 1.00 20.52 218 ARG D N 1
ATOM 5156 C CA . ARG D 1 218 ? 32.933 -39.610 -87.616 1.00 19.31 218 ARG D CA 1
ATOM 5157 C C . ARG D 1 218 ? 34.202 -38.938 -87.097 1.00 25.58 218 ARG D C 1
ATOM 5158 O O . ARG D 1 218 ? 34.209 -38.358 -86.010 1.00 19.28 218 ARG D O 1
ATOM 5166 N N . ILE D 1 219 ? 35.271 -39.011 -87.886 1.00 20.06 219 ILE D N 1
ATOM 5167 C CA . ILE D 1 219 ? 36.499 -38.288 -87.573 1.00 24.14 219 ILE D CA 1
ATOM 5168 C C . ILE D 1 219 ? 36.220 -36.793 -87.469 1.00 21.50 219 ILE D C 1
ATOM 5169 O O . ILE D 1 219 ? 36.691 -36.125 -86.544 1.00 19.02 219 ILE D O 1
ATOM 5174 N N . LEU D 1 220 ? 35.450 -36.270 -88.418 1.00 19.25 220 LEU D N 1
ATOM 5175 C CA . LEU D 1 220 ? 35.041 -34.868 -88.376 1.00 19.65 220 LEU D CA 1
ATOM 5176 C C . LEU D 1 220 ? 34.292 -34.546 -87.090 1.00 18.28 220 LEU D C 1
ATOM 5177 O O . LEU D 1 220 ? 34.528 -33.510 -86.468 1.00 17.95 220 LEU D O 1
ATOM 5182 N N . ALA D 1 221 ? 33.396 -35.442 -86.691 1.00 18.22 221 ALA D N 1
ATOM 5183 C CA . ALA D 1 221 ? 32.607 -35.237 -85.483 1.00 29.93 221 ALA D CA 1
ATOM 5184 C C . ALA D 1 221 ? 33.507 -35.139 -84.260 1.00 25.20 221 ALA D C 1
ATOM 5185 O O . ALA D 1 221 ? 33.307 -34.279 -83.402 1.00 16.87 221 ALA D O 1
ATOM 5187 N N . LEU D 1 222 ? 34.503 -36.016 -84.192 1.00 25.41 222 LEU D N 1
ATOM 5188 C CA . LEU D 1 222 ? 35.459 -36.002 -83.092 1.00 19.91 222 LEU D CA 1
ATOM 5189 C C . LEU D 1 222 ? 36.288 -34.733 -83.107 1.00 21.60 222 LEU D C 1
ATOM 5190 O O . LEU D 1 222 ? 36.424 -34.063 -82.088 1.00 20.33 222 LEU D O 1
ATOM 5195 N N . GLU D 1 223 ? 36.829 -34.398 -84.274 1.00 19.37 223 GLU D N 1
ATOM 5196 C CA . GLU D 1 223 ? 37.652 -33.205 -84.418 1.00 21.56 223 GLU D CA 1
ATOM 5197 C C . GLU D 1 223 ? 36.882 -31.933 -84.065 1.00 22.13 223 GLU D C 1
ATOM 5198 O O . GLU D 1 223 ? 37.408 -31.050 -83.382 1.00 18.65 223 GLU D O 1
ATOM 5204 N N . THR D 1 224 ? 35.636 -31.849 -84.528 1.00 21.03 224 THR D N 1
ATOM 5205 C CA . THR D 1 224 ? 34.791 -30.689 -84.266 1.00 19.54 224 THR D CA 1
ATOM 5206 C C . THR D 1 224 ? 34.531 -30.564 -82.768 1.00 19.24 224 THR D C 1
ATOM 5207 O O . THR D 1 224 ? 34.494 -29.459 -82.226 1.00 16.43 224 THR D O 1
ATOM 5211 N N . ALA D 1 225 ? 34.361 -31.706 -82.104 1.00 20.29 225 ALA D N 1
ATOM 5212 C CA . ALA D 1 225 ? 34.153 -31.732 -80.660 1.00 20.93 225 ALA D CA 1
ATOM 5213 C C . ALA D 1 225 ? 35.360 -31.175 -79.910 1.00 22.68 225 ALA D C 1
ATOM 5214 O O . ALA D 1 225 ? 35.203 -30.423 -78.952 1.00 18.14 225 ALA D O 1
ATOM 5216 N N . LEU D 1 226 ? 36.563 -31.558 -80.330 1.00 20.63 226 LEU D N 1
ATOM 5217 C CA . LEU D 1 226 ? 37.778 -31.050 -79.696 1.00 20.11 226 LEU D CA 1
ATOM 5218 C C . LEU D 1 226 ? 37.948 -29.567 -79.960 1.00 16.70 226 LEU D C 1
ATOM 5219 O O . LEU D 1 226 ? 38.355 -28.817 -79.070 1.00 19.21 226 LEU D O 1
ATOM 5224 N N . ARG D 1 227 ? 37.623 -29.141 -81.177 1.00 16.32 227 ARG D N 1
ATOM 5225 C CA . ARG D 1 227 ? 37.769 -27.736 -81.535 1.00 16.59 227 ARG D CA 1
ATOM 5226 C C . ARG D 1 227 ? 36.794 -26.874 -80.740 1.00 18.02 227 ARG D C 1
ATOM 5227 O O . ARG D 1 227 ? 37.146 -25.783 -80.290 1.00 22.34 227 ARG D O 1
ATOM 5235 N N . LEU D 1 228 ? 35.572 -27.366 -80.564 1.00 17.75 228 LEU D N 1
ATOM 5236 C CA . LEU D 1 228 ? 34.571 -26.635 -79.801 1.00 24.93 228 LEU D CA 1
ATOM 5237 C C . LEU D 1 228 ? 34.964 -26.577 -78.323 1.00 23.66 228 LEU D C 1
ATOM 5238 O O . LEU D 1 228 ? 34.703 -25.582 -77.650 1.00 23.69 228 LEU D O 1
ATOM 5243 N N . HIS D 1 229 ? 35.589 -27.639 -77.819 1.00 15.45 229 HIS D N 1
ATOM 5244 C CA . HIS D 1 229 ? 36.125 -27.612 -76.455 1.00 30.24 229 HIS D CA 1
ATOM 5245 C C . HIS D 1 229 ? 37.292 -26.634 -76.356 1.00 26.58 229 HIS D C 1
ATOM 5246 O O . HIS D 1 229 ? 37.424 -25.915 -75.364 1.00 27.35 229 HIS D O 1
ATOM 5253 N N . GLY D 1 230 ? 38.120 -26.592 -77.399 1.00 18.71 230 GLY D N 1
ATOM 5254 C CA . GLY D 1 230 ? 39.301 -25.747 -77.406 1.00 16.12 230 GLY D CA 1
ATOM 5255 C C . GLY D 1 230 ? 40.618 -26.495 -77.263 1.00 18.24 230 GLY D C 1
ATOM 5256 O O . GLY D 1 230 ? 41.680 -25.876 -77.167 1.00 19.36 230 GLY D O 1
ATOM 5257 N N . LEU D 1 231 ? 40.556 -27.825 -77.237 1.00 18.97 231 LEU D N 1
ATOM 5258 C CA . LEU D 1 231 ? 41.761 -28.646 -77.116 1.00 22.52 231 LEU D CA 1
ATOM 5259 C C . LEU D 1 231 ? 42.661 -28.513 -78.345 1.00 25.96 231 LEU D C 1
ATOM 5260 O O . LEU D 1 231 ? 43.880 -28.664 -78.257 1.00 29.64 231 LEU D O 1
ATOM 5265 N N . ILE D 1 232 ? 42.052 -28.241 -79.493 1.00 24.75 232 ILE D N 1
ATOM 5266 C CA . ILE D 1 232 ? 42.797 -27.953 -80.712 1.00 17.57 232 ILE D CA 1
ATOM 5267 C C . ILE D 1 232 ? 42.201 -26.720 -81.374 1.00 25.17 232 ILE D C 1
ATOM 5268 O O . ILE D 1 232 ? 41.037 -26.392 -81.133 1.00 28.28 232 ILE D O 1
ATOM 5273 N N . ASP D 1 233 ? 42.976 -26.025 -82.202 1.00 30.22 233 ASP D N 1
ATOM 5274 C CA . ASP D 1 233 ? 42.403 -24.899 -82.934 1.00 44.40 233 ASP D CA 1
ATOM 5275 C C . ASP D 1 233 ? 41.591 -25.434 -84.116 1.00 58.57 233 ASP D C 1
ATOM 5276 O O . ASP D 1 233 ? 41.776 -25.027 -85.264 1.00 65.81 233 ASP D O 1
ATOM 5281 N N . GLN E 1 60 ? 34.934 47.745 44.504 1.00 137.58 60 GLN E N 1
ATOM 5282 C CA . GLN E 1 60 ? 33.855 48.690 44.229 1.00 137.39 60 GLN E CA 1
ATOM 5283 C C . GLN E 1 60 ? 33.051 48.191 43.029 1.00 134.05 60 GLN E C 1
ATOM 5284 O O . GLN E 1 60 ? 33.213 47.046 42.629 1.00 134.19 60 GLN E O 1
ATOM 5290 N N . VAL E 1 61 ? 32.221 49.031 42.424 1.00 128.56 61 VAL E N 1
ATOM 5291 C CA . VAL E 1 61 ? 31.410 48.566 41.292 1.00 117.82 61 VAL E CA 1
ATOM 5292 C C . VAL E 1 61 ? 32.136 48.410 39.939 1.00 110.26 61 VAL E C 1
ATOM 5293 O O . VAL E 1 61 ? 31.625 47.784 39.010 1.00 110.26 61 VAL E O 1
ATOM 5297 N N . LYS E 1 62 ? 33.348 48.932 39.855 1.00 100.51 62 LYS E N 1
ATOM 5298 C CA . LYS E 1 62 ? 34.234 48.683 38.720 1.00 90.56 62 LYS E CA 1
ATOM 5299 C C . LYS E 1 62 ? 34.747 47.253 38.651 1.00 79.61 62 LYS E C 1
ATOM 5300 O O . LYS E 1 62 ? 35.089 46.750 37.574 1.00 74.48 62 LYS E O 1
ATOM 5306 N N . ASN E 1 63 ? 34.855 46.623 39.813 1.00 75.98 63 ASN E N 1
ATOM 5307 C CA . ASN E 1 63 ? 35.376 45.274 39.886 1.00 75.86 63 ASN E CA 1
ATOM 5308 C C . ASN E 1 63 ? 34.312 44.253 39.516 1.00 75.64 63 ASN E C 1
ATOM 5309 O O . ASN E 1 63 ? 34.651 43.173 39.055 1.00 76.03 63 ASN E O 1
ATOM 5314 N N . ASP E 1 64 ? 33.035 44.576 39.724 1.00 73.69 64 ASP E N 1
ATOM 5315 C CA . ASP E 1 64 ? 31.957 43.697 39.267 1.00 74.80 64 ASP E CA 1
ATOM 5316 C C . ASP E 1 64 ? 31.929 43.517 37.762 1.00 70.49 64 ASP E C 1
ATOM 5317 O O . ASP E 1 64 ? 31.740 42.416 37.248 1.00 76.67 64 ASP E O 1
ATOM 5322 N N . GLU E 1 65 ? 32.153 44.611 37.053 1.00 62.17 65 GLU E N 1
ATOM 5323 C CA . GLU E 1 65 ? 32.083 44.598 35.601 1.00 62.58 65 GLU E CA 1
ATOM 5324 C C . GLU E 1 65 ? 33.289 43.897 35.023 1.00 59.93 65 GLU E C 1
ATOM 5325 O O . GLU E 1 65 ? 33.220 43.291 33.953 1.00 66.12 65 GLU E O 1
ATOM 5331 N N . GLN E 1 66 ? 34.377 43.933 35.781 1.00 49.62 66 GLN E N 1
ATOM 5332 C CA . GLN E 1 66 ? 35.577 43.226 35.403 1.00 48.19 66 GLN E CA 1
ATOM 5333 C C . GLN E 1 66 ? 35.433 41.744 35.712 1.00 42.37 66 GLN E C 1
ATOM 5334 O O . GLN E 1 66 ? 35.884 40.912 34.939 1.00 40.14 66 GLN E O 1
ATOM 5340 N N . ASP E 1 67 ? 34.786 41.414 36.827 1.00 42.80 67 ASP E N 1
ATOM 5341 C CA . ASP E 1 67 ? 34.513 40.013 37.152 1.00 44.41 67 ASP E CA 1
ATOM 5342 C C . ASP E 1 67 ? 33.518 39.399 36.169 1.00 43.70 67 ASP E C 1
ATOM 5343 O O . ASP E 1 67 ? 33.672 38.250 35.757 1.00 50.35 67 ASP E O 1
ATOM 5348 N N . VAL E 1 68 ? 32.494 40.167 35.805 1.00 41.34 68 VAL E N 1
ATOM 5349 C CA . VAL E 1 68 ? 31.506 39.732 34.818 1.00 38.51 68 VAL E CA 1
ATOM 5350 C C . VAL E 1 68 ? 32.175 39.557 33.457 1.00 39.85 68 VAL E C 1
ATOM 5351 O O . VAL E 1 68 ? 31.911 38.593 32.734 1.00 36.68 68 VAL E O 1
ATOM 5355 N N . GLU E 1 69 ? 33.046 40.498 33.114 1.00 42.01 69 GLU E N 1
ATOM 5356 C CA . GLU E 1 69 ? 33.762 40.450 31.846 1.00 39.93 69 GLU E CA 1
ATOM 5357 C C . GLU E 1 69 ? 34.778 39.309 31.834 1.00 34.83 69 GLU E C 1
ATOM 5358 O O . GLU E 1 69 ? 34.943 38.631 30.826 1.00 27.60 69 GLU E O 1
ATOM 5364 N N . LEU E 1 70 ? 35.436 39.083 32.968 1.00 29.17 70 LEU E N 1
ATOM 5365 C CA . LEU E 1 70 ? 36.372 37.969 33.099 1.00 30.25 70 LEU E CA 1
ATOM 5366 C C . LEU E 1 70 ? 35.650 36.631 32.977 1.00 35.81 70 LEU E C 1
ATOM 5367 O O . LEU E 1 70 ? 36.153 35.700 32.346 1.00 30.98 70 LEU E O 1
ATOM 5372 N N . ALA E 1 71 ? 34.468 36.542 33.580 1.00 34.91 71 ALA E N 1
ATOM 5373 C CA . ALA E 1 71 ? 33.654 35.336 33.484 1.00 32.27 71 ALA E CA 1
ATOM 5374 C C . ALA E 1 71 ? 33.199 35.109 32.050 1.00 33.00 71 ALA E C 1
ATOM 5375 O O . ALA E 1 71 ? 33.184 33.978 31.563 1.00 30.28 71 ALA E O 1
ATOM 5377 N N . ASP E 1 72 ? 32.831 36.194 31.377 1.00 39.04 72 ASP E N 1
ATOM 5378 C CA . ASP E 1 72 ? 32.445 36.123 29.974 1.00 38.07 72 ASP E CA 1
ATOM 5379 C C . ASP E 1 72 ? 33.603 35.630 29.124 1.00 29.05 72 ASP E C 1
ATOM 5380 O O . ASP E 1 72 ? 33.435 34.740 28.293 1.00 33.12 72 ASP E O 1
ATOM 5385 N N . HIS E 1 73 ? 34.781 36.208 29.339 1.00 26.93 73 HIS E N 1
ATOM 5386 C CA . HIS E 1 73 ? 35.963 35.815 28.579 1.00 26.06 73 HIS E CA 1
ATOM 5387 C C . HIS E 1 73 ? 36.341 34.355 28.806 1.00 30.90 73 HIS E C 1
ATOM 5388 O O . HIS E 1 73 ? 36.673 33.644 27.861 1.00 27.99 73 HIS E O 1
ATOM 5395 N N . ASP E 1 74 ? 36.296 33.921 30.061 1.00 34.85 74 ASP E N 1
ATOM 5396 C CA . ASP E 1 74 ? 36.613 32.540 30.417 1.00 33.09 74 ASP E CA 1
ATOM 5397 C C . ASP E 1 74 ? 35.707 31.557 29.681 1.00 34.92 74 ASP E C 1
ATOM 5398 O O . ASP E 1 74 ? 36.168 30.542 29.157 1.00 32.91 74 ASP E O 1
ATOM 5403 N N . ALA E 1 75 ? 34.414 31.864 29.651 1.00 34.51 75 ALA E N 1
ATOM 5404 C CA . ALA E 1 75 ? 33.445 31.018 28.966 1.00 28.32 75 ALA E CA 1
ATOM 5405 C C . ALA E 1 75 ? 33.702 31.015 27.464 1.00 32.57 75 ALA E C 1
ATOM 5406 O O . ALA E 1 75 ? 33.600 29.977 26.808 1.00 34.76 75 ALA E O 1
ATOM 5408 N N . ARG E 1 76 ? 34.058 32.176 26.925 1.00 31.11 76 ARG E N 1
ATOM 5409 C CA . ARG E 1 76 ? 34.324 32.300 25.496 1.00 26.84 76 ARG E CA 1
ATOM 5410 C C . ARG E 1 76 ? 35.618 31.596 25.092 1.00 23.69 76 ARG E C 1
ATOM 5411 O O . ARG E 1 76 ? 35.680 30.966 24.036 1.00 23.37 76 ARG E O 1
ATOM 5419 N N . ILE E 1 77 ? 36.651 31.702 25.924 1.00 23.25 77 ILE E N 1
ATOM 5420 C CA . ILE E 1 77 ? 37.916 31.029 25.632 1.00 27.85 77 ILE E CA 1
ATOM 5421 C C . ILE E 1 77 ? 37.718 29.514 25.615 1.00 27.02 77 ILE E C 1
ATOM 5422 O O . ILE E 1 77 ? 38.232 28.821 24.735 1.00 24.52 77 ILE E O 1
ATOM 5427 N N . ALA E 1 78 ? 36.967 29.007 26.587 1.00 22.34 78 ALA E N 1
ATOM 5428 C CA . ALA E 1 78 ? 36.667 27.581 26.661 1.00 27.00 78 ALA E CA 1
ATOM 5429 C C . ALA E 1 78 ? 35.853 27.103 25.459 1.00 22.34 78 ALA E C 1
ATOM 5430 O O . ALA E 1 78 ? 36.082 26.010 24.943 1.00 21.97 78 ALA E O 1
ATOM 5432 N N . ALA E 1 79 ? 34.898 27.922 25.023 1.00 22.94 79 ALA E N 1
ATOM 5433 C CA . ALA E 1 79 ? 34.086 27.603 23.851 1.00 23.20 79 ALA E CA 1
ATOM 5434 C C . ALA E 1 79 ? 34.956 27.526 22.598 1.00 26.22 79 ALA E C 1
ATOM 5435 O O . ALA E 1 79 ? 34.779 26.641 21.761 1.00 29.70 79 ALA E O 1
ATOM 5437 N N . ASN E 1 80 ? 35.895 28.460 22.476 1.00 27.03 80 ASN E N 1
ATOM 5438 C CA . ASN E 1 80 ? 36.842 28.449 21.367 1.00 23.32 80 ASN E CA 1
ATOM 5439 C C . ASN E 1 80 ? 37.712 27.201 21.406 1.00 21.09 80 ASN E C 1
ATOM 5440 O O . ASN E 1 80 ? 37.941 26.563 20.380 1.00 24.41 80 ASN E O 1
ATOM 5445 N N . THR E 1 81 ? 38.166 26.846 22.604 1.00 20.94 81 THR E N 1
ATOM 5446 C CA . THR E 1 81 ? 39.004 25.669 22.805 1.00 23.16 81 THR E CA 1
ATOM 5447 C C . THR E 1 81 ? 38.282 24.396 22.380 1.00 29.44 81 THR E C 1
ATOM 5448 O O . THR E 1 81 ? 38.864 23.524 21.731 1.00 31.91 81 THR E O 1
ATOM 5452 N N . LYS E 1 82 ? 37.003 24.307 22.732 1.00 28.89 82 LYS E N 1
ATOM 5453 C CA . LYS E 1 82 ? 36.193 23.145 22.392 1.00 30.97 82 LYS E CA 1
ATOM 5454 C C . LYS E 1 82 ? 35.928 23.096 20.889 1.00 26.44 82 LYS E C 1
ATOM 5455 O O . LYS E 1 82 ? 35.927 22.023 20.284 1.00 23.36 82 LYS E O 1
ATOM 5461 N N . ALA E 1 83 ? 35.711 24.264 20.293 1.00 23.67 83 ALA E N 1
ATOM 5462 C CA . ALA E 1 83 ? 35.489 24.366 18.854 1.00 26.71 83 ALA E CA 1
ATOM 5463 C C . ALA E 1 83 ? 36.759 24.018 18.079 1.00 20.46 83 ALA E C 1
ATOM 5464 O O . ALA E 1 83 ? 36.708 23.353 17.037 1.00 22.53 83 ALA E O 1
ATOM 5466 N N . ILE E 1 84 ? 37.898 24.471 18.595 1.00 20.16 84 ILE E N 1
ATOM 5467 C CA . ILE E 1 84 ? 39.191 24.146 18.004 1.00 19.67 84 ILE E CA 1
ATOM 5468 C C . ILE E 1 84 ? 39.419 22.642 18.034 1.00 19.37 84 ILE E C 1
ATOM 5469 O O . ILE E 1 84 ? 39.812 22.048 17.032 1.00 19.10 84 ILE E O 1
ATOM 5474 N N . ASN E 1 85 ? 39.139 22.024 19.176 1.00 19.52 85 ASN E N 1
ATOM 5475 C CA . ASN E 1 85 ? 39.320 20.586 19.327 1.00 21.18 85 ASN E CA 1
ATOM 5476 C C . ASN E 1 85 ? 38.448 19.786 18.361 1.00 25.71 85 ASN E C 1
ATOM 5477 O O . ASN E 1 85 ? 38.881 18.766 17.827 1.00 23.85 85 ASN E O 1
ATOM 5482 N N . ILE E 1 86 ? 37.218 20.245 18.146 1.00 27.04 86 ILE E N 1
ATOM 5483 C CA . ILE E 1 86 ? 36.321 19.605 17.186 1.00 27.30 86 ILE E CA 1
ATOM 5484 C C . ILE E 1 86 ? 36.880 19.723 15.764 1.00 24.64 86 ILE E C 1
ATOM 5485 O O . ILE E 1 86 ? 36.840 18.764 14.993 1.00 27.10 86 ILE E O 1
ATOM 5490 N N . LEU E 1 87 ? 37.414 20.892 15.426 1.00 23.95 87 LEU E N 1
ATOM 5491 C CA . LEU E 1 87 ? 38.056 21.088 14.127 1.00 25.89 87 LEU E CA 1
ATOM 5492 C C . LEU E 1 87 ? 39.238 20.127 13.938 1.00 21.80 87 LEU E C 1
ATOM 5493 O O . LEU E 1 87 ? 39.417 19.568 12.856 1.00 21.21 87 LEU E O 1
ATOM 5498 N N . GLU E 1 88 ? 40.028 19.934 14.992 1.00 21.57 88 GLU E N 1
ATOM 5499 C CA . GLU E 1 88 ? 41.162 19.007 14.953 1.00 18.42 88 GLU E CA 1
ATOM 5500 C C . GLU E 1 88 ? 40.760 17.593 14.575 1.00 22.34 88 GLU E C 1
ATOM 5501 O O . GLU E 1 88 ? 41.454 16.923 13.807 1.00 20.45 88 GLU E O 1
ATOM 5507 N N . VAL E 1 89 ? 39.652 17.132 15.141 1.00 25.03 89 VAL E N 1
ATOM 5508 C CA . VAL E 1 89 ? 39.179 15.784 14.878 1.00 21.74 89 VAL E CA 1
ATOM 5509 C C . VAL E 1 89 ? 38.748 15.646 13.428 1.00 18.70 89 VAL E C 1
ATOM 5510 O O . VAL E 1 89 ? 39.162 14.720 12.732 1.00 19.56 89 VAL E O 1
ATOM 5514 N N . ARG E 1 90 ? 37.938 16.593 12.972 1.00 21.74 90 ARG E N 1
ATOM 5515 C CA . ARG E 1 90 ? 37.473 16.613 11.592 1.00 18.69 90 ARG E CA 1
ATOM 5516 C C . ARG E 1 90 ? 38.633 16.684 10.606 1.00 27.96 90 ARG E C 1
ATOM 5517 O O . ARG E 1 90 ? 38.639 15.992 9.583 1.00 26.60 90 ARG E O 1
ATOM 5525 N N . LEU E 1 91 ? 39.620 17.517 10.918 1.00 18.12 91 LEU E N 1
ATOM 5526 C CA . LEU E 1 91 ? 40.767 17.684 10.033 1.00 18.45 91 LEU E CA 1
ATOM 5527 C C . LEU E 1 91 ? 41.594 16.402 9.971 1.00 20.04 91 LEU E C 1
ATOM 5528 O O . LEU E 1 91 ? 42.057 16.012 8.903 1.00 23.55 91 LEU E O 1
ATOM 5533 N N . THR E 1 92 ? 41.760 15.747 11.117 1.00 18.50 92 THR E N 1
ATOM 5534 C CA . THR E 1 92 ? 42.498 14.489 11.182 1.00 23.80 92 THR E CA 1
ATOM 5535 C C . THR E 1 92 ? 41.842 13.430 10.304 1.00 21.79 92 THR E C 1
ATOM 5536 O O . THR E 1 92 ? 42.515 12.713 9.564 1.00 19.61 92 THR E O 1
ATOM 5540 N N . THR E 1 93 ? 40.520 13.355 10.379 1.00 18.07 93 THR E N 1
ATOM 5541 C CA . THR E 1 93 ? 39.758 12.433 9.548 1.00 20.46 93 THR E CA 1
ATOM 5542 C C . THR E 1 93 ? 39.910 12.777 8.068 1.00 21.18 93 THR E C 1
ATOM 5543 O O . THR E 1 93 ? 40.102 11.896 7.229 1.00 22.47 93 THR E O 1
ATOM 5547 N N . ALA E 1 94 ? 39.827 14.065 7.756 1.00 17.69 94 ALA E N 1
ATOM 5548 C CA . ALA E 1 94 ? 39.970 14.528 6.385 1.00 17.52 94 ALA E CA 1
ATOM 5549 C C . ALA E 1 94 ? 41.366 14.224 5.848 1.00 17.36 94 ALA E C 1
ATOM 5550 O O . ALA E 1 94 ? 41.507 13.709 4.740 1.00 17.27 94 ALA E O 1
ATOM 5552 N N . GLU E 1 95 ? 42.389 14.526 6.643 1.00 17.96 95 GLU E N 1
ATOM 5553 C CA . GLU E 1 95 ? 43.769 14.251 6.244 1.00 21.03 95 GLU E CA 1
ATOM 5554 C C . GLU E 1 95 ? 43.975 12.770 5.956 1.00 17.52 95 GLU E C 1
ATOM 5555 O O . GLU E 1 95 ? 44.631 12.413 4.982 1.00 21.19 95 GLU E O 1
ATOM 5561 N N . GLY E 1 96 ? 43.403 11.915 6.798 1.00 17.64 96 GLY E N 1
ATOM 5562 C CA . GLY E 1 96 ? 43.473 10.479 6.595 1.00 17.84 96 GLY E CA 1
ATOM 5563 C C . GLY E 1 96 ? 42.822 10.014 5.299 1.00 17.65 96 GLY E C 1
ATOM 5564 O O . GLY E 1 96 ? 43.345 9.134 4.612 1.00 18.19 96 GLY E O 1
ATOM 5565 N N . LYS E 1 97 ? 41.674 10.592 4.964 1.00 17.94 97 LYS E N 1
ATOM 5566 C CA . LYS E 1 97 ? 40.974 10.223 3.735 1.00 19.02 97 LYS E CA 1
ATOM 5567 C C . LYS E 1 97 ? 41.752 10.683 2.515 1.00 18.72 97 LYS E C 1
ATOM 5568 O O . LYS E 1 97 ? 41.732 10.030 1.467 1.00 21.53 97 LYS E O 1
ATOM 5574 N N . ILE E 1 98 ? 42.436 11.813 2.651 1.00 17.14 98 ILE E N 1
ATOM 5575 C CA . ILE E 1 98 ? 43.267 12.322 1.572 1.00 18.64 98 ILE E CA 1
ATOM 5576 C C . ILE E 1 98 ? 44.423 11.359 1.303 1.00 21.69 98 ILE E C 1
ATOM 5577 O O . ILE E 1 98 ? 44.752 11.087 0.149 1.00 17.32 98 ILE E O 1
ATOM 5582 N N . VAL E 1 99 ? 45.025 10.828 2.364 1.00 17.51 99 VAL E N 1
ATOM 5583 C CA . VAL E 1 99 ? 46.095 9.836 2.204 1.00 17.86 99 VAL E CA 1
ATOM 5584 C C . VAL E 1 99 ? 45.598 8.596 1.452 1.00 20.51 99 VAL E C 1
ATOM 5585 O O . VAL E 1 99 ? 46.264 8.105 0.540 1.00 19.70 99 VAL E O 1
ATOM 5589 N N . VAL E 1 100 ? 44.418 8.103 1.822 1.00 26.08 100 VAL E N 1
ATOM 5590 C CA . VAL E 1 100 ? 43.855 6.914 1.185 1.00 23.76 100 VAL E CA 1
ATOM 5591 C C . VAL E 1 100 ? 43.457 7.179 -0.269 1.00 21.79 100 VAL E C 1
ATOM 5592 O O . VAL E 1 100 ? 43.680 6.338 -1.142 1.00 21.52 100 VAL E O 1
ATOM 5596 N N . LEU E 1 101 ? 42.888 8.353 -0.530 1.00 17.14 101 LEU E N 1
ATOM 5597 C CA . LEU E 1 101 ? 42.570 8.761 -1.898 1.00 18.10 101 LEU E CA 1
ATOM 5598 C C . LEU E 1 101 ? 43.823 8.840 -2.761 1.00 20.14 101 LEU E C 1
ATOM 5599 O O . LEU E 1 101 ? 43.819 8.401 -3.909 1.00 22.37 101 LEU E O 1
ATOM 5604 N N . ARG E 1 102 ? 44.891 9.402 -2.204 1.00 22.11 102 ARG E N 1
ATOM 5605 C CA . ARG E 1 102 ? 46.157 9.504 -2.923 1.00 17.63 102 ARG E CA 1
ATOM 5606 C C . ARG E 1 102 ? 46.680 8.110 -3.263 1.00 19.52 102 ARG E C 1
ATOM 5607 O O . ARG E 1 102 ? 47.177 7.880 -4.365 1.00 20.18 102 ARG E O 1
ATOM 5615 N N . SER E 1 103 ? 46.541 7.179 -2.327 1.00 17.95 103 SER E N 1
ATOM 5616 C CA . SER E 1 103 ? 46.945 5.798 -2.563 1.00 23.76 103 SER E CA 1
ATOM 5617 C C . SER E 1 103 ? 46.136 5.162 -3.702 1.00 24.91 103 SER E C 1
ATOM 5618 O O . SER E 1 103 ? 46.692 4.490 -4.572 1.00 21.97 103 SER E O 1
ATOM 5621 N N . ASP E 1 104 ? 44.826 5.391 -3.698 1.00 24.72 104 ASP E N 1
ATOM 5622 C CA . ASP E 1 104 ? 43.946 4.866 -4.736 1.00 17.41 104 ASP E CA 1
ATOM 5623 C C . ASP E 1 104 ? 44.230 5.498 -6.094 1.00 17.44 104 ASP E C 1
ATOM 5624 O O . ASP E 1 104 ? 44.274 4.811 -7.111 1.00 18.36 104 ASP E O 1
ATOM 5629 N N . VAL E 1 105 ? 44.436 6.809 -6.107 1.00 17.21 105 VAL E N 1
ATOM 5630 C CA . VAL E 1 105 ? 44.676 7.516 -7.358 1.00 19.87 105 VAL E CA 1
ATOM 5631 C C . VAL E 1 105 ? 46.014 7.090 -7.970 1.00 21.44 105 VAL E C 1
ATOM 5632 O O . VAL E 1 105 ? 46.113 6.890 -9.181 1.00 21.47 105 VAL E O 1
ATOM 5636 N N . ASP E 1 106 ? 47.031 6.928 -7.126 1.00 18.01 106 ASP E N 1
ATOM 5637 C CA . ASP E 1 106 ? 48.338 6.452 -7.574 1.00 18.60 106 ASP E CA 1
ATOM 5638 C C . ASP E 1 106 ? 48.224 5.078 -8.231 1.00 23.31 106 ASP E C 1
ATOM 5639 O O . ASP E 1 106 ? 48.878 4.807 -9.236 1.00 19.01 106 ASP E O 1
ATOM 5644 N N . TYR E 1 107 ? 47.379 4.223 -7.662 1.00 21.54 107 TYR E N 1
ATOM 5645 C CA . TYR E 1 107 ? 47.095 2.907 -8.227 1.00 21.93 107 TYR E CA 1
ATOM 5646 C C . TYR E 1 107 ? 46.444 3.047 -9.600 1.00 18.12 107 TYR E C 1
ATOM 5647 O O . TYR E 1 107 ? 46.833 2.377 -10.556 1.00 18.34 107 TYR E O 1
ATOM 5656 N N . LEU E 1 108 ? 45.451 3.927 -9.687 1.00 17.65 108 LEU E N 1
ATOM 5657 C CA . LEU E 1 108 ? 44.727 4.166 -10.932 1.00 23.03 108 LEU E CA 1
ATOM 5658 C C . LEU E 1 108 ? 45.639 4.722 -12.019 1.00 24.06 108 LEU E C 1
ATOM 5659 O O . LEU E 1 108 ? 45.527 4.346 -13.189 1.00 20.66 108 LEU E O 1
ATOM 5664 N N . LEU E 1 109 ? 46.540 5.619 -11.630 1.00 20.44 109 LEU E N 1
ATOM 5665 C CA . LEU E 1 109 ? 47.489 6.197 -12.573 1.00 25.05 109 LEU E CA 1
ATOM 5666 C C . LEU E 1 109 ? 48.365 5.108 -13.184 1.00 26.73 109 LEU E C 1
ATOM 5667 O O . LEU E 1 109 ? 48.592 5.098 -14.395 1.00 23.77 109 LEU E O 1
ATOM 5672 N N . ASP E 1 110 ? 48.828 4.174 -12.355 1.00 24.60 110 ASP E N 1
ATOM 5673 C CA . ASP E 1 110 ? 49.603 3.041 -12.857 1.00 27.19 110 ASP E CA 1
ATOM 5674 C C . ASP E 1 110 ? 48.776 2.090 -13.712 1.00 26.12 110 ASP E C 1
ATOM 5675 O O . ASP E 1 110 ? 49.266 1.586 -14.718 1.00 26.52 110 ASP E O 1
ATOM 5680 N N . GLU E 1 111 ? 47.531 1.841 -13.319 1.00 29.45 111 GLU E N 1
ATOM 5681 C CA . GLU E 1 111 ? 46.673 0.943 -14.085 1.00 25.51 111 GLU E CA 1
ATOM 5682 C C . GLU E 1 111 ? 46.410 1.506 -15.476 1.00 30.51 111 GLU E C 1
ATOM 5683 O O . GLU E 1 111 ? 46.503 0.790 -16.470 1.00 27.84 111 GLU E O 1
ATOM 5689 N N . VAL E 1 112 ? 46.095 2.795 -15.545 1.00 22.08 112 VAL E N 1
ATOM 5690 C CA . VAL E 1 112 ? 45.794 3.425 -16.824 1.00 20.97 112 VAL E CA 1
ATOM 5691 C C . VAL E 1 112 ? 47.042 3.456 -17.708 1.00 23.96 112 VAL E C 1
ATOM 5692 O O . VAL E 1 112 ? 46.949 3.305 -18.926 1.00 26.87 112 VAL E O 1
ATOM 5696 N N . ILE E 1 113 ? 48.213 3.623 -17.101 1.00 22.61 113 ILE E N 1
ATOM 5697 C CA . ILE E 1 113 ? 49.460 3.557 -17.865 1.00 27.34 113 ILE E CA 1
ATOM 5698 C C . ILE E 1 113 ? 49.656 2.172 -18.495 1.00 28.05 113 ILE E C 1
ATOM 5699 O O . ILE E 1 113 ? 50.039 2.067 -19.668 1.00 28.30 113 ILE E O 1
ATOM 5704 N N . ASP E 1 114 ? 49.391 1.109 -17.737 1.00 27.90 114 ASP E N 1
ATOM 5705 C CA . ASP E 1 114 ? 49.504 -0.250 -18.285 1.00 35.84 114 ASP E CA 1
ATOM 5706 C C . ASP E 1 114 ? 48.440 -0.500 -19.345 1.00 33.84 114 ASP E C 1
ATOM 5707 O O . ASP E 1 114 ? 48.718 -1.120 -20.369 1.00 32.89 114 ASP E O 1
ATOM 5712 N N . ILE E 1 115 ? 47.227 -0.012 -19.094 1.00 22.17 115 ILE E N 1
ATOM 5713 C CA . ILE E 1 115 ? 46.132 -0.196 -20.039 1.00 21.67 115 ILE E CA 1
ATOM 5714 C C . ILE E 1 115 ? 46.419 0.469 -21.383 1.00 24.64 115 ILE E C 1
ATOM 5715 O O . ILE E 1 115 ? 46.224 -0.145 -22.434 1.00 22.86 115 ILE E O 1
ATOM 5720 N N . GLN E 1 116 ? 46.901 1.707 -21.351 1.00 24.51 116 GLN E N 1
ATOM 5721 C CA . GLN E 1 116 ? 47.195 2.434 -22.583 1.00 26.53 116 GLN E CA 1
ATOM 5722 C C . GLN E 1 116 ? 48.340 1.779 -23.354 1.00 29.13 116 GLN E C 1
ATOM 5723 O O . GLN E 1 116 ? 48.355 1.793 -24.584 1.00 30.46 116 GLN E O 1
ATOM 5729 N N . ALA E 1 117 ? 49.288 1.193 -22.631 1.00 24.08 117 ALA E N 1
ATOM 5730 C CA . ALA E 1 117 ? 50.385 0.472 -23.265 1.00 25.75 117 ALA E CA 1
ATOM 5731 C C . ALA E 1 117 ? 49.866 -0.790 -23.947 1.00 31.24 117 ALA E C 1
ATOM 5732 O O . ALA E 1 117 ? 50.290 -1.132 -25.054 1.00 30.87 117 ALA E O 1
ATOM 5734 N N . HIS E 1 118 ? 48.941 -1.472 -23.280 1.00 23.10 118 HIS E N 1
ATOM 5735 C CA . HIS E 1 118 ? 48.315 -2.669 -23.831 1.00 24.68 118 HIS E CA 1
ATOM 5736 C C . HIS E 1 118 ? 47.521 -2.335 -25.095 1.00 27.10 118 HIS E C 1
ATOM 5737 O O . HIS E 1 118 ? 47.561 -3.079 -26.070 1.00 26.76 118 HIS E O 1
ATOM 5744 N N . LEU E 1 119 ? 46.813 -1.208 -25.081 1.00 27.12 119 LEU E N 1
ATOM 5745 C CA . LEU E 1 119 ? 46.010 -0.794 -26.232 1.00 27.65 119 LEU E CA 1
ATOM 5746 C C . LEU E 1 119 ? 46.870 -0.426 -27.439 1.00 31.67 119 LEU E C 1
ATOM 5747 O O . LEU E 1 119 ? 46.431 -0.564 -28.582 1.00 30.75 119 LEU E O 1
ATOM 5752 N N . VAL E 1 120 ? 48.086 0.053 -27.188 1.00 26.16 120 VAL E N 1
ATOM 5753 C CA . VAL E 1 120 ? 49.020 0.322 -28.275 1.00 26.25 120 VAL E CA 1
ATOM 5754 C C . VAL E 1 120 ? 49.369 -0.983 -28.988 1.00 28.74 120 VAL E C 1
ATOM 5755 O O . VAL E 1 120 ? 49.369 -1.051 -30.218 1.00 27.88 120 VAL E O 1
ATOM 5759 N N . THR E 1 121 ? 49.647 -2.021 -28.208 1.00 21.63 121 THR E N 1
ATOM 5760 C CA . THR E 1 121 ? 49.921 -3.344 -28.757 1.00 21.89 121 THR E CA 1
ATOM 5761 C C . THR E 1 121 ? 48.704 -3.900 -29.506 1.00 25.28 121 THR E C 1
ATOM 5762 O O . THR E 1 121 ? 48.847 -4.492 -30.576 1.00 32.56 121 THR E O 1
ATOM 5766 N N . VAL E 1 122 ? 47.512 -3.702 -28.946 1.00 22.26 122 VAL E N 1
ATOM 5767 C CA . VAL E 1 122 ? 46.280 -4.169 -29.585 1.00 22.28 122 VAL E CA 1
ATOM 5768 C C . VAL E 1 122 ? 46.088 -3.542 -30.965 1.00 24.53 122 VAL E C 1
ATOM 5769 O O . VAL E 1 122 ? 45.766 -4.239 -31.930 1.00 28.70 122 VAL E O 1
ATOM 5773 N N . ASP E 1 123 ? 46.300 -2.232 -31.063 1.00 20.35 123 ASP E N 1
ATOM 5774 C CA . ASP E 1 123 ? 46.202 -1.546 -32.350 1.00 29.71 123 ASP E CA 1
ATOM 5775 C C . ASP E 1 123 ? 47.210 -2.087 -33.363 1.00 25.08 123 ASP E C 1
ATOM 5776 O O . ASP E 1 123 ? 46.895 -2.212 -34.546 1.00 30.61 123 ASP E O 1
ATOM 5781 N N . GLN E 1 124 ? 48.413 -2.418 -32.898 1.00 24.40 124 GLN E N 1
ATOM 5782 C CA . GLN E 1 124 ? 49.431 -2.982 -33.779 1.00 29.06 124 GLN E CA 1
ATOM 5783 C C . GLN E 1 124 ? 48.984 -4.335 -34.306 1.00 28.70 124 GLN E C 1
ATOM 5784 O O . GLN E 1 124 ? 49.148 -4.639 -35.488 1.00 25.21 124 GLN E O 1
ATOM 5790 N N . ARG E 1 125 ? 48.409 -5.144 -33.422 1.00 23.81 125 ARG E N 1
ATOM 5791 C CA . ARG E 1 125 ? 47.958 -6.477 -33.800 1.00 29.13 125 ARG E CA 1
ATOM 5792 C C . ARG E 1 125 ? 46.762 -6.407 -34.742 1.00 26.08 125 ARG E C 1
ATOM 5793 O O . ARG E 1 125 ? 46.658 -7.200 -35.679 1.00 32.95 125 ARG E O 1
ATOM 5801 N N . LEU E 1 126 ? 45.865 -5.457 -34.493 1.00 24.66 126 LEU E N 1
ATOM 5802 C CA . LEU E 1 126 ? 44.728 -5.240 -35.380 1.00 25.22 126 LEU E CA 1
ATOM 5803 C C . LEU E 1 126 ? 45.204 -4.833 -36.768 1.00 28.02 126 LEU E C 1
ATOM 5804 O O . LEU E 1 126 ? 44.685 -5.327 -37.768 1.00 24.50 126 LEU E O 1
ATOM 5809 N N . ASP E 1 127 ? 46.181 -3.931 -36.827 1.00 27.45 127 ASP E N 1
ATOM 5810 C CA . ASP E 1 127 ? 46.777 -3.544 -38.102 1.00 32.34 127 ASP E CA 1
ATOM 5811 C C . ASP E 1 127 ? 47.320 -4.754 -38.845 1.00 32.42 127 ASP E C 1
ATOM 5812 O O . ASP E 1 127 ? 47.110 -4.901 -40.050 1.00 27.34 127 ASP E O 1
ATOM 5817 N N . GLY E 1 128 ? 48.006 -5.623 -38.109 1.00 32.53 128 GLY E N 1
ATOM 5818 C CA . GLY E 1 128 ? 48.623 -6.800 -38.691 1.00 24.55 128 GLY E CA 1
ATOM 5819 C C . GLY E 1 128 ? 47.631 -7.774 -39.291 1.00 22.62 128 GLY E C 1
ATOM 5820 O O . GLY E 1 128 ? 47.816 -8.236 -40.416 1.00 23.02 128 GLY E O 1
ATOM 5821 N N . VAL E 1 129 ? 46.573 -8.085 -38.549 1.00 21.80 129 VAL E N 1
ATOM 5822 C CA . VAL E 1 129 ? 45.603 -9.064 -39.020 1.00 30.78 129 VAL E CA 1
ATOM 5823 C C . VAL E 1 129 ? 44.727 -8.487 -40.140 1.00 28.39 129 VAL E C 1
ATOM 5824 O O . VAL E 1 129 ? 44.386 -9.200 -41.080 1.00 31.14 129 VAL E O 1
ATOM 5828 N N . GLU E 1 130 ? 44.382 -7.204 -40.056 1.00 26.35 130 GLU E N 1
ATOM 5829 C CA . GLU E 1 130 ? 43.611 -6.557 -41.117 1.00 27.01 130 GLU E CA 1
ATOM 5830 C C . GLU E 1 130 ? 44.404 -6.525 -42.421 1.00 22.05 130 GLU E C 1
ATOM 5831 O O . GLU E 1 130 ? 43.850 -6.716 -43.502 1.00 28.17 130 GLU E O 1
ATOM 5837 N N . SER E 1 131 ? 45.706 -6.280 -42.307 1.00 22.67 131 SER E N 1
ATOM 5838 C CA . SER E 1 131 ? 46.592 -6.279 -43.464 1.00 23.57 131 SER E CA 1
ATOM 5839 C C . SER E 1 131 ? 46.692 -7.669 -44.080 1.00 28.41 131 SER E C 1
ATOM 5840 O O . SER E 1 131 ? 46.673 -7.815 -45.301 1.00 27.96 131 SER E O 1
ATOM 5843 N N . ASP E 1 132 ? 46.822 -8.687 -43.234 1.00 27.98 132 ASP E N 1
ATOM 5844 C CA . ASP E 1 132 ? 46.912 -10.063 -43.714 1.00 23.28 132 ASP E CA 1
ATOM 5845 C C . ASP E 1 132 ? 45.606 -10.511 -44.357 1.00 22.70 132 ASP E C 1
ATOM 5846 O O . ASP E 1 132 ? 45.616 -11.208 -45.373 1.00 23.55 132 ASP E O 1
ATOM 5851 N N . VAL E 1 133 ? 44.485 -10.123 -43.757 1.00 22.01 133 VAL E N 1
ATOM 5852 C CA . VAL E 1 133 ? 43.180 -10.459 -44.313 1.00 24.98 133 VAL E CA 1
ATOM 5853 C C . VAL E 1 133 ? 42.982 -9.779 -45.670 1.00 30.23 133 VAL E C 1
ATOM 5854 O O . VAL E 1 133 ? 42.508 -10.403 -46.624 1.00 26.31 133 VAL E O 1
ATOM 5858 N N . SER E 1 134 ? 43.372 -8.511 -45.761 1.00 22.38 134 SER E N 1
ATOM 5859 C CA . SER E 1 134 ? 43.279 -7.779 -47.021 1.00 25.07 134 SER E CA 1
ATOM 5860 C C . SER E 1 134 ? 44.092 -8.443 -48.130 1.00 26.93 134 SER E C 1
ATOM 5861 O O . SER E 1 134 ? 43.628 -8.555 -49.266 1.00 29.88 134 SER E O 1
ATOM 5864 N N . ASP E 1 135 ? 45.302 -8.887 -47.799 1.00 24.48 135 ASP E N 1
ATOM 5865 C CA . ASP E 1 135 ? 46.165 -9.547 -48.776 1.00 24.65 135 ASP E CA 1
ATOM 5866 C C . ASP E 1 135 ? 45.560 -10.867 -49.238 1.00 32.53 135 ASP E C 1
ATOM 5867 O O . ASP E 1 135 ? 45.596 -11.189 -50.424 1.00 29.22 135 ASP E O 1
ATOM 5872 N N . ILE E 1 136 ? 45.029 -11.637 -48.294 1.00 28.83 136 ILE E N 1
ATOM 5873 C CA . ILE E 1 136 ? 44.360 -12.890 -48.622 1.00 28.08 136 ILE E CA 1
ATOM 5874 C C . ILE E 1 136 ? 43.140 -12.645 -49.511 1.00 30.01 136 ILE E C 1
ATOM 5875 O O . ILE E 1 136 ? 42.944 -13.348 -50.504 1.00 23.13 136 ILE E O 1
ATOM 5880 N N . LYS E 1 137 ? 42.334 -11.645 -49.156 1.00 22.64 137 LYS E N 1
ATOM 5881 C CA . LYS E 1 137 ? 41.119 -11.319 -49.909 1.00 22.57 137 LYS E CA 1
ATOM 5882 C C . LYS E 1 137 ? 41.355 -11.101 -51.399 1.00 24.41 137 LYS E C 1
ATOM 5883 O O . LYS E 1 137 ? 40.540 -11.503 -52.226 1.00 27.01 137 LYS E O 1
ATOM 5889 N N . SER E 1 138 ? 42.453 -10.441 -51.743 1.00 25.82 138 SER E N 1
ATOM 5890 C CA . SER E 1 138 ? 42.743 -10.175 -53.142 1.00 31.43 138 SER E CA 1
ATOM 5891 C C . SER E 1 138 ? 43.414 -11.357 -53.843 1.00 32.04 138 SER E C 1
ATOM 5892 O O . SER E 1 138 ? 43.383 -11.446 -55.068 1.00 40.29 138 SER E O 1
ATOM 5895 N N . ASP E 1 139 ? 44.042 -12.242 -53.072 1.00 24.70 139 ASP E N 1
ATOM 5896 C CA . ASP E 1 139 ? 44.819 -13.339 -53.657 1.00 25.12 139 ASP E CA 1
ATOM 5897 C C . ASP E 1 139 ? 44.107 -14.700 -53.786 1.00 28.39 139 ASP E C 1
ATOM 5898 O O . ASP E 1 139 ? 44.604 -15.593 -54.479 1.00 28.27 139 ASP E O 1
ATOM 5903 N N . TYR E 1 140 ? 42.948 -14.867 -53.153 1.00 23.88 140 TYR E N 1
ATOM 5904 C CA . TYR E 1 140 ? 42.367 -16.209 -53.031 1.00 23.54 140 TYR E CA 1
ATOM 5905 C C . TYR E 1 140 ? 41.321 -16.511 -54.101 1.00 23.49 140 TYR E C 1
ATOM 5906 O O . TYR E 1 140 ? 40.605 -15.618 -54.551 1.00 28.75 140 TYR E O 1
ATOM 5915 N N . VAL E 1 141 ? 41.255 -17.776 -54.512 1.00 23.58 141 VAL E N 1
ATOM 5916 C CA . VAL E 1 141 ? 40.257 -18.226 -55.477 1.00 23.56 141 VAL E CA 1
ATOM 5917 C C . VAL E 1 141 ? 38.910 -18.418 -54.790 1.00 26.06 141 VAL E C 1
ATOM 5918 O O . VAL E 1 141 ? 38.786 -19.219 -53.864 1.00 24.27 141 VAL E O 1
ATOM 5922 N N . SER E 1 142 ? 37.901 -17.691 -55.259 1.00 24.16 142 SER E N 1
ATOM 5923 C CA . SER E 1 142 ? 36.587 -17.679 -54.620 1.00 24.64 142 SER E CA 1
ATOM 5924 C C . SER E 1 142 ? 35.608 -18.661 -55.256 1.00 29.53 142 SER E C 1
ATOM 5925 O O . SER E 1 142 ? 35.615 -18.858 -56.472 1.00 23.22 142 SER E O 1
ATOM 5928 N N . LYS E 1 143 ? 34.777 -19.287 -54.426 1.00 22.77 143 LYS E N 1
ATOM 5929 C CA . LYS E 1 143 ? 33.763 -20.214 -54.921 1.00 23.05 143 LYS E CA 1
ATOM 5930 C C . LYS E 1 143 ? 32.474 -19.544 -55.396 1.00 27.09 143 LYS E C 1
ATOM 5931 O O . LYS E 1 143 ? 31.717 -20.139 -56.163 1.00 26.16 143 LYS E O 1
ATOM 5937 N N . THR E 1 144 ? 32.199 -18.334 -54.916 1.00 27.14 144 THR E N 1
ATOM 5938 C CA . THR E 1 144 ? 30.977 -17.633 -55.311 1.00 27.67 144 THR E CA 1
ATOM 5939 C C . THR E 1 144 ? 31.155 -16.530 -56.360 1.00 28.62 144 THR E C 1
ATOM 5940 O O . THR E 1 144 ? 30.168 -16.004 -56.871 1.00 30.17 144 THR E O 1
ATOM 5944 N N . VAL E 1 145 ? 32.396 -16.199 -56.706 1.00 23.81 145 VAL E N 1
ATOM 5945 C CA . VAL E 1 145 ? 32.642 -15.125 -57.670 1.00 24.28 145 VAL E CA 1
ATOM 5946 C C . VAL E 1 145 ? 32.269 -15.618 -59.068 1.00 28.27 145 VAL E C 1
ATOM 5947 O O . VAL E 1 145 ? 32.597 -16.746 -59.430 1.00 24.62 145 VAL E O 1
ATOM 5951 N N . THR E 1 146 ? 31.546 -14.796 -59.832 1.00 25.46 146 THR E N 1
ATOM 5952 C CA . THR E 1 146 ? 31.084 -15.204 -61.162 1.00 26.27 146 THR E CA 1
ATOM 5953 C C . THR E 1 146 ? 32.038 -14.868 -62.307 1.00 26.41 146 THR E C 1
ATOM 5954 O O . THR E 1 146 ? 31.935 -15.442 -63.395 1.00 35.08 146 THR E O 1
ATOM 5958 N N . GLU E 1 147 ? 32.971 -13.951 -62.070 1.00 26.45 147 GLU E N 1
ATOM 5959 C CA . GLU E 1 147 ? 33.873 -13.530 -63.133 1.00 34.27 147 GLU E CA 1
ATOM 5960 C C . GLU E 1 147 ? 35.061 -14.470 -63.180 1.00 33.19 147 GLU E C 1
ATOM 5961 O O . GLU E 1 147 ? 35.516 -14.946 -62.141 1.00 25.93 147 GLU E O 1
ATOM 5967 N N . SER E 1 148 ? 35.553 -14.739 -64.385 1.00 21.05 148 SER E N 1
ATOM 5968 C CA . SER E 1 148 ? 36.605 -15.731 -64.589 1.00 25.47 148 SER E CA 1
ATOM 5969 C C . SER E 1 148 ? 37.801 -15.473 -63.683 1.00 25.97 148 SER E C 1
ATOM 5970 O O . SER E 1 148 ? 38.212 -14.329 -63.485 1.00 21.66 148 SER E O 1
ATOM 5973 N N . GLN E 1 149 ? 38.330 -16.542 -63.102 1.00 22.75 149 GLN E N 1
ATOM 5974 C CA . GLN E 1 149 ? 39.480 -16.435 -62.217 1.00 26.73 149 GLN E CA 1
ATOM 5975 C C . GLN E 1 149 ? 40.690 -17.114 -62.839 1.00 19.51 149 GLN E C 1
ATOM 5976 O O . GLN E 1 149 ? 40.567 -18.171 -63.453 1.00 23.24 149 GLN E O 1
ATOM 5982 N N . SER E 1 150 ? 41.857 -16.496 -62.686 1.00 17.08 150 SER E N 1
ATOM 5983 C CA . SER E 1 150 ? 43.071 -17.001 -63.313 1.00 18.51 150 SER E CA 1
ATOM 5984 C C . SER E 1 150 ? 44.173 -17.335 -62.305 1.00 21.47 150 SER E C 1
ATOM 5985 O O . SER E 1 150 ? 44.466 -16.557 -61.400 1.00 26.99 150 SER E O 1
ATOM 5988 N N . LEU E 1 151 ? 44.778 -18.504 -62.473 1.00 21.44 151 LEU E N 1
ATOM 5989 C CA . LEU E 1 151 ? 45.943 -18.899 -61.686 1.00 23.02 151 LEU E CA 1
ATOM 5990 C C . LEU E 1 151 ? 47.223 -18.601 -62.456 1.00 23.58 151 LEU E C 1
ATOM 5991 O O . LEU E 1 151 ? 47.257 -18.697 -63.680 1.00 30.10 151 LEU E O 1
ATOM 5996 N N . ALA E 1 152 ? 48.268 -18.218 -61.730 1.00 22.00 152 ALA E N 1
ATOM 5997 C CA . ALA E 1 152 ? 49.581 -18.013 -62.320 1.00 23.85 152 ALA E CA 1
ATOM 5998 C C . ALA E 1 152 ? 50.366 -19.321 -62.296 1.00 22.56 152 ALA E C 1
ATOM 5999 O O . ALA E 1 152 ? 51.535 -19.368 -62.682 1.00 22.52 152 ALA E O 1
ATOM 6001 N N . SER E 1 153 ? 49.708 -20.384 -61.841 1.00 22.09 153 SER E N 1
ATOM 6002 C CA . SER E 1 153 ? 50.347 -21.687 -61.695 1.00 23.21 153 SER E CA 1
ATOM 6003 C C . SER E 1 153 ? 49.571 -22.758 -62.438 1.00 19.90 153 SER E C 1
ATOM 6004 O O . SER E 1 153 ? 48.403 -22.558 -62.768 1.00 18.70 153 SER E O 1
ATOM 6007 N N . PRO E 1 154 ? 50.214 -23.909 -62.693 1.00 20.71 154 PRO E N 1
ATOM 6008 C CA . PRO E 1 154 ? 49.432 -25.071 -63.122 1.00 27.47 154 PRO E CA 1
ATOM 6009 C C . PRO E 1 154 ? 48.555 -25.575 -61.984 1.00 27.90 154 PRO E C 1
ATOM 6010 O O . PRO E 1 154 ? 48.672 -25.092 -60.855 1.00 19.88 154 PRO E O 1
ATOM 6014 N N . LEU E 1 155 ? 47.698 -26.546 -62.275 1.00 19.03 155 LEU E N 1
ATOM 6015 C CA . LEU E 1 155 ? 46.778 -27.059 -61.274 1.00 24.30 155 LEU E CA 1
ATOM 6016 C C . LEU E 1 155 ? 46.654 -28.578 -61.327 1.00 24.89 155 LEU E C 1
ATOM 6017 O O . LEU E 1 155 ? 46.651 -29.177 -62.404 1.00 19.46 155 LEU E O 1
ATOM 6022 N N . ASP E 1 156 ? 46.571 -29.190 -60.151 1.00 24.62 156 ASP E N 1
ATOM 6023 C CA . ASP E 1 156 ? 46.329 -30.622 -60.028 1.00 23.73 156 ASP E CA 1
ATOM 6024 C C . ASP E 1 156 ? 45.137 -30.843 -59.105 1.00 27.77 156 ASP E C 1
ATOM 6025 O O . ASP E 1 156 ? 45.005 -30.166 -58.087 1.00 25.92 156 ASP E O 1
ATOM 6030 N N . VAL E 1 157 ? 44.247 -31.758 -59.478 1.00 20.28 157 VAL E N 1
ATOM 6031 C CA . VAL E 1 157 ? 43.089 -32.066 -58.647 1.00 20.28 157 VAL E CA 1
ATOM 6032 C C . VAL E 1 157 ? 42.916 -33.566 -58.496 1.00 24.94 157 VAL E C 1
ATOM 6033 O O . VAL E 1 157 ? 43.564 -34.348 -59.193 1.00 22.92 157 VAL E O 1
ATOM 6037 N N . LYS E 1 158 ? 42.030 -33.966 -57.592 1.00 26.75 158 LYS E N 1
ATOM 6038 C CA . LYS E 1 158 ? 41.763 -35.380 -57.402 1.00 29.23 158 LYS E CA 1
ATOM 6039 C C . LYS E 1 158 ? 40.575 -35.848 -58.245 1.00 30.59 158 LYS E C 1
ATOM 6040 O O . LYS E 1 158 ? 39.470 -35.317 -58.153 1.00 35.41 158 LYS E O 1
ATOM 6046 N N . THR E 1 159 ? 40.873 -36.813 -59.107 1.00 24.34 159 THR E N 1
ATOM 6047 C CA . THR E 1 159 ? 39.936 -37.642 -59.866 1.00 23.86 159 THR E CA 1
ATOM 6048 C C . THR E 1 159 ? 39.184 -37.011 -61.041 1.00 21.74 159 THR E C 1
ATOM 6049 O O . THR E 1 159 ? 39.035 -37.666 -62.073 1.00 23.72 159 THR E O 1
ATOM 6053 N N . SER E 1 160 ? 38.824 -35.733 -60.977 1.00 20.33 160 SER E N 1
ATOM 6054 C CA . SER E 1 160 ? 38.068 -35.178 -62.103 1.00 25.22 160 SER E CA 1
ATOM 6055 C C . SER E 1 160 ? 37.969 -33.662 -62.164 1.00 19.09 160 SER E C 1
ATOM 6056 O O . SER E 1 160 ? 38.033 -32.978 -61.145 1.00 17.70 160 SER E O 1
ATOM 6059 N N . TYR E 1 161 ? 37.724 -33.169 -63.373 1.00 18.44 161 TYR E N 1
ATOM 6060 C CA . TYR E 1 161 ? 37.325 -31.791 -63.611 1.00 17.47 161 TYR E CA 1
ATOM 6061 C C . TYR E 1 161 ? 35.911 -31.809 -64.164 1.00 16.92 161 TYR E C 1
ATOM 6062 O O . TYR E 1 161 ? 35.606 -32.590 -65.065 1.00 19.38 161 TYR E O 1
ATOM 6071 N N . SER E 1 162 ? 35.049 -30.953 -63.633 1.00 15.77 162 SER E N 1
ATOM 6072 C CA . SER E 1 162 ? 33.677 -30.872 -64.120 1.00 19.72 162 SER E CA 1
ATOM 6073 C C . SER E 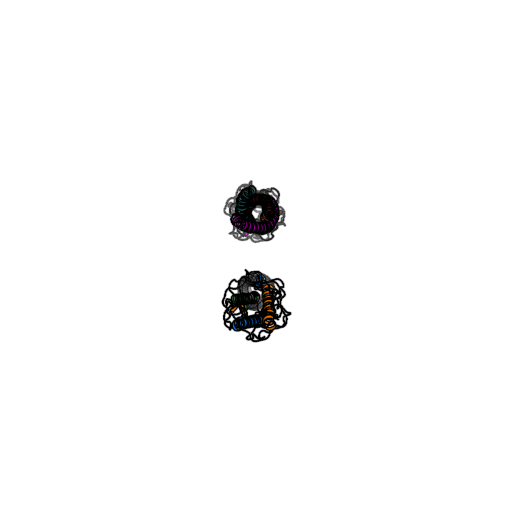1 162 ? 33.335 -29.476 -64.612 1.00 24.09 162 SER E C 1
ATOM 6074 O O . SER E 1 162 ? 33.897 -28.487 -64.147 1.00 16.04 162 SER E O 1
ATOM 6077 N N . VAL E 1 163 ? 32.407 -29.407 -65.559 1.00 20.87 163 VAL E N 1
ATOM 6078 C CA . VAL E 1 163 ? 31.872 -28.135 -66.022 1.00 21.77 163 VAL E CA 1
ATOM 6079 C C . VAL E 1 163 ? 30.364 -28.126 -65.824 1.00 16.46 163 VAL E C 1
ATOM 6080 O O . VAL E 1 163 ? 29.676 -29.029 -66.287 1.00 17.20 163 VAL E O 1
ATOM 6084 N N . ASP E 1 164 ? 29.860 -27.114 -65.122 1.00 22.28 164 ASP E N 1
ATOM 6085 C CA . ASP E 1 164 ? 28.426 -26.995 -64.860 1.00 20.26 164 ASP E CA 1
ATOM 6086 C C . ASP E 1 164 ? 27.870 -28.253 -64.190 1.00 18.01 164 ASP E C 1
ATOM 6087 O O . ASP E 1 164 ? 26.792 -28.730 -64.551 1.00 21.72 164 ASP E O 1
ATOM 6092 N N . GLY E 1 165 ? 28.626 -28.803 -63.242 1.00 17.62 165 GLY E N 1
ATOM 6093 C CA . GLY E 1 165 ? 28.171 -29.940 -62.458 1.00 18.42 165 GLY E CA 1
ATOM 6094 C C . GLY E 1 165 ? 28.304 -31.291 -63.137 1.00 24.83 165 GLY E C 1
ATOM 6095 O O . GLY E 1 165 ? 27.851 -32.303 -62.605 1.00 26.40 165 GLY E O 1
ATOM 6096 N N . ILE E 1 166 ? 28.939 -31.313 -64.303 1.00 18.72 166 ILE E N 1
ATOM 6097 C CA . ILE E 1 166 ? 29.042 -32.533 -65.103 1.00 23.73 166 ILE E CA 1
ATOM 6098 C C . ILE E 1 166 ? 30.511 -32.834 -65.419 1.00 14.03 166 ILE E C 1
ATOM 6099 O O . ILE E 1 166 ? 31.223 -31.961 -65.902 1.00 13.89 166 ILE E O 1
ATOM 6104 N N . GLN E 1 167 ? 30.978 -34.053 -65.157 1.00 17.24 167 GLN E N 1
ATOM 6105 C CA . GLN E 1 167 ? 32.400 -34.344 -65.384 1.00 17.82 167 GLN E CA 1
ATOM 6106 C C . GLN E 1 167 ? 32.786 -34.269 -66.858 1.00 18.23 167 GLN E C 1
ATOM 6107 O O . GLN E 1 167 ? 32.194 -34.953 -67.692 1.00 21.87 167 GLN E O 1
ATOM 6113 N N . VAL E 1 168 ? 33.748 -33.407 -67.183 1.00 16.48 168 VAL E N 1
ATOM 6114 C CA . VAL E 1 168 ? 34.305 -33.368 -68.529 1.00 14.06 168 VAL E CA 1
ATOM 6115 C C . VAL E 1 168 ? 35.686 -34.022 -68.686 1.00 18.61 168 VAL E C 1
ATOM 6116 O O . VAL E 1 168 ? 36.040 -34.467 -69.778 1.00 21.44 168 VAL E O 1
ATOM 6120 N N . VAL E 1 169 ? 36.467 -34.078 -67.608 1.00 15.24 169 VAL E N 1
ATOM 6121 C CA . VAL E 1 169 ? 37.814 -34.656 -67.673 1.00 15.87 169 VAL E CA 1
ATOM 6122 C C . VAL E 1 169 ? 38.139 -35.521 -66.456 1.00 21.93 169 VAL E C 1
ATOM 6123 O O . VAL E 1 169 ? 37.991 -35.082 -65.315 1.00 20.31 169 VAL E O 1
ATOM 6127 N N . GLY E 1 170 ? 38.558 -36.758 -66.706 1.00 19.60 170 GLY E N 1
ATOM 6128 C CA . GLY E 1 170 ? 39.007 -37.657 -65.657 1.00 21.92 170 GLY E CA 1
ATOM 6129 C C . GLY E 1 170 ? 40.499 -37.948 -65.712 1.00 21.35 170 GLY E C 1
ATOM 6130 O O . GLY E 1 170 ? 41.266 -37.221 -66.342 1.00 20.36 170 GLY E O 1
ATOM 6131 N N . ALA E 1 171 ? 40.904 -39.033 -65.061 1.00 19.32 171 ALA E N 1
ATOM 6132 C CA . ALA E 1 171 ? 42.299 -39.464 -65.048 1.00 22.10 171 ALA E CA 1
ATOM 6133 C C . ALA E 1 171 ? 42.764 -39.908 -66.428 1.00 25.54 171 ALA E C 1
ATOM 6134 O O . ALA E 1 171 ? 41.955 -40.316 -67.264 1.00 21.46 171 ALA E O 1
ATOM 6136 N N . ARG E 1 172 ? 44.066 -39.798 -66.669 1.00 20.66 172 ARG E N 1
ATOM 6137 C CA . ARG E 1 172 ? 44.655 -40.274 -67.909 1.00 22.31 172 ARG E CA 1
ATOM 6138 C C . ARG E 1 172 ? 44.336 -41.745 -68.125 1.00 25.18 172 ARG E C 1
ATOM 6139 O O . ARG E 1 172 ? 44.494 -42.566 -67.223 1.00 27.88 172 ARG E O 1
ATOM 6147 N N . GLN E 1 173 ? 43.880 -42.068 -69.328 1.00 22.20 173 GLN E N 1
ATOM 6148 C CA . GLN E 1 173 ? 43.528 -43.437 -69.663 1.00 26.82 173 GLN E CA 1
ATOM 6149 C C . GLN E 1 173 ? 44.731 -44.144 -70.260 1.00 25.02 173 GLN E C 1
ATOM 6150 O O . GLN E 1 173 ? 45.350 -43.644 -71.197 1.00 29.54 173 GLN E O 1
ATOM 6156 N N . THR E 1 174 ? 45.070 -45.300 -69.701 1.00 27.44 174 THR E N 1
ATOM 6157 C CA . THR E 1 174 ? 46.254 -46.027 -70.135 1.00 34.87 174 THR E CA 1
ATOM 6158 C C . THR E 1 174 ? 45.891 -47.221 -71.013 1.00 30.81 174 THR E C 1
ATOM 6159 O O . THR E 1 174 ? 44.715 -47.496 -71.244 1.00 32.25 174 THR E O 1
ATOM 6163 N N . GLY E 1 175 ? 46.906 -47.923 -71.503 1.00 31.74 175 GLY E N 1
ATOM 6164 C CA . GLY E 1 175 ? 46.683 -49.110 -72.308 1.00 35.62 175 GLY E CA 1
ATOM 6165 C C . GLY E 1 175 ? 46.782 -48.884 -73.804 1.00 33.23 175 GLY E C 1
ATOM 6166 O O . GLY E 1 175 ? 46.524 -49.794 -74.591 1.00 33.64 175 GLY E O 1
ATOM 6167 N N . TRP E 1 176 ? 47.146 -47.671 -74.202 1.00 28.25 176 TRP E N 1
ATOM 6168 C CA . TRP E 1 176 ? 47.298 -47.354 -75.616 1.00 26.54 176 TRP E CA 1
ATOM 6169 C C . TRP E 1 176 ? 48.693 -47.687 -76.126 1.00 32.68 176 TRP E C 1
ATOM 6170 O O . TRP E 1 176 ? 49.696 -47.437 -75.456 1.00 31.87 176 TRP E O 1
ATOM 6181 N N . THR E 1 177 ? 48.740 -48.246 -77.328 1.00 31.84 177 THR E N 1
ATOM 6182 C CA . THR E 1 177 ? 49.977 -48.353 -78.080 1.00 33.84 177 THR E CA 1
ATOM 6183 C C . THR E 1 177 ? 50.005 -47.190 -79.060 1.00 40.52 177 THR E C 1
ATOM 6184 O O . THR E 1 177 ? 49.046 -46.984 -79.806 1.00 42.68 177 THR E O 1
ATOM 6188 N N . ALA E 1 178 ? 51.087 -46.421 -79.048 1.00 36.44 178 ALA E N 1
ATOM 6189 C CA . ALA E 1 178 ? 51.160 -45.226 -79.879 1.00 36.22 178 ALA E CA 1
ATOM 6190 C C . ALA E 1 178 ? 51.110 -45.578 -81.359 1.00 36.85 178 ALA E C 1
ATOM 6191 O O . ALA E 1 178 ? 51.889 -46.401 -81.845 1.00 32.79 178 ALA E O 1
ATOM 6193 N N . ALA E 1 179 ? 50.186 -44.945 -82.071 1.00 30.17 179 ALA E N 1
ATOM 6194 C CA . ALA E 1 179 ? 50.101 -45.104 -83.511 1.00 32.72 179 ALA E CA 1
ATOM 6195 C C . ALA E 1 179 ? 51.331 -44.489 -84.155 1.00 36.81 179 ALA E C 1
ATOM 6196 O O . ALA E 1 179 ? 51.946 -43.584 -83.596 1.00 36.53 179 ALA E O 1
ATOM 6198 N N . THR E 1 180 ? 51.699 -44.987 -85.326 1.00 40.56 180 THR E N 1
ATOM 6199 C CA . THR E 1 180 ? 52.873 -44.472 -86.007 1.00 38.40 180 THR E CA 1
ATOM 6200 C C . THR E 1 180 ? 52.453 -43.849 -87.328 1.00 34.99 180 THR E C 1
ATOM 6201 O O . THR E 1 180 ? 51.413 -44.204 -87.883 1.00 34.32 180 THR E O 1
ATOM 6205 N N . GLY E 1 181 ? 53.239 -42.898 -87.818 1.00 40.15 181 GLY E N 1
ATOM 6206 C CA . GLY E 1 181 ? 52.956 -42.300 -89.108 1.00 40.07 181 GLY E CA 1
ATOM 6207 C C . GLY E 1 181 ? 53.123 -40.794 -89.136 1.00 42.09 181 GLY E C 1
ATOM 6208 O O . GLY E 1 181 ? 53.704 -40.197 -88.229 1.00 42.50 181 GLY E O 1
ATOM 6209 N N . THR E 1 182 ? 52.596 -40.184 -90.193 1.00 38.47 182 THR E N 1
ATOM 6210 C CA . THR E 1 182 ? 52.617 -38.736 -90.359 1.00 35.48 182 THR E CA 1
ATOM 6211 C C . THR E 1 182 ? 51.226 -38.156 -90.122 1.00 34.11 182 THR E C 1
ATOM 6212 O O . THR E 1 182 ? 50.303 -38.443 -90.884 1.00 31.02 182 THR E O 1
ATOM 6216 N N . PRO E 1 183 ? 51.065 -37.345 -89.063 1.00 29.45 183 PRO E N 1
ATOM 6217 C CA . PRO E 1 183 ? 49.739 -36.792 -88.763 1.00 30.13 183 PRO E CA 1
ATOM 6218 C C . PRO E 1 183 ? 49.262 -35.895 -89.897 1.00 33.28 183 PRO E C 1
ATOM 6219 O O . PRO E 1 183 ? 50.082 -35.187 -90.481 1.00 32.86 183 PRO E O 1
ATOM 6223 N N . LEU E 1 184 ? 47.971 -35.931 -90.216 1.00 30.56 184 LEU E N 1
ATOM 6224 C CA . LEU E 1 184 ? 47.450 -35.075 -91.273 1.00 29.14 184 LEU E CA 1
ATOM 6225 C C . LEU E 1 184 ? 46.734 -33.904 -90.616 1.00 27.63 184 LEU E C 1
ATOM 6226 O O . LEU E 1 184 ? 45.629 -34.050 -90.098 1.00 27.95 184 LEU E O 1
ATOM 6231 N N . LEU E 1 185 ? 47.377 -32.743 -90.632 1.00 27.44 185 LEU E N 1
ATOM 6232 C CA . LEU E 1 185 ? 46.798 -31.547 -90.033 1.00 31.48 185 LEU E CA 1
ATOM 6233 C C . LEU E 1 185 ? 46.185 -30.615 -91.076 1.00 33.51 185 LEU E C 1
ATOM 6234 O O . LEU E 1 185 ? 45.600 -29.586 -90.733 1.00 28.95 185 LEU E O 1
ATOM 6239 N N . GLY E 1 186 ? 46.320 -30.983 -92.347 1.00 32.87 186 GLY E N 1
ATOM 6240 C CA . GLY E 1 186 ? 45.896 -30.126 -93.440 1.00 31.63 186 GLY E CA 1
ATOM 6241 C C . GLY E 1 186 ? 44.424 -30.258 -93.776 1.00 27.54 186 GLY E C 1
ATOM 6242 O O . GLY E 1 186 ? 43.633 -30.704 -92.947 1.00 26.89 186 GLY E O 1
ATOM 6243 N N . SER E 1 187 ? 44.059 -29.895 -95.004 1.00 25.76 187 SER E N 1
ATOM 6244 C CA . SER E 1 187 ? 42.657 -29.917 -95.405 1.00 28.36 187 SER E CA 1
ATOM 6245 C C . SER E 1 187 ? 42.113 -31.339 -95.404 1.00 24.67 187 SER E C 1
ATOM 6246 O O . SER E 1 187 ? 42.775 -32.273 -95.855 1.00 22.21 187 SER E O 1
ATOM 6249 N N . PHE E 1 188 ? 40.912 -31.491 -94.859 1.00 26.75 188 PHE E N 1
ATOM 6250 C CA . PHE E 1 188 ? 40.256 -32.785 -94.763 1.00 30.05 188 PHE E CA 1
ATOM 6251 C C . PHE E 1 188 ? 38.778 -32.628 -95.116 1.00 26.95 188 PHE E C 1
ATOM 6252 O O . PHE E 1 188 ? 38.028 -31.980 -94.385 1.00 23.64 188 PHE E O 1
ATOM 6260 N N . ASN E 1 189 ? 38.351 -33.242 -96.216 1.00 26.56 189 ASN E N 1
ATOM 6261 C CA . ASN E 1 189 ? 36.962 -33.123 -96.648 1.00 20.65 189 ASN E CA 1
ATOM 6262 C C . ASN E 1 189 ? 36.173 -34.375 -96.313 1.00 22.48 189 ASN E C 1
ATOM 6263 O O . ASN E 1 189 ? 36.264 -35.388 -97.008 1.00 21.31 189 ASN E O 1
ATOM 6268 N N . ALA E 1 190 ? 35.339 -34.270 -95.285 1.00 22.25 190 ALA E N 1
ATOM 6269 C CA . ALA E 1 190 ? 34.612 -35.425 -94.779 1.00 23.28 190 ALA E CA 1
ATOM 6270 C C . ALA E 1 190 ? 33.406 -35.746 -95.658 1.00 22.33 190 ALA E C 1
ATOM 6271 O O . ALA E 1 190 ? 32.857 -36.843 -95.591 1.00 21.98 190 ALA E O 1
ATOM 6273 N N . ASN E 1 191 ? 32.993 -34.788 -96.481 1.00 20.36 191 ASN E N 1
ATOM 6274 C CA . ASN E 1 191 ? 31.866 -35.004 -97.383 1.00 22.17 191 ASN E CA 1
ATOM 6275 C C . ASN E 1 191 ? 32.278 -35.448 -98.785 1.00 28.18 191 ASN E C 1
ATOM 6276 O O . ASN E 1 191 ? 31.443 -35.499 -99.689 1.00 28.46 191 ASN E O 1
ATOM 6281 N N . GLN E 1 192 ? 33.566 -35.722 -98.976 1.00 30.89 192 GLN E N 1
ATOM 6282 C CA . GLN E 1 192 ? 34.019 -36.321 -100.225 1.00 31.43 192 GLN E CA 1
ATOM 6283 C C . GLN E 1 192 ? 33.261 -37.615 -100.481 1.00 28.58 192 GLN E C 1
ATOM 6284 O O . GLN E 1 192 ? 33.232 -38.511 -99.635 1.00 28.79 192 GLN E O 1
ATOM 6290 N N . SER E 1 193 ? 32.632 -37.695 -101.646 1.00 29.02 193 SER E N 1
ATOM 6291 C CA . SER E 1 193 ? 31.904 -38.889 -102.041 1.00 38.54 193 SER E CA 1
ATOM 6292 C C . SER E 1 193 ? 32.768 -39.718 -102.974 1.00 32.13 193 SER E C 1
ATOM 6293 O O . SER E 1 193 ? 33.392 -39.180 -103.885 1.00 35.60 193 SER E O 1
ATOM 6296 N N . TYR E 1 194 ? 32.807 -41.026 -102.754 1.00 34.89 194 TYR E N 1
ATOM 6297 C CA . TYR E 1 194 ? 33.636 -41.880 -103.592 1.00 38.00 194 TYR E CA 1
ATOM 6298 C C . TYR E 1 194 ? 32.762 -42.685 -104.542 1.00 37.75 194 TYR E C 1
ATOM 6299 O O . TYR E 1 194 ? 32.000 -43.560 -104.124 1.00 34.84 194 TYR E O 1
ATOM 6308 N N . THR E 1 195 ? 32.881 -42.379 -105.829 1.00 41.83 195 THR E N 1
ATOM 6309 C CA . THR E 1 195 ? 32.097 -43.052 -106.851 1.00 39.50 195 THR E CA 1
ATOM 6310 C C . THR E 1 195 ? 32.574 -44.482 -107.048 1.00 40.51 195 THR E C 1
ATOM 6311 O O . THR E 1 195 ? 33.768 -44.735 -107.202 1.00 47.41 195 THR E O 1
ATOM 6315 N N . VAL E 1 196 ? 31.631 -45.415 -107.033 1.00 37.07 196 VAL E N 1
ATOM 6316 C CA . VAL E 1 196 ? 31.931 -46.810 -107.317 1.00 39.35 196 VAL E CA 1
ATOM 6317 C C . VAL E 1 196 ? 30.999 -47.283 -108.428 1.00 43.19 196 VAL E C 1
ATOM 6318 O O . VAL E 1 196 ? 29.785 -47.372 -108.242 1.00 43.69 196 VAL E O 1
ATOM 6322 N N . GLY E 1 197 ? 31.584 -47.594 -109.582 1.00 40.74 197 GLY E N 1
ATOM 6323 C CA . GLY E 1 197 ? 30.827 -47.904 -110.780 1.00 40.77 197 GLY E CA 1
ATOM 6324 C C . GLY E 1 197 ? 30.452 -49.367 -110.872 1.00 46.32 197 GLY E C 1
ATOM 6325 O O . GLY E 1 197 ? 30.898 -50.178 -110.062 1.00 48.10 197 GLY E O 1
ATOM 6326 N N . THR E 1 198 ? 29.611 -49.694 -111.851 1.00 51.64 198 THR E N 1
ATOM 6327 C CA . THR E 1 198 ? 29.235 -51.081 -112.119 1.00 58.71 198 THR E CA 1
ATOM 6328 C C . THR E 1 198 ? 30.452 -52.009 -112.226 1.00 65.57 198 THR E C 1
ATOM 6329 O O . THR E 1 198 ? 30.427 -53.133 -111.729 1.00 71.87 198 THR E O 1
ATOM 6333 N N . THR E 1 199 ? 31.505 -51.541 -112.884 1.00 64.80 199 THR E N 1
ATOM 6334 C CA . THR E 1 199 ? 32.739 -52.314 -113.039 1.00 68.39 199 THR E CA 1
ATOM 6335 C C . THR E 1 199 ? 33.988 -51.657 -112.476 1.00 66.89 199 THR E C 1
ATOM 6336 O O . THR E 1 199 ? 34.020 -50.448 -112.230 1.00 70.24 199 THR E O 1
ATOM 6340 N N . TYR E 1 200 ? 35.005 -52.488 -112.257 1.00 61.38 200 TYR E N 1
ATOM 6341 C CA . TYR E 1 200 ? 36.243 -52.062 -111.623 1.00 57.07 200 TYR E CA 1
ATOM 6342 C C . TYR E 1 200 ? 36.961 -50.976 -112.414 1.00 53.94 200 TYR E C 1
ATOM 6343 O O . TYR E 1 200 ? 37.237 -51.124 -113.599 1.00 47.32 200 TYR E O 1
ATOM 6352 N N . THR E 1 201 ? 37.242 -49.874 -111.727 1.00 47.19 201 THR E N 1
ATOM 6353 C CA . THR E 1 201 ? 38.001 -48.761 -112.280 1.00 50.26 201 THR E CA 1
ATOM 6354 C C . THR E 1 201 ? 39.121 -48.427 -111.307 1.00 51.06 201 THR E C 1
ATOM 6355 O O . THR E 1 201 ? 38.854 -48.062 -110.161 1.00 40.97 201 THR E O 1
ATOM 6359 N N . GLN E 1 202 ? 40.365 -48.559 -111.759 1.00 47.73 202 GLN E N 1
ATOM 6360 C CA . GLN E 1 202 ? 41.523 -48.376 -110.888 1.00 42.83 202 GLN E CA 1
ATOM 6361 C C . GLN E 1 202 ? 41.477 -47.042 -110.146 1.00 41.04 202 GLN E C 1
ATOM 6362 O O . GLN E 1 202 ? 41.732 -46.984 -108.945 1.00 39.65 202 GLN E O 1
ATOM 6368 N N . SER E 1 203 ? 41.128 -45.979 -110.863 1.00 44.39 203 SER E N 1
ATOM 6369 C CA . SER E 1 203 ? 41.106 -44.635 -110.291 1.00 39.67 203 SER E CA 1
ATOM 6370 C C . SER E 1 203 ? 40.072 -44.490 -109.182 1.00 44.57 203 SER E C 1
ATOM 6371 O O . SER E 1 203 ? 40.280 -43.742 -108.227 1.00 43.94 203 SER E O 1
ATOM 6374 N N . GLU E 1 204 ? 38.957 -45.204 -109.308 1.00 44.17 204 GLU E N 1
ATOM 6375 C CA . GLU E 1 204 ? 37.908 -45.133 -108.299 1.00 40.12 204 GLU E CA 1
ATOM 6376 C C . GLU E 1 204 ? 38.357 -45.813 -107.012 1.00 35.73 204 GLU E C 1
ATOM 6377 O O . GLU E 1 204 ? 38.222 -45.251 -105.929 1.00 35.74 204 GLU E O 1
ATOM 6383 N N . VAL E 1 205 ? 38.923 -47.008 -107.140 1.00 36.74 205 VAL E N 1
ATOM 6384 C CA . VAL E 1 205 ? 39.407 -47.754 -105.985 1.00 36.07 205 VAL E CA 1
ATOM 6385 C C . VAL E 1 205 ? 40.654 -47.091 -105.412 1.00 43.34 205 VAL E C 1
ATOM 6386 O O . VAL E 1 205 ? 40.891 -47.130 -104.205 1.00 44.12 205 VAL E O 1
ATOM 6390 N N . ALA E 1 206 ? 41.439 -46.460 -106.281 1.00 36.22 206 ALA E N 1
ATOM 6391 C CA . ALA E 1 206 ? 42.609 -45.715 -105.834 1.00 35.74 206 ALA E CA 1
ATOM 6392 C C . ALA E 1 206 ? 42.169 -44.509 -105.013 1.00 37.03 206 ALA E C 1
ATOM 6393 O O . ALA E 1 206 ? 42.862 -44.095 -104.084 1.00 36.94 206 ALA E O 1
ATOM 6395 N N . ALA E 1 207 ? 41.013 -43.950 -105.359 1.00 33.68 207 ALA E N 1
ATOM 6396 C CA . ALA E 1 207 ? 40.456 -42.832 -104.606 1.00 32.15 207 ALA E CA 1
ATOM 6397 C C . ALA E 1 207 ? 40.053 -43.279 -103.203 1.00 30.85 207 ALA E C 1
ATOM 6398 O O . ALA E 1 207 ? 40.189 -42.518 -102.241 1.00 29.61 207 ALA E O 1
ATOM 6400 N N . LEU E 1 208 ? 39.558 -44.511 -103.091 1.00 31.23 208 LEU E N 1
ATOM 6401 C CA . LEU E 1 208 ? 39.240 -45.086 -101.785 1.00 35.00 208 LEU E CA 1
ATOM 6402 C C . LEU E 1 208 ? 40.493 -45.254 -100.943 1.00 30.48 208 LEU E C 1
ATOM 6403 O O . LEU E 1 208 ? 40.504 -44.910 -99.760 1.00 29.55 208 LEU E O 1
ATOM 6408 N N . ALA E 1 209 ? 41.549 -45.773 -101.563 1.00 31.17 209 ALA E N 1
ATOM 6409 C CA . ALA E 1 209 ? 42.816 -45.987 -100.875 1.00 33.85 209 ALA E CA 1
ATOM 6410 C C . ALA E 1 209 ? 43.379 -44.675 -100.349 1.00 30.36 209 ALA E C 1
ATOM 6411 O O . ALA E 1 209 ? 43.805 -44.594 -99.198 1.00 33.41 209 ALA E O 1
ATOM 6413 N N . THR E 1 210 ? 43.373 -43.651 -101.196 1.00 31.07 210 THR E N 1
ATOM 6414 C CA . THR E 1 210 ? 43.836 -42.328 -100.794 1.00 31.82 210 THR E CA 1
ATOM 6415 C C . THR E 1 210 ? 42.976 -41.782 -99.659 1.00 33.70 210 THR E C 1
ATOM 6416 O O . THR E 1 210 ? 43.491 -41.205 -98.703 1.00 30.36 210 THR E O 1
ATOM 6420 N N . GLY E 1 211 ? 41.664 -41.973 -99.769 1.00 33.31 211 GLY E N 1
ATOM 6421 C CA . GLY E 1 211 ? 40.739 -41.500 -98.754 1.00 29.77 211 GLY E CA 1
ATOM 6422 C C . GLY E 1 211 ? 40.918 -42.214 -97.428 1.00 25.69 211 GLY E C 1
ATOM 6423 O O . GLY E 1 211 ? 40.788 -41.608 -96.364 1.00 24.60 211 GLY E O 1
ATOM 6424 N N . LEU E 1 212 ? 41.229 -43.504 -97.497 1.00 28.58 212 LEU E N 1
ATOM 6425 C CA . LEU E 1 212 ? 41.486 -44.306 -96.306 1.00 26.10 212 LEU E CA 1
ATOM 6426 C C . LEU E 1 212 ? 42.777 -43.873 -95.624 1.00 25.95 212 LEU E C 1
ATOM 6427 O O . LEU E 1 212 ? 42.828 -43.733 -94.401 1.00 25.10 212 LEU E O 1
ATOM 6432 N N . GLU E 1 213 ? 43.818 -43.665 -96.424 1.00 26.88 213 GLU E N 1
ATOM 6433 C CA . GLU E 1 213 ? 45.103 -43.204 -95.911 1.00 34.66 213 GLU E CA 1
ATOM 6434 C C . GLU E 1 213 ? 44.954 -41.848 -95.230 1.00 33.70 213 GLU E C 1
ATOM 6435 O O . GLU E 1 213 ? 45.505 -41.624 -94.155 1.00 35.36 213 GLU E O 1
ATOM 6441 N N . GLN E 1 214 ? 44.196 -40.954 -95.856 1.00 34.64 214 GLN E N 1
ATOM 6442 C CA . GLN E 1 214 ? 43.884 -39.656 -95.269 1.00 24.42 214 GLN E CA 1
ATOM 6443 C C . GLN E 1 214 ? 43.169 -39.800 -93.931 1.00 23.29 214 GLN E C 1
ATOM 6444 O O . GLN E 1 214 ? 43.528 -39.149 -92.949 1.00 23.09 214 GLN E O 1
ATOM 6450 N N . ALA E 1 215 ? 42.151 -40.654 -93.906 1.00 23.13 215 ALA E N 1
ATOM 6451 C CA . ALA E 1 215 ? 41.354 -40.878 -92.705 1.00 23.90 215 ALA E CA 1
ATOM 6452 C C . ALA E 1 215 ? 42.219 -41.406 -91.572 1.00 24.86 215 ALA E C 1
ATOM 6453 O O . ALA E 1 215 ? 42.081 -40.982 -90.431 1.00 25.24 215 ALA E O 1
ATOM 6455 N N . ARG E 1 216 ? 43.096 -42.349 -91.893 1.00 28.23 216 ARG E N 1
ATOM 6456 C CA . ARG E 1 216 ? 43.970 -42.951 -90.894 1.00 29.90 216 ARG E CA 1
ATOM 6457 C C . ARG E 1 216 ? 44.986 -41.947 -90.349 1.00 27.75 216 ARG E C 1
ATOM 6458 O O . ARG E 1 216 ? 45.306 -41.954 -89.160 1.00 22.74 216 ARG E O 1
ATOM 6466 N N . GLN E 1 217 ? 45.479 -41.073 -91.219 1.00 23.46 217 GLN E N 1
ATOM 6467 C CA . GLN E 1 217 ? 46.449 -40.067 -90.809 1.00 23.44 217 GLN E CA 1
ATOM 6468 C C . GLN E 1 217 ? 45.761 -38.949 -90.032 1.00 22.29 217 GLN E C 1
ATOM 6469 O O . GLN E 1 217 ? 46.380 -38.286 -89.206 1.00 25.45 217 GLN E O 1
ATOM 6475 N N . ARG E 1 218 ? 44.471 -38.758 -90.287 1.00 27.27 218 ARG E N 1
ATOM 6476 C CA . ARG E 1 218 ? 43.686 -37.793 -89.528 1.00 20.56 218 ARG E CA 1
ATOM 6477 C C . ARG E 1 218 ? 43.366 -38.359 -88.143 1.00 27.14 218 ARG E C 1
ATOM 6478 O O . ARG E 1 218 ? 43.365 -37.634 -87.148 1.00 22.79 218 ARG E O 1
ATOM 6486 N N . ILE E 1 219 ? 43.080 -39.656 -88.088 1.00 24.73 219 ILE E N 1
ATOM 6487 C CA . ILE E 1 219 ? 42.929 -40.350 -86.815 1.00 19.96 219 ILE E CA 1
ATOM 6488 C C . ILE E 1 219 ? 44.206 -40.222 -85.992 1.00 26.67 219 ILE E C 1
ATOM 6489 O O . ILE E 1 219 ? 44.162 -39.938 -84.792 1.00 21.91 219 ILE E O 1
ATOM 6494 N N . LEU E 1 220 ? 45.344 -40.428 -86.653 1.00 24.13 220 LEU E N 1
ATOM 6495 C CA . LEU E 1 220 ? 46.647 -40.282 -86.013 1.00 21.74 220 LEU E CA 1
ATOM 6496 C C . LEU E 1 220 ? 46.827 -38.884 -85.432 1.00 23.47 220 LEU E C 1
ATOM 6497 O O . LEU E 1 220 ? 47.325 -38.729 -84.316 1.00 21.55 220 LEU E O 1
ATOM 6502 N N . ALA E 1 221 ? 46.414 -37.871 -86.189 1.00 20.89 221 ALA E N 1
ATOM 6503 C CA . ALA E 1 221 ? 46.514 -36.483 -85.735 1.00 21.67 221 ALA E CA 1
ATOM 6504 C C . ALA E 1 221 ? 45.691 -36.252 -84.471 1.00 22.03 221 ALA E C 1
ATOM 6505 O O . ALA E 1 221 ? 46.142 -35.583 -83.544 1.00 28.54 221 ALA E O 1
ATOM 6507 N N . LEU E 1 222 ? 44.484 -36.807 -84.439 1.00 20.12 222 LEU E N 1
ATOM 6508 C CA . LEU E 1 222 ? 43.619 -36.693 -83.272 1.00 19.68 222 LEU E CA 1
ATOM 6509 C C . LEU E 1 222 ? 44.225 -37.403 -82.070 1.00 20.26 222 LEU E C 1
ATOM 6510 O O . LEU E 1 222 ? 44.251 -36.856 -80.969 1.00 21.00 222 LEU E O 1
ATOM 6515 N N . GLU E 1 223 ? 44.693 -38.629 -82.285 1.00 24.08 223 GLU E N 1
ATOM 6516 C CA . GLU E 1 223 ? 45.311 -39.419 -81.226 1.00 28.26 223 GLU E CA 1
ATOM 6517 C C . GLU E 1 223 ? 46.545 -38.713 -80.660 1.00 27.72 223 GLU E C 1
ATOM 6518 O O . GLU E 1 223 ? 46.777 -38.725 -79.452 1.00 33.36 223 GLU E O 1
ATOM 6524 N N . THR E 1 224 ? 47.339 -38.115 -81.545 1.00 22.08 224 THR E N 1
ATOM 6525 C CA . THR E 1 224 ? 48.547 -37.400 -81.145 1.00 21.12 224 THR E CA 1
ATOM 6526 C C . THR E 1 224 ? 48.205 -36.208 -80.264 1.00 25.24 224 THR E C 1
ATOM 6527 O O . THR E 1 224 ? 48.898 -35.926 -79.284 1.00 30.02 224 THR E O 1
ATOM 6531 N N . ALA E 1 225 ? 47.122 -35.521 -80.610 1.00 22.56 225 ALA E N 1
ATOM 6532 C CA . ALA E 1 225 ? 46.649 -34.383 -79.836 1.00 21.68 225 ALA E CA 1
ATOM 6533 C C . ALA E 1 225 ? 46.231 -34.791 -78.426 1.00 23.99 225 ALA E C 1
ATOM 6534 O O . ALA E 1 225 ? 46.546 -34.103 -77.453 1.00 22.46 225 ALA E O 1
ATOM 6536 N N . LEU E 1 226 ? 45.525 -35.914 -78.326 1.00 21.72 226 LEU E N 1
ATOM 6537 C CA . LEU E 1 226 ? 45.029 -36.401 -77.045 1.00 19.82 226 LEU E CA 1
ATOM 6538 C C . LEU E 1 226 ? 46.174 -36.830 -76.138 1.00 21.13 226 LEU E C 1
ATOM 6539 O O . LEU E 1 226 ? 46.162 -36.559 -74.937 1.00 30.58 226 LEU E O 1
ATOM 6544 N N . ARG E 1 227 ? 47.162 -37.497 -76.723 1.00 20.00 227 ARG E N 1
ATOM 6545 C CA . ARG E 1 227 ? 48.321 -37.974 -75.979 1.00 20.97 227 ARG E CA 1
ATOM 6546 C C . ARG E 1 227 ? 49.183 -36.813 -75.507 1.00 23.69 227 ARG E C 1
ATOM 6547 O O . ARG E 1 227 ? 49.694 -36.818 -74.389 1.00 24.24 227 ARG E O 1
ATOM 6555 N N . LEU E 1 228 ? 49.335 -35.812 -76.365 1.00 26.58 228 LEU E N 1
ATOM 6556 C CA . LEU E 1 228 ? 50.130 -34.643 -76.025 1.00 33.12 228 LEU E CA 1
ATOM 6557 C C . LEU E 1 228 ? 49.457 -33.854 -74.903 1.00 21.16 228 LEU E C 1
ATOM 6558 O O . LEU E 1 228 ? 50.133 -33.283 -74.050 1.00 25.28 228 LEU E O 1
ATOM 6563 N N . HIS E 1 229 ? 48.125 -33.835 -74.900 1.00 23.26 229 HIS E N 1
ATOM 6564 C CA . HIS E 1 229 ? 47.371 -33.218 -73.809 1.00 26.10 229 HIS E CA 1
ATOM 6565 C C . HIS E 1 229 ? 47.536 -34.005 -72.512 1.00 27.65 229 HIS E C 1
ATOM 6566 O O . HIS E 1 229 ? 47.629 -33.425 -71.430 1.00 23.40 229 HIS E O 1
ATOM 6573 N N . GLY E 1 230 ? 47.583 -35.328 -72.634 1.00 20.33 230 GLY E N 1
ATOM 6574 C CA . GLY E 1 230 ? 47.678 -36.204 -71.481 1.00 20.79 230 GLY E CA 1
ATOM 6575 C C . GLY E 1 230 ? 46.401 -36.964 -71.182 1.00 20.11 230 GLY E C 1
ATOM 6576 O O . GLY E 1 230 ? 46.320 -37.690 -70.193 1.00 25.15 230 GLY E O 1
ATOM 6577 N N . LEU E 1 231 ? 45.399 -36.802 -72.040 1.00 22.81 231 LEU E N 1
ATOM 6578 C CA . LEU E 1 231 ? 44.124 -37.490 -71.856 1.00 25.88 231 LEU E CA 1
ATOM 6579 C C . LEU E 1 231 ? 44.276 -39.005 -72.015 1.00 22.58 231 LEU E C 1
ATOM 6580 O O . LEU E 1 231 ? 43.524 -39.776 -71.416 1.00 20.79 231 LEU E O 1
ATOM 6585 N N . ILE E 1 232 ? 45.242 -39.425 -72.829 1.00 23.76 232 ILE E N 1
ATOM 6586 C CA . ILE E 1 232 ? 45.580 -40.842 -72.965 1.00 21.92 232 ILE E CA 1
ATOM 6587 C C . ILE E 1 232 ? 47.102 -40.999 -72.895 1.00 29.31 232 ILE E C 1
ATOM 6588 O O . ILE E 1 232 ? 47.833 -40.040 -73.135 1.00 27.06 232 ILE E O 1
ATOM 6593 N N . ASP E 1 233 ? 47.588 -42.188 -72.543 1.00 31.41 233 ASP E N 1
ATOM 6594 C CA . ASP E 1 233 ? 49.035 -42.414 -72.524 1.00 45.51 233 ASP E CA 1
ATOM 6595 C C . ASP E 1 233 ? 49.579 -42.657 -73.930 1.00 52.18 233 ASP E C 1
ATOM 6596 O O . ASP E 1 233 ? 48.837 -43.029 -74.842 1.00 52.93 233 ASP E O 1
ATOM 6601 N N . GLN F 1 60 ? 44.703 54.136 42.160 1.00 134.45 60 GLN F N 1
ATOM 6602 C CA . GLN F 1 60 ? 43.926 53.269 41.321 1.00 134.26 60 GLN F CA 1
ATOM 6603 C C . GLN F 1 60 ? 44.460 53.594 39.916 1.00 130.38 60 GLN F C 1
ATOM 6604 O O . GLN F 1 60 ? 43.739 53.998 39.052 1.00 129.88 60 GLN F O 1
ATOM 6610 N N . VAL F 1 61 ? 45.775 53.564 39.729 1.00 126.29 61 VAL F N 1
ATOM 6611 C CA . VAL F 1 61 ? 46.322 53.633 38.373 1.00 122.54 61 VAL F CA 1
ATOM 6612 C C . VAL F 1 61 ? 46.368 52.195 37.763 1.00 108.69 61 VAL F C 1
ATOM 6613 O O . VAL F 1 61 ? 46.451 52.009 36.540 1.00 109.82 61 VAL F O 1
ATOM 6617 N N . LYS F 1 62 ? 46.215 51.198 38.632 1.00 105.79 62 LYS F N 1
ATOM 6618 C CA . LYS F 1 62 ? 46.320 49.788 38.261 1.00 98.01 62 LYS F CA 1
ATOM 6619 C C . LYS F 1 62 ? 45.154 49.118 37.504 1.00 94.22 62 LYS F C 1
ATOM 6620 O O . LYS F 1 62 ? 45.411 48.198 36.720 1.00 98.36 62 LYS F O 1
ATOM 6626 N N . ASN F 1 63 ? 43.899 49.523 37.748 1.00 85.58 63 ASN F N 1
ATOM 6627 C CA . ASN F 1 63 ? 42.729 48.884 37.110 1.00 81.07 63 ASN F CA 1
ATOM 6628 C C . ASN F 1 63 ? 42.475 49.381 35.699 1.00 76.74 63 ASN F C 1
ATOM 6629 O O . ASN F 1 63 ? 42.026 48.601 34.856 1.00 78.69 63 ASN F O 1
ATOM 6634 N N . ASP F 1 64 ? 42.825 50.643 35.427 1.00 70.26 64 ASP F N 1
ATOM 6635 C CA . ASP F 1 64 ? 42.783 51.174 34.069 1.00 65.71 64 ASP F CA 1
ATOM 6636 C C . ASP F 1 64 ? 43.654 50.280 33.200 1.00 53.34 64 ASP F C 1
ATOM 6637 O O . ASP F 1 64 ? 43.354 50.041 32.033 1.00 51.79 64 ASP F O 1
ATOM 6642 N N . GLU F 1 65 ? 44.707 49.741 33.803 1.00 46.79 65 GLU F N 1
ATOM 6643 C CA . GLU F 1 65 ? 45.636 48.856 33.115 1.00 43.28 65 GLU F CA 1
ATOM 6644 C C . GLU F 1 65 ? 44.956 47.523 32.843 1.00 42.66 65 GLU F C 1
ATOM 6645 O O . GLU F 1 65 ? 45.270 46.835 31.867 1.00 43.38 65 GLU F O 1
ATOM 6651 N N . GLN F 1 66 ? 43.996 47.177 33.697 1.00 37.29 66 GLN F N 1
ATOM 6652 C CA . GLN F 1 66 ? 43.213 45.958 33.503 1.00 37.36 66 GLN F CA 1
ATOM 6653 C C . GLN F 1 66 ? 42.136 46.128 32.434 1.00 32.23 66 GLN F C 1
ATOM 6654 O O . GLN F 1 66 ? 41.867 45.196 31.675 1.00 28.08 66 GLN F O 1
ATOM 6660 N N . ASP F 1 67 ? 41.545 47.318 32.361 1.00 32.92 67 ASP F N 1
ATOM 6661 C CA . ASP F 1 67 ? 40.557 47.628 31.327 1.00 40.86 67 ASP F CA 1
ATOM 6662 C C . ASP F 1 67 ? 41.187 47.564 29.944 1.00 36.75 67 ASP F C 1
ATOM 6663 O O . ASP F 1 67 ? 40.569 47.091 28.992 1.00 39.07 67 ASP F O 1
ATOM 6668 N N . VAL F 1 68 ? 42.419 48.052 29.844 1.00 33.85 68 VAL F N 1
ATOM 6669 C CA . VAL F 1 68 ? 43.161 48.016 28.591 1.00 35.87 68 VAL F CA 1
ATOM 6670 C C . VAL F 1 68 ? 43.418 46.576 28.168 1.00 32.93 68 VAL F C 1
ATOM 6671 O O . VAL F 1 68 ? 43.251 46.210 27.003 1.00 30.41 68 VAL F O 1
ATOM 6675 N N . GLU F 1 69 ? 43.817 45.753 29.127 1.00 25.82 69 GLU F N 1
ATOM 6676 C CA . GLU F 1 69 ? 44.105 44.359 28.837 1.00 26.66 69 GLU F CA 1
ATOM 6677 C C . GLU F 1 69 ? 42.822 43.567 28.555 1.00 29.51 69 GLU F C 1
ATOM 6678 O O . GLU F 1 69 ? 42.816 42.668 27.713 1.00 28.04 69 GLU F O 1
ATOM 6684 N N . LEU F 1 70 ? 41.741 43.906 29.255 1.00 30.29 70 LEU F N 1
ATOM 6685 C CA . LEU F 1 70 ? 40.440 43.276 29.018 1.00 33.67 70 LEU F CA 1
ATOM 6686 C C . LEU F 1 70 ? 39.914 43.572 27.607 1.00 30.19 70 LEU F C 1
ATOM 6687 O O . LEU F 1 70 ? 39.352 42.694 26.948 1.00 22.47 70 LEU F O 1
ATOM 6692 N N . ALA F 1 71 ? 40.097 44.809 27.150 1.00 24.46 71 ALA F N 1
ATOM 6693 C CA . ALA F 1 71 ? 39.701 45.188 25.795 1.00 22.77 71 ALA F CA 1
ATOM 6694 C C . ALA F 1 71 ? 40.532 44.431 24.765 1.00 30.76 71 ALA F C 1
ATOM 6695 O O . ALA F 1 71 ? 40.016 43.987 23.739 1.00 31.62 71 ALA F O 1
ATOM 6697 N N . ASP F 1 72 ? 41.823 44.289 25.053 1.00 25.72 72 ASP F N 1
ATOM 6698 C CA . ASP F 1 72 ? 42.729 43.527 24.202 1.00 28.70 72 ASP F CA 1
ATOM 6699 C C . ASP F 1 72 ? 42.280 42.072 24.127 1.00 26.70 72 ASP F C 1
ATOM 6700 O O . ASP F 1 72 ? 42.220 41.483 23.045 1.00 21.25 72 ASP F O 1
ATOM 6705 N N . HIS F 1 73 ? 41.974 41.491 25.284 1.00 22.80 73 HIS F N 1
ATOM 6706 C CA . HIS F 1 73 ? 41.507 40.111 25.328 1.00 25.61 73 HIS F CA 1
ATOM 6707 C C . HIS F 1 73 ? 40.189 39.922 24.579 1.00 22.84 73 HIS F C 1
ATOM 6708 O O . HIS F 1 73 ? 40.016 38.937 23.864 1.00 25.38 73 HIS F O 1
ATOM 6715 N N . ASP F 1 74 ? 39.260 40.857 24.754 1.00 22.00 74 ASP F N 1
ATOM 6716 C CA . ASP F 1 74 ? 37.972 40.780 24.071 1.00 31.27 74 ASP F CA 1
ATOM 6717 C C . ASP F 1 74 ? 38.153 40.710 22.555 1.00 26.92 74 ASP F C 1
ATOM 6718 O O . ASP F 1 74 ? 37.524 39.893 21.885 1.00 27.47 74 ASP F O 1
ATOM 6723 N N . ALA F 1 75 ? 39.025 41.562 22.026 1.00 26.08 75 ALA F N 1
ATOM 6724 C CA . ALA F 1 75 ? 39.299 41.586 20.592 1.00 24.33 75 ALA F CA 1
ATOM 6725 C C . ALA F 1 75 ? 39.984 40.306 20.118 1.00 28.67 75 ALA F C 1
ATOM 6726 O O . ALA F 1 75 ? 39.672 39.789 19.043 1.00 26.49 75 ALA F O 1
ATOM 6728 N N . ARG F 1 76 ? 40.908 39.792 20.923 1.00 21.14 76 ARG F N 1
ATOM 6729 C CA . ARG F 1 76 ? 41.644 38.585 20.563 1.00 23.99 76 ARG F CA 1
ATOM 6730 C C . ARG F 1 76 ? 40.764 37.339 20.626 1.00 28.68 76 ARG F C 1
ATOM 6731 O O . ARG F 1 76 ? 40.849 36.472 19.757 1.00 21.60 76 ARG F O 1
ATOM 6739 N N . ILE F 1 77 ? 39.919 37.253 21.650 1.00 25.49 77 ILE F N 1
ATOM 6740 C CA . ILE F 1 77 ? 39.003 36.124 21.776 1.00 24.30 77 ILE F CA 1
ATOM 6741 C C . ILE F 1 77 ? 38.003 36.120 20.624 1.00 26.33 77 ILE F C 1
ATOM 6742 O O . ILE F 1 77 ? 37.752 35.083 20.017 1.00 25.58 77 ILE F O 1
ATOM 6747 N N . ALA F 1 78 ? 37.459 37.291 20.312 1.00 21.70 78 ALA F N 1
ATOM 6748 C CA . ALA F 1 78 ? 36.523 37.430 19.202 1.00 27.08 78 ALA F CA 1
ATOM 6749 C C . ALA F 1 78 ? 37.191 37.083 17.870 1.00 28.17 78 ALA F C 1
ATOM 6750 O O . ALA F 1 78 ? 36.571 36.470 16.998 1.00 21.77 78 ALA F O 1
ATOM 6752 N N . ALA F 1 79 ? 38.452 37.478 17.719 1.00 21.31 79 ALA F N 1
ATOM 6753 C CA . ALA F 1 79 ? 39.213 37.169 16.511 1.00 21.02 79 ALA F CA 1
ATOM 6754 C C . ALA F 1 79 ? 39.394 35.661 16.335 1.00 21.50 79 ALA F C 1
ATOM 6755 O O . ALA F 1 79 ? 39.260 35.136 15.230 1.00 20.60 79 ALA F O 1
ATOM 6757 N N . ASN F 1 80 ? 39.698 34.970 17.426 1.00 20.48 80 ASN F N 1
ATOM 6758 C CA . ASN F 1 80 ? 39.818 33.519 17.387 1.00 20.25 80 ASN F CA 1
ATOM 6759 C C . ASN F 1 80 ? 38.496 32.855 17.049 1.00 20.51 80 ASN F C 1
ATOM 6760 O O . ASN F 1 80 ? 38.457 31.897 16.285 1.00 21.50 80 ASN F O 1
ATOM 6765 N N . THR F 1 81 ? 37.414 33.367 17.622 1.00 20.97 81 THR F N 1
ATOM 6766 C CA . THR F 1 81 ? 36.093 32.812 17.364 1.00 22.55 81 THR F CA 1
ATOM 6767 C C . THR F 1 81 ? 35.752 32.916 15.881 1.00 21.44 81 THR F C 1
ATOM 6768 O O . THR F 1 81 ? 35.214 31.974 15.295 1.00 21.50 81 THR F O 1
ATOM 6772 N N . LYS F 1 82 ? 36.072 34.057 15.275 1.00 21.48 82 LYS F N 1
ATOM 6773 C CA . LYS F 1 82 ? 35.779 34.266 13.861 1.00 22.36 82 LYS F CA 1
ATOM 6774 C C . LYS F 1 82 ? 36.688 33.432 12.980 1.00 21.12 82 LYS F C 1
ATOM 6775 O O . LYS F 1 82 ? 36.277 32.931 11.936 1.00 22.34 82 LYS F O 1
ATOM 6781 N N . ALA F 1 83 ? 37.933 33.293 13.415 1.00 21.80 83 ALA F N 1
ATOM 6782 C CA . ALA F 1 83 ? 38.912 32.511 12.684 1.00 20.23 83 ALA F CA 1
ATOM 6783 C C . ALA F 1 83 ? 38.510 31.049 12.676 1.00 26.66 83 ALA F C 1
ATOM 6784 O O . ALA F 1 83 ? 38.697 30.349 11.678 1.00 27.15 83 ALA F O 1
ATOM 6786 N N . ILE F 1 84 ? 37.972 30.589 13.800 1.00 20.21 84 ILE F N 1
ATOM 6787 C CA . ILE F 1 84 ? 37.472 29.224 13.912 1.00 20.22 84 ILE F CA 1
ATOM 6788 C C . ILE F 1 84 ? 36.325 28.990 12.930 1.00 20.54 84 ILE F C 1
ATOM 6789 O O . ILE F 1 84 ? 36.301 27.985 12.220 1.00 20.40 84 ILE F O 1
ATOM 6794 N N . ASN F 1 85 ? 35.389 29.934 12.882 1.00 22.84 85 ASN F N 1
ATOM 6795 C CA . ASN F 1 85 ? 34.254 29.861 11.967 1.00 23.74 85 ASN F CA 1
ATOM 6796 C C . ASN F 1 85 ? 34.692 29.856 10.510 1.00 24.75 85 ASN F C 1
ATOM 6797 O O . ASN F 1 85 ? 34.104 29.167 9.676 1.00 27.22 85 ASN F O 1
ATOM 6802 N N . ILE F 1 86 ? 35.710 30.652 10.204 1.00 24.40 86 ILE F N 1
ATOM 6803 C CA . ILE F 1 86 ? 36.269 30.691 8.860 1.00 24.74 86 ILE F CA 1
ATOM 6804 C C . ILE F 1 86 ? 36.913 29.346 8.485 1.00 24.31 86 ILE F C 1
ATOM 6805 O O . ILE F 1 86 ? 36.710 28.844 7.375 1.00 22.73 86 ILE F O 1
ATOM 6810 N N . LEU F 1 87 ? 37.664 28.758 9.416 1.00 19.98 87 LEU F N 1
ATOM 6811 C CA . LEU F 1 87 ? 38.264 27.434 9.217 1.00 19.61 87 LEU F CA 1
ATOM 6812 C C . LEU F 1 87 ? 37.195 26.381 8.984 1.00 19.79 87 LEU F C 1
ATOM 6813 O O . LEU F 1 87 ? 37.360 25.471 8.173 1.00 26.22 87 LEU F O 1
ATOM 6818 N N . GLU F 1 88 ? 36.110 26.507 9.736 1.00 23.30 88 GLU F N 1
ATOM 6819 C CA . GLU F 1 88 ? 34.969 25.610 9.651 1.00 26.24 88 GLU F CA 1
ATOM 6820 C C . GLU F 1 88 ? 34.389 25.582 8.244 1.00 28.23 88 GLU F C 1
ATOM 6821 O O . GLU F 1 88 ? 34.067 24.519 7.714 1.00 20.73 88 GLU F O 1
ATOM 6827 N N . VAL F 1 89 ? 34.268 26.762 7.643 1.00 27.88 89 VAL F N 1
ATOM 6828 C CA . VAL F 1 89 ? 33.728 26.886 6.295 1.00 29.97 89 VAL F CA 1
ATOM 6829 C C . VAL F 1 89 ? 34.669 26.221 5.304 1.00 26.88 89 VAL F C 1
ATOM 6830 O O . VAL F 1 89 ? 34.242 25.458 4.437 1.00 30.52 89 VAL F O 1
ATOM 6834 N N . ARG F 1 90 ? 35.955 26.526 5.440 1.00 20.31 90 ARG F N 1
ATOM 6835 C CA . ARG F 1 90 ? 36.984 25.929 4.601 1.00 24.65 90 ARG F CA 1
ATOM 6836 C C . ARG F 1 90 ? 37.015 24.411 4.727 1.00 25.57 90 ARG F C 1
ATOM 6837 O O . ARG F 1 90 ? 37.141 23.694 3.734 1.00 29.03 90 ARG F O 1
ATOM 6845 N N . LEU F 1 91 ? 36.908 23.929 5.958 1.00 19.56 91 LEU F N 1
ATOM 6846 C CA . LEU F 1 91 ? 36.952 22.499 6.230 1.00 19.40 91 LEU F CA 1
ATOM 6847 C C . LEU F 1 91 ? 35.727 21.783 5.666 1.00 26.55 91 LEU F C 1
ATOM 6848 O O . LEU F 1 91 ? 35.835 20.686 5.119 1.00 29.68 91 LEU F O 1
ATOM 6853 N N . THR F 1 92 ? 34.564 22.412 5.805 1.00 25.10 92 THR F N 1
ATOM 6854 C CA . THR F 1 92 ? 33.318 21.885 5.259 1.00 28.16 92 THR F CA 1
ATOM 6855 C C . THR F 1 92 ? 33.410 21.760 3.740 1.00 31.70 92 THR F C 1
ATOM 6856 O O . THR F 1 92 ? 32.960 20.773 3.155 1.00 30.68 92 THR F O 1
ATOM 6860 N N . THR F 1 93 ? 33.992 22.774 3.106 1.00 25.07 93 THR F N 1
ATOM 6861 C CA . THR F 1 93 ? 34.195 22.759 1.663 1.00 26.94 93 THR F CA 1
ATOM 6862 C C . THR F 1 93 ? 35.134 21.616 1.264 1.00 27.04 93 THR F C 1
ATOM 6863 O O . THR F 1 93 ? 34.883 20.905 0.288 1.00 26.53 93 THR F O 1
ATOM 6867 N N . ALA F 1 94 ? 36.209 21.441 2.030 1.00 19.56 94 ALA F N 1
ATOM 6868 C CA . ALA F 1 94 ? 37.172 20.373 1.783 1.00 19.83 94 ALA F CA 1
ATOM 6869 C C . ALA F 1 94 ? 36.535 18.994 1.938 1.00 23.99 94 ALA F C 1
ATOM 6870 O O . ALA F 1 94 ? 36.758 18.107 1.115 1.00 22.49 94 ALA F O 1
ATOM 6872 N N . GLU F 1 95 ? 35.760 18.815 3.005 1.00 24.03 95 GLU F N 1
ATOM 6873 C CA . GLU F 1 95 ? 35.054 17.558 3.252 1.00 24.51 95 GLU F CA 1
ATOM 6874 C C . GLU F 1 95 ? 34.122 17.222 2.095 1.00 27.91 95 GLU F C 1
ATOM 6875 O O . GLU F 1 95 ? 34.031 16.069 1.672 1.00 28.96 95 GLU F O 1
ATOM 6881 N N . GLY F 1 96 ? 33.429 18.240 1.594 1.00 24.55 96 GLY F N 1
ATOM 6882 C CA . GLY F 1 96 ? 32.536 18.079 0.462 1.00 22.42 96 GLY F CA 1
ATOM 6883 C C . GLY F 1 96 ? 33.252 17.629 -0.794 1.00 25.91 96 GLY F C 1
ATOM 6884 O O . GLY F 1 96 ? 32.744 16.789 -1.539 1.00 22.49 96 GLY F O 1
ATOM 6885 N N . LYS F 1 97 ? 34.428 18.199 -1.038 1.00 19.89 97 LYS F N 1
ATOM 6886 C CA . LYS F 1 97 ? 35.224 17.836 -2.204 1.00 24.21 97 LYS F CA 1
ATOM 6887 C C . LYS F 1 97 ? 35.780 16.426 -2.074 1.00 24.63 97 LYS F C 1
ATOM 6888 O O . LYS F 1 97 ? 35.894 15.706 -3.065 1.00 19.20 97 LYS F O 1
ATOM 6894 N N . ILE F 1 98 ? 36.098 16.026 -0.847 1.00 26.08 98 ILE F N 1
ATOM 6895 C CA . ILE F 1 98 ? 36.604 14.681 -0.598 1.00 18.89 98 ILE F CA 1
ATOM 6896 C C . ILE F 1 98 ? 35.550 13.635 -0.956 1.00 19.88 98 ILE F C 1
ATOM 6897 O O . ILE F 1 98 ? 35.866 12.610 -1.563 1.00 19.12 98 ILE F O 1
ATOM 6902 N N . VAL F 1 99 ? 34.297 13.909 -0.601 1.00 24.92 99 VAL F N 1
ATOM 6903 C CA . VAL F 1 99 ? 33.186 13.025 -0.943 1.00 25.59 99 VAL F CA 1
ATOM 6904 C C . VAL F 1 99 ? 33.035 12.864 -2.458 1.00 27.48 99 VAL F C 1
ATOM 6905 O O . VAL F 1 99 ? 32.837 11.757 -2.960 1.00 20.07 99 VAL F O 1
ATOM 6909 N N . VAL F 1 100 ? 33.128 13.973 -3.184 1.00 20.62 100 VAL F N 1
ATOM 6910 C CA . VAL F 1 100 ? 32.982 13.939 -4.633 1.00 20.82 100 VAL F CA 1
ATOM 6911 C C . VAL F 1 100 ? 34.165 13.203 -5.261 1.00 25.85 100 VAL F C 1
ATOM 6912 O O . VAL F 1 100 ? 33.997 12.425 -6.207 1.00 24.51 100 VAL F O 1
ATOM 6916 N N . LEU F 1 101 ? 35.357 13.438 -4.720 1.00 24.68 101 LEU F N 1
ATOM 6917 C CA . LEU F 1 101 ? 36.550 12.719 -5.158 1.00 20.95 101 LEU F CA 1
ATOM 6918 C C . LEU F 1 101 ? 36.423 11.216 -4.933 1.00 25.66 101 LEU F C 1
ATOM 6919 O O . LEU F 1 101 ? 36.779 10.423 -5.799 1.00 18.70 101 LEU F O 1
ATOM 6924 N N . ARG F 1 102 ? 35.915 10.834 -3.765 1.00 26.04 102 ARG F N 1
ATOM 6925 C CA . ARG F 1 102 ? 35.726 9.425 -3.436 1.00 20.93 102 ARG F CA 1
ATOM 6926 C C . ARG F 1 102 ? 34.731 8.772 -4.401 1.00 20.31 102 ARG F C 1
ATOM 6927 O O . ARG F 1 102 ? 34.948 7.647 -4.846 1.00 19.25 102 ARG F O 1
ATOM 6935 N N . SER F 1 103 ? 33.654 9.482 -4.734 1.00 19.66 103 SER F N 1
ATOM 6936 C CA . SER F 1 103 ? 32.675 8.975 -5.695 1.00 28.59 103 SER F CA 1
ATOM 6937 C C . SER F 1 103 ? 33.311 8.779 -7.068 1.00 31.26 103 SER F C 1
ATOM 6938 O O . SER F 1 103 ? 33.048 7.786 -7.748 1.00 34.66 103 SER F O 1
ATOM 6941 N N . ASP F 1 104 ? 34.134 9.739 -7.482 1.00 23.61 104 ASP F N 1
ATOM 6942 C CA . ASP F 1 104 ? 34.815 9.644 -8.770 1.00 28.14 104 ASP F CA 1
ATOM 6943 C C . ASP F 1 104 ? 35.829 8.503 -8.795 1.00 23.64 104 ASP F C 1
ATOM 6944 O O . ASP F 1 104 ? 35.891 7.743 -9.762 1.00 23.79 104 ASP F O 1
ATOM 6949 N N . VAL F 1 105 ? 36.613 8.379 -7.727 1.00 18.73 105 VAL F N 1
ATOM 6950 C CA . VAL F 1 105 ? 37.652 7.352 -7.654 1.00 18.51 105 VAL F CA 1
ATOM 6951 C C . VAL F 1 105 ? 37.038 5.954 -7.565 1.00 27.26 105 VAL F C 1
ATOM 6952 O O . VAL F 1 105 ? 37.505 5.023 -8.226 1.00 31.42 105 VAL F O 1
ATOM 6956 N N . ASP F 1 106 ? 35.977 5.816 -6.771 1.00 27.04 106 ASP F N 1
ATOM 6957 C CA . ASP F 1 106 ? 35.252 4.550 -6.683 1.00 24.91 106 ASP F CA 1
ATOM 6958 C C . ASP F 1 106 ? 34.718 4.130 -8.048 1.00 25.90 106 ASP F C 1
ATOM 6959 O O . ASP F 1 106 ? 34.725 2.950 -8.379 1.00 19.40 106 ASP F O 1
ATOM 6964 N N . TYR F 1 107 ? 34.251 5.100 -8.829 1.00 19.40 107 TYR F N 1
ATOM 6965 C CA . TYR F 1 107 ? 33.823 4.849 -10.201 1.00 22.67 107 TYR F CA 1
ATOM 6966 C C . TYR F 1 107 ? 34.988 4.353 -11.050 1.00 23.38 107 TYR F C 1
ATOM 6967 O O . TYR F 1 107 ? 34.863 3.372 -11.782 1.00 22.15 107 TYR F O 1
ATOM 6976 N N . LEU F 1 108 ? 36.122 5.036 -10.940 1.00 25.54 108 LEU F N 1
ATOM 6977 C CA . LEU F 1 108 ? 37.318 4.680 -11.699 1.00 21.30 108 LEU F CA 1
ATOM 6978 C C . LEU F 1 108 ? 37.847 3.296 -11.337 1.00 18.60 108 LEU F C 1
ATOM 6979 O O . LEU F 1 108 ? 38.269 2.539 -12.209 1.00 19.92 108 LEU F O 1
ATOM 6984 N N . LEU F 1 109 ? 37.820 2.967 -10.051 1.00 18.63 109 LEU F N 1
ATOM 6985 C CA . LEU F 1 109 ? 38.294 1.665 -9.593 1.00 18.69 109 LEU F CA 1
ATOM 6986 C C . LEU F 1 109 ? 37.489 0.534 -10.228 1.00 20.23 109 LEU F C 1
ATOM 6987 O O . LEU F 1 109 ? 38.049 -0.480 -10.637 1.00 20.14 109 LEU F O 1
ATOM 6992 N N . ASP F 1 110 ? 36.176 0.713 -10.313 1.00 23.14 110 ASP F N 1
ATOM 6993 C CA . ASP F 1 110 ? 35.319 -0.260 -10.980 1.00 25.54 110 ASP F CA 1
ATOM 6994 C C . ASP F 1 110 ? 35.561 -0.292 -12.489 1.00 29.10 110 ASP F C 1
ATOM 6995 O O . ASP F 1 110 ? 35.549 -1.358 -13.112 1.00 22.83 110 ASP F O 1
ATOM 7000 N N . GLU F 1 111 ? 35.787 0.881 -13.071 1.00 30.24 111 GLU F N 1
ATOM 7001 C CA . GLU F 1 111 ? 36.005 0.994 -14.509 1.00 28.91 111 GLU F CA 1
ATOM 7002 C C . GLU F 1 111 ? 37.252 0.262 -14.982 1.00 26.46 111 GLU F C 1
ATOM 7003 O O . GLU F 1 111 ? 37.210 -0.431 -15.997 1.00 21.79 111 GLU F O 1
ATOM 7009 N N . VAL F 1 112 ? 38.361 0.416 -14.263 1.00 18.71 112 VAL F N 1
ATOM 7010 C CA . VAL F 1 112 ? 39.601 -0.235 -14.675 1.00 21.69 112 VAL F CA 1
ATOM 7011 C C . VAL F 1 112 ? 39.514 -1.758 -14.561 1.00 25.81 112 VAL F C 1
ATOM 7012 O O . VAL F 1 112 ? 40.148 -2.467 -15.337 1.00 27.63 112 VAL F O 1
ATOM 7016 N N . ILE F 1 113 ? 38.758 -2.256 -13.586 1.00 20.45 113 ILE F N 1
ATOM 7017 C CA . ILE F 1 113 ? 38.516 -3.691 -13.471 1.00 21.60 113 ILE F CA 1
ATOM 7018 C C . ILE F 1 113 ? 37.799 -4.222 -14.712 1.00 24.81 113 ILE F C 1
ATOM 7019 O O . ILE F 1 113 ? 38.157 -5.263 -15.259 1.00 19.31 113 ILE F O 1
ATOM 7024 N N . ASP F 1 114 ? 36.786 -3.485 -15.154 1.00 25.23 114 ASP F N 1
ATOM 7025 C CA . ASP F 1 114 ? 36.027 -3.856 -16.337 1.00 27.28 114 ASP F CA 1
ATOM 7026 C C . ASP F 1 114 ? 36.868 -3.756 -17.603 1.00 26.16 114 ASP F C 1
ATOM 7027 O O . ASP F 1 114 ? 36.772 -4.602 -18.490 1.00 22.74 114 ASP F O 1
ATOM 7032 N N . ILE F 1 115 ? 37.673 -2.705 -17.693 1.00 21.22 115 ILE F N 1
ATOM 7033 C CA . ILE F 1 115 ? 38.567 -2.513 -18.832 1.00 27.98 115 ILE F CA 1
ATOM 7034 C C . ILE F 1 115 ? 39.626 -3.623 -18.918 1.00 24.26 115 ILE F C 1
ATOM 7035 O O . ILE F 1 115 ? 39.893 -4.150 -20.001 1.00 19.65 115 ILE F O 1
ATOM 7040 N N . GLN F 1 116 ? 40.229 -3.981 -17.784 1.00 19.01 116 GLN F N 1
ATOM 7041 C CA . GLN F 1 116 ? 41.250 -5.028 -17.775 1.00 19.15 116 GLN F CA 1
ATOM 7042 C C . GLN F 1 116 ? 40.669 -6.397 -18.134 1.00 20.25 116 GLN F C 1
ATOM 7043 O O . GLN F 1 116 ? 41.354 -7.229 -18.730 1.00 23.07 116 GLN F O 1
ATOM 7049 N N . ALA F 1 117 ? 39.417 -6.635 -17.758 1.00 19.34 117 ALA F N 1
ATOM 7050 C CA . ALA F 1 117 ? 38.729 -7.862 -18.148 1.00 19.55 117 ALA F CA 1
ATOM 7051 C C . ALA F 1 117 ? 38.453 -7.845 -19.649 1.00 21.55 117 ALA F C 1
ATOM 7052 O O . ALA F 1 117 ? 38.565 -8.863 -20.333 1.00 20.99 117 ALA F O 1
ATOM 7054 N N . HIS F 1 118 ? 38.086 -6.673 -20.149 1.00 21.94 118 HIS F N 1
ATOM 7055 C CA . HIS F 1 118 ? 37.817 -6.489 -21.566 1.00 26.30 118 HIS F CA 1
ATOM 7056 C C . HIS F 1 118 ? 39.080 -6.749 -22.387 1.00 24.72 118 HIS F C 1
ATOM 7057 O O . HIS F 1 118 ? 39.020 -7.356 -23.456 1.00 25.58 118 HIS F O 1
ATOM 7064 N N . LEU F 1 119 ? 40.223 -6.292 -21.881 1.00 19.41 119 LEU F N 1
ATOM 7065 C CA . LEU F 1 119 ? 41.495 -6.451 -22.585 1.00 21.38 119 LEU F CA 1
ATOM 7066 C C . LEU F 1 119 ? 41.964 -7.905 -22.676 1.00 22.44 119 LEU F C 1
ATOM 7067 O O . LEU F 1 119 ? 42.619 -8.290 -23.647 1.00 26.26 119 LEU F O 1
ATOM 7072 N N . VAL F 1 120 ? 41.629 -8.713 -21.673 1.00 19.72 120 VAL F N 1
ATOM 7073 C CA . VAL F 1 120 ? 41.924 -10.140 -21.726 1.00 19.96 120 VAL F CA 1
ATOM 7074 C C . VAL F 1 120 ? 41.108 -10.765 -22.856 1.00 28.32 120 VAL F C 1
ATOM 7075 O O . VAL F 1 120 ? 41.612 -11.574 -23.636 1.00 24.82 120 VAL F O 1
ATOM 7079 N N . THR F 1 121 ? 39.842 -10.369 -22.940 1.00 19.88 121 THR F N 1
ATOM 7080 C CA . THR F 1 121 ? 38.952 -10.819 -24.002 1.00 19.97 121 THR F CA 1
ATOM 7081 C C . THR F 1 121 ? 39.457 -10.399 -25.384 1.00 24.29 121 THR F C 1
ATOM 7082 O O . THR F 1 121 ? 39.408 -11.183 -26.335 1.00 23.68 121 THR F O 1
ATOM 7086 N N . VAL F 1 122 ? 39.937 -9.164 -25.495 1.00 19.92 122 VAL F N 1
ATOM 7087 C CA . VAL F 1 122 ? 40.465 -8.663 -26.762 1.00 22.09 122 VAL F CA 1
ATOM 7088 C C . VAL F 1 122 ? 41.669 -9.479 -27.240 1.00 21.13 122 VAL F C 1
ATOM 7089 O O . VAL F 1 122 ? 41.741 -9.871 -28.408 1.00 22.38 122 VAL F O 1
ATOM 7093 N N . ASP F 1 123 ? 42.598 -9.752 -26.328 1.00 20.29 123 ASP F N 1
ATOM 7094 C CA . ASP F 1 123 ? 43.782 -10.550 -26.646 1.00 23.09 123 ASP F CA 1
ATOM 7095 C C . ASP F 1 123 ? 43.420 -11.955 -27.109 1.00 26.49 123 ASP F C 1
ATOM 7096 O O . ASP F 1 123 ? 44.052 -12.503 -28.012 1.00 26.30 123 ASP F O 1
ATOM 7101 N N . GLN F 1 124 ? 42.403 -12.532 -26.479 1.00 24.13 124 GLN F N 1
ATOM 7102 C CA . GLN F 1 124 ? 41.915 -13.856 -26.846 1.00 27.92 124 GLN F CA 1
ATOM 7103 C C . GLN F 1 124 ? 41.320 -13.853 -28.251 1.00 29.71 124 GLN F C 1
ATOM 7104 O O . GLN F 1 124 ? 41.532 -14.789 -29.024 1.00 26.33 124 GLN F O 1
ATOM 7110 N N . ARG F 1 125 ? 40.571 -12.801 -28.571 1.00 20.57 125 ARG F N 1
ATOM 7111 C CA . ARG F 1 125 ? 39.965 -12.671 -29.890 1.00 20.68 125 ARG F CA 1
ATOM 7112 C C . ARG F 1 125 ? 41.042 -12.435 -30.943 1.00 22.88 125 ARG F C 1
ATOM 7113 O O . ARG F 1 125 ? 40.954 -12.945 -32.058 1.00 24.18 125 ARG F O 1
ATOM 7121 N N . LEU F 1 126 ? 42.060 -11.661 -30.582 1.00 21.91 126 LEU F N 1
ATOM 7122 C CA . LEU F 1 126 ? 43.203 -11.443 -31.462 1.00 23.05 126 LEU F CA 1
ATOM 7123 C C . LEU F 1 126 ? 43.936 -12.756 -31.724 1.00 24.92 126 LEU F C 1
ATOM 7124 O O . LEU F 1 126 ? 44.309 -13.051 -32.857 1.00 25.33 126 LEU F O 1
ATOM 7129 N N . ASP F 1 127 ? 44.147 -13.537 -30.669 1.00 27.82 127 ASP F N 1
ATOM 7130 C CA . ASP F 1 127 ? 44.754 -14.859 -30.803 1.00 28.94 127 ASP F CA 1
ATOM 7131 C C . ASP F 1 127 ? 43.950 -15.717 -31.772 1.00 21.81 127 ASP F C 1
ATOM 7132 O O . ASP F 1 127 ? 44.513 -16.432 -32.600 1.00 24.91 127 ASP F O 1
ATOM 7137 N N . GLY F 1 128 ? 42.628 -15.638 -31.656 1.00 27.06 128 GLY F N 1
ATOM 7138 C CA . GLY F 1 128 ? 41.737 -16.422 -32.489 1.00 21.54 128 GLY F CA 1
ATOM 7139 C C . GLY F 1 128 ? 41.832 -16.106 -33.970 1.00 23.43 128 GLY F C 1
ATOM 7140 O O . GLY F 1 128 ? 41.928 -17.016 -34.790 1.00 23.63 128 GLY F O 1
ATOM 7141 N N . VAL F 1 129 ? 41.816 -14.824 -34.321 1.00 21.74 129 VAL F N 1
ATOM 7142 C CA . VAL F 1 129 ? 41.847 -14.445 -35.729 1.00 28.23 129 VAL F CA 1
ATOM 7143 C C . VAL F 1 129 ? 43.228 -14.659 -36.332 1.00 29.62 129 VAL F C 1
ATOM 7144 O O . VAL F 1 129 ? 43.348 -15.075 -37.483 1.00 31.18 129 VAL F O 1
ATOM 7148 N N . GLU F 1 130 ? 44.267 -14.396 -35.546 1.00 27.19 130 GLU F N 1
ATOM 7149 C CA . GLU F 1 130 ? 45.632 -14.616 -36.001 1.00 24.91 130 GLU F CA 1
ATOM 7150 C C . GLU F 1 130 ? 45.837 -16.091 -36.302 1.00 28.36 130 GLU F C 1
ATOM 7151 O O . GLU F 1 130 ? 46.481 -16.449 -37.288 1.00 24.53 130 GLU F O 1
ATOM 7157 N N . SER F 1 131 ? 45.263 -16.941 -35.458 1.00 22.91 131 SER F N 1
ATOM 7158 C CA . SER F 1 131 ? 45.336 -18.382 -35.659 1.00 32.10 131 SER F CA 1
ATOM 7159 C C . SER F 1 131 ? 44.593 -18.805 -36.925 1.00 28.10 131 SER F C 1
ATOM 7160 O O . SER F 1 131 ? 45.099 -19.607 -37.712 1.00 30.45 131 SER F O 1
ATOM 7163 N N . ASP F 1 132 ? 43.394 -18.259 -37.117 1.00 29.23 132 ASP F N 1
ATOM 7164 C CA . ASP F 1 132 ? 42.575 -18.575 -38.286 1.00 30.92 132 ASP F CA 1
ATOM 7165 C C . ASP F 1 132 ? 43.183 -18.056 -39.586 1.00 30.45 132 ASP F C 1
ATOM 7166 O O . ASP F 1 132 ? 43.154 -18.742 -40.609 1.00 27.26 132 ASP F O 1
ATOM 7171 N N . VAL F 1 133 ? 43.734 -16.848 -39.544 1.00 25.92 133 VAL F N 1
ATOM 7172 C CA . VAL F 1 133 ? 44.384 -16.271 -40.714 1.00 27.67 133 VAL F CA 1
ATOM 7173 C C . VAL F 1 133 ? 45.587 -17.119 -41.114 1.00 30.32 133 VAL F C 1
ATOM 7174 O O . VAL F 1 133 ? 45.813 -17.385 -42.298 1.00 29.88 133 VAL F O 1
ATOM 7178 N N . SER F 1 134 ? 46.346 -17.551 -40.113 1.00 26.36 134 SER F N 1
ATOM 7179 C CA . SER F 1 134 ? 47.493 -18.419 -40.337 1.00 30.19 134 SER F CA 1
ATOM 7180 C C . SER F 1 134 ? 47.088 -19.727 -41.010 1.00 27.38 134 SER F C 1
ATOM 7181 O O . SER F 1 134 ? 47.758 -20.193 -41.930 1.00 28.02 134 SER F O 1
ATOM 7184 N N . ASP F 1 135 ? 45.983 -20.307 -40.552 1.00 27.14 135 ASP F N 1
ATOM 7185 C CA . ASP F 1 135 ? 45.491 -21.569 -41.101 1.00 35.25 135 ASP F CA 1
ATOM 7186 C C . ASP F 1 135 ? 45.061 -21.420 -42.556 1.00 33.30 135 ASP F C 1
ATOM 7187 O O . ASP F 1 135 ? 45.383 -22.257 -43.398 1.00 32.26 135 ASP F O 1
ATOM 7192 N N . ILE F 1 136 ? 44.334 -20.343 -42.840 1.00 29.17 136 ILE F N 1
ATOM 7193 C CA . ILE F 1 136 ? 43.886 -20.041 -44.195 1.00 29.96 136 ILE F CA 1
ATOM 7194 C C . ILE F 1 136 ? 45.079 -19.851 -45.122 1.00 25.60 136 ILE F C 1
ATOM 7195 O O . ILE F 1 136 ? 45.106 -20.382 -46.231 1.00 26.00 136 ILE F O 1
ATOM 7200 N N . LYS F 1 137 ? 46.069 -19.106 -44.643 1.00 25.83 137 LYS F N 1
ATOM 7201 C CA . LYS F 1 137 ? 47.268 -18.797 -45.418 1.00 32.39 137 LYS F CA 1
ATOM 7202 C C . LYS F 1 137 ? 47.961 -20.031 -45.994 1.00 31.48 137 LYS F C 1
ATOM 7203 O O . LYS F 1 137 ? 48.436 -20.005 -47.130 1.00 32.10 137 LYS F O 1
ATOM 7209 N N . SER F 1 138 ? 48.038 -21.103 -45.213 1.00 32.84 138 SER F N 1
ATOM 7210 C CA . SER F 1 138 ? 48.696 -22.319 -45.685 1.00 35.08 138 SER F CA 1
ATOM 7211 C C . SER F 1 138 ? 47.789 -23.214 -46.530 1.00 35.83 138 SER F C 1
ATOM 7212 O O . SER F 1 138 ? 48.272 -24.026 -47.316 1.00 44.20 138 SER F O 1
ATOM 7215 N N . ASP F 1 139 ? 46.478 -23.075 -46.356 1.00 33.37 139 ASP F N 1
ATOM 7216 C CA . ASP F 1 139 ? 45.527 -23.970 -47.009 1.00 32.95 139 ASP F CA 1
ATOM 7217 C C . ASP F 1 139 ? 44.901 -23.474 -48.321 1.00 26.61 139 ASP F C 1
ATOM 7218 O O . ASP F 1 139 ? 44.288 -24.259 -49.044 1.00 27.05 139 ASP F O 1
ATOM 7223 N N . TYR F 1 140 ? 45.066 -22.197 -48.650 1.00 23.14 140 TYR F N 1
ATOM 7224 C CA . TYR F 1 140 ? 44.264 -21.608 -49.725 1.00 28.06 140 TYR F CA 1
ATOM 7225 C C . TYR F 1 140 ? 44.968 -21.612 -51.079 1.00 24.31 140 TYR F C 1
ATOM 7226 O O . TYR F 1 140 ? 46.194 -21.512 -51.160 1.00 23.51 140 TYR F O 1
ATOM 7235 N N . VAL F 1 141 ? 44.177 -21.762 -52.140 1.00 21.57 141 VAL F N 1
ATOM 7236 C CA . VAL F 1 141 ? 44.694 -21.701 -53.503 1.00 28.28 141 VAL F CA 1
ATOM 7237 C C . VAL F 1 141 ? 44.920 -20.256 -53.914 1.00 26.13 141 VAL F C 1
ATOM 7238 O O . VAL F 1 141 ? 43.995 -19.443 -53.908 1.00 21.35 141 VAL F O 1
ATOM 7242 N N . SER F 1 142 ? 46.162 -19.950 -54.270 1.00 21.94 142 SER F N 1
ATOM 7243 C CA . SER F 1 142 ? 46.576 -18.588 -54.574 1.00 22.31 142 SER F CA 1
ATOM 7244 C C . SER F 1 142 ? 46.516 -18.287 -56.066 1.00 31.75 142 SER F C 1
ATOM 7245 O O . SER F 1 142 ? 46.823 -19.144 -56.895 1.00 21.79 142 SER F O 1
ATOM 7248 N N . LYS F 1 143 ? 46.113 -17.066 -56.403 1.00 25.15 143 LYS F N 1
ATOM 7249 C CA . LYS F 1 143 ? 46.072 -16.637 -57.796 1.00 22.10 143 LYS F CA 1
ATOM 7250 C C . LYS F 1 143 ? 47.422 -16.146 -58.325 1.00 22.63 143 LYS F C 1
ATOM 7251 O O . LYS F 1 143 ? 47.609 -16.052 -59.535 1.00 26.80 143 LYS F O 1
ATOM 7257 N N . THR F 1 144 ? 48.330 -15.755 -57.435 1.00 23.96 144 THR F N 1
ATOM 7258 C CA . THR F 1 144 ? 49.633 -15.256 -57.879 1.00 31.60 144 THR F CA 1
ATOM 7259 C C . THR F 1 144 ? 50.854 -16.186 -57.771 1.00 27.73 144 THR F C 1
ATOM 7260 O O . THR F 1 144 ? 51.914 -15.858 -58.305 1.00 25.99 144 THR F O 1
ATOM 7264 N N . VAL F 1 145 ? 50.727 -17.340 -57.125 1.00 25.94 145 VAL F N 1
ATOM 7265 C CA . VAL F 1 145 ? 51.893 -18.220 -56.995 1.00 28.88 145 VAL F CA 1
ATOM 7266 C C . VAL F 1 145 ? 52.158 -18.912 -58.329 1.00 28.23 145 VAL F C 1
ATOM 7267 O O . VAL F 1 145 ? 51.223 -19.265 -59.044 1.00 27.31 145 VAL F O 1
ATOM 7271 N N . THR F 1 146 ? 53.432 -19.025 -58.695 1.00 25.18 146 THR F N 1
ATOM 7272 C CA . THR F 1 146 ? 53.809 -19.613 -59.978 1.00 31.57 146 THR F CA 1
ATOM 7273 C C . THR F 1 146 ? 53.971 -21.135 -59.989 1.00 36.60 146 THR F C 1
ATOM 7274 O O . THR F 1 146 ? 53.865 -21.765 -61.042 1.00 37.88 146 THR F O 1
ATOM 7278 N N . GLU F 1 147 ? 54.199 -21.727 -58.822 1.00 33.51 147 GLU F N 1
ATOM 7279 C CA . GLU F 1 147 ? 54.453 -23.161 -58.745 1.00 36.08 147 GLU F CA 1
ATOM 7280 C C . GLU F 1 147 ? 53.166 -23.958 -58.606 1.00 33.85 147 GLU F C 1
ATOM 7281 O O . GLU F 1 147 ? 52.221 -23.514 -57.953 1.00 30.98 147 GLU F O 1
ATOM 7287 N N . SER F 1 148 ? 53.146 -25.138 -59.222 1.00 31.38 148 SER F N 1
ATOM 7288 C CA . SER F 1 148 ? 51.935 -25.943 -59.341 1.00 27.98 148 SER F CA 1
ATOM 7289 C C . SER F 1 148 ? 51.246 -26.155 -57.997 1.00 26.24 148 SER F C 1
ATOM 7290 O O . SER F 1 148 ? 51.891 -26.420 -56.985 1.00 24.74 148 SER F O 1
ATOM 7293 N N . GLN F 1 149 ? 49.925 -26.011 -58.007 1.00 28.65 149 GLN F N 1
ATOM 7294 C CA . GLN F 1 149 ? 49.109 -26.176 -56.813 1.00 30.29 149 GLN F CA 1
ATOM 7295 C C . GLN F 1 149 ? 48.227 -27.404 -56.961 1.00 27.21 149 GLN F C 1
ATOM 7296 O O . GLN F 1 149 ? 47.703 -27.675 -58.042 1.00 23.22 149 GLN F O 1
ATOM 7302 N N . SER F 1 150 ? 48.069 -28.144 -55.871 1.00 21.85 150 SER F N 1
ATOM 7303 C CA . SER F 1 150 ? 47.329 -29.397 -55.900 1.00 24.37 150 SER F CA 1
ATOM 7304 C C . SER F 1 150 ? 46.120 -29.365 -54.974 1.00 25.62 150 SER F C 1
ATOM 7305 O O . SER F 1 150 ? 46.211 -28.925 -53.829 1.00 28.06 150 SER F O 1
ATOM 7308 N N . LEU F 1 151 ? 44.986 -29.827 -55.490 1.00 20.70 151 LEU F N 1
ATOM 7309 C CA . LEU F 1 151 ? 43.773 -29.977 -54.699 1.00 20.51 151 LEU F CA 1
ATOM 7310 C C . LEU F 1 151 ? 43.651 -31.422 -54.226 1.00 30.13 151 LEU F C 1
ATOM 7311 O O . LEU F 1 151 ? 44.021 -32.345 -54.950 1.00 29.50 151 LEU F O 1
ATOM 7316 N N . ALA F 1 152 ? 43.132 -31.624 -53.020 1.00 21.09 152 ALA F N 1
ATOM 7317 C CA . ALA F 1 152 ? 42.872 -32.976 -52.531 1.00 21.43 152 ALA F CA 1
ATOM 7318 C C . ALA F 1 152 ? 41.464 -33.422 -52.920 1.00 20.95 152 ALA F C 1
ATOM 7319 O O . ALA F 1 152 ? 41.012 -34.499 -52.534 1.00 28.08 152 ALA F O 1
ATOM 7321 N N . SER F 1 153 ? 40.783 -32.578 -53.688 1.00 22.63 153 SER F N 1
ATOM 7322 C CA . SER F 1 153 ? 39.390 -32.799 -54.078 1.00 23.45 153 SER F CA 1
ATOM 7323 C C . SER F 1 153 ? 39.190 -32.742 -55.588 1.00 22.54 153 SER F C 1
ATOM 7324 O O . SER F 1 153 ? 40.060 -32.261 -56.312 1.00 19.20 153 SER F O 1
ATOM 7327 N N . PRO F 1 154 ? 38.035 -33.232 -56.071 1.00 20.63 154 PRO F N 1
ATOM 7328 C CA . PRO F 1 154 ? 37.680 -32.900 -57.452 1.00 21.32 154 PRO F CA 1
ATOM 7329 C C . PRO F 1 154 ? 37.362 -31.415 -57.583 1.00 19.69 154 PRO F C 1
ATOM 7330 O O . PRO F 1 154 ? 37.291 -30.715 -56.577 1.00 24.79 154 PRO F O 1
ATOM 7334 N N . LEU F 1 155 ? 37.156 -30.946 -58.805 1.00 17.81 155 LEU F N 1
ATOM 7335 C CA . LEU F 1 155 ? 36.871 -29.537 -59.030 1.00 17.63 155 LEU F CA 1
ATOM 7336 C C . LEU F 1 155 ? 35.776 -29.375 -60.080 1.00 21.42 155 LEU F C 1
ATOM 7337 O O . LEU F 1 155 ? 35.761 -30.078 -61.090 1.00 17.45 155 LEU F O 1
ATOM 7342 N N . ASP F 1 156 ? 34.870 -28.437 -59.836 1.00 17.25 156 ASP F N 1
ATOM 7343 C CA . ASP F 1 156 ? 33.822 -28.100 -60.788 1.00 22.57 156 ASP F CA 1
ATOM 7344 C C . ASP F 1 156 ? 33.857 -26.599 -61.037 1.00 23.07 156 ASP F C 1
ATOM 7345 O O . ASP F 1 156 ? 34.008 -25.819 -60.100 1.00 18.31 156 ASP F O 1
ATOM 7350 N N . VAL F 1 157 ? 33.725 -26.192 -62.295 1.00 16.86 157 VAL F N 1
ATOM 7351 C CA . VAL F 1 157 ? 33.714 -24.772 -62.626 1.00 23.22 157 VAL F CA 1
ATOM 7352 C C . VAL F 1 157 ? 32.549 -24.419 -63.538 1.00 26.55 157 VAL F C 1
ATOM 7353 O O . VAL F 1 157 ? 31.876 -25.298 -64.080 1.00 19.91 157 VAL F O 1
ATOM 7357 N N . LYS F 1 158 ? 32.334 -23.121 -63.715 1.00 17.12 158 LYS F N 1
ATOM 7358 C CA . LYS F 1 158 ? 31.276 -22.637 -64.580 1.00 17.20 158 LYS F CA 1
ATOM 7359 C C . LYS F 1 158 ? 31.794 -22.387 -65.997 1.00 24.33 158 LYS F C 1
ATOM 7360 O O . LYS F 1 158 ? 32.730 -21.623 -66.211 1.00 24.04 158 LYS F O 1
ATOM 7366 N N . THR F 1 159 ? 31.194 -23.109 -66.937 1.00 18.21 159 THR F N 1
ATOM 7367 C CA . THR F 1 159 ? 31.289 -22.916 -68.384 1.00 18.00 159 THR F CA 1
ATOM 7368 C C . THR F 1 159 ? 32.603 -23.299 -69.077 1.00 19.25 159 THR F C 1
ATOM 7369 O O . THR F 1 159 ? 32.559 -23.867 -70.171 1.00 20.59 159 THR F O 1
ATOM 7373 N N . SER F 1 160 ? 33.753 -23.135 -68.427 1.00 17.40 160 SER F N 1
ATOM 7374 C CA . SER F 1 160 ? 34.998 -23.443 -69.134 1.00 21.77 160 SER F CA 1
ATOM 7375 C C . SER F 1 160 ? 36.245 -23.584 -68.277 1.00 21.61 160 SER F C 1
ATOM 7376 O O . SER F 1 160 ? 36.331 -23.036 -67.181 1.00 23.58 160 SER F O 1
ATOM 7379 N N . TYR F 1 161 ? 37.227 -24.290 -68.833 1.00 17.09 161 TYR F N 1
ATOM 7380 C CA . TYR F 1 161 ? 38.595 -24.308 -68.325 1.00 20.38 161 TYR F CA 1
ATOM 7381 C C . TYR F 1 161 ? 39.511 -23.685 -69.365 1.00 25.13 161 TYR F C 1
ATOM 7382 O O . TYR F 1 161 ? 39.400 -23.996 -70.553 1.00 19.41 161 TYR F O 1
ATOM 7391 N N . SER F 1 162 ? 40.412 -22.810 -68.929 1.00 21.52 162 SER F N 1
ATOM 7392 C CA . SER F 1 162 ? 41.369 -22.209 -69.848 1.00 25.13 162 SER F CA 1
ATOM 7393 C C . SER F 1 162 ? 42.816 -22.489 -69.444 1.00 23.17 162 SER F C 1
ATOM 7394 O O . SER F 1 162 ? 43.118 -22.692 -68.268 1.00 19.29 162 SER F O 1
ATOM 7397 N N . VAL F 1 163 ? 43.693 -22.531 -70.441 1.00 23.07 163 VAL F N 1
ATOM 7398 C CA . VAL F 1 163 ? 45.133 -22.609 -70.220 1.00 24.82 163 VAL F CA 1
ATOM 7399 C C . VAL F 1 163 ? 45.803 -21.450 -70.940 1.00 25.14 163 VAL F C 1
ATOM 7400 O O . VAL F 1 163 ? 45.605 -21.273 -72.144 1.00 24.84 163 VAL F O 1
ATOM 7404 N N . ASP F 1 164 ? 46.590 -20.666 -70.205 1.00 26.22 164 ASP F N 1
ATOM 7405 C CA . ASP F 1 164 ? 47.301 -19.518 -70.767 1.00 28.54 164 ASP F CA 1
ATOM 7406 C C . ASP F 1 164 ? 46.351 -18.552 -71.477 1.00 22.54 164 ASP F C 1
ATOM 7407 O O . ASP F 1 164 ? 46.658 -18.056 -72.563 1.00 22.23 164 ASP F O 1
ATOM 7412 N N . GLY F 1 165 ? 45.192 -18.315 -70.869 1.00 22.45 165 GLY F N 1
ATOM 7413 C CA . GLY F 1 165 ? 44.228 -17.347 -71.370 1.00 29.08 165 GLY F CA 1
ATOM 7414 C C . GLY F 1 165 ? 43.336 -17.822 -72.504 1.00 31.55 165 GLY F C 1
ATOM 7415 O O . GLY F 1 165 ? 42.561 -17.043 -73.059 1.00 34.28 165 GLY F O 1
ATOM 7416 N N . ILE F 1 166 ? 43.440 -19.100 -72.849 1.00 29.27 166 ILE F N 1
ATOM 7417 C CA . ILE F 1 166 ? 42.698 -19.662 -73.975 1.00 27.64 166 ILE F CA 1
ATOM 7418 C C . ILE F 1 166 ? 41.918 -20.916 -73.566 1.00 26.07 166 ILE F C 1
ATOM 7419 O O . ILE F 1 166 ? 42.470 -21.805 -72.920 1.00 19.43 166 ILE F O 1
ATOM 7424 N N . GLN F 1 167 ? 40.635 -20.978 -73.925 1.00 19.26 167 GLN F N 1
ATOM 7425 C CA . GLN F 1 167 ? 39.792 -22.103 -73.526 1.00 19.22 167 GLN F CA 1
ATOM 7426 C C . GLN F 1 167 ? 40.263 -23.431 -74.115 1.00 21.49 167 GLN F C 1
ATOM 7427 O O . GLN F 1 167 ? 40.492 -23.558 -75.318 1.00 18.86 167 GLN F O 1
ATOM 7433 N N . VAL F 1 168 ? 40.453 -24.399 -73.227 1.00 24.00 168 VAL F N 1
ATOM 7434 C CA . VAL F 1 168 ? 40.802 -25.773 -73.578 1.00 21.65 168 VAL F CA 1
ATOM 7435 C C . VAL F 1 168 ? 39.601 -26.716 -73.428 1.00 25.28 168 VAL F C 1
ATOM 7436 O O . VAL F 1 168 ? 39.408 -27.617 -74.248 1.00 18.32 168 VAL F O 1
ATOM 7440 N N . VAL F 1 169 ? 38.836 -26.558 -72.350 1.00 21.56 169 VAL F N 1
ATOM 7441 C CA . VAL F 1 169 ? 37.699 -27.442 -72.096 1.00 19.07 169 VAL F CA 1
ATOM 7442 C C . VAL F 1 169 ? 36.417 -26.677 -71.741 1.00 19.66 169 VAL F C 1
ATOM 7443 O O . VAL F 1 169 ? 36.418 -25.805 -70.873 1.00 19.02 169 VAL F O 1
ATOM 7447 N N . GLY F 1 170 ? 35.339 -26.987 -72.460 1.00 18.00 170 GLY F N 1
ATOM 7448 C CA . GLY F 1 170 ? 34.021 -26.435 -72.194 1.00 19.48 170 GLY F CA 1
ATOM 7449 C C . GLY F 1 170 ? 33.047 -27.466 -71.646 1.00 20.81 170 GLY F C 1
ATOM 7450 O O . GLY F 1 170 ? 33.458 -28.509 -71.143 1.00 19.23 170 GLY F O 1
ATOM 7451 N N . ALA F 1 171 ? 31.752 -27.178 -71.751 1.00 17.35 171 ALA F N 1
ATOM 7452 C CA . ALA F 1 171 ? 30.712 -28.094 -71.284 1.00 18.83 171 ALA F CA 1
ATOM 7453 C C . ALA F 1 171 ? 30.660 -29.387 -72.095 1.00 18.15 171 ALA F C 1
ATOM 7454 O O . ALA F 1 171 ? 31.003 -29.401 -73.277 1.00 16.38 171 ALA F O 1
ATOM 7456 N N . ARG F 1 172 ? 30.203 -30.463 -71.460 1.00 16.22 172 ARG F N 1
ATOM 7457 C CA . ARG F 1 172 ? 30.032 -31.737 -72.153 1.00 21.32 172 ARG F CA 1
ATOM 7458 C C . ARG F 1 172 ? 29.133 -31.566 -73.367 1.00 20.81 172 ARG F C 1
ATOM 7459 O O . ARG F 1 172 ? 28.063 -30.966 -73.283 1.00 16.51 172 ARG F O 1
ATOM 7467 N N . GLN F 1 173 ? 29.576 -32.083 -74.504 1.00 16.47 173 GLN F N 1
ATOM 7468 C CA . GLN F 1 173 ? 28.795 -31.956 -75.718 1.00 16.68 173 GLN F CA 1
ATOM 7469 C C . GLN F 1 173 ? 27.901 -33.171 -75.869 1.00 18.99 173 GLN F C 1
ATOM 7470 O O . GLN F 1 173 ? 28.367 -34.311 -75.839 1.00 25.54 173 GLN F O 1
ATOM 7476 N N . THR F 1 174 ? 26.609 -32.921 -76.033 1.00 21.94 174 THR F N 1
ATOM 7477 C CA . THR F 1 174 ? 25.638 -33.999 -76.094 1.00 26.90 174 THR F CA 1
ATOM 7478 C C . THR F 1 174 ? 25.177 -34.261 -77.524 1.00 27.80 174 THR F C 1
ATOM 7479 O O . THR F 1 174 ? 25.593 -33.576 -78.458 1.00 28.37 174 THR F O 1
ATOM 7483 N N . GLY F 1 175 ? 24.321 -35.263 -77.691 1.00 27.09 175 GLY F N 1
ATOM 7484 C CA . GLY F 1 175 ? 23.785 -35.587 -78.999 1.00 28.96 175 GLY F CA 1
ATOM 7485 C C . GLY F 1 175 ? 24.496 -36.751 -79.656 1.00 25.57 175 GLY F C 1
ATOM 7486 O O . GLY F 1 175 ? 24.207 -37.093 -80.803 1.00 30.52 175 GLY F O 1
ATOM 7487 N N . TRP F 1 176 ? 25.431 -37.361 -78.935 1.00 17.87 176 TRP F N 1
ATOM 7488 C CA . TRP F 1 176 ? 26.159 -38.510 -79.460 1.00 20.33 176 TRP F CA 1
ATOM 7489 C C . TRP F 1 176 ? 25.453 -39.828 -79.186 1.00 21.57 176 TRP F C 1
ATOM 7490 O O . TRP F 1 176 ? 24.919 -40.052 -78.103 1.00 19.51 176 TRP F O 1
ATOM 7501 N N . THR F 1 177 ? 25.448 -40.696 -80.188 1.00 23.30 177 THR F N 1
ATOM 7502 C CA . THR F 1 177 ? 25.129 -42.100 -79.987 1.00 24.54 177 THR F CA 1
ATOM 7503 C C . THR F 1 177 ? 26.441 -42.877 -79.935 1.00 25.96 177 THR F C 1
ATOM 7504 O O . THR F 1 177 ? 27.301 -42.701 -80.794 1.00 24.37 177 THR F O 1
ATOM 7508 N N . ALA F 1 178 ? 26.612 -43.698 -78.905 1.00 22.02 178 ALA F N 1
ATOM 7509 C CA . ALA F 1 178 ? 27.864 -44.419 -78.710 1.00 19.10 178 ALA F CA 1
ATOM 7510 C C . ALA F 1 178 ? 28.139 -45.382 -79.859 1.00 26.44 178 ALA F C 1
ATOM 7511 O O . ALA F 1 178 ? 27.267 -46.153 -80.259 1.00 26.63 178 ALA F O 1
ATOM 7513 N N . ALA F 1 179 ? 29.345 -45.300 -80.414 1.00 22.86 179 ALA F N 1
ATOM 7514 C CA . ALA F 1 179 ? 29.776 -46.251 -81.427 1.00 26.00 179 ALA F CA 1
ATOM 7515 C C . ALA F 1 179 ? 29.906 -47.622 -80.783 1.00 28.07 179 ALA F C 1
ATOM 7516 O O . ALA F 1 179 ? 30.160 -47.725 -79.583 1.00 26.54 179 ALA F O 1
ATOM 7518 N N . THR F 1 180 ? 29.720 -48.677 -81.567 1.00 26.09 180 THR F N 1
ATOM 7519 C CA . THR F 1 180 ? 29.805 -50.023 -81.020 1.00 28.42 180 THR F CA 1
ATOM 7520 C C . THR F 1 180 ? 30.923 -50.814 -81.679 1.00 28.23 180 THR F C 1
ATOM 7521 O O . THR F 1 180 ? 31.306 -50.535 -82.814 1.00 28.72 180 THR F O 1
ATOM 7525 N N . GLY F 1 181 ? 31.453 -51.795 -80.959 1.00 26.65 181 GLY F N 1
ATOM 7526 C CA . GLY F 1 181 ? 32.489 -52.639 -81.516 1.00 31.07 181 GLY F CA 1
ATOM 7527 C C . GLY F 1 181 ? 33.604 -52.919 -80.532 1.00 33.72 181 GLY F C 1
ATOM 7528 O O . GLY F 1 181 ? 33.471 -52.674 -79.332 1.00 30.74 181 GLY F O 1
ATOM 7529 N N . THR F 1 182 ? 34.718 -53.412 -81.060 1.00 24.11 182 THR F N 1
ATOM 7530 C CA . THR F 1 182 ? 35.899 -53.703 -80.262 1.00 31.53 182 THR F CA 1
ATOM 7531 C C . THR F 1 182 ? 36.945 -52.618 -80.484 1.00 29.73 182 THR F C 1
ATOM 7532 O O . THR F 1 182 ? 37.494 -52.502 -81.581 1.00 26.13 182 THR F O 1
ATOM 7536 N N . PRO F 1 183 ? 37.231 -51.820 -79.444 1.00 29.43 183 PRO F N 1
ATOM 7537 C CA . PRO F 1 183 ? 38.184 -50.719 -79.623 1.00 31.14 183 PRO F CA 1
ATOM 7538 C C . PRO F 1 183 ? 39.579 -51.236 -79.961 1.00 29.89 183 PRO F C 1
ATOM 7539 O O . PRO F 1 183 ? 40.003 -52.257 -79.418 1.00 35.47 183 PRO F O 1
ATOM 7543 N N . LEU F 1 184 ? 40.279 -50.542 -80.852 1.00 25.79 184 LEU F N 1
ATOM 7544 C CA . LEU F 1 184 ? 41.620 -50.960 -81.234 1.00 29.39 184 LEU F CA 1
ATOM 7545 C C . LEU F 1 184 ? 42.631 -50.077 -80.523 1.00 31.47 184 LEU F C 1
ATOM 7546 O O . LEU F 1 184 ? 42.848 -48.931 -80.906 1.00 33.46 184 LEU F O 1
ATOM 7551 N N . LEU F 1 185 ? 43.256 -50.631 -79.489 1.00 38.38 185 LEU F N 1
ATOM 7552 C CA . LEU F 1 185 ? 44.249 -49.907 -78.708 1.00 34.34 185 LEU F CA 1
ATOM 7553 C C . LEU F 1 185 ? 45.676 -50.285 -79.083 1.00 35.28 185 LEU F C 1
ATOM 7554 O O . LEU F 1 185 ? 46.631 -49.703 -78.568 1.00 35.81 185 LEU F O 1
ATOM 7559 N N . GLY F 1 186 ? 45.816 -51.247 -79.989 1.00 32.07 186 GLY F N 1
ATOM 7560 C CA . GLY F 1 186 ? 47.121 -51.786 -80.326 1.00 31.60 186 GLY F CA 1
ATOM 7561 C C . GLY F 1 186 ? 47.852 -50.961 -81.362 1.00 32.90 186 GLY F C 1
ATOM 7562 O O . GLY F 1 186 ? 47.585 -49.770 -81.520 1.00 27.93 186 GLY F O 1
ATOM 7563 N N . SER F 1 187 ? 48.781 -51.594 -82.071 1.00 39.11 187 SER F N 1
ATOM 7564 C CA . SER F 1 187 ? 49.569 -50.887 -83.068 1.00 37.71 187 SER F CA 1
ATOM 7565 C C . SER F 1 187 ? 48.668 -50.414 -84.205 1.00 35.90 187 SER F C 1
ATOM 7566 O O . SER F 1 187 ? 47.778 -51.135 -84.655 1.00 36.81 187 SER F O 1
ATOM 7569 N N . PHE F 1 188 ? 48.888 -49.178 -84.633 1.00 35.97 188 PHE F N 1
ATOM 7570 C CA . PHE F 1 188 ? 48.117 -48.577 -85.710 1.00 33.75 188 PHE F CA 1
ATOM 7571 C C . PHE F 1 188 ? 49.079 -47.836 -86.629 1.00 35.97 188 PHE F C 1
ATOM 7572 O O . PHE F 1 188 ? 49.692 -46.854 -86.218 1.00 35.25 188 PHE F O 1
ATOM 7580 N N . ASN F 1 189 ? 49.217 -48.295 -87.871 1.00 38.62 189 ASN F N 1
ATOM 7581 C CA . ASN F 1 189 ? 50.146 -47.647 -88.789 1.00 36.90 189 ASN F CA 1
ATOM 7582 C C . ASN F 1 189 ? 49.415 -46.769 -89.800 1.00 35.27 189 ASN F C 1
ATOM 7583 O O . ASN F 1 189 ? 48.850 -47.264 -90.776 1.00 33.58 189 ASN F O 1
ATOM 7588 N N . ALA F 1 190 ? 49.496 -45.458 -89.592 1.00 30.06 190 ALA F N 1
ATOM 7589 C CA . ALA F 1 190 ? 48.742 -44.492 -90.383 1.00 33.62 190 ALA F CA 1
ATOM 7590 C C . ALA F 1 190 ? 49.388 -44.239 -91.740 1.00 30.69 190 ALA F C 1
ATOM 7591 O O . ALA F 1 190 ? 48.756 -43.705 -92.650 1.00 38.36 190 ALA F O 1
ATOM 7593 N N . ASN F 1 191 ? 50.650 -44.631 -91.874 1.00 40.27 191 ASN F N 1
ATOM 7594 C CA . ASN F 1 191 ? 51.376 -44.462 -93.126 1.00 39.61 191 ASN F CA 1
ATOM 7595 C C . ASN F 1 191 ? 51.290 -45.704 -94.008 1.00 36.93 191 ASN F C 1
ATOM 7596 O O . ASN F 1 191 ? 51.977 -45.799 -95.024 1.00 35.17 191 ASN F O 1
ATOM 7601 N N . GLN F 1 192 ? 50.464 -46.663 -93.597 1.00 35.88 192 GLN F N 1
ATOM 7602 C CA . GLN F 1 192 ? 50.181 -47.841 -94.416 1.00 39.72 192 GLN F CA 1
ATOM 7603 C C . GLN F 1 192 ? 49.679 -47.448 -95.802 1.00 43.70 192 GLN F C 1
ATOM 7604 O O . GLN F 1 192 ? 48.697 -46.715 -95.937 1.00 43.91 192 GLN F O 1
ATOM 7610 N N . SER F 1 193 ? 50.358 -47.949 -96.829 1.00 45.67 193 SER F N 1
ATOM 7611 C CA . SER F 1 193 ? 49.984 -47.689 -98.213 1.00 47.85 193 SER F CA 1
ATOM 7612 C C . SER F 1 193 ? 49.195 -48.857 -98.790 1.00 49.97 193 SER F C 1
ATOM 7613 O O . SER F 1 193 ? 49.543 -50.014 -98.570 1.00 58.48 193 SER F O 1
ATOM 7616 N N . TYR F 1 194 ? 48.120 -48.554 -99.510 1.00 45.06 194 TYR F N 1
ATOM 7617 C CA . TYR F 1 194 ? 47.285 -49.595 -100.096 1.00 39.27 194 TYR F CA 1
ATOM 7618 C C . TYR F 1 194 ? 47.432 -49.671 -101.616 1.00 43.57 194 TYR F C 1
ATOM 7619 O O . TYR F 1 194 ? 47.055 -48.746 -102.334 1.00 46.21 194 TYR F O 1
ATOM 7628 N N . THR F 1 195 ? 47.977 -50.785 -102.095 1.00 45.37 195 THR F N 1
ATOM 7629 C CA . THR F 1 195 ? 48.191 -50.994 -103.526 1.00 47.96 195 THR F CA 1
ATOM 7630 C C . THR F 1 195 ? 46.864 -51.197 -104.251 1.00 50.47 195 THR F C 1
ATOM 7631 O O . THR F 1 195 ? 46.035 -51.997 -103.821 1.00 54.11 195 THR F O 1
ATOM 7635 N N . VAL F 1 196 ? 46.665 -50.469 -105.347 1.00 46.94 196 VAL F N 1
ATOM 7636 C CA . VAL F 1 196 ? 45.465 -50.618 -106.163 1.00 44.44 196 VAL F CA 1
ATOM 7637 C C . VAL F 1 196 ? 45.848 -50.876 -107.616 1.00 50.40 196 VAL F C 1
ATOM 7638 O O . VAL F 1 196 ? 46.445 -50.022 -108.275 1.00 48.74 196 VAL F O 1
ATOM 7642 N N . GLY F 1 197 ? 45.506 -52.065 -108.106 1.00 52.78 197 GLY F N 1
ATOM 7643 C CA . GLY F 1 197 ? 45.932 -52.510 -109.421 1.00 53.41 197 GLY F CA 1
ATOM 7644 C C . GLY F 1 197 ? 45.045 -52.159 -110.604 1.00 53.54 197 GLY F C 1
ATOM 7645 O O . GLY F 1 197 ? 43.923 -51.675 -110.444 1.00 51.72 197 GLY F O 1
ATOM 7646 N N . THR F 1 198 ? 45.573 -52.399 -111.802 1.00 54.65 198 THR F N 1
ATOM 7647 C CA . THR F 1 198 ? 44.843 -52.225 -113.057 1.00 57.33 198 THR F CA 1
ATOM 7648 C C . THR F 1 198 ? 43.513 -52.953 -113.093 1.00 55.08 198 THR F C 1
ATOM 7649 O O . THR F 1 198 ? 42.496 -52.419 -113.539 1.00 60.10 198 THR F O 1
ATOM 7653 N N . THR F 1 199 ? 43.551 -54.189 -112.615 1.00 48.79 199 THR F N 1
ATOM 7654 C CA . THR F 1 199 ? 42.415 -55.090 -112.625 1.00 54.31 199 THR F CA 1
ATOM 7655 C C . THR F 1 199 ? 42.072 -55.448 -111.192 1.00 53.68 199 THR F C 1
ATOM 7656 O O . THR F 1 199 ? 42.912 -55.312 -110.298 1.00 48.04 199 THR F O 1
ATOM 7660 N N . TYR F 1 200 ? 40.840 -55.881 -110.966 1.00 56.88 200 TYR F N 1
ATOM 7661 C CA . TYR F 1 200 ? 40.393 -56.208 -109.623 1.00 51.92 200 TYR F CA 1
ATOM 7662 C C . TYR F 1 200 ? 41.229 -57.342 -109.033 1.00 45.65 200 TYR F C 1
ATOM 7663 O O . TYR F 1 200 ? 41.376 -58.410 -109.631 1.00 46.14 200 TYR F O 1
ATOM 7672 N N . THR F 1 201 ? 41.785 -57.088 -107.857 1.00 42.55 201 THR F N 1
ATOM 7673 C CA . THR F 1 201 ? 42.542 -58.091 -107.122 1.00 53.88 201 THR F CA 1
ATOM 7674 C C . THR F 1 201 ? 41.964 -58.169 -105.721 1.00 46.13 201 THR F C 1
ATOM 7675 O O . THR F 1 201 ? 41.995 -57.190 -104.972 1.00 40.40 201 THR F O 1
ATOM 7679 N N . GLN F 1 202 ? 41.426 -59.336 -105.382 1.00 41.71 202 GLN F N 1
ATOM 7680 C CA . GLN F 1 202 ? 40.736 -59.530 -104.115 1.00 43.65 202 GLN F CA 1
ATOM 7681 C C . GLN F 1 202 ? 41.586 -59.127 -102.914 1.00 46.21 202 GLN F C 1
ATOM 7682 O O . GLN F 1 202 ? 41.107 -58.440 -102.013 1.00 38.51 202 GLN F O 1
ATOM 7688 N N . SER F 1 203 ? 42.852 -59.533 -102.921 1.00 47.17 203 SER F N 1
ATOM 7689 C CA . SER F 1 203 ? 43.739 -59.281 -101.789 1.00 48.39 203 SER F CA 1
ATOM 7690 C C . SER F 1 203 ? 43.971 -57.790 -101.558 1.00 51.19 203 SER F C 1
ATOM 7691 O O . SER F 1 203 ? 44.114 -57.348 -100.417 1.00 54.78 203 SER F O 1
ATOM 7694 N N . GLU F 1 204 ? 43.997 -57.017 -102.639 1.00 49.68 204 GLU F N 1
ATOM 7695 C CA . GLU F 1 204 ? 44.201 -55.577 -102.537 1.00 41.44 204 GLU F CA 1
ATOM 7696 C C . GLU F 1 204 ? 42.976 -54.893 -101.945 1.00 40.68 204 GLU F C 1
ATOM 7697 O O . GLU F 1 204 ? 43.095 -54.029 -101.074 1.00 45.71 204 GLU F O 1
ATOM 7703 N N . VAL F 1 205 ? 41.798 -55.274 -102.425 1.00 37.30 205 VAL F N 1
ATOM 7704 C CA . VAL F 1 205 ? 40.557 -54.704 -101.914 1.00 36.72 205 VAL F CA 1
ATOM 7705 C C . VAL F 1 205 ? 40.264 -55.210 -100.497 1.00 41.93 205 VAL F C 1
ATOM 7706 O O . VAL F 1 205 ? 39.689 -54.489 -99.680 1.00 44.14 205 VAL F O 1
ATOM 7710 N N . ALA F 1 206 ? 40.673 -56.440 -100.199 1.00 44.11 206 ALA F N 1
ATOM 7711 C CA . ALA F 1 206 ? 40.518 -56.980 -98.848 1.00 39.69 206 ALA F CA 1
ATOM 7712 C C . ALA F 1 206 ? 41.424 -56.256 -97.855 1.00 37.71 206 ALA F C 1
ATOM 7713 O O . ALA F 1 206 ? 41.066 -56.077 -96.690 1.00 41.91 206 ALA F O 1
ATOM 7715 N N . ALA F 1 207 ? 42.597 -55.841 -98.324 1.00 38.84 207 ALA F N 1
ATOM 7716 C CA . ALA F 1 207 ? 43.526 -55.074 -97.504 1.00 34.91 207 ALA F CA 1
ATOM 7717 C C . ALA F 1 207 ? 42.928 -53.705 -97.216 1.00 42.43 207 ALA F C 1
ATOM 7718 O O . ALA F 1 207 ? 43.120 -53.137 -96.141 1.00 32.81 207 ALA F O 1
ATOM 7720 N N . LEU F 1 208 ? 42.203 -53.188 -98.202 1.00 39.76 208 LEU F N 1
ATOM 7721 C CA . LEU F 1 208 ? 41.467 -51.941 -98.074 1.00 34.17 208 LEU F CA 1
ATOM 7722 C C . LEU F 1 208 ? 40.386 -52.096 -97.016 1.00 36.15 208 LEU F C 1
ATOM 7723 O O . LEU F 1 208 ? 40.182 -51.215 -96.184 1.00 39.35 208 LEU F O 1
ATOM 7728 N N . ALA F 1 209 ? 39.686 -53.225 -97.070 1.00 31.68 209 ALA F N 1
ATOM 7729 C CA . ALA F 1 209 ? 38.644 -53.542 -96.102 1.00 32.54 209 ALA F CA 1
ATOM 7730 C C . ALA F 1 209 ? 39.214 -53.631 -94.691 1.00 33.39 209 ALA F C 1
ATOM 7731 O O . ALA F 1 209 ? 38.634 -53.099 -93.742 1.00 29.35 209 ALA F O 1
ATOM 7733 N N . THR F 1 210 ? 40.349 -54.313 -94.562 1.00 31.16 210 THR F N 1
ATOM 7734 C CA . THR F 1 210 ? 41.021 -54.460 -93.275 1.00 30.91 210 THR F CA 1
ATOM 7735 C C . THR F 1 210 ? 41.441 -53.107 -92.704 1.00 33.25 210 THR F C 1
ATOM 7736 O O . THR F 1 210 ? 41.254 -52.839 -91.515 1.00 32.85 210 THR F O 1
ATOM 7740 N N . GLY F 1 211 ? 41.987 -52.249 -93.559 1.00 32.30 211 GLY F N 1
ATOM 7741 C CA . GLY F 1 211 ? 42.422 -50.929 -93.132 1.00 31.46 211 GLY F CA 1
ATOM 7742 C C . GLY F 1 211 ? 41.267 -50.047 -92.703 1.00 28.49 211 GLY F C 1
ATOM 7743 O O . GLY F 1 211 ? 41.394 -49.247 -91.775 1.00 27.74 211 GLY F O 1
ATOM 7744 N N . LEU F 1 212 ? 40.132 -50.193 -93.377 1.00 32.43 212 LEU F N 1
ATOM 7745 C CA . LEU F 1 212 ? 38.950 -49.421 -93.023 1.00 27.38 212 LEU F CA 1
ATOM 7746 C C . LEU F 1 212 ? 38.412 -49.854 -91.666 1.00 29.36 212 LEU F C 1
ATOM 7747 O O . LEU F 1 212 ? 38.091 -49.015 -90.818 1.00 28.75 212 LEU F O 1
ATOM 7752 N N . GLU F 1 213 ? 38.334 -51.165 -91.461 1.00 27.18 213 GLU F N 1
ATOM 7753 C CA . GLU F 1 213 ? 37.878 -51.719 -90.190 1.00 26.73 213 GLU F CA 1
ATOM 7754 C C . GLU F 1 213 ? 38.793 -51.292 -89.047 1.00 26.38 213 GLU F C 1
ATOM 7755 O O . GLU F 1 213 ? 38.324 -50.927 -87.970 1.00 25.62 213 GLU F O 1
ATOM 7761 N N . GLN F 1 214 ? 40.099 -51.337 -89.286 1.00 27.69 214 GLN F N 1
ATOM 7762 C CA . GLN F 1 214 ? 41.062 -50.844 -88.309 1.00 30.34 214 GLN F CA 1
ATOM 7763 C C . GLN F 1 214 ? 40.804 -49.377 -87.995 1.00 29.38 214 GLN F C 1
ATOM 7764 O O . GLN F 1 214 ? 40.794 -48.974 -86.831 1.00 32.43 214 GLN F O 1
ATOM 7770 N N . ALA F 1 215 ? 40.608 -48.581 -89.041 1.00 27.41 215 ALA F N 1
ATOM 7771 C CA . ALA F 1 215 ? 40.369 -47.155 -88.870 1.00 25.11 215 ALA F CA 1
ATOM 7772 C C . ALA F 1 215 ? 39.116 -46.928 -88.039 1.00 24.19 215 ALA F C 1
ATOM 7773 O O . ALA F 1 215 ? 39.124 -46.138 -87.101 1.00 24.79 215 ALA F O 1
ATOM 7775 N N . ARG F 1 216 ? 38.053 -47.658 -88.358 1.00 24.22 216 ARG F N 1
ATOM 7776 C CA . ARG F 1 216 ? 36.785 -47.495 -87.660 1.00 27.04 216 ARG F CA 1
ATOM 7777 C C . ARG F 1 216 ? 36.900 -47.927 -86.199 1.00 27.93 216 ARG F C 1
ATOM 7778 O O . ARG F 1 216 ? 36.288 -47.325 -85.316 1.00 22.48 216 ARG F O 1
ATOM 7786 N N . GLN F 1 217 ? 37.689 -48.967 -85.946 1.00 28.86 217 GLN F N 1
ATOM 7787 C CA . GLN F 1 217 ? 37.879 -49.446 -84.581 1.00 23.64 217 GLN F CA 1
ATOM 7788 C C . GLN F 1 217 ? 38.817 -48.545 -83.782 1.00 30.30 217 GLN F C 1
ATOM 7789 O O . GLN F 1 217 ? 38.735 -48.495 -82.555 1.00 28.83 217 GLN F O 1
ATOM 7795 N N . ARG F 1 218 ? 39.703 -47.833 -84.473 1.00 23.52 218 ARG F N 1
ATOM 7796 C CA . ARG F 1 218 ? 40.566 -46.864 -83.808 1.00 24.31 218 ARG F CA 1
ATOM 7797 C C . ARG F 1 218 ? 39.755 -45.618 -83.462 1.00 24.81 218 ARG F C 1
ATOM 7798 O O . ARG F 1 218 ? 39.931 -45.026 -82.398 1.00 22.29 218 ARG F O 1
ATOM 7806 N N . ILE F 1 219 ? 38.863 -45.232 -84.371 1.00 22.17 219 ILE F N 1
ATOM 7807 C CA . ILE F 1 219 ? 37.911 -44.159 -84.118 1.00 21.43 219 ILE F CA 1
ATOM 7808 C C . ILE F 1 219 ? 37.070 -44.467 -82.883 1.00 24.92 219 ILE F C 1
ATOM 7809 O O . ILE F 1 219 ? 36.841 -43.599 -82.038 1.00 26.41 219 ILE F O 1
ATOM 7814 N N . LEU F 1 220 ? 36.605 -45.709 -82.794 1.00 25.75 220 LEU F N 1
ATOM 7815 C CA . LEU F 1 220 ? 35.843 -46.167 -81.639 1.00 23.96 220 LEU F CA 1
ATOM 7816 C C . LEU F 1 220 ? 36.642 -45.999 -80.351 1.00 26.50 220 LEU F C 1
ATOM 7817 O O . LEU F 1 220 ? 36.107 -45.557 -79.335 1.00 20.27 220 LEU F O 1
ATOM 7822 N N . ALA F 1 221 ? 37.927 -46.344 -80.401 1.00 21.26 221 ALA F N 1
ATOM 7823 C CA . ALA F 1 221 ? 38.795 -46.211 -79.236 1.00 24.79 221 ALA F CA 1
ATOM 7824 C C . ALA F 1 221 ? 38.912 -44.756 -78.778 1.00 23.66 221 ALA F C 1
ATOM 7825 O O . ALA F 1 221 ? 38.862 -44.472 -77.581 1.00 20.33 221 ALA F O 1
ATOM 7827 N N . LEU F 1 222 ? 39.072 -43.843 -79.734 1.00 22.60 222 LEU F N 1
ATOM 7828 C CA . LEU F 1 222 ? 39.175 -42.415 -79.433 1.00 20.07 222 LEU F CA 1
ATOM 7829 C C . LEU F 1 222 ? 37.887 -41.861 -78.838 1.00 23.07 222 LEU F C 1
ATOM 7830 O O . LEU F 1 222 ? 37.917 -41.130 -77.847 1.00 25.51 222 LEU F O 1
ATOM 7835 N N . GLU F 1 223 ? 36.763 -42.193 -79.466 1.00 21.43 223 GLU F N 1
ATOM 7836 C CA . GLU F 1 223 ? 35.449 -41.757 -78.998 1.00 20.21 223 GLU F CA 1
ATOM 7837 C C . GLU F 1 223 ? 35.172 -42.257 -77.580 1.00 22.49 223 GLU F C 1
ATOM 7838 O O . GLU F 1 223 ? 34.673 -41.513 -76.733 1.00 18.27 223 GLU F O 1
ATOM 7844 N N . THR F 1 224 ? 35.517 -43.515 -77.327 1.00 24.77 224 THR F N 1
ATOM 7845 C CA . THR F 1 224 ? 35.324 -44.121 -76.014 1.00 19.13 224 THR F CA 1
ATOM 7846 C C . THR F 1 224 ? 36.160 -43.390 -74.973 1.00 28.31 224 THR F C 1
ATOM 7847 O O . THR F 1 224 ? 35.719 -43.179 -73.845 1.00 27.06 224 THR F O 1
ATOM 7851 N N . ALA F 1 225 ? 37.368 -42.996 -75.363 1.00 26.91 225 ALA F N 1
ATOM 7852 C CA . ALA F 1 225 ? 38.241 -42.240 -74.475 1.00 19.02 225 ALA F CA 1
ATOM 7853 C C . ALA F 1 225 ? 37.615 -40.897 -74.122 1.00 25.68 225 ALA F C 1
ATOM 7854 O O . ALA F 1 225 ? 37.662 -40.456 -72.974 1.00 20.66 225 ALA F O 1
ATOM 7856 N N . LEU F 1 226 ? 37.035 -40.251 -75.127 1.00 18.20 226 LEU F N 1
ATOM 7857 C CA . LEU F 1 226 ? 36.413 -38.952 -74.954 1.00 17.74 226 LEU F CA 1
ATOM 7858 C C . LEU F 1 226 ? 35.169 -39.066 -74.072 1.00 25.03 226 LEU F C 1
ATOM 7859 O O . LEU F 1 226 ? 34.895 -38.197 -73.243 1.00 17.18 226 LEU F O 1
ATOM 7864 N N . ARG F 1 227 ? 34.412 -40.139 -74.271 1.00 17.62 227 ARG F N 1
ATOM 7865 C CA . ARG F 1 227 ? 33.195 -40.377 -73.504 1.00 17.50 227 ARG F CA 1
ATOM 7866 C C . ARG F 1 227 ? 33.491 -40.716 -72.044 1.00 20.66 227 ARG F C 1
ATOM 7867 O O . ARG F 1 227 ? 32.787 -40.272 -71.139 1.00 21.82 227 ARG F O 1
ATOM 7875 N N . LEU F 1 228 ? 34.535 -41.506 -71.823 1.00 21.13 228 LEU F N 1
ATOM 7876 C CA . LEU F 1 228 ? 34.921 -41.911 -70.477 1.00 18.33 228 LEU F CA 1
ATOM 7877 C C . LEU F 1 228 ? 35.416 -40.706 -69.671 1.00 17.85 228 LEU F C 1
ATOM 7878 O O . LEU F 1 228 ? 35.201 -40.627 -68.461 1.00 20.86 228 LEU F O 1
ATOM 7883 N N . HIS F 1 229 ? 36.075 -39.774 -70.352 1.00 20.03 229 HIS F N 1
ATOM 7884 C CA . HIS F 1 229 ? 36.484 -38.509 -69.744 1.00 17.44 229 HIS F CA 1
ATOM 7885 C C . HIS F 1 229 ? 35.276 -37.642 -69.415 1.00 22.01 229 HIS F C 1
ATOM 7886 O O . HIS F 1 229 ? 35.238 -36.980 -68.376 1.00 24.69 229 HIS F O 1
ATOM 7893 N N . GLY F 1 230 ? 34.284 -37.654 -70.300 1.00 19.24 230 GLY F N 1
ATOM 7894 C CA . GLY F 1 230 ? 33.104 -36.825 -70.123 1.00 19.00 230 GLY F CA 1
ATOM 7895 C C . GLY F 1 230 ? 33.030 -35.640 -71.068 1.00 18.27 230 GLY F C 1
ATOM 7896 O O . GLY F 1 230 ? 32.127 -34.810 -70.956 1.00 17.17 230 GLY F O 1
ATOM 7897 N N . LEU F 1 231 ? 33.987 -35.550 -71.988 1.00 19.25 231 LEU F N 1
ATOM 7898 C CA . LEU F 1 231 ? 34.021 -34.465 -72.971 1.00 21.29 231 LEU F CA 1
ATOM 7899 C C . LEU F 1 231 ? 32.840 -34.541 -73.941 1.00 17.75 231 LEU F C 1
ATOM 7900 O O . LEU F 1 231 ? 32.397 -33.524 -74.475 1.00 19.37 231 LEU F O 1
ATOM 7905 N N . ILE F 1 232 ? 32.354 -35.755 -74.180 1.00 21.04 232 ILE F N 1
ATOM 7906 C CA . ILE F 1 232 ? 31.146 -35.976 -74.969 1.00 19.88 232 ILE F CA 1
ATOM 7907 C C . ILE F 1 232 ? 30.253 -36.966 -74.231 1.00 19.50 232 ILE F C 1
ATOM 7908 O O . ILE F 1 232 ? 30.734 -37.705 -73.376 1.00 20.38 232 ILE F O 1
ATOM 7913 N N . ASP F 1 233 ? 28.952 -36.960 -74.520 1.00 20.24 233 ASP F N 1
ATOM 7914 C CA . ASP F 1 233 ? 28.059 -37.946 -73.912 1.00 27.91 233 ASP F CA 1
ATOM 7915 C C . ASP F 1 233 ? 28.155 -39.292 -74.628 1.00 44.01 233 ASP F C 1
ATOM 7916 O O . ASP F 1 233 ? 27.671 -40.311 -74.129 1.00 50.69 233 ASP F O 1
#

Radius of gyration: 57.88 Å; Cα contacts (8 Å, |Δi|>4): 1617; chains: 6; bounding box: 57×164×173 Å